Protein 7TWA (pdb70)

Solvent-accessible surface area: 39741 Å² total

GO terms:
  GO:0062146 4-chloro-allylglycine synthase activity (F, IDA)
  GO:0062142 L-beta-ethynylserine biosynthetic process (P, IMP)
  GO:0062143 L-propargylglycine biosynthetic process (P, IMP)

Nearest PDB structures (foldseek):
  7twa-assembly2_B  TM=1.005E+00  e=1.055E-28  Streptantibioticus cattleyicolor
  7twa-assembly1_D  TM=9.984E-01  e=2.438E-27  Streptantibioticus cattleyicolor
  7twa-assembly2_C-2  TM=9.945E-01  e=2.229E-27  Streptantibioticus cattleyicolor
  7twa-assembly1_A  TM=9.893E-01  e=2.197E-26  Streptantibioticus cattleyicolor
  8va9-assembly1_A  TM=8.265E-01  e=5.035E-06  Chlamydia trachomatis

Foldseek 3Di:
DLVVLVVDPVLVVVLVVLVCLCPQCLNVPPLLLCLLQDAADLQLVLQLLLLVLLLPPPLLVLLCLVPQDPPVNVVVNCVVSCQQVVDPPGLNVLSQVLCVVSPHHPVNSVVDDHDPLSVCLNVVLSCQNNPAHPLLNLLLVSSVVSVQSLVSVLSSVVNNPDDCVSSVSSPPHVVSSSVNSVQCDDVVSVVSSVNSNVSNSVSSSVSVVVSCVVSDD/DLVVLLVDVVLVVVLVVLVVLCPQCLLVPPLLLCLLQDAADLVLVQLLLLLVLLLPPPLLVLLCLCPQDPPVNVVVSVVVSCLQVVDPPGLNVLSQVLCVVSPHHPVNSVPDDHDPLSVCLNVVLSCQNNPAHPLLVLLLVSSVVSLLSLVSVLSSCVNNPDDCVSSVSSVRVVCCVSSSVNRVQCDDPVSVVSSNNNNVVNSVSSSVSVVVSSVVSD/DLVVLLPDVVLVVVLVVLVCLCPQCLLVPPLLLCLLQDAADLVLVLQLVLLVLLLPPPLLVLLCLCPQDPPVNVVVNCVVSCQQVVDPPGLNVLSQVLCVVSPHHPVNSVVDDHDPLSNCLNVVLSCQNNPDHPLLVLLLVSSVVSLLSLVSVLSSVVNNPDDCVSSVSSDCPSPSCSVNRVQCDDPVSVVSSVNNNVSNSVSSSVSVVVSSVVSD/DLVVLVVDVVLVVVLVVLVCLCPDCLLVPPLLLCLLQDAADLVLVLQLLLLVLLLPPPLLVLLCLVPQDPPVNVVQNVVVSCQQVVDPPGLNNLSQVLCVVSPHHPVNSVPDDHDVLSVCLNVVLSCQNNPAHPLLNLLLVSSVVSLLSLVSVLSSVVNNPDDCVSSVSSVDQPVPSSSRCRVQCDDPVSVVSSVNNNVSNSVSSSVSVVVSCVVSDD

Sequence (869 aa):
RRRIAVADPEIKEYLDGLARIASHRGVEHPFLNAYRTTALDPEQERHLFSECYYFFRYLPFYITGAVKTRDEILREIILNVADEVGSDPTHSTLFADFLARIGIDKEHLDGYQPLEVTRQLNDGIRHLYTETSINKALGALYADETSSIVSKINDGLRNQGYDDDLRHFWQLHNSVFNAIAPYVGSKAARAEFEEGVFEFLGLVERYWDGVRELVGIRRRIAVADPEIKEYLDGLARIASHRGVEHPFLNAYRTTALDPEQERHLFSECYYFFRYLPFYITGAVKTRDEILREIILNVADEVGSDPTHSTLFADFLARIGIDKEHLDGYQPLEVTRQLNDGIRHLYTETSINKALGALYADETSSIVSKINDGLRNQGYDDDLRHFWQLGHSNSVFNAIAPYVGSKAARAEFEEGVFEFLGLVERYWDGVRELVGRRRIAVADPEIKEYLDGLARIASHRGVEHPFLNAYRTTALDPEQERHLFSECYYFFRYLPFYITGAVKTRDEILREIILNVADEVGSDPTHSTLFADFLARIGIDKEHLDGYQPLEVTRQLNDGIRHLYTETSINKALGALYADETSSIVSKINDGLRNQGYDDDLRHFWQHSNSVFNAIAPYVGSKAARAEFEEGVFEFLGLVERYWDGVRELVGRRRIAVADPEIKEYLDGLARIASHRGVEHPFLNAYRTTALDPEQERRHLFSECYYFFRYLPFYITGAVKTRDEILREIILNVADEVGSDPTHSTLFADFLARIGIDKEHLDGYQPLEVTRQLNDGIRHLYTETSINKALGALYADETSSIVSKINDGLRNQGYDDDLRHFWQLHSNSVFNAIAPYVGSKAARAEFEEGVFEFLGLVERYWDGVRELVGI

InterPro domains:
  IPR016084 Haem oxygenase-like, multi-helical [G3DSA:1.20.910.10] (36-253)
  IPR016084 Haem oxygenase-like, multi-helical [SSF48613] (39-248)
  IPR039068 Pyrroloquinoline-quinone synthase-like [PTHR40279] (35-250)
  IPR053702 4-chloro-allylglycine synthase [NF042919] (1-256)

Organism: Streptantibioticus cattleyicolor (strain ATCC 35852 / DSM 46488 / JCM 4925 / NBRC 14057 / NRRL 8057) (NCBI:txid1003195)

CATH classification: 1.20.910.10

Radius of gyration: 35.79 Å; Cα contacts (8 Å, |Δi|>4): 1114; chains: 4; bounding box: 86×67×108 Å

B-factor: mean 20.29, std 5.29, range [8.25, 68.1]

Structure (mmCIF, N/CA/C/O backbone):
data_7TWA
#
_entry.id   7TWA
#
_cell.length_a   60.917
_cell.length_b   68.977
_cell.length_c   126.748
_cell.angle_alpha   90.000
_cell.angle_beta   89.990
_cell.angle_gamma   90.000
#
_symmetry.space_group_name_H-M   'P 1 21 1'
#
loop_
_entity.id
_entity.type
_entity.pdbx_description
1 polymer '4-chloro-allylglycine synthase'
2 non-polymer GLYCEROL
3 non-polymer 'ACETATE ION'
4 non-polymer 'SODIUM ION'
5 non-polymer 'MAGNESIUM ION'
6 non-polymer 1,3-BUTANEDIOL
7 water water
#
loop_
_atom_site.group_PDB
_atom_site.id
_atom_site.type_symbol
_atom_site.label_atom_id
_atom_site.label_alt_id
_atom_site.label_comp_id
_atom_site.label_asym_id
_atom_site.label_entity_id
_atom_site.label_seq_id
_atom_site.pdbx_PDB_ins_code
_atom_site.Cartn_x
_atom_site.Cartn_y
_atom_site.Cartn_z
_atom_site.occupancy
_atom_site.B_iso_or_equiv
_atom_site.auth_seq_id
_atom_site.auth_comp_id
_atom_site.auth_asym_id
_atom_site.auth_atom_id
_atom_site.pdbx_PDB_model_num
ATOM 1 N N . ARG A 1 26 ? -46.152 -9.495 -4.469 1.00 23.26 26 ARG A N 1
ATOM 2 C CA . ARG A 1 26 ? -46.219 -10.046 -3.122 1.00 29.72 26 ARG A CA 1
ATOM 3 C C . ARG A 1 26 ? -45.675 -9.059 -2.097 1.00 30.27 26 ARG A C 1
ATOM 4 O O . ARG A 1 26 ? -46.166 -8.987 -0.978 1.00 31.70 26 ARG A O 1
ATOM 12 N N . ARG A 1 27 ? -44.634 -8.320 -2.481 1.00 27.93 27 ARG A N 1
ATOM 13 C CA . ARG A 1 27 ? -44.024 -7.375 -1.554 1.00 25.23 27 ARG A CA 1
ATOM 14 C C . ARG A 1 27 ? -44.968 -6.224 -1.215 1.00 28.87 27 ARG A C 1
ATOM 15 O O . ARG A 1 27 ? -44.976 -5.746 -0.077 1.00 28.89 27 ARG A O 1
ATOM 23 N N . ARG A 1 28 ? -45.810 -5.782 -2.155 1.00 30.48 28 ARG A N 1
ATOM 24 C CA . ARG A 1 28 ? -46.682 -4.673 -1.786 1.00 28.97 28 ARG A CA 1
ATOM 25 C C . ARG A 1 28 ? -47.836 -5.135 -0.912 1.00 26.92 28 ARG A C 1
ATOM 26 O O . ARG A 1 28 ? -48.308 -4.349 -0.077 1.00 30.03 28 ARG A O 1
ATOM 34 N N . ILE A 1 29 ? -48.220 -6.413 -0.994 1.00 28.78 29 ILE A N 1
ATOM 35 C CA . ILE A 1 29 ? -49.247 -6.923 -0.098 1.00 30.94 29 ILE A CA 1
ATOM 36 C C . ILE A 1 29 ? -48.687 -7.039 1.312 1.00 31.41 29 ILE A C 1
ATOM 37 O O . ILE A 1 29 ? -49.357 -6.687 2.289 1.00 30.38 29 ILE A O 1
ATOM 42 N N . ALA A 1 30 ? -47.446 -7.515 1.437 1.00 31.98 30 ALA A N 1
ATOM 43 C CA . ALA A 1 30 ? -46.836 -7.672 2.752 1.00 26.88 30 ALA A CA 1
ATOM 44 C C . ALA A 1 30 ? -46.599 -6.322 3.407 1.00 24.72 30 ALA A C 1
ATOM 45 O O . ALA A 1 30 ? -46.913 -6.133 4.584 1.00 32.18 30 ALA A O 1
ATOM 47 N N . VAL A 1 31 ? -46.049 -5.364 2.656 1.00 23.87 31 VAL A N 1
ATOM 48 C CA . VAL A 1 31 ? -45.785 -4.051 3.222 1.00 24.72 31 VAL A CA 1
ATOM 49 C C . VAL A 1 31 ? -47.089 -3.320 3.521 1.00 29.45 31 VAL A C 1
ATOM 50 O O . VAL A 1 31 ? -47.109 -2.402 4.348 1.00 33.57 31 VAL A O 1
ATOM 54 N N . ALA A 1 32 ? -48.198 -3.742 2.915 1.00 30.09 32 ALA A N 1
ATOM 55 C CA . ALA A 1 32 ? -49.498 -3.159 3.215 1.00 31.63 32 ALA A CA 1
ATOM 56 C C . ALA A 1 32 ? -50.222 -3.891 4.336 1.00 27.11 32 ALA A C 1
ATOM 57 O O . ALA A 1 32 ? -51.222 -3.380 4.848 1.00 28.10 32 ALA A O 1
ATOM 59 N N . ASP A 1 33 ? -49.732 -5.060 4.729 1.00 29.00 33 ASP A N 1
ATOM 60 C CA . ASP A 1 33 ? -50.317 -5.877 5.782 1.00 23.60 33 ASP A CA 1
ATOM 61 C C . ASP A 1 33 ? -49.923 -5.286 7.132 1.00 28.53 33 ASP A C 1
ATOM 62 O O . ASP A 1 33 ? -48.737 -5.278 7.486 1.00 26.63 33 ASP A O 1
ATOM 67 N N . PRO A 1 34 ? -50.887 -4.774 7.904 1.00 25.82 34 PRO A N 1
ATOM 68 C CA . PRO A 1 34 ? -50.550 -4.165 9.202 1.00 23.10 34 PRO A CA 1
ATOM 69 C C . PRO A 1 34 ? -49.937 -5.128 10.201 1.00 23.90 34 PRO A C 1
ATOM 70 O O . PRO A 1 34 ? -49.148 -4.700 11.052 1.00 27.84 34 PRO A O 1
ATOM 74 N N . GLU A 1 35 ? -50.285 -6.414 10.135 1.00 22.29 35 GLU A N 1
ATOM 75 C CA . GLU A 1 35 ? -49.732 -7.381 11.077 1.00 25.06 35 GLU A CA 1
ATOM 76 C C . GLU A 1 35 ? -48.239 -7.591 10.862 1.00 26.45 35 GLU A C 1
ATOM 77 O O . GLU A 1 35 ? -47.497 -7.777 11.833 1.00 27.31 35 GLU A O 1
ATOM 83 N N . ILE A 1 36 ? -47.773 -7.526 9.611 1.00 22.62 36 ILE A N 1
ATOM 84 C CA . ILE A 1 36 ? -46.359 -7.768 9.336 1.00 23.98 36 ILE A CA 1
ATOM 85 C C . ILE A 1 36 ? -45.493 -6.709 10.004 1.00 20.64 36 ILE A C 1
ATOM 86 O O . ILE A 1 36 ? -44.439 -7.020 10.573 1.00 23.40 36 ILE A O 1
ATOM 91 N N . LYS A 1 37 ? -45.929 -5.450 9.969 1.00 22.03 37 LYS A N 1
ATOM 92 C CA . LYS A 1 37 ? -45.213 -4.405 10.690 1.00 22.21 37 LYS A CA 1
ATOM 93 C C . LYS A 1 37 ? -45.168 -4.698 12.184 1.00 25.91 37 LYS A C 1
ATOM 94 O O . LYS A 1 37 ? -44.121 -4.547 12.823 1.00 26.08 37 LYS A O 1
ATOM 100 N N . GLU A 1 38 ? -46.291 -5.133 12.757 1.00 25.52 38 GLU A N 1
ATOM 101 C CA . GLU A 1 38 ? -46.319 -5.441 14.182 1.00 24.24 38 GLU A CA 1
ATOM 102 C C . GLU A 1 38 ? -45.447 -6.646 14.508 1.00 22.89 38 GLU A C 1
ATOM 103 O O . GLU A 1 38 ? -44.769 -6.667 15.541 1.00 24.73 38 GLU A O 1
ATOM 109 N N . TYR A 1 39 ? -45.454 -7.657 13.641 1.00 22.13 39 TYR A N 1
ATOM 110 C CA . TYR A 1 39 ? -44.651 -8.850 13.885 1.00 22.42 39 TYR A CA 1
ATOM 111 C C . TYR A 1 39 ? -43.164 -8.523 13.886 1.00 23.18 39 TYR A C 1
ATOM 112 O O . TYR A 1 39 ? -42.430 -8.921 14.797 1.00 22.24 39 TYR A O 1
ATOM 121 N N . LEU A 1 40 ? -42.696 -7.815 12.857 1.00 24.61 40 LEU A N 1
ATOM 122 C CA . LEU A 1 40 ? -41.271 -7.516 12.762 1.00 21.72 40 LEU A CA 1
ATOM 123 C C . LEU A 1 40 ? -40.834 -6.537 13.841 1.00 22.14 40 LEU A C 1
ATOM 124 O O . LEU A 1 40 ? -39.684 -6.585 14.288 1.00 23.48 40 LEU A O 1
ATOM 129 N N . ASP A 1 41 ? -41.727 -5.643 14.267 1.00 25.42 41 ASP A N 1
ATOM 130 C CA . ASP A 1 41 ? -41.409 -4.778 15.396 1.00 21.76 41 ASP A CA 1
ATOM 131 C C . ASP A 1 41 ? -41.330 -5.581 16.685 1.00 22.03 41 ASP A C 1
ATOM 132 O O . ASP A 1 41 ? -40.483 -5.309 17.543 1.00 25.50 41 ASP A O 1
ATOM 137 N N . GLY A 1 42 ? -42.191 -6.588 16.828 1.00 21.72 42 GLY A N 1
ATOM 138 C CA . GLY A 1 42 ? -42.096 -7.465 17.980 1.00 21.11 42 GLY A CA 1
ATOM 139 C C . GLY A 1 42 ? -40.813 -8.267 17.998 1.00 22.75 42 GLY A C 1
ATOM 140 O O . GLY A 1 42 ? -40.285 -8.577 19.068 1.00 21.57 42 GLY A O 1
ATOM 154 N N . LEU A 1 44 ? -37.941 -7.192 16.736 1.00 15.79 44 LEU A N 1
ATOM 155 C CA . LEU A 1 44 ? -36.913 -6.232 17.124 1.00 16.62 44 LEU A CA 1
ATOM 156 C C . LEU A 1 44 ? -36.728 -6.215 18.634 1.00 19.68 44 LEU A C 1
ATOM 157 O O . LEU A 1 44 ? -35.599 -6.238 19.136 1.00 17.43 44 LEU A O 1
ATOM 162 N N . ALA A 1 45 ? -37.838 -6.173 19.374 1.00 19.78 45 ALA A N 1
ATOM 163 C CA . ALA A 1 45 ? -37.767 -6.165 20.830 1.00 17.98 45 ALA A CA 1
ATOM 164 C C . ALA A 1 45 ? -37.272 -7.499 21.371 1.00 16.66 45 ALA A C 1
ATOM 165 O O . ALA A 1 45 ? -36.478 -7.533 22.316 1.00 17.86 45 ALA A O 1
ATOM 167 N N . ARG A 1 46 ? -37.730 -8.609 20.786 1.00 17.34 46 ARG A N 1
ATOM 168 C CA . ARG A 1 46 ? -37.264 -9.920 21.221 1.00 15.71 46 ARG A CA 1
ATOM 169 C C . ARG A 1 46 ? -35.773 -10.091 20.974 1.00 17.18 46 ARG A C 1
ATOM 170 O O . ARG A 1 46 ? -35.095 -10.785 21.739 1.00 18.77 46 ARG A O 1
ATOM 178 N N . ILE A 1 47 ? -35.250 -9.485 19.906 1.00 17.58 47 ILE A N 1
ATOM 179 C CA . ILE A 1 47 ? -33.822 -9.584 19.622 1.00 16.19 47 ILE A CA 1
ATOM 180 C C . ILE A 1 47 ? -33.019 -8.770 20.628 1.00 11.66 47 ILE A C 1
ATOM 181 O O . ILE A 1 47 ? -32.082 -9.278 21.252 1.00 17.61 47 ILE A O 1
ATOM 186 N N . ALA A 1 48 ? -33.381 -7.500 20.807 1.00 12.42 48 ALA A N 1
ATOM 187 C CA . ALA A 1 48 ? -32.624 -6.629 21.698 1.00 14.57 48 ALA A CA 1
ATOM 188 C C . ALA A 1 48 ? -32.670 -7.114 23.141 1.00 16.92 48 ALA A C 1
ATOM 189 O O . ALA A 1 48 ? -31.723 -6.888 23.902 1.00 17.20 48 ALA A O 1
ATOM 191 N N . SER A 1 49 ? -33.752 -7.783 23.534 1.00 18.60 49 SER A N 1
ATOM 192 C CA . SER A 1 49 ? -33.892 -8.284 24.892 1.00 16.15 49 SER A CA 1
ATOM 193 C C . SER A 1 49 ? -33.330 -9.687 25.063 1.00 15.54 49 SER A C 1
ATOM 194 O O . SER A 1 49 ? -33.295 -10.190 26.191 1.00 19.12 49 SER A O 1
ATOM 197 N N . HIS A 1 50 ? -32.893 -10.324 23.979 1.00 14.17 50 HIS A N 1
ATOM 198 C CA . HIS A 1 50 ? -32.283 -11.641 24.071 1.00 13.73 50 HIS A CA 1
ATOM 199 C C . HIS A 1 50 ? -30.991 -11.559 24.876 1.00 11.22 50 HIS A C 1
ATOM 200 O O . HIS A 1 50 ? -30.262 -10.568 24.807 1.00 14.61 50 HIS A O 1
ATOM 207 N N . ARG A 1 51 ? -30.717 -12.613 25.649 1.00 16.15 51 ARG A N 1
ATOM 208 C CA . ARG A 1 51 ? -29.535 -12.624 26.508 1.00 14.38 51 ARG A CA 1
ATOM 209 C C . ARG A 1 51 ? -28.245 -12.585 25.697 1.00 16.72 51 ARG A C 1
ATOM 210 O O . ARG A 1 51 ? -27.207 -12.143 26.202 1.00 16.40 51 ARG A O 1
ATOM 218 N N . GLY A 1 52 ? -28.279 -13.051 24.448 1.00 17.65 52 GLY A N 1
ATOM 219 C CA . GLY A 1 52 ? -27.119 -12.914 23.587 1.00 13.64 52 GLY A CA 1
ATOM 220 C C . GLY A 1 52 ? -26.792 -11.482 23.229 1.00 12.65 52 GLY A C 1
ATOM 221 O O . GLY A 1 52 ? -25.642 -11.188 22.890 1.00 15.85 52 GLY A O 1
ATOM 222 N N . VAL A 1 53 ? -27.775 -10.588 23.291 1.00 12.48 53 VAL A N 1
ATOM 223 C CA . VAL A 1 53 ? -27.573 -9.173 23.005 1.00 13.90 53 VAL A CA 1
ATOM 224 C C . VAL A 1 53 ? -27.424 -8.415 24.316 1.00 14.66 53 VAL A C 1
ATOM 225 O O . VAL A 1 53 ? -26.426 -7.724 24.542 1.00 15.19 53 VAL A O 1
ATOM 229 N N . GLU A 1 54 ? -28.424 -8.533 25.187 1.00 16.95 54 GLU A N 1
ATOM 230 C CA . GLU A 1 54 ? -28.357 -7.944 26.523 1.00 16.54 54 GLU A CA 1
ATOM 231 C C . GLU A 1 54 ? -27.653 -8.926 27.460 1.00 16.99 54 GLU A C 1
ATOM 232 O O . GLU A 1 54 ? -28.244 -9.523 28.360 1.00 17.75 54 GLU A O 1
ATOM 238 N N . HIS A 1 55 ? -26.348 -9.094 27.216 1.00 16.37 55 HIS A N 1
ATOM 239 C CA . HIS A 1 55 ? -25.543 -10.081 27.931 1.00 16.85 55 HIS A CA 1
ATOM 240 C C . HIS A 1 55 ? -24.897 -9.474 29.174 1.00 13.67 55 HIS A C 1
ATOM 241 O O . HIS A 1 55 ? -24.385 -8.354 29.122 1.00 14.56 55 HIS A O 1
ATOM 248 N N . PRO A 1 56 ? -24.912 -10.231 30.275 1.00 16.87 56 PRO A N 1
ATOM 249 C CA . PRO A 1 56 ? -24.285 -9.753 31.519 1.00 16.41 56 PRO A CA 1
ATOM 250 C C . PRO A 1 56 ? -22.832 -9.347 31.367 1.00 15.95 56 PRO A C 1
ATOM 251 O O . PRO A 1 56 ? -22.417 -8.341 31.956 1.00 16.82 56 PRO A O 1
ATOM 255 N N . PHE A 1 57 ? -22.035 -10.118 30.620 1.00 17.32 57 PHE A N 1
ATOM 256 C CA . PHE A 1 57 ? -20.624 -9.777 30.460 1.00 15.41 57 PHE A CA 1
ATOM 257 C C . PHE A 1 57 ? -20.450 -8.432 29.766 1.00 15.45 57 PHE A C 1
ATOM 258 O O . PHE A 1 57 ? -19.615 -7.618 30.176 1.00 15.34 57 PHE A O 1
ATOM 266 N N . LEU A 1 58 ? -21.219 -8.187 28.702 1.00 16.25 58 LEU A N 1
ATOM 267 C CA . LEU A 1 58 ? -21.116 -6.915 27.997 1.00 13.77 58 LEU A CA 1
ATOM 268 C C . LEU A 1 58 ? -21.527 -5.758 28.892 1.00 13.40 58 LEU A C 1
ATOM 269 O O . LEU A 1 58 ? -20.888 -4.702 28.885 1.00 14.71 58 LEU A O 1
ATOM 274 N N . ASN A 1 59 ? -22.600 -5.933 29.663 1.00 14.99 59 ASN A N 1
ATOM 275 C CA . ASN A 1 59 ? -23.011 -4.886 30.589 1.00 16.08 59 ASN A CA 1
ATOM 276 C C . ASN A 1 59 ? -22.008 -4.726 31.724 1.00 12.82 59 ASN A C 1
ATOM 277 O O . ASN A 1 59 ? -21.799 -3.609 32.211 1.00 16.43 59 ASN A O 1
ATOM 282 N N . ALA A 1 60 ? -21.368 -5.819 32.144 1.00 16.39 60 ALA A N 1
ATOM 283 C CA . ALA A 1 60 ? -20.304 -5.708 33.134 1.00 14.64 60 ALA A CA 1
ATOM 284 C C . ALA A 1 60 ? -19.122 -4.935 32.570 1.00 16.91 60 ALA A C 1
ATOM 285 O O . ALA A 1 60 ? -18.567 -4.060 33.242 1.00 17.69 60 ALA A O 1
ATOM 287 N N . TYR A 1 61 ? -18.742 -5.230 31.325 1.00 17.87 61 TYR A N 1
ATOM 288 C CA . TYR A 1 61 ? -17.608 -4.558 30.703 1.00 13.51 61 TYR A CA 1
ATOM 289 C C . TYR A 1 61 ? -17.835 -3.057 30.576 1.00 12.70 61 TYR A C 1
ATOM 290 O O . TYR A 1 61 ? -16.875 -2.282 30.617 1.00 15.37 61 TYR A O 1
ATOM 299 N N . ARG A 1 62 ? -19.093 -2.625 30.444 1.00 16.99 62 ARG A N 1
ATOM 300 C CA . ARG A 1 62 ? -19.386 -1.201 30.313 1.00 15.41 62 ARG A CA 1
ATOM 301 C C . ARG A 1 62 ? -18.911 -0.394 31.512 1.00 17.21 62 ARG A C 1
ATOM 302 O O . ARG A 1 62 ? -18.636 0.802 31.371 1.00 17.47 62 ARG A O 1
ATOM 310 N N . THR A 1 63 ? -18.785 -1.024 32.678 1.00 19.08 63 THR A N 1
ATOM 311 C CA . THR A 1 63 ? -18.397 -0.330 33.895 1.00 21.41 63 THR A CA 1
ATOM 312 C C . THR A 1 63 ? -17.178 -0.936 34.576 1.00 19.37 63 THR A C 1
ATOM 313 O O . THR A 1 63 ? -16.767 -0.438 35.629 1.00 23.91 63 THR A O 1
ATOM 317 N N . THR A 1 64 ? -16.579 -1.977 34.003 1.00 17.50 64 THR A N 1
ATOM 318 C CA . THR A 1 64 ? -15.454 -2.691 34.600 1.00 16.62 64 THR A CA 1
ATOM 319 C C . THR A 1 64 ? -14.272 -2.649 33.641 1.00 19.11 64 THR A C 1
ATOM 320 O O . THR A 1 64 ? -14.325 -3.253 32.566 1.00 22.34 64 THR A O 1
ATOM 324 N N . ALA A 1 65 ? -13.212 -1.939 34.022 1.00 18.51 65 ALA A N 1
ATOM 325 C CA . ALA A 1 65 ? -11.996 -1.935 33.222 1.00 17.43 65 ALA A CA 1
ATOM 326 C C . ALA A 1 65 ? -11.308 -3.298 33.291 1.00 16.25 65 ALA A C 1
ATOM 327 O O . ALA A 1 65 ? -11.502 -4.079 34.226 1.00 18.43 65 ALA A O 1
ATOM 329 N N . LEU A 1 66 ? -10.500 -3.587 32.276 1.00 15.15 66 LEU A N 1
ATOM 330 C CA . LEU A 1 66 ? -9.817 -4.867 32.178 1.00 16.70 66 LEU A CA 1
ATOM 331 C C . LEU A 1 66 ? -8.309 -4.673 32.258 1.00 15.80 66 LEU A C 1
ATOM 332 O O . LEU A 1 66 ? -7.776 -3.641 31.838 1.00 19.03 66 LEU A O 1
ATOM 337 N N . ASP A 1 67 ? -7.622 -5.695 32.758 1.00 16.82 67 ASP A N 1
ATOM 338 C CA . ASP A 1 67 ? -6.169 -5.693 32.751 1.00 16.61 67 ASP A CA 1
ATOM 339 C C . ASP A 1 67 ? -5.703 -6.126 31.368 1.00 16.99 67 ASP A C 1
ATOM 340 O O . ASP A 1 67 ? -6.508 -6.592 30.560 1.00 16.12 67 ASP A O 1
ATOM 345 N N . PRO A 1 68 ? -4.415 -5.941 31.049 1.00 20.11 68 PRO A N 1
ATOM 346 C CA . PRO A 1 68 ? -3.942 -6.258 29.687 1.00 19.53 68 PRO A CA 1
ATOM 347 C C . PRO A 1 68 ? -4.302 -7.650 29.187 1.00 17.32 68 PRO A C 1
ATOM 348 O O . PRO A 1 68 ? -4.679 -7.793 28.019 1.00 16.66 68 PRO A O 1
ATOM 352 N N . GLU A 1 69 ? -4.181 -8.681 30.026 1.00 17.57 69 GLU A N 1
ATOM 353 C CA . GLU A 1 69 ? -4.486 -10.036 29.574 1.00 19.02 69 GLU A CA 1
ATOM 354 C C . GLU A 1 69 ? -5.980 -10.224 29.361 1.00 17.38 69 GLU A C 1
ATOM 355 O O . GLU A 1 69 ? -6.396 -10.934 28.439 1.00 17.71 69 GLU A O 1
ATOM 361 N N . GLN A 1 70 ? -6.802 -9.615 30.214 1.00 19.51 70 GLN A N 1
ATOM 362 C CA . GLN A 1 70 ? -8.247 -9.676 30.025 1.00 17.36 70 GLN A CA 1
ATOM 363 C C . GLN A 1 70 ? -8.660 -8.992 28.728 1.00 16.13 70 GLN A C 1
ATOM 364 O O . GLN A 1 70 ? -9.469 -9.525 27.960 1.00 16.22 70 GLN A O 1
ATOM 370 N N . GLU A 1 71 ? -8.107 -7.804 28.469 1.00 17.57 71 GLU A N 1
ATOM 371 C CA . GLU A 1 71 ? -8.440 -7.064 27.258 1.00 16.63 71 GLU A CA 1
ATOM 372 C C . GLU A 1 71 ? -7.929 -7.771 26.010 1.00 20.19 71 GLU A C 1
ATOM 373 O O . GLU A 1 71 ? -8.621 -7.819 24.987 1.00 16.49 71 GLU A O 1
ATOM 379 N N . ARG A 1 72 ? -6.713 -8.314 26.071 1.00 19.25 72 ARG A N 1
ATOM 380 C CA . ARG A 1 72 ? -6.179 -9.044 24.929 1.00 16.20 72 ARG A CA 1
ATOM 381 C C . ARG A 1 72 ? -7.060 -10.233 24.583 1.00 18.24 72 ARG A C 1
ATOM 382 O O . ARG A 1 72 ? -7.317 -10.501 23.406 1.00 20.41 72 ARG A O 1
ATOM 390 N N . HIS A 1 73 ? -7.549 -10.947 25.596 1.00 17.26 73 HIS A N 1
ATOM 391 C CA . HIS A 1 73 ? -8.400 -12.103 25.342 1.00 17.89 73 HIS A CA 1
ATOM 392 C C . HIS A 1 73 ? -9.743 -11.688 24.750 1.00 15.59 73 HIS A C 1
ATOM 393 O O . HIS A 1 73 ? -10.246 -12.344 23.833 1.00 15.33 73 HIS A O 1
ATOM 400 N N . LEU A 1 74 ? -10.344 -10.614 25.267 1.00 15.62 74 LEU A N 1
ATOM 401 C CA . LEU A 1 74 ? -11.662 -10.200 24.793 1.00 15.18 74 LEU A CA 1
ATOM 402 C C . LEU A 1 74 ? -11.640 -9.883 23.303 1.00 15.91 74 LEU A C 1
ATOM 403 O O . LEU A 1 74 ? -12.477 -10.376 22.537 1.00 17.39 74 LEU A O 1
ATOM 408 N N . PHE A 1 75 ? -10.690 -9.057 22.875 1.00 15.96 75 PHE A N 1
ATOM 409 C CA . PHE A 1 75 ? -10.676 -8.575 21.503 1.00 15.95 75 PHE A CA 1
ATOM 410 C C . PHE A 1 75 ? -9.983 -9.524 20.537 1.00 16.18 75 PHE A C 1
ATOM 411 O O . PHE A 1 75 ? -10.178 -9.397 19.324 1.00 17.32 75 PHE A O 1
ATOM 419 N N . SER A 1 76 ? -9.190 -10.470 21.039 1.00 16.90 76 SER A N 1
ATOM 420 C CA . SER A 1 76 ? -8.705 -11.543 20.182 1.00 16.18 76 SER A CA 1
ATOM 421 C C . SER A 1 76 ? -9.829 -12.503 19.817 1.00 16.61 76 SER A C 1
ATOM 422 O O . SER A 1 76 ? -9.889 -12.997 18.686 1.00 17.46 76 SER A O 1
ATOM 425 N N . GLU A 1 77 ? -10.719 -12.793 20.766 1.00 16.08 77 GLU A N 1
ATOM 426 C CA . GLU A 1 77 ? -11.895 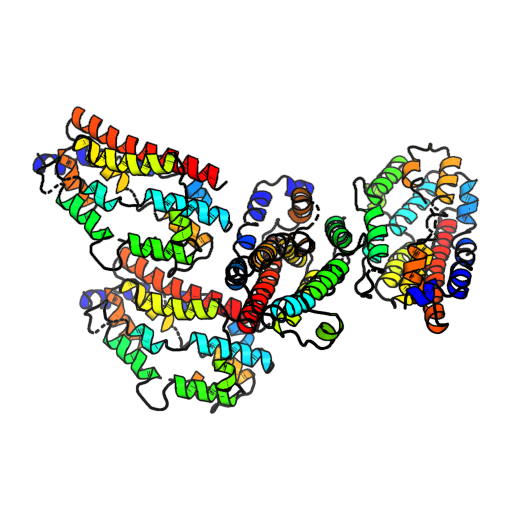-13.586 20.436 1.00 14.31 77 GLU A CA 1
ATOM 427 C C . GLU A 1 77 ? -12.810 -12.825 19.485 1.00 15.35 77 GLU A C 1
ATOM 428 O O . GLU A 1 77 ? -13.418 -13.423 18.590 1.00 18.54 77 GLU A O 1
ATOM 434 N N . CYS A 1 78 ? -12.928 -11.507 19.669 1.00 13.83 78 CYS A N 1
ATOM 435 C CA . CYS A 1 78 ? -13.721 -10.698 18.750 1.00 14.56 78 CYS A CA 1
ATOM 436 C C . CYS A 1 78 ? -13.147 -10.741 17.342 1.00 17.74 78 CYS A C 1
ATOM 437 O O . CYS A 1 78 ? -13.896 -10.768 16.358 1.00 17.31 78 CYS A O 1
ATOM 440 N N . TYR A 1 79 ? -11.817 -10.744 17.226 1.00 15.75 79 TYR A N 1
ATOM 441 C CA . TYR A 1 79 ? -11.185 -10.813 15.914 1.00 17.11 79 TYR A CA 1
ATOM 442 C C . TYR A 1 79 ? -11.579 -12.094 15.189 1.00 16.93 79 TYR A C 1
ATOM 443 O O . TYR A 1 79 ? -11.960 -12.064 14.015 1.00 19.20 79 TYR A O 1
ATOM 452 N N . TYR A 1 80 ? -11.502 -13.234 15.877 1.00 12.82 80 TYR A N 1
ATOM 453 C CA . TYR A 1 80 ? -11.897 -14.482 15.241 1.00 16.71 80 TYR A CA 1
ATOM 454 C C . TYR A 1 80 ? -13.406 -14.587 15.094 1.00 17.15 80 TYR A C 1
ATOM 455 O O . TYR A 1 80 ? -13.887 -15.361 14.260 1.00 18.32 80 TYR A O 1
ATOM 464 N N . PHE A 1 81 ? -14.159 -13.827 15.886 1.00 14.53 81 PHE A N 1
ATOM 465 C CA . PHE A 1 81 ? -15.588 -13.689 15.644 1.00 17.09 81 PHE A CA 1
ATOM 466 C C . PHE A 1 81 ? -15.837 -12.940 14.338 1.00 13.87 81 PHE A C 1
ATOM 467 O O . PHE A 1 81 ? -16.582 -13.414 13.475 1.00 16.93 81 PHE A O 1
ATOM 475 N N . PHE A 1 82 ? -15.184 -11.795 14.157 1.00 15.16 82 PHE A N 1
ATOM 476 C CA . PHE A 1 82 ? -15.495 -10.910 13.040 1.00 15.64 82 PHE A CA 1
ATOM 477 C C . PHE A 1 82 ? -14.922 -11.379 11.708 1.00 19.49 82 PHE A C 1
ATOM 478 O O . PHE A 1 82 ? -15.384 -10.913 10.661 1.00 20.04 82 PHE A O 1
ATOM 486 N N . ARG A 1 83 ? -13.931 -12.268 11.721 1.00 16.79 83 ARG A N 1
ATOM 487 C CA . ARG A 1 83 ? -13.147 -12.539 10.521 1.00 17.58 83 ARG A CA 1
ATOM 488 C C . ARG A 1 83 ? -13.981 -13.174 9.411 1.00 13.94 83 ARG A C 1
ATOM 489 O O . ARG A 1 83 ? -14.637 -14.199 9.615 1.00 16.63 83 ARG A O 1
ATOM 497 N N . TYR A 1 84 ? -13.930 -12.557 8.227 1.00 18.14 84 TYR A N 1
ATOM 498 C CA . TYR A 1 84 ? -14.499 -13.040 6.969 1.00 15.42 84 TYR A CA 1
ATOM 499 C C . TYR A 1 84 ? -16.018 -13.039 6.949 1.00 17.42 84 TYR A C 1
ATOM 500 O O . TYR A 1 84 ? -16.616 -13.685 6.082 1.00 18.88 84 TYR A O 1
ATOM 509 N N . LEU A 1 85 ? -16.663 -12.350 7.884 1.00 18.71 85 LEU A N 1
ATOM 510 C CA . LEU A 1 85 ? -18.118 -12.259 7.843 1.00 16.26 85 LEU A CA 1
ATOM 511 C C . LEU A 1 85 ? -18.644 -11.589 6.576 1.00 15.35 85 LEU A C 1
ATOM 512 O O . LEU A 1 85 ? -19.676 -12.051 6.061 1.00 18.21 85 LEU A O 1
ATOM 517 N N . PRO A 1 86 ? -18.026 -10.529 6.032 1.00 18.09 86 PRO A N 1
ATOM 518 C CA . PRO A 1 86 ? -18.531 -9.973 4.764 1.00 17.04 86 PRO A CA 1
ATOM 519 C C . PRO A 1 86 ? -18.607 -10.987 3.638 1.00 15.65 86 PRO A C 1
ATOM 520 O O . PRO A 1 86 ? -19.484 -10.874 2.772 1.00 17.77 86 PRO A O 1
ATOM 524 N N . PHE A 1 87 ? -17.704 -11.965 3.606 1.00 15.70 87 PHE A N 1
ATOM 525 C CA . PHE A 1 87 ? -17.762 -12.969 2.552 1.00 16.08 87 PHE A CA 1
ATOM 526 C C . PHE A 1 87 ? -18.909 -13.939 2.775 1.00 17.53 87 PHE A C 1
ATOM 527 O O . PHE A 1 87 ? -19.448 -14.489 1.810 1.00 18.43 87 PHE A O 1
ATOM 535 N N . TYR A 1 88 ? -19.302 -14.154 4.034 1.00 17.06 88 TYR A N 1
ATOM 536 C CA . TYR A 1 88 ? -20.337 -15.141 4.322 1.00 15.61 88 TYR A CA 1
ATOM 537 C C . TYR A 1 88 ? -21.709 -14.662 3.869 1.00 14.78 88 TYR A C 1
ATOM 538 O O . TYR A 1 88 ? -22.489 -15.439 3.310 1.00 17.68 88 TYR A O 1
ATOM 547 N N . ILE A 1 89 ? -22.030 -13.391 4.110 1.00 15.79 89 ILE A N 1
ATOM 548 C CA . ILE A 1 89 ? -23.368 -12.928 3.774 1.00 17.17 89 ILE A CA 1
ATOM 549 C C . ILE A 1 89 ? -23.545 -12.874 2.263 1.00 17.84 89 ILE A C 1
ATOM 550 O O . ILE A 1 89 ? -24.658 -13.052 1.756 1.00 19.31 89 ILE A O 1
ATOM 555 N N . THR A 1 90 ? -22.457 -12.675 1.517 1.00 17.60 90 THR A N 1
ATOM 556 C CA . THR A 1 90 ? -22.569 -12.659 0.064 1.00 18.07 90 THR A CA 1
ATOM 557 C C . THR A 1 90 ? -22.972 -14.023 -0.478 1.00 16.59 90 THR A C 1
ATOM 558 O O . THR A 1 90 ? -23.571 -14.109 -1.554 1.00 19.06 90 THR A O 1
ATOM 562 N N . GLY A 1 91 ? -22.674 -15.095 0.253 1.00 17.47 91 GLY A N 1
ATOM 563 C CA . GLY A 1 91 ? -23.116 -16.418 -0.142 1.00 18.84 91 GLY A CA 1
ATOM 564 C C . GLY A 1 91 ? -24.607 -16.642 -0.045 1.00 16.30 91 GLY A C 1
ATOM 565 O O . GLY A 1 91 ? -25.085 -17.734 -0.364 1.00 22.37 91 GLY A O 1
ATOM 574 N N . ALA A 1 93 ? -26.736 -14.730 -1.715 1.00 22.54 93 ALA A N 1
ATOM 575 C CA . ALA A 1 93 ? -27.331 -14.208 -2.943 1.00 19.23 93 ALA A CA 1
ATOM 576 C C . ALA A 1 93 ? -27.686 -15.309 -3.934 1.00 19.66 93 ALA A C 1
ATOM 577 O O . ALA A 1 93 ? -28.610 -15.138 -4.736 1.00 24.69 93 ALA A O 1
ATOM 579 N N . VAL A 1 94 ? -26.979 -16.440 -3.901 1.00 21.19 94 VAL A N 1
ATOM 580 C CA . VAL A 1 94 ? -27.308 -17.524 -4.817 1.00 22.19 94 VAL A CA 1
ATOM 581 C C . VAL A 1 94 ? -28.617 -18.202 -4.442 1.00 23.21 94 VAL A C 1
ATOM 582 O O . VAL A 1 94 ? -29.185 -18.933 -5.260 1.00 25.11 94 VAL A O 1
ATOM 586 N N . LYS A 1 95 ? -29.121 -17.977 -3.230 1.00 24.00 95 LYS A N 1
ATOM 587 C CA . LYS A 1 95 ? -30.323 -18.646 -2.752 1.00 20.92 95 LYS A CA 1
ATOM 588 C C . LYS A 1 95 ? -31.597 -17.883 -3.081 1.00 20.37 95 LYS A C 1
ATOM 589 O O . LYS A 1 95 ? -32.685 -18.329 -2.702 1.00 27.40 95 LYS A O 1
ATOM 595 N N . THR A 1 96 ? -31.494 -16.757 -3.777 1.00 20.58 96 THR A N 1
ATOM 596 C CA . THR A 1 96 ? -32.647 -15.921 -4.069 1.00 21.99 96 THR A CA 1
ATOM 597 C C . THR A 1 96 ? -32.489 -15.309 -5.451 1.00 19.14 96 THR A C 1
ATOM 598 O O . THR A 1 96 ? -31.384 -15.218 -5.991 1.00 17.73 96 THR A O 1
ATOM 602 N N . ARG A 1 97 ? -33.620 -14.902 -6.026 1.00 18.06 97 ARG A N 1
ATOM 603 C CA . ARG A 1 97 ? -33.636 -14.084 -7.232 1.00 17.94 97 ARG A CA 1
ATOM 604 C C . ARG A 1 97 ? -34.334 -12.756 -6.982 1.00 18.68 97 ARG A C 1
ATOM 605 O O . ARG A 1 97 ? -34.754 -12.085 -7.929 1.00 18.48 97 ARG A O 1
ATOM 613 N N . ASP A 1 98 ? -34.453 -12.368 -5.716 1.00 16.69 98 ASP A N 1
ATOM 614 C CA . ASP A 1 98 ? -35.106 -11.132 -5.311 1.00 15.94 98 ASP A CA 1
ATOM 615 C C . ASP A 1 98 ? -34.060 -10.027 -5.239 1.00 15.76 98 ASP A C 1
ATOM 616 O O . ASP A 1 98 ? -33.103 -10.124 -4.465 1.00 16.64 98 ASP A O 1
ATOM 621 N N . GLU A 1 99 ? -34.239 -8.980 -6.042 1.00 14.10 99 GLU A N 1
ATOM 622 C CA . GLU A 1 99 ? -33.243 -7.917 -6.092 1.00 15.67 99 GLU A CA 1
ATOM 623 C C . GLU A 1 99 ? -33.228 -7.061 -4.831 1.00 16.31 99 GLU A C 1
ATOM 624 O O . GLU A 1 99 ? -32.212 -6.420 -4.545 1.00 16.01 99 GLU A O 1
ATOM 638 N N . ILE A 1 101 ? -33.492 -8.357 -1.783 1.00 14.94 101 ILE A N 1
ATOM 639 C CA . ILE A 1 101 ? -32.599 -9.109 -0.912 1.00 15.09 101 ILE A CA 1
ATOM 640 C C . ILE A 1 101 ? -31.152 -8.906 -1.342 1.00 19.10 101 ILE A C 1
ATOM 641 O O . ILE A 1 101 ? -30.275 -8.623 -0.518 1.00 16.92 101 ILE A O 1
ATOM 646 N N . LEU A 1 102 ? -30.888 -9.026 -2.645 1.00 17.54 102 LEU A N 1
ATOM 647 C CA . LEU A 1 102 ? -29.542 -8.795 -3.156 1.00 14.60 102 LEU A CA 1
ATOM 648 C C . LEU A 1 102 ? -29.060 -7.392 -2.819 1.00 14.05 102 LEU A C 1
ATOM 649 O O . LEU A 1 102 ? -27.887 -7.195 -2.485 1.00 18.33 102 LEU A O 1
ATOM 654 N N . ARG A 1 103 ? -29.950 -6.404 -2.896 1.00 14.87 103 ARG A N 1
ATOM 655 C CA . ARG A 1 103 ? -29.565 -5.044 -2.540 1.00 15.48 103 ARG A CA 1
ATOM 656 C C . ARG A 1 103 ? -29.163 -4.951 -1.073 1.00 17.34 103 ARG A C 1
ATOM 657 O O . ARG A 1 103 ? -28.177 -4.286 -0.733 1.00 18.33 103 ARG A O 1
ATOM 665 N N . GLU A 1 104 ? -29.918 -5.607 -0.188 1.00 20.38 104 GLU A N 1
ATOM 666 C CA . GLU A 1 104 ? -29.585 -5.580 1.233 1.00 20.33 104 GLU A CA 1
ATOM 667 C C . GLU A 1 104 ? -28.239 -6.240 1.498 1.00 17.90 104 GLU A C 1
ATOM 668 O O . GLU A 1 104 ? -27.431 -5.726 2.279 1.00 17.90 104 GLU A O 1
ATOM 674 N N . ILE A 1 105 ? -27.984 -7.384 0.856 1.00 17.70 105 ILE A N 1
ATOM 675 C CA . ILE A 1 105 ? -26.695 -8.054 1.003 1.00 18.19 105 ILE A CA 1
ATOM 676 C C . ILE A 1 105 ? -25.572 -7.145 0.527 1.00 18.65 105 ILE A C 1
ATOM 677 O O . ILE A 1 105 ? -24.588 -6.915 1.238 1.00 18.17 105 ILE A O 1
ATOM 682 N N . ILE A 1 106 ? -25.709 -6.610 -0.685 1.00 18.33 106 ILE A N 1
ATOM 683 C CA . ILE A 1 106 ? -24.653 -5.786 -1.264 1.00 20.68 106 ILE A CA 1
ATOM 684 C C . ILE A 1 106 ? -24.431 -4.535 -0.426 1.00 19.09 106 ILE A C 1
ATOM 685 O O . ILE A 1 106 ? -23.290 -4.120 -0.194 1.00 22.32 106 ILE A O 1
ATOM 690 N N . LEU A 1 107 ? -25.517 -3.924 0.053 1.00 19.59 107 LEU A N 1
ATOM 691 C CA . LEU A 1 107 ? -25.393 -2.714 0.857 1.00 19.29 107 LEU A CA 1
ATOM 692 C C . LEU A 1 107 ? -24.598 -2.975 2.128 1.00 18.91 107 LEU A C 1
ATOM 693 O O . LEU A 1 107 ? -23.773 -2.148 2.534 1.00 21.74 107 LEU A O 1
ATOM 698 N N . ASN A 1 108 ? -24.830 -4.121 2.766 1.00 21.04 108 ASN A N 1
ATOM 699 C CA . ASN A 1 108 ? -24.094 -4.452 3.981 1.00 18.53 108 ASN A CA 1
ATOM 700 C C . ASN A 1 108 ? -22.617 -4.685 3.686 1.00 20.14 108 ASN A C 1
ATOM 701 O O . ASN A 1 108 ? -21.749 -4.178 4.405 1.00 21.59 108 ASN A O 1
ATOM 706 N N . VAL A 1 109 ? -22.311 -5.431 2.622 1.00 18.82 109 VAL A N 1
ATOM 707 C CA . VAL A 1 109 ? -20.917 -5.728 2.310 1.00 18.98 109 VAL A CA 1
ATOM 708 C C . VAL A 1 109 ? -20.203 -4.478 1.823 1.00 18.27 109 VAL A C 1
ATOM 709 O O . VAL A 1 109 ? -19.026 -4.260 2.133 1.00 22.74 109 VAL A O 1
ATOM 713 N N . ALA A 1 110 ? -20.896 -3.640 1.050 1.00 18.58 110 ALA A N 1
ATOM 714 C CA . ALA A 1 110 ? -20.282 -2.415 0.554 1.00 17.31 110 ALA A CA 1
ATOM 715 C C . ALA A 1 110 ? -19.879 -1.495 1.694 1.00 20.69 110 ALA A C 1
ATOM 716 O O . ALA A 1 110 ? -18.902 -0.750 1.575 1.00 24.52 110 ALA A O 1
ATOM 718 N N . ASP A 1 111 ? -20.617 -1.527 2.803 1.00 23.24 111 ASP A N 1
ATOM 719 C CA . ASP A 1 111 ? -20.224 -0.738 3.963 1.00 22.81 111 ASP A CA 1
ATOM 720 C C . ASP A 1 111 ? -18.906 -1.223 4.549 1.00 19.12 111 ASP A C 1
ATOM 721 O O . ASP A 1 111 ? -18.111 -0.412 5.036 1.00 25.36 111 ASP A O 1
ATOM 726 N N . GLU A 1 112 ? -18.640 -2.524 4.480 1.00 18.98 112 GLU A N 1
ATOM 727 C CA . GLU A 1 112 ? -17.462 -3.083 5.127 1.00 20.07 112 GLU A CA 1
ATOM 728 C C . GLU A 1 112 ? -16.210 -2.989 4.269 1.00 21.49 112 GLU A C 1
ATOM 729 O O . GLU A 1 112 ? -15.133 -2.680 4.784 1.00 21.68 112 GLU A O 1
ATOM 735 N N . VAL A 1 113 ? -16.320 -3.239 2.957 1.00 21.25 113 VAL A N 1
ATOM 736 C CA . VAL A 1 113 ? -15.163 -3.304 2.084 1.00 19.19 113 VAL A CA 1
ATOM 737 C C . VAL A 1 113 ? -15.256 -2.360 0.893 1.00 19.48 113 VAL A C 1
ATOM 738 O O . VAL A 1 113 ? -14.328 -2.304 0.090 1.00 22.71 113 VAL A O 1
ATOM 742 N N . GLY A 1 114 ? -16.347 -1.603 0.763 1.00 20.61 114 GLY A N 1
ATOM 743 C CA . GLY A 1 114 ? -16.535 -0.793 -0.428 1.00 19.81 114 GLY A CA 1
ATOM 744 C C . GLY A 1 114 ? -15.495 0.294 -0.598 1.00 23.49 114 GLY A C 1
ATOM 745 O O . GLY A 1 114 ? -15.130 0.637 -1.725 1.00 28.04 114 GLY A O 1
ATOM 746 N N . SER A 1 115 ? -15.006 0.851 0.502 1.00 20.74 115 SER A N 1
ATOM 747 C CA . SER A 1 115 ? -14.064 1.954 0.450 1.00 22.42 115 SER A CA 1
ATOM 748 C C . SER A 1 115 ? -12.862 1.646 1.332 1.00 22.38 115 SER A C 1
ATOM 749 O O . SER A 1 115 ? -12.830 0.650 2.058 1.00 23.13 115 SER A O 1
ATOM 752 N N . ASP A 1 116 ? -11.852 2.504 1.238 1.00 24.74 116 ASP A N 1
ATOM 753 C CA . ASP A 1 116 ? -10.657 2.381 2.051 1.00 21.92 116 ASP A CA 1
ATOM 754 C C . ASP A 1 116 ? -10.614 3.496 3.087 1.00 24.44 116 ASP A C 1
ATOM 755 O O . ASP A 1 116 ? -10.862 4.658 2.749 1.00 24.73 116 ASP A O 1
ATOM 760 N N . PRO A 1 117 ? -10.284 3.185 4.351 1.00 25.26 117 PRO A N 1
ATOM 761 C CA . PRO A 1 117 ? -9.963 1.847 4.858 1.00 24.16 117 PRO A CA 1
ATOM 762 C C . PRO A 1 117 ? -11.180 0.947 5.045 1.00 22.27 117 PRO A C 1
ATOM 763 O O . PRO A 1 117 ? -12.249 1.424 5.421 1.00 25.38 117 PRO A O 1
ATOM 767 N N . THR A 1 118 ? -11.003 -0.348 4.799 1.00 23.87 118 THR A N 1
ATOM 768 C CA . THR A 1 118 ? -12.065 -1.303 5.057 1.00 20.73 118 THR A CA 1
ATOM 769 C C . THR A 1 118 ? -12.280 -1.449 6.562 1.00 21.34 118 THR A C 1
ATOM 770 O O . THR A 1 118 ? -11.469 -1.007 7.382 1.00 21.22 118 THR A O 1
ATOM 774 N N . HIS A 1 119 ? -13.410 -2.059 6.923 1.00 20.05 119 HIS A N 1
ATOM 775 C CA . HIS A 1 119 ? -13.725 -2.247 8.336 1.00 20.60 119 HIS A CA 1
ATOM 776 C C . HIS A 1 119 ? -12.687 -3.122 9.024 1.00 19.81 119 HIS A C 1
ATOM 777 O O . HIS A 1 119 ? -12.253 -2.820 10.141 1.00 18.08 119 HIS A O 1
ATOM 784 N N . SER A 1 120 ? -12.273 -4.207 8.370 1.00 18.14 120 SER A N 1
ATOM 785 C CA . SER A 1 120 ? -11.256 -5.075 8.951 1.00 19.26 120 SER A CA 1
ATOM 786 C C . SER A 1 120 ? -9.926 -4.351 9.112 1.00 17.91 120 SER A C 1
ATOM 787 O O . SER A 1 120 ? -9.192 -4.606 10.072 1.00 18.41 120 SER A O 1
ATOM 790 N N . THR A 1 121 ? -9.614 -3.427 8.204 1.00 19.02 121 THR A N 1
ATOM 791 C CA . THR A 1 121 ? -8.390 -2.647 8.338 1.00 19.78 121 THR A CA 1
ATOM 792 C C . THR A 1 121 ? -8.480 -1.697 9.524 1.00 19.96 121 THR A C 1
ATOM 793 O O . THR A 1 121 ? -7.509 -1.536 10.273 1.00 21.77 121 THR A O 1
ATOM 797 N N . LEU A 1 122 ? -9.641 -1.069 9.717 1.00 17.96 122 LEU A N 1
ATOM 798 C CA . LEU A 1 122 ? -9.842 -0.234 10.895 1.00 18.44 122 LEU A CA 1
ATOM 799 C C . LEU A 1 122 ? -9.805 -1.068 12.166 1.00 17.25 122 LEU A C 1
ATOM 800 O O . LEU A 1 122 ? -9.299 -0.615 13.198 1.00 20.30 122 LEU A O 1
ATOM 805 N N . PHE A 1 123 ? -10.340 -2.287 12.111 1.00 16.89 123 PHE A N 1
ATOM 806 C CA . PHE A 1 123 ? -10.330 -3.155 13.282 1.00 19.07 123 PHE A CA 1
ATOM 807 C C . PHE A 1 123 ? -8.916 -3.611 13.620 1.00 18.72 123 PHE A C 1
ATOM 808 O O . PHE A 1 123 ? -8.510 -3.574 14.786 1.00 19.22 123 PHE A O 1
ATOM 816 N N . ALA A 1 124 ? -8.146 -4.030 12.614 1.00 19.64 124 ALA A N 1
ATOM 817 C CA . ALA A 1 124 ? -6.771 -4.447 12.867 1.00 20.29 124 ALA A CA 1
ATOM 818 C C . ALA A 1 124 ? -5.933 -3.303 13.417 1.00 18.18 124 ALA A C 1
ATOM 819 O O . ALA A 1 124 ? -5.017 -3.529 14.215 1.00 22.60 124 ALA A O 1
ATOM 821 N N . ASP A 1 125 ? -6.242 -2.071 13.018 1.00 18.34 125 ASP A N 1
ATOM 822 C CA . ASP A 1 125 ? -5.535 -0.922 13.564 1.00 18.03 125 ASP A CA 1
ATOM 823 C C . ASP A 1 125 ? -5.906 -0.689 15.022 1.00 19.21 125 ASP A C 1
ATOM 824 O O . ASP A 1 125 ? -5.036 -0.400 15.850 1.00 20.51 125 ASP A O 1
ATOM 829 N N . PHE A 1 126 ? -7.193 -0.815 15.356 1.00 18.23 126 PHE A N 1
ATOM 830 C CA . PHE A 1 126 ? -7.609 -0.703 16.749 1.00 18.72 126 PHE A CA 1
ATOM 831 C C . PHE A 1 126 ? -6.924 -1.753 17.611 1.00 18.37 126 PHE A C 1
ATOM 832 O O . PHE A 1 126 ? -6.462 -1.452 18.717 1.00 19.50 126 PHE A O 1
ATOM 840 N N . LEU A 1 127 ? -6.870 -2.996 17.130 1.00 15.28 127 LEU A N 1
ATOM 841 C CA . LEU A 1 127 ? -6.227 -4.056 17.894 1.00 16.13 127 LEU A CA 1
ATOM 842 C C . LEU A 1 127 ? -4.769 -3.725 18.167 1.00 20.01 127 LEU A C 1
ATOM 843 O O . LEU A 1 127 ? -4.288 -3.892 19.292 1.00 18.43 127 LEU A O 1
ATOM 848 N N . ALA A 1 128 ? -4.053 -3.242 17.149 1.00 22.08 128 ALA A N 1
ATOM 849 C CA . ALA A 1 128 ? -2.652 -2.883 17.336 1.00 20.58 128 ALA A CA 1
ATOM 850 C C . ALA A 1 128 ? -2.519 -1.736 18.323 1.00 17.80 128 ALA A C 1
ATOM 851 O O . ALA A 1 128 ? -1.583 -1.702 19.130 1.00 20.82 128 ALA A O 1
ATOM 853 N N . ARG A 1 129 ? -3.466 -0.802 18.293 1.00 18.47 129 ARG A N 1
ATOM 854 C CA . ARG A 1 129 ? -3.418 0.355 19.171 1.00 20.39 129 ARG A CA 1
ATOM 855 C C . ARG A 1 129 ? -3.745 0.013 20.618 1.00 18.86 129 ARG A C 1
ATOM 856 O O . ARG A 1 129 ? -3.549 0.863 21.492 1.00 23.84 129 ARG A O 1
ATOM 864 N N . ILE A 1 130 ? -4.253 -1.183 20.890 1.00 18.38 130 ILE A N 1
ATOM 865 C CA . ILE A 1 130 ? -4.429 -1.648 22.255 1.00 17.05 130 ILE A CA 1
ATOM 866 C C . ILE A 1 130 ? -3.484 -2.810 22.565 1.00 17.13 130 ILE A C 1
ATOM 867 O O . ILE A 1 130 ? -3.737 -3.592 23.471 1.00 19.59 130 ILE A O 1
ATOM 872 N N . GLY A 1 131 ? -2.391 -2.926 21.815 1.00 21.34 131 GLY A N 1
ATOM 873 C CA . GLY A 1 131 ? -1.353 -3.895 22.105 1.00 19.52 131 GLY A CA 1
ATOM 874 C C . GLY A 1 131 ? -1.551 -5.284 21.546 1.00 17.70 131 GLY A C 1
ATOM 875 O O . GLY A 1 131 ? -0.954 -6.232 22.067 1.00 22.51 131 GLY A O 1
ATOM 876 N N . ILE A 1 132 ? -2.359 -5.445 20.504 1.00 20.92 132 ILE A N 1
ATOM 877 C CA . ILE A 1 132 ? -2.611 -6.744 19.888 1.00 22.05 132 ILE A CA 1
ATOM 878 C C . ILE A 1 132 ? -2.226 -6.639 18.417 1.00 24.21 132 ILE A C 1
ATOM 879 O O . ILE A 1 132 ? -2.998 -6.122 17.601 1.00 22.23 132 ILE A O 1
ATOM 884 N N . ASP A 1 133 ? -1.044 -7.132 18.062 1.00 27.86 133 ASP A N 1
ATOM 885 C CA . ASP A 1 133 ? -0.572 -7.006 16.692 1.00 27.39 133 ASP A CA 1
ATOM 886 C C . ASP A 1 133 ? -0.917 -8.255 15.882 1.00 26.45 133 ASP A C 1
ATOM 887 O O . ASP A 1 133 ? -1.347 -9.279 16.417 1.00 27.35 133 ASP A O 1
ATOM 892 N N . LYS A 1 134 ? -0.716 -8.154 14.564 1.00 27.10 134 LYS A N 1
ATOM 893 C CA . LYS A 1 134 ? -1.003 -9.276 13.675 1.00 27.55 134 LYS A CA 1
ATOM 894 C C . LYS A 1 134 ? -0.167 -10.480 14.055 1.00 25.28 134 LYS A C 1
ATOM 895 O O . LYS A 1 134 ? -0.601 -11.628 13.913 1.00 28.03 134 LYS A O 1
ATOM 901 N N . GLU A 1 135 ? 1.054 -10.226 14.515 1.00 30.50 135 GLU A N 1
ATOM 902 C CA . GLU A 1 135 ? 1.979 -11.290 14.863 1.00 29.65 135 GLU A CA 1
ATOM 903 C C . GLU A 1 135 ? 1.412 -12.168 15.976 1.00 24.97 135 GLU A C 1
ATOM 904 O O . GLU A 1 135 ? 1.469 -13.400 15.896 1.00 25.38 135 GLU A O 1
ATOM 910 N N . HIS A 1 136 ? 0.825 -11.549 17.005 1.00 28.05 136 HIS A N 1
ATOM 911 C CA . HIS A 1 136 ? 0.200 -12.305 18.089 1.00 25.65 136 HIS A CA 1
ATOM 912 C C . HIS A 1 136 ? -1.107 -12.953 17.643 1.00 24.84 136 HIS A C 1
ATOM 913 O O . HIS A 1 136 ? -1.430 -14.069 18.067 1.00 23.31 136 HIS A O 1
ATOM 920 N N . LEU A 1 137 ? -1.880 -12.258 16.804 1.00 25.97 137 LEU A N 1
ATOM 921 C CA . LEU A 1 137 ? -3.172 -12.779 16.364 1.00 24.94 137 LEU A CA 1
ATOM 922 C C . LEU A 1 137 ? -3.016 -14.063 15.558 1.00 25.69 137 LEU A C 1
ATOM 923 O O . LEU A 1 137 ? -3.826 -14.988 15.693 1.00 27.76 137 LEU A O 1
ATOM 928 N N . ASP A 1 138 ? -1.985 -14.137 14.712 1.00 24.98 138 ASP A N 1
ATOM 929 C CA . ASP A 1 138 ? -1.784 -15.326 13.887 1.00 26.42 138 ASP A CA 1
ATOM 930 C C . ASP A 1 138 ? -1.560 -16.568 14.741 1.00 26.41 138 ASP A C 1
ATOM 931 O O . ASP A 1 138 ? -2.001 -17.665 14.381 1.00 29.45 138 ASP A O 1
ATOM 936 N N . GLY A 1 139 ? -0.884 -16.418 15.876 1.00 25.82 139 GLY A N 1
ATOM 937 C CA . GLY A 1 139 ? -0.649 -17.533 16.766 1.00 27.20 139 GLY A CA 1
ATOM 938 C C . GLY A 1 139 ? -1.715 -17.757 17.811 1.00 22.50 139 GLY A C 1
ATOM 939 O O . GLY A 1 139 ? -1.577 -18.652 18.649 1.00 23.48 139 GLY A O 1
ATOM 940 N N . TYR A 1 140 ? -2.781 -16.966 17.787 1.00 22.92 140 TYR A N 1
ATOM 941 C CA . TYR A 1 140 ? -3.843 -17.082 18.772 1.00 20.63 140 TYR A CA 1
ATOM 942 C C . TYR A 1 140 ? -4.841 -18.164 18.374 1.00 23.38 140 TYR A C 1
ATOM 943 O O . TYR A 1 140 ? -5.296 -18.211 17.227 1.00 26.15 140 TYR A O 1
ATOM 952 N N . GLN A 1 141 ? -5.171 -19.041 19.324 1.00 23.25 141 GLN A N 1
ATOM 953 C CA . GLN A 1 141 ? -6.177 -20.075 19.131 1.00 21.64 141 GLN A CA 1
ATOM 954 C C . GLN A 1 141 ? -7.465 -19.659 19.831 1.00 25.34 141 GLN A C 1
ATOM 955 O O . GLN A 1 141 ? -7.543 -19.725 21.067 1.00 24.09 141 GLN A O 1
ATOM 961 N N . PRO A 1 142 ? -8.493 -19.229 19.104 1.00 23.82 142 PRO A N 1
ATOM 962 C CA . PRO A 1 142 ? -9.729 -18.775 19.750 1.00 21.63 142 PRO A CA 1
ATOM 963 C C . PRO A 1 142 ? -10.488 -19.926 20.395 1.00 18.53 142 PRO A C 1
ATOM 964 O O . PRO A 1 142 ? -10.231 -21.106 20.149 1.00 20.55 142 PRO A O 1
ATOM 968 N N . LEU A 1 143 ? -11.451 -19.553 21.237 1.00 20.56 143 LEU A N 1
ATOM 969 C CA . LEU A 1 143 ? -12.310 -20.527 21.891 1.00 18.10 143 LEU A CA 1
ATOM 970 C C . LEU A 1 143 ? -13.116 -21.310 20.863 1.00 18.75 143 LEU A C 1
ATOM 971 O O . LEU A 1 143 ? -13.356 -20.855 19.744 1.00 20.82 143 LEU A O 1
ATOM 976 N N . GLU A 1 144 ? -13.535 -22.512 21.259 1.00 17.74 144 GLU A N 1
ATOM 977 C CA . GLU A 1 144 ? -14.369 -23.314 20.374 1.00 18.09 144 GLU A CA 1
ATOM 978 C C . GLU A 1 144 ? -15.723 -22.660 20.128 1.00 18.17 144 GLU A C 1
ATOM 979 O O . GLU A 1 144 ? -16.267 -22.771 19.026 1.00 21.70 144 GLU A O 1
ATOM 985 N N . VAL A 1 145 ? -16.279 -21.962 21.122 1.00 18.48 145 VAL A N 1
ATOM 986 C CA . VAL A 1 145 ? -17.540 -21.266 20.881 1.00 18.78 145 VAL A CA 1
ATOM 987 C C . VAL A 1 145 ? -17.337 -20.127 19.892 1.00 17.24 145 VAL A C 1
ATOM 988 O O . VAL A 1 145 ? -18.274 -19.733 19.186 1.00 16.05 145 VAL A O 1
ATOM 992 N N . THR A 1 146 ? -16.119 -19.584 19.821 1.00 17.11 146 THR A N 1
ATOM 993 C CA . THR A 1 146 ? -15.820 -18.550 18.836 1.00 18.00 146 THR A CA 1
ATOM 994 C C . THR A 1 146 ? -15.735 -19.135 17.432 1.00 17.50 146 THR A C 1
ATOM 995 O O . THR A 1 146 ? -16.238 -18.536 16.475 1.00 19.30 146 THR A O 1
ATOM 999 N N . ARG A 1 147 ? -15.096 -20.297 17.284 1.00 16.87 147 ARG A N 1
ATOM 1000 C CA . ARG A 1 147 ? -15.096 -20.964 15.987 1.00 16.60 147 ARG A CA 1
ATOM 1001 C C . ARG A 1 147 ? -16.509 -21.347 15.575 1.00 20.49 147 ARG A C 1
ATOM 1002 O O . ARG A 1 147 ? -16.894 -21.179 14.412 1.00 21.28 147 ARG A O 1
ATOM 1010 N N . GLN A 1 148 ? -17.304 -21.848 16.523 1.00 18.96 148 GLN A N 1
ATOM 1011 C CA . GLN A 1 148 ? -18.673 -22.240 16.215 1.00 18.22 148 GLN A CA 1
ATOM 1012 C C . GLN A 1 148 ? -19.536 -21.045 15.843 1.00 17.22 148 GLN A C 1
ATOM 1013 O O . GLN A 1 148 ? -20.408 -21.161 14.975 1.00 17.52 148 GLN A O 1
ATOM 1019 N N . LEU A 1 149 ? -19.295 -19.889 16.459 1.00 17.08 149 LEU A N 1
ATOM 1020 C CA . LEU A 1 149 ? -20.056 -18.697 16.105 1.00 15.92 149 LEU A CA 1
ATOM 1021 C C . LEU A 1 149 ? -19.730 -18.245 14.688 1.00 16.23 149 LEU A C 1
ATOM 1022 O O . LEU A 1 149 ? -20.634 -17.995 13.883 1.00 16.97 149 LEU A O 1
ATOM 1027 N N . ASN A 1 150 ? -18.440 -18.157 14.359 1.00 14.85 150 ASN A N 1
ATOM 1028 C CA . ASN A 1 150 ? -18.040 -17.711 13.031 1.00 15.67 150 ASN A CA 1
ATOM 1029 C C . ASN A 1 150 ? -18.510 -18.685 11.957 1.00 15.00 150 ASN A C 1
ATOM 1030 O O . ASN A 1 150 ? -19.116 -18.280 10.958 1.00 17.69 150 ASN A O 1
ATOM 1035 N N . ASP A 1 151 ? -18.249 -19.979 12.152 1.00 17.04 151 ASP A N 1
ATOM 1036 C CA . ASP A 1 151 ? -18.722 -20.973 11.193 1.00 18.24 151 ASP A CA 1
ATOM 1037 C C . ASP A 1 151 ? -20.240 -21.062 11.172 1.00 18.88 151 ASP A C 1
ATOM 1038 O O . ASP A 1 151 ? -20.827 -21.323 10.116 1.00 16.20 151 ASP A O 1
ATOM 1043 N N . GLY A 1 152 ? -20.885 -20.870 12.324 1.00 16.74 152 GLY A N 1
ATOM 1044 C CA . GLY A 1 152 ? -22.335 -20.936 12.368 1.00 16.09 152 GLY A CA 1
ATOM 1045 C C . GLY A 1 152 ? -22.988 -19.831 11.563 1.00 14.69 152 GLY A C 1
ATOM 1046 O O . GLY A 1 152 ? -24.022 -20.046 10.925 1.00 15.45 152 GLY A O 1
ATOM 1047 N N . ILE A 1 153 ? -22.402 -18.634 11.588 1.00 14.86 153 ILE A N 1
ATOM 1048 C CA . ILE A 1 153 ? -22.923 -17.534 10.783 1.00 16.93 153 ILE A CA 1
ATOM 1049 C C . ILE A 1 153 ? -22.768 -17.842 9.300 1.00 18.11 153 ILE A C 1
ATOM 1050 O O . ILE A 1 153 ? -23.678 -17.590 8.501 1.00 18.33 153 ILE A O 1
ATOM 1055 N N . ARG A 1 154 ? -21.619 -18.396 8.909 1.00 16.77 154 ARG A N 1
ATOM 1056 C CA . ARG A 1 154 ? -21.420 -18.780 7.516 1.00 16.64 154 ARG A CA 1
ATOM 1057 C C . ARG A 1 154 ? -22.442 -19.822 7.088 1.00 16.00 154 ARG A C 1
ATOM 1058 O O . ARG A 1 154 ? -23.007 -19.739 5.992 1.00 17.35 154 ARG A O 1
ATOM 1066 N N . HIS A 1 155 ? -22.700 -20.806 7.946 1.00 15.22 155 HIS A N 1
ATOM 1067 C CA . HIS A 1 155 ? -23.707 -21.813 7.640 1.00 16.46 155 HIS A CA 1
ATOM 1068 C C . HIS A 1 155 ? -25.094 -21.194 7.513 1.00 17.25 155 HIS A C 1
ATOM 1069 O O . HIS A 1 155 ? -25.860 -21.552 6.612 1.00 17.71 155 HIS A O 1
ATOM 1076 N N . LEU A 1 156 ? -25.437 -20.264 8.409 1.00 17.45 156 LEU A N 1
ATOM 1077 C CA . LEU A 1 156 ? -26.777 -19.682 8.408 1.00 16.79 156 LEU A CA 1
ATOM 1078 C C . LEU A 1 156 ? -27.039 -18.838 7.169 1.00 17.17 156 LEU A C 1
ATOM 1079 O O . LEU A 1 156 ? -28.181 -18.771 6.701 1.00 18.86 156 LEU A O 1
ATOM 1084 N N . TYR A 1 157 ? -26.018 -18.173 6.638 1.00 17.92 157 TYR A N 1
ATOM 1085 C CA . TYR A 1 157 ? -26.203 -17.313 5.479 1.00 17.95 157 TYR A CA 1
ATOM 1086 C C . TYR A 1 157 ? -26.112 -18.056 4.158 1.00 18.66 157 TYR A C 1
ATOM 1087 O O . TYR A 1 157 ? -26.692 -17.601 3.167 1.00 23.85 157 TYR A O 1
ATOM 1096 N N . THR A 1 158 ? -25.417 -19.189 4.114 1.00 18.46 158 THR A N 1
ATOM 1097 C CA . THR A 1 158 ? -25.126 -19.847 2.853 1.00 19.47 158 THR A CA 1
ATOM 1098 C C . THR A 1 158 ? -25.721 -21.237 2.713 1.00 22.85 158 THR A C 1
ATOM 1099 O O . THR A 1 158 ? -25.780 -21.745 1.590 1.00 26.96 158 THR A O 1
ATOM 1103 N N . GLU A 1 159 ? -26.174 -21.864 3.801 1.00 21.30 159 GLU A N 1
ATOM 1104 C CA . GLU A 1 159 ? -26.611 -23.253 3.739 1.00 20.47 159 GLU A CA 1
ATOM 1105 C C . GLU A 1 159 ? -28.004 -23.454 4.326 1.00 19.88 159 GLU A C 1
ATOM 1106 O O . GLU A 1 159 ? -28.374 -24.585 4.652 1.00 23.27 159 GLU A O 1
ATOM 1112 N N . THR A 1 160 ? -28.789 -22.390 4.452 1.00 20.20 160 THR A N 1
ATOM 1113 C CA . THR A 1 160 ? -30.136 -22.481 4.993 1.00 20.95 160 THR A CA 1
ATOM 1114 C C . THR A 1 160 ? -31.119 -21.882 3.998 1.00 21.20 160 THR A C 1
ATOM 1115 O O . THR A 1 160 ? -30.733 -21.246 3.015 1.00 23.37 160 THR A O 1
ATOM 1119 N N . SER A 1 161 ? -32.404 -22.103 4.259 1.00 21.26 161 SER A N 1
ATOM 1120 C CA . SER A 1 161 ? -33.443 -21.517 3.430 1.00 18.78 161 SER A CA 1
ATOM 1121 C C . SER A 1 161 ? -33.374 -19.994 3.487 1.00 20.19 161 SER A C 1
ATOM 1122 O O . SER A 1 161 ? -32.904 -19.401 4.460 1.00 20.75 161 SER A O 1
ATOM 1125 N N . ILE A 1 162 ? -33.892 -19.358 2.434 1.00 17.48 162 ILE A N 1
ATOM 1126 C CA . ILE A 1 162 ? -33.813 -17.905 2.327 1.00 16.11 162 ILE A CA 1
ATOM 1127 C C . ILE A 1 162 ? -34.567 -17.234 3.469 1.00 17.27 162 ILE A C 1
ATOM 1128 O O . ILE A 1 162 ? -34.166 -16.165 3.944 1.00 15.31 162 ILE A O 1
ATOM 1133 N N . ASN A 1 163 ? -35.663 -17.842 3.929 1.00 19.67 163 ASN A N 1
ATOM 1134 C CA . ASN A 1 163 ? -36.395 -17.286 5.062 1.00 19.59 163 ASN A CA 1
ATOM 1135 C C . ASN A 1 163 ? -35.592 -17.412 6.350 1.00 15.61 163 ASN A C 1
ATOM 1136 O O . ASN A 1 163 ? -35.559 -16.481 7.161 1.00 17.39 163 ASN A O 1
ATOM 1141 N N . LYS A 1 164 ? -34.940 -18.557 6.549 1.00 15.52 164 LYS A N 1
ATOM 1142 C CA . LYS A 1 164 ? -34.112 -18.754 7.732 1.00 16.39 164 LYS A CA 1
ATOM 1143 C C . LYS A 1 164 ? -32.897 -17.837 7.712 1.00 19.35 164 LYS A C 1
ATOM 1144 O O . LYS A 1 164 ? -32.580 -17.186 8.715 1.00 16.65 164 LYS A O 1
ATOM 1150 N N . ALA A 1 165 ? -32.209 -17.761 6.570 1.00 17.50 165 ALA A N 1
ATOM 1151 C CA . ALA A 1 165 ? -31.057 -16.876 6.464 1.00 13.56 165 ALA A CA 1
ATOM 1152 C C . ALA A 1 165 ? -31.455 -15.427 6.679 1.00 13.04 165 ALA A C 1
ATOM 1153 O O . ALA A 1 165 ? -30.672 -14.644 7.225 1.00 14.04 165 ALA A O 1
ATOM 1155 N N . LEU A 1 166 ? -32.665 -15.052 6.258 1.00 12.53 166 LEU A N 1
ATOM 1156 C CA . LEU A 1 166 ? -33.135 -13.693 6.491 1.00 13.94 166 LEU A CA 1
ATOM 1157 C C . LEU A 1 166 ? -33.382 -13.442 7.970 1.00 11.67 166 LEU A C 1
ATOM 1158 O O . LEU A 1 166 ? -33.207 -12.314 8.442 1.00 12.52 166 LEU A O 1
ATOM 1163 N N . GLY A 1 167 ? -33.782 -14.476 8.710 1.00 14.27 167 GLY A N 1
ATOM 1164 C CA . GLY A 1 167 ? -33.908 -14.329 10.149 1.00 15.58 167 GLY A CA 1
ATOM 1165 C C . GLY A 1 167 ? -32.572 -14.042 10.800 1.00 12.75 167 GLY A C 1
ATOM 1166 O O . GLY A 1 167 ? -32.449 -13.137 11.628 1.00 13.44 167 GLY A O 1
ATOM 1167 N N . ALA A 1 168 ? -31.547 -14.803 10.418 1.00 15.14 168 ALA A N 1
ATOM 1168 C CA . ALA A 1 168 ? -30.199 -14.525 10.898 1.00 15.73 168 ALA A CA 1
ATOM 1169 C C . ALA A 1 168 ? -29.752 -13.126 10.494 1.00 13.46 168 ALA A C 1
ATOM 1170 O O . ALA A 1 168 ? -29.147 -12.406 11.294 1.00 14.42 168 ALA A O 1
ATOM 1172 N N . LEU A 1 169 ? -30.061 -12.716 9.261 1.00 13.35 169 LEU A N 1
ATOM 1173 C CA . LEU A 1 169 ? -29.683 -11.381 8.806 1.00 14.67 169 LEU A CA 1
ATOM 1174 C C . LEU A 1 169 ? -30.391 -10.299 9.608 1.00 14.42 169 LEU A C 1
ATOM 1175 O O . LEU A 1 169 ? -29.799 -9.262 9.925 1.00 15.47 169 LEU A O 1
ATOM 1180 N N . TYR A 1 170 ? -31.665 -10.514 9.930 1.00 13.50 170 TYR A N 1
ATOM 1181 C CA . TYR A 1 170 ? -32.396 -9.556 10.747 1.00 13.84 170 TYR A CA 1
ATOM 1182 C C . TYR A 1 170 ? -31.810 -9.469 12.150 1.00 13.55 170 TYR A C 1
ATOM 1183 O O . TYR A 1 170 ? -31.663 -8.374 12.700 1.00 15.03 170 TYR A O 1
ATOM 1192 N N . ALA A 1 171 ? -31.447 -10.613 12.728 1.00 14.29 171 ALA A N 1
ATOM 1193 C CA . ALA A 1 171 ? -30.841 -10.622 14.054 1.00 14.25 171 ALA A CA 1
ATOM 1194 C C . ALA A 1 171 ? -29.484 -9.932 14.044 1.00 15.85 171 ALA A C 1
ATOM 1195 O O . ALA A 1 171 ? -29.186 -9.114 14.921 1.00 16.17 171 ALA A O 1
ATOM 1197 N N . ASP A 1 172 ? -28.651 -10.247 13.049 1.00 18.00 172 ASP A N 1
ATOM 1198 C CA . ASP A 1 172 ? -27.334 -9.627 12.942 1.00 14.31 172 ASP A CA 1
ATOM 1199 C C . ASP A 1 172 ? -27.448 -8.115 12.811 1.00 15.92 172 ASP A C 1
ATOM 1200 O O . ASP A 1 172 ? -26.752 -7.364 13.503 1.00 16.69 172 ASP A O 1
ATOM 1205 N N . GLU A 1 173 ? -28.330 -7.651 11.924 1.00 15.36 173 GLU A N 1
ATOM 1206 C CA . GLU A 1 173 ? -28.443 -6.220 11.669 1.00 16.64 173 GLU A CA 1
ATOM 1207 C C . GLU A 1 173 ? -28.971 -5.483 12.889 1.00 16.78 173 GLU A C 1
ATOM 1208 O O . GLU A 1 173 ? -28.524 -4.371 13.190 1.00 20.15 173 GLU A O 1
ATOM 1214 N N . THR A 1 174 ? -29.922 -6.085 13.601 1.00 16.42 174 THR A N 1
ATOM 1215 C CA . THR A 1 174 ? -30.498 -5.434 14.772 1.00 18.70 174 THR A CA 1
ATOM 1216 C C . THR A 1 174 ? -29.524 -5.430 15.946 1.00 17.74 174 THR A C 1
ATOM 1217 O O . THR A 1 174 ? -29.403 -4.426 16.659 1.00 19.09 174 THR A O 1
ATOM 1229 N N . SER A 1 176 ? -26.014 -5.930 16.034 1.00 19.23 176 SER A N 1
ATOM 1230 C CA . SER A 1 176 ? -24.674 -5.374 15.852 1.00 18.85 176 SER A CA 1
ATOM 1231 C C . SER A 1 176 ? -24.562 -3.958 16.402 1.00 18.51 176 SER A C 1
ATOM 1232 O O . SER A 1 176 ? -23.584 -3.619 17.077 1.00 21.04 176 SER A O 1
ATOM 1235 N N . SER A 1 177 ? -25.551 -3.112 16.113 1.00 15.56 177 SER A N 1
ATOM 1236 C CA . SER A 1 177 ? -25.495 -1.731 16.581 1.00 18.41 177 SER A CA 1
ATOM 1237 C C . SER A 1 177 ? -25.523 -1.658 18.103 1.00 18.30 177 SER A C 1
ATOM 1238 O O . SER A 1 177 ? -24.856 -0.807 18.702 1.00 18.50 177 SER A O 1
ATOM 1241 N N . ILE A 1 178 ? -26.293 -2.538 18.745 1.00 19.35 178 ILE A N 1
ATOM 1242 C CA . ILE A 1 178 ? -26.363 -2.548 20.204 1.00 16.82 178 ILE A CA 1
ATOM 1243 C C . ILE A 1 178 ? -25.037 -3.012 20.788 1.00 16.41 178 ILE A C 1
ATOM 1244 O O . ILE A 1 178 ? -24.482 -2.385 21.696 1.00 17.74 178 ILE A O 1
ATOM 1257 N N . VAL A 1 180 ? -21.883 -3.148 19.488 1.00 15.80 180 VAL A N 1
ATOM 1258 C CA . VAL A 1 180 ? -20.736 -2.258 19.356 1.00 15.26 180 VAL A CA 1
ATOM 1259 C C . VAL A 1 180 ? -20.889 -1.051 20.269 1.00 16.11 180 VAL A C 1
ATOM 1260 O O . VAL A 1 180 ? -19.892 -0.497 20.744 1.00 16.16 180 VAL A O 1
ATOM 1264 N N . SER A 1 181 ? -22.124 -0.626 20.540 1.00 15.60 181 SER A N 1
ATOM 1265 C CA . SER A 1 181 ? -22.323 0.476 21.472 1.00 17.27 181 SER A CA 1
ATOM 1266 C C . SER A 1 181 ? -21.904 0.081 22.881 1.00 14.24 181 SER A C 1
ATOM 1267 O O . SER A 1 181 ? -21.319 0.890 23.608 1.00 16.38 181 SER A O 1
ATOM 1270 N N . LYS A 1 182 ? -22.191 -1.160 23.282 1.00 14.54 182 LYS A N 1
ATOM 1271 C CA . LYS A 1 182 ? -21.782 -1.622 24.604 1.00 14.24 182 LYS A CA 1
ATOM 1272 C C . LYS A 1 182 ? -20.267 -1.739 24.697 1.00 16.26 182 LYS A C 1
ATOM 1273 O O . LYS A 1 182 ? -19.666 -1.332 25.698 1.00 13.75 182 LYS A O 1
ATOM 1279 N N . ILE A 1 183 ? -19.634 -2.285 23.657 1.00 14.55 183 ILE A N 1
ATOM 1280 C CA . ILE A 1 183 ? -18.178 -2.380 23.633 1.00 12.76 183 ILE A CA 1
ATOM 1281 C C . ILE A 1 183 ? -17.560 -0.992 23.600 1.00 11.46 183 ILE A C 1
ATOM 1282 O O . ILE A 1 183 ? -16.556 -0.727 24.271 1.00 15.65 183 ILE A O 1
ATOM 1287 N N . ASN A 1 184 ? -18.160 -0.077 22.837 1.00 12.21 184 ASN A N 1
ATOM 1288 C CA . ASN A 1 184 ? -17.704 1.308 22.839 1.00 14.07 184 ASN A CA 1
ATOM 1289 C C . ASN A 1 184 ? -17.782 1.911 24.238 1.00 14.57 184 ASN A C 1
ATOM 1290 O O . ASN A 1 184 ? -16.884 2.651 24.654 1.00 15.09 184 ASN A O 1
ATOM 1295 N N . ASP A 1 185 ? -18.853 1.605 24.976 1.00 17.09 185 ASP A N 1
ATOM 1296 C CA . ASP A 1 185 ? -18.989 2.084 26.349 1.00 17.52 185 ASP A CA 1
ATOM 1297 C C . ASP A 1 185 ? -17.869 1.551 27.232 1.00 14.91 185 ASP A C 1
ATOM 1298 O O . ASP A 1 185 ? -17.276 2.295 28.020 1.00 17.45 185 ASP A O 1
ATOM 1303 N N . GLY A 1 186 ? -17.583 0.252 27.129 1.00 15.51 186 GLY A N 1
ATOM 1304 C CA . GLY A 1 186 ? -16.531 -0.329 27.945 1.00 16.91 186 GLY A CA 1
ATOM 1305 C C . GLY A 1 186 ? -15.164 0.242 27.627 1.00 18.39 186 GLY A C 1
ATOM 1306 O O . GLY A 1 186 ? -14.366 0.509 28.527 1.00 18.13 186 GLY A O 1
ATOM 1307 N N . LEU A 1 187 ? -14.874 0.439 26.340 1.00 16.14 187 LEU A N 1
ATOM 1308 C CA . LEU A 1 187 ? -13.596 1.027 25.961 1.00 16.11 187 LEU A CA 1
ATOM 1309 C C . LEU A 1 187 ? -13.496 2.471 26.434 1.00 16.10 187 LEU A C 1
ATOM 1310 O O . LEU A 1 187 ? -12.417 2.930 26.821 1.00 17.27 187 LEU A O 1
ATOM 1315 N N . ARG A 1 188 ? -14.610 3.202 26.420 1.00 13.76 188 ARG A N 1
ATOM 1316 C CA . ARG A 1 188 ? -14.594 4.554 26.963 1.00 15.66 188 ARG A CA 1
ATOM 1317 C C . ARG A 1 188 ? -14.372 4.530 28.470 1.00 15.21 188 ARG A C 1
ATOM 1318 O O . ARG A 1 188 ? -13.666 5.386 29.013 1.00 17.26 188 ARG A O 1
ATOM 1326 N N . ASN A 1 189 ? -14.968 3.554 29.158 1.00 19.16 189 ASN A N 1
ATOM 1327 C CA . ASN A 1 189 ? -14.753 3.409 30.595 1.00 17.80 189 ASN A CA 1
ATOM 1328 C C . ASN A 1 189 ? -13.306 3.045 30.902 1.00 18.91 189 ASN A C 1
ATOM 1329 O O . ASN A 1 189 ? -12.743 3.503 31.903 1.00 21.11 189 ASN A O 1
ATOM 1334 N N . GLN A 1 190 ? -12.687 2.231 30.047 1.00 15.57 190 GLN A N 1
ATOM 1335 C CA . GLN A 1 190 ? -11.280 1.896 30.229 1.00 15.91 190 GLN A CA 1
ATOM 1336 C C . GLN A 1 190 ? -10.398 3.130 30.117 1.00 16.10 190 GLN A C 1
ATOM 1337 O O . GLN A 1 190 ? -9.304 3.167 30.690 1.00 20.29 190 GLN A O 1
ATOM 1343 N N . GLY A 1 191 ? -10.849 4.142 29.385 1.00 15.75 191 GLY A N 1
ATOM 1344 C CA . GLY A 1 191 ? -10.142 5.402 29.304 1.00 17.40 191 GLY A CA 1
ATOM 1345 C C . GLY A 1 191 ? -9.696 5.780 27.907 1.00 15.45 191 GLY A C 1
ATOM 1346 O O . GLY A 1 191 ? -9.016 6.792 27.727 1.00 18.65 191 GLY A O 1
ATOM 1347 N N . TYR A 1 192 ? -10.081 4.991 26.909 1.00 17.83 192 TYR A N 1
ATOM 1348 C CA . TYR A 1 192 ? -9.682 5.267 25.536 1.00 18.79 192 TYR A CA 1
ATOM 1349 C C . TYR A 1 192 ? -10.506 6.413 24.961 1.00 17.20 192 TYR A C 1
ATOM 1350 O O . TYR A 1 192 ? -11.684 6.581 25.283 1.00 19.70 192 TYR A O 1
ATOM 1359 N N . ASP A 1 193 ? -9.874 7.213 24.110 1.00 18.20 193 ASP A N 1
ATOM 1360 C CA . ASP A 1 193 ? -10.553 8.369 23.548 1.00 19.40 193 ASP A CA 1
ATOM 1361 C C . ASP A 1 193 ? -11.322 7.982 22.288 1.00 22.29 193 ASP A C 1
ATOM 1362 O O . ASP A 1 193 ? -11.244 6.854 21.797 1.00 20.43 193 ASP A O 1
ATOM 1367 N N . ASP A 1 194 ? -12.071 8.954 21.761 1.00 25.05 194 ASP A N 1
ATOM 1368 C CA . ASP A 1 194 ? -12.954 8.684 20.631 1.00 25.87 194 ASP A CA 1
ATOM 1369 C C . ASP A 1 194 ? -12.172 8.303 19.382 1.00 25.27 194 ASP A C 1
ATOM 1370 O O . ASP A 1 194 ? -12.651 7.498 18.575 1.00 23.88 194 ASP A O 1
ATOM 1375 N N . ASP A 1 195 ? -10.979 8.876 19.202 1.00 28.46 195 ASP A N 1
ATOM 1376 C CA . ASP A 1 195 ? -10.151 8.535 18.050 1.00 22.67 195 ASP A CA 1
ATOM 1377 C C . ASP A 1 195 ? -9.791 7.055 18.054 1.00 22.97 195 ASP A C 1
ATOM 1378 O O . ASP A 1 195 ? -9.928 6.369 17.036 1.00 23.64 195 ASP A O 1
ATOM 1383 N N . LEU A 1 196 ? -9.324 6.544 19.194 1.00 21.72 196 LEU A N 1
ATOM 1384 C CA . LEU A 1 196 ? -8.986 5.128 19.277 1.00 21.33 196 LEU A CA 1
ATOM 1385 C C . LEU A 1 196 ? -10.220 4.249 19.125 1.00 17.45 196 LEU A C 1
ATOM 1386 O O . LEU A 1 196 ? -10.140 3.164 18.538 1.00 18.14 196 LEU A O 1
ATOM 1391 N N . ARG A 1 197 ? -11.362 4.703 19.630 1.00 20.81 197 ARG A N 1
ATOM 1392 C CA . ARG A 1 197 ? -12.609 3.954 19.579 1.00 20.54 197 ARG A CA 1
ATOM 1393 C C . ARG A 1 197 ? -13.364 4.148 18.269 1.00 20.99 197 ARG A C 1
ATOM 1394 O O . ARG A 1 197 ? -14.519 3.717 18.171 1.00 20.01 197 ARG A O 1
ATOM 1402 N N . HIS A 1 198 ? -12.724 4.759 17.268 1.00 23.39 198 HIS A N 1
ATOM 1403 C CA . HIS A 1 198 ? -13.406 5.129 16.031 1.00 21.16 198 HIS A CA 1
ATOM 1404 C C . HIS A 1 198 ? -14.105 3.941 15.386 1.00 18.51 198 HIS A C 1
ATOM 1405 O O . HIS A 1 198 ? -15.222 4.076 14.875 1.00 21.13 198 HIS A O 1
ATOM 1412 N N . PHE A 1 199 ? -13.459 2.772 15.384 1.00 20.36 199 PHE A N 1
ATOM 1413 C CA . PHE A 1 199 ? -14.069 1.598 14.769 1.00 17.38 199 PHE A CA 1
ATOM 1414 C C . PHE A 1 199 ? -15.405 1.265 15.421 1.00 21.12 199 PHE A C 1
ATOM 1415 O O . PHE A 1 199 ? -16.348 0.845 14.742 1.00 23.32 199 PHE A O 1
ATOM 1423 N N . TRP A 1 200 ? -15.506 1.440 16.735 1.00 20.50 200 TRP A N 1
ATOM 1424 C CA . TRP A 1 200 ? -16.729 1.119 17.456 1.00 19.72 200 TRP A CA 1
ATOM 1425 C C . TRP A 1 200 ? -17.723 2.269 17.473 1.00 22.06 200 TRP A C 1
ATOM 1426 O O . TRP A 1 200 ? -18.783 2.146 18.094 1.00 24.09 200 TRP A O 1
ATOM 1437 N N . GLN A 1 201 ? -17.419 3.367 16.791 1.00 24.92 201 GLN A N 1
ATOM 1438 C CA . GLN A 1 201 ? -18.310 4.513 16.685 1.00 25.31 201 GLN A CA 1
ATOM 1439 C C . GLN A 1 201 ? -18.655 4.780 15.227 1.00 27.30 201 GLN A C 1
ATOM 1440 O O . GLN A 1 201 ? -18.739 5.926 14.783 1.00 33.75 201 GLN A O 1
ATOM 1446 N N . LEU A 1 202 ? -18.836 3.706 14.463 1.00 28.30 202 LEU A N 1
ATOM 1447 C CA . LEU A 1 202 ? -19.353 3.780 13.105 1.00 32.67 202 LEU A CA 1
ATOM 1448 C C . LEU A 1 202 ? -20.790 3.283 13.023 1.00 37.93 202 LEU A C 1
ATOM 1449 O O . LEU A 1 202 ? -21.296 3.049 11.919 1.00 41.85 202 LEU A O 1
ATOM 1454 N N . HIS A 1 203 ? -21.456 3.119 14.162 1.00 40.07 203 HIS A N 1
ATOM 1455 C CA . HIS A 1 203 ? -22.818 2.602 14.190 1.00 37.76 203 HIS A CA 1
ATOM 1456 C C . HIS A 1 203 ? -23.695 3.412 15.142 1.00 30.61 203 HIS A C 1
ATOM 1457 O O . HIS A 1 203 ? -23.812 4.630 15.011 1.00 30.96 203 HIS A O 1
ATOM 1464 N N . ASN A 1 212 ? -36.361 1.129 7.036 1.00 37.71 212 ASN A N 1
ATOM 1465 C CA . ASN A 1 212 ? -37.435 0.922 6.071 1.00 38.86 212 ASN A CA 1
ATOM 1466 C C . ASN A 1 212 ? -36.991 -0.017 4.959 1.00 29.88 212 ASN A C 1
ATOM 1467 O O . ASN A 1 212 ? -37.786 -0.792 4.430 1.00 32.05 212 ASN A O 1
ATOM 1472 N N . SER A 1 213 ? -35.708 0.061 4.607 1.00 29.22 213 SER A N 1
ATOM 1473 C CA . SER A 1 213 ? -35.181 -0.808 3.562 1.00 27.08 213 SER A CA 1
ATOM 1474 C C . SER A 1 213 ? -35.167 -2.265 4.004 1.00 23.22 213 SER A C 1
ATOM 1475 O O . SER A 1 213 ? -35.495 -3.159 3.216 1.00 25.93 213 SER A O 1
ATOM 1478 N N . VAL A 1 214 ? -34.796 -2.529 5.256 1.00 23.11 214 VAL A N 1
ATOM 1479 C CA . VAL A 1 214 ? -34.777 -3.907 5.734 1.00 21.63 214 VAL A CA 1
ATOM 1480 C C . VAL A 1 214 ? -36.199 -4.436 5.885 1.00 21.19 214 VAL A C 1
ATOM 1481 O O . VAL A 1 214 ? -36.476 -5.609 5.605 1.00 20.16 214 VAL A O 1
ATOM 1485 N N . PHE A 1 215 ? -37.126 -3.578 6.308 1.00 22.32 215 PHE A N 1
ATOM 1486 C CA . PHE A 1 215 ? -38.516 -4.000 6.432 1.00 22.88 215 PHE A CA 1
ATOM 1487 C C . PHE A 1 215 ? -39.111 -4.333 5.068 1.00 20.62 215 PHE A C 1
ATOM 1488 O O . PHE A 1 215 ? -39.769 -5.366 4.904 1.00 21.11 215 PHE A O 1
ATOM 1496 N N . ASN A 1 216 ? -38.875 -3.471 4.074 1.00 22.80 216 ASN A N 1
ATOM 1497 C CA . ASN A 1 216 ? -39.385 -3.721 2.729 1.00 22.68 216 ASN A CA 1
ATOM 1498 C C . ASN A 1 216 ? -38.873 -5.040 2.166 1.00 20.59 216 ASN A C 1
ATOM 1499 O O . ASN A 1 216 ? -39.636 -5.801 1.560 1.00 20.94 216 ASN A O 1
ATOM 1504 N N . ALA A 1 217 ? -37.589 -5.340 2.373 1.00 17.62 217 ALA A N 1
ATOM 1505 C CA . ALA A 1 217 ? -37.014 -6.555 1.806 1.00 16.29 217 ALA A CA 1
ATOM 1506 C C . ALA A 1 217 ? -37.553 -7.805 2.489 1.00 17.53 217 ALA A C 1
ATOM 1507 O O . ALA A 1 217 ? -37.849 -8.803 1.821 1.00 16.29 217 ALA A O 1
ATOM 1509 N N . ILE A 1 218 ? -37.679 -7.779 3.815 1.00 17.95 218 ILE A N 1
ATOM 1510 C CA . ILE A 1 218 ? -38.001 -8.988 4.566 1.00 17.51 218 ILE A CA 1
ATOM 1511 C C . ILE A 1 218 ? -39.508 -9.257 4.636 1.00 14.61 218 ILE A C 1
ATOM 1512 O O . ILE A 1 218 ? -39.921 -10.417 4.737 1.00 16.43 218 ILE A O 1
ATOM 1517 N N . ALA A 1 219 ? -40.336 -8.214 4.557 1.00 17.17 219 ALA A N 1
ATOM 1518 C CA . ALA A 1 219 ? -41.783 -8.345 4.743 1.00 17.09 219 ALA A CA 1
ATOM 1519 C C . ALA A 1 219 ? -42.417 -9.510 3.987 1.00 22.33 219 ALA A C 1
ATOM 1520 O O . ALA A 1 219 ? -43.183 -10.265 4.606 1.00 21.32 219 ALA A O 1
ATOM 1522 N N . PRO A 1 220 ? -42.166 -9.719 2.686 1.00 20.66 220 PRO A N 1
ATOM 1523 C CA . PRO A 1 220 ? -42.793 -10.862 1.997 1.00 18.54 220 PRO A CA 1
ATOM 1524 C C . PRO A 1 220 ? -42.381 -12.218 2.539 1.00 16.51 220 PRO A C 1
ATOM 1525 O O . PRO A 1 220 ? -43.016 -13.220 2.190 1.00 17.29 220 PRO A O 1
ATOM 1529 N N . TYR A 1 221 ? -41.338 -12.293 3.358 1.00 18.96 221 TYR A N 1
ATOM 1530 C CA . TYR A 1 221 ? -40.822 -13.564 3.841 1.00 18.25 221 TYR A CA 1
ATOM 1531 C C . TYR A 1 221 ? -41.304 -13.911 5.244 1.00 18.29 221 TYR A C 1
ATOM 1532 O O . TYR A 1 221 ? -40.888 -14.936 5.789 1.00 18.71 221 TYR A O 1
ATOM 1541 N N . VAL A 1 222 ? -42.173 -13.090 5.836 1.00 19.23 222 VAL A N 1
ATOM 1542 C CA . VAL A 1 222 ? -42.706 -13.357 7.167 1.00 20.85 222 VAL A CA 1
ATOM 1543 C C . VAL A 1 222 ? -44.225 -13.255 7.140 1.00 24.90 222 VAL A C 1
ATOM 1544 O O . VAL A 1 222 ? -44.843 -12.758 8.087 1.00 27.50 222 VAL A O 1
ATOM 1548 N N . GLY A 1 223 ? -44.838 -13.745 6.069 1.00 23.39 223 GLY A N 1
ATOM 1549 C CA . GLY A 1 223 ? -46.277 -13.646 5.937 1.00 23.66 223 GLY A CA 1
ATOM 1550 C C . GLY A 1 223 ? -47.014 -14.784 6.608 1.00 24.92 223 GLY A C 1
ATOM 1551 O O . GLY A 1 223 ? -47.881 -14.556 7.455 1.00 30.35 223 GLY A O 1
ATOM 1552 N N . SER A 1 224 ? -46.698 -16.012 6.220 1.00 22.22 224 SER A N 1
ATOM 1553 C CA . SER A 1 224 ? -47.333 -17.183 6.798 1.00 22.76 224 SER A CA 1
ATOM 1554 C C . SER A 1 224 ? -46.616 -17.602 8.076 1.00 26.83 224 SER A C 1
ATOM 1555 O O . SER A 1 224 ? -45.472 -17.219 8.334 1.00 29.27 224 SER A O 1
ATOM 1558 N N . LYS A 1 225 ? -47.310 -18.401 8.886 1.00 27.87 225 LYS A N 1
ATOM 1559 C CA . LYS A 1 225 ? -46.691 -18.897 10.109 1.00 30.52 225 LYS A CA 1
ATOM 1560 C C . LYS A 1 225 ? -45.581 -19.894 9.808 1.00 29.41 225 LYS A C 1
ATOM 1561 O O . LYS A 1 225 ? -44.645 -20.033 10.603 1.00 30.97 225 LYS A O 1
ATOM 1567 N N . ALA A 1 226 ? -45.657 -20.589 8.671 1.00 27.71 226 ALA A N 1
ATOM 1568 C CA . ALA A 1 226 ? -44.568 -21.481 8.292 1.00 25.87 226 ALA A CA 1
ATOM 1569 C C . ALA A 1 226 ? -43.331 -20.690 7.891 1.00 25.20 226 ALA A C 1
ATOM 1570 O O . ALA A 1 226 ? -42.204 -21.086 8.207 1.00 27.21 226 ALA A O 1
ATOM 1572 N N . ALA A 1 227 ? -43.521 -19.569 7.193 1.00 26.13 227 ALA A N 1
ATOM 1573 C CA . ALA A 1 227 ? -42.391 -18.713 6.854 1.00 23.96 227 ALA A CA 1
ATOM 1574 C C . ALA A 1 227 ? -41.817 -18.058 8.101 1.00 25.99 227 ALA A C 1
ATOM 1575 O O . ALA A 1 227 ? -40.598 -17.887 8.217 1.00 24.23 227 ALA A O 1
ATOM 1577 N N . ARG A 1 228 ? -42.686 -17.684 9.044 1.00 22.62 228 ARG A N 1
ATOM 1578 C CA . ARG A 1 228 ? -42.226 -17.101 10.298 1.00 21.14 228 ARG A CA 1
ATOM 1579 C C . ARG A 1 228 ? -41.463 -18.114 11.138 1.00 21.10 228 ARG A C 1
ATOM 1580 O O . ARG A 1 228 ? -40.532 -17.741 11.859 1.00 18.54 228 ARG A O 1
ATOM 1588 N N . ALA A 1 229 ? -41.839 -19.391 11.058 1.00 21.62 229 ALA A N 1
ATOM 1589 C CA . ALA A 1 229 ? -41.124 -20.419 11.805 1.00 20.39 229 ALA A CA 1
ATOM 1590 C C . ALA A 1 229 ? -39.683 -20.546 11.334 1.00 23.50 229 ALA A C 1
ATOM 1591 O O . ALA A 1 229 ? -38.769 -20.703 12.151 1.00 20.64 229 ALA A O 1
ATOM 1593 N N . GLU A 1 230 ? -39.458 -20.494 10.019 1.00 24.73 230 GLU A N 1
ATOM 1594 C CA . GLU A 1 230 ? -38.090 -20.514 9.510 1.00 20.42 230 GLU A CA 1
ATOM 1595 C C . GLU A 1 230 ? -37.368 -19.216 9.840 1.00 16.64 230 GLU A C 1
ATOM 1596 O O . GLU A 1 230 ? -36.188 -19.231 10.206 1.00 19.36 230 GLU A O 1
ATOM 1602 N N . PHE A 1 231 ? -38.067 -18.087 9.715 1.00 17.42 231 PHE A N 1
ATOM 1603 C CA . PHE A 1 231 ? -37.491 -16.791 10.057 1.00 15.97 231 PHE A CA 1
ATOM 1604 C C . PHE A 1 231 ? -37.053 -16.757 11.515 1.00 18.33 231 PHE A C 1
ATOM 1605 O O . PHE A 1 231 ? -35.920 -16.374 11.827 1.00 14.85 231 PHE A O 1
ATOM 1613 N N . GLU A 1 232 ? -37.943 -17.166 12.424 1.00 19.40 232 GLU A N 1
ATOM 1614 C CA . GLU A 1 232 ? -37.612 -17.149 13.844 1.00 18.20 232 GLU A CA 1
ATOM 1615 C C . GLU A 1 232 ? -36.550 -18.182 14.179 1.00 16.74 232 GLU A C 1
ATOM 1616 O O . GLU A 1 232 ? -35.722 -17.952 15.067 1.00 20.36 232 GLU A O 1
ATOM 1622 N N . GLU A 1 233 ? -36.555 -19.318 13.480 1.00 16.89 233 GLU A N 1
ATOM 1623 C CA . GLU A 1 233 ? -35.482 -20.289 13.649 1.00 16.91 233 GLU A CA 1
ATOM 1624 C C . GLU A 1 233 ? -34.136 -19.661 13.318 1.00 18.14 233 GLU A C 1
ATOM 1625 O O . GLU A 1 233 ? -33.146 -19.890 14.019 1.00 20.30 233 GLU A O 1
ATOM 1631 N N . GLY A 1 234 ? -34.086 -18.848 12.260 1.00 15.78 234 GLY A N 1
ATOM 1632 C CA . GLY A 1 234 ? -32.847 -18.172 11.918 1.00 14.74 234 GLY A CA 1
ATOM 1633 C C . GLY A 1 234 ? -32.474 -17.099 12.922 1.00 16.32 234 GLY A C 1
ATOM 1634 O O . GLY A 1 234 ? -31.292 -16.886 13.206 1.00 16.85 234 GLY A O 1
ATOM 1635 N N . VAL A 1 235 ? -33.476 -16.392 13.455 1.00 17.56 235 VAL A N 1
ATOM 1636 C CA . VAL A 1 235 ? -33.220 -15.344 14.439 1.00 16.71 235 VAL A CA 1
ATOM 1637 C C . VAL A 1 235 ? -32.605 -15.941 15.698 1.00 14.26 235 VAL A C 1
ATO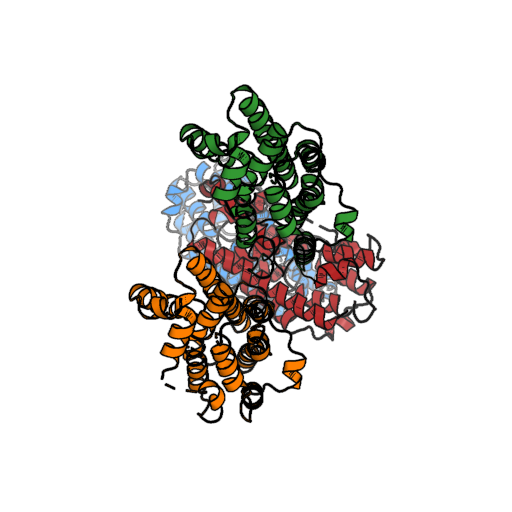M 1638 O O . VAL A 1 235 ? -31.575 -15.470 16.193 1.00 15.86 235 VAL A O 1
ATOM 1642 N N . PHE A 1 236 ? -33.209 -17.011 16.214 1.00 15.00 236 PHE A N 1
ATOM 1643 C CA . PHE A 1 236 ? -32.808 -17.548 17.507 1.00 17.87 236 PHE A CA 1
ATOM 1644 C C . PHE A 1 236 ? -31.626 -18.504 17.428 1.00 17.57 236 PHE A C 1
ATOM 1645 O O . PHE A 1 236 ? -30.920 -18.670 18.427 1.00 16.91 236 PHE A O 1
ATOM 1653 N N . GLU A 1 237 ? -31.391 -19.135 16.277 1.00 16.99 237 GLU A N 1
ATOM 1654 C CA . GLU A 1 237 ? -30.163 -19.904 16.113 1.00 17.38 237 GLU A CA 1
ATOM 1655 C C . GLU A 1 237 ? -28.948 -18.987 16.066 1.00 15.63 237 GLU A C 1
ATOM 1656 O O . GLU A 1 237 ? -27.903 -19.298 16.649 1.00 18.16 237 GLU A O 1
ATOM 1662 N N . PHE A 1 238 ? -29.080 -17.841 15.398 1.00 15.36 238 PHE A N 1
ATOM 1663 C CA . PHE A 1 238 ? -28.007 -16.854 15.376 1.00 13.63 238 PHE A CA 1
ATOM 1664 C C . PHE A 1 238 ? -27.715 -16.341 16.777 1.00 13.42 238 PHE A C 1
ATOM 1665 O O . PHE A 1 238 ? -26.568 -16.370 17.235 1.00 14.11 238 PHE A O 1
ATOM 1673 N N . LEU A 1 239 ? -28.754 -15.888 17.481 1.00 14.82 239 LEU A N 1
ATOM 1674 C CA . LEU A 1 239 ? -28.566 -15.310 18.807 1.00 14.82 239 LEU A CA 1
ATOM 1675 C C . LEU A 1 239 ? -28.087 -16.345 19.812 1.00 14.40 239 LEU A C 1
ATOM 1676 O O . LEU A 1 239 ? -27.356 -16.003 20.748 1.00 17.26 239 LEU A O 1
ATOM 1681 N N . GLY A 1 240 ? -28.482 -17.606 19.642 1.00 13.96 240 GLY A N 1
ATOM 1682 C CA . GLY A 1 240 ? -27.965 -18.648 20.511 1.00 15.79 240 GLY A CA 1
ATOM 1683 C C . GLY A 1 240 ? -26.469 -18.829 20.352 1.00 17.38 240 GLY A C 1
ATOM 1684 O O . GLY A 1 240 ? -25.753 -19.059 21.329 1.00 16.61 240 GLY A O 1
ATOM 1685 N N . LEU A 1 241 ? -25.975 -18.724 19.116 1.00 16.11 241 LEU A N 1
ATOM 1686 C CA . LEU A 1 241 ? -24.536 -18.793 18.897 1.00 15.22 241 LEU A CA 1
ATOM 1687 C C . LEU A 1 241 ? -23.830 -17.626 19.572 1.00 12.79 241 LEU A C 1
ATOM 1688 O O . LEU A 1 241 ? -22.788 -17.809 20.211 1.00 15.80 241 LEU A O 1
ATOM 1693 N N . VAL A 1 242 ? -24.399 -16.425 19.463 1.00 12.16 242 VAL A N 1
ATOM 1694 C CA . VAL A 1 242 ? -23.778 -15.247 20.057 1.00 13.90 242 VAL A CA 1
ATOM 1695 C C . VAL A 1 242 ? -23.777 -15.346 21.576 1.00 13.47 242 VAL A C 1
ATOM 1696 O O . VAL A 1 242 ? -22.786 -15.005 22.232 1.00 14.31 242 VAL A O 1
ATOM 1700 N N . GLU A 1 243 ? -24.872 -15.837 22.157 1.00 16.00 243 GLU A N 1
ATOM 1701 C CA . GLU A 1 243 ? -24.955 -15.938 23.611 1.00 16.09 243 GLU A CA 1
ATOM 1702 C C . GLU A 1 243 ? -23.903 -16.895 24.156 1.00 14.85 243 GLU A C 1
ATOM 1703 O O . GLU A 1 243 ? -23.186 -16.569 25.107 1.00 16.17 243 GLU A O 1
ATOM 1709 N N . ARG A 1 244 ? -23.786 -18.080 23.552 1.00 14.78 244 ARG A N 1
ATOM 1710 C CA . ARG A 1 244 ? -22.782 -19.043 23.990 1.00 14.38 244 ARG A CA 1
ATOM 1711 C C . ARG A 1 244 ? -21.371 -18.526 23.767 1.00 16.88 244 ARG A C 1
ATOM 1712 O O . ARG A 1 244 ? -20.443 -18.929 24.477 1.00 18.07 244 ARG A O 1
ATOM 1720 N N . TYR A 1 245 ? -21.183 -17.656 22.775 1.00 14.88 245 TYR A N 1
ATOM 1721 C CA . TYR A 1 245 ? -19.880 -17.037 22.566 1.00 14.23 245 TYR A CA 1
ATOM 1722 C C . TYR A 1 245 ? -19.527 -16.118 23.725 1.00 14.43 245 TYR A C 1
ATOM 1723 O O . TYR A 1 245 ? -18.446 -16.228 24.313 1.00 16.07 245 TYR A O 1
ATOM 1732 N N . TRP A 1 246 ? -20.437 -15.209 24.071 1.00 16.71 246 TRP A N 1
ATOM 1733 C CA . TRP A 1 246 ? -20.190 -14.301 25.182 1.00 15.45 246 TRP A CA 1
ATOM 1734 C C . TRP A 1 246 ? -20.100 -15.051 26.504 1.00 15.00 246 TRP A C 1
ATOM 1735 O O . TRP A 1 246 ? -19.419 -14.591 27.426 1.00 18.87 246 TRP A O 1
ATOM 1746 N N . ASP A 1 247 ? -20.773 -16.199 26.616 1.00 17.20 247 ASP A N 1
ATOM 1747 C CA . ASP A 1 247 ? -20.628 -17.032 27.806 1.00 17.74 247 ASP A CA 1
ATOM 1748 C C . ASP A 1 247 ? -19.192 -17.520 27.954 1.00 20.65 247 ASP A C 1
ATOM 1749 O O . ASP A 1 247 ? -18.612 -17.461 29.044 1.00 18.22 247 ASP A O 1
ATOM 1754 N N . GLY A 1 248 ? -18.605 -18.008 26.859 1.00 17.20 248 GLY A N 1
ATOM 1755 C CA . GLY A 1 248 ? -17.224 -18.462 26.904 1.00 17.49 248 GLY A CA 1
ATOM 1756 C C . GLY A 1 248 ? -16.234 -17.330 27.102 1.00 15.73 248 GLY A C 1
ATOM 1757 O O . GLY A 1 248 ? -15.222 -17.494 27.786 1.00 18.17 248 GLY A O 1
ATOM 1758 N N . VAL A 1 249 ? -16.494 -16.178 26.482 1.00 15.61 249 VAL A N 1
ATOM 1759 C CA . VAL A 1 249 ? -15.623 -15.021 26.664 1.00 17.61 249 VAL A CA 1
ATOM 1760 C C . VAL A 1 249 ? -15.673 -14.543 28.108 1.00 17.75 249 VAL A C 1
ATOM 1761 O O . VAL A 1 249 ? -14.653 -14.144 28.679 1.00 18.57 249 VAL A O 1
ATOM 1765 N N . ARG A 1 250 ? -16.861 -14.567 28.717 1.00 18.22 250 ARG A N 1
ATOM 1766 C CA . ARG A 1 250 ? -16.986 -14.142 30.108 1.00 18.44 250 ARG A CA 1
ATOM 1767 C C . ARG A 1 250 ? -16.157 -15.022 31.033 1.00 17.62 250 ARG A C 1
ATOM 1768 O O . ARG A 1 250 ? -15.499 -14.523 31.953 1.00 19.39 250 ARG A O 1
ATOM 1776 N N . GLU A 1 251 ? -16.182 -16.337 30.808 1.00 17.02 251 GLU A N 1
ATOM 1777 C CA . GLU A 1 251 ? -15.369 -17.244 31.610 1.00 21.28 251 GLU A CA 1
ATOM 1778 C C . GLU A 1 251 ? -13.885 -17.058 31.327 1.00 22.95 251 GLU A C 1
ATOM 1779 O O . GLU A 1 251 ? -13.056 -17.201 32.232 1.00 23.11 251 GLU A O 1
ATOM 1785 N N . LEU A 1 252 ? -13.533 -16.750 30.081 1.00 19.17 252 LEU A N 1
ATOM 1786 C CA . LEU A 1 252 ? -12.134 -16.547 29.729 1.00 18.40 252 LEU A CA 1
ATOM 1787 C C . LEU A 1 252 ? -11.595 -15.252 30.324 1.00 18.75 252 LEU A C 1
ATOM 1788 O O . LEU A 1 252 ? -10.441 -15.200 30.764 1.00 20.98 252 LEU A O 1
ATOM 1793 N N . VAL A 1 253 ? -12.410 -14.195 30.344 1.00 17.30 253 VAL A N 1
ATOM 1794 C CA . VAL A 1 253 ? -11.941 -12.906 30.843 1.00 17.88 253 VAL A CA 1
ATOM 1795 C C . VAL A 1 253 ? -11.926 -12.881 32.370 1.00 20.70 253 VAL A C 1
ATOM 1796 O O . VAL A 1 253 ? -10.993 -12.347 32.980 1.00 20.91 253 VAL A O 1
ATOM 1800 N N . GLY A 1 254 ? -12.940 -13.458 33.012 1.00 21.32 254 GLY A N 1
ATOM 1801 C CA . GLY A 1 254 ? -12.960 -13.577 34.460 1.00 24.32 254 GLY A CA 1
ATOM 1802 C C . GLY A 1 254 ? -13.271 -12.322 35.258 1.00 25.11 254 GLY A C 1
ATOM 1803 O O . GLY A 1 254 ? -14.177 -11.553 34.910 1.00 26.65 254 GLY A O 1
ATOM 1804 N N . ILE A 1 255 ? -12.531 -12.122 36.350 1.00 25.47 255 ILE A N 1
ATOM 1805 C CA . ILE A 1 255 ? -12.783 -11.029 37.289 1.00 27.96 255 ILE A CA 1
ATOM 1806 C C . ILE A 1 255 ? -11.813 -9.880 37.047 1.00 26.25 255 ILE A C 1
ATOM 1807 O O . ILE A 1 255 ? -12.153 -8.707 37.228 1.00 27.35 255 ILE A O 1
ATOM 1812 N N . ARG B 1 26 ? 15.708 -34.395 -61.659 1.00 23.77 26 ARG B N 1
ATOM 1813 C CA . ARG B 1 26 ? 15.753 -33.928 -60.279 1.00 24.46 26 ARG B CA 1
ATOM 1814 C C . ARG B 1 26 ? 15.206 -34.989 -59.337 1.00 26.09 26 ARG B C 1
ATOM 1815 O O . ARG B 1 26 ? 15.706 -35.171 -58.230 1.00 28.67 26 ARG B O 1
ATOM 1823 N N . ARG B 1 27 ? 14.154 -35.677 -59.778 1.00 21.89 27 ARG B N 1
ATOM 1824 C CA . ARG B 1 27 ? 13.586 -36.748 -58.971 1.00 19.15 27 ARG B CA 1
ATOM 1825 C C . ARG B 1 27 ? 14.556 -37.911 -58.818 1.00 21.79 27 ARG B C 1
ATOM 1826 O O . ARG B 1 27 ? 14.542 -38.599 -57.793 1.00 23.52 27 ARG B O 1
ATOM 1834 N N . ARG B 1 28 ? 15.411 -38.144 -59.811 1.00 26.94 28 ARG B N 1
ATOM 1835 C CA . ARG B 1 28 ? 16.294 -39.302 -59.744 1.00 27.69 28 ARG B CA 1
ATOM 1836 C C . ARG B 1 28 ? 17.467 -39.101 -58.795 1.00 24.60 28 ARG B C 1
ATOM 1837 O O . ARG B 1 28 ? 17.987 -40.081 -58.253 1.00 25.19 28 ARG B O 1
ATOM 1845 N N . ILE B 1 29 ? 17.878 -37.859 -58.553 1.00 26.28 29 ILE B N 1
ATOM 1846 C CA . ILE B 1 29 ? 18.892 -37.613 -57.531 1.00 26.83 29 ILE B CA 1
ATOM 1847 C C . ILE B 1 29 ? 18.273 -37.600 -56.136 1.00 30.16 29 ILE B C 1
ATOM 1848 O O . ILE B 1 29 ? 18.857 -38.132 -55.185 1.00 32.62 29 ILE B O 1
ATOM 1853 N N . ALA B 1 30 ? 17.088 -36.999 -55.991 1.00 29.54 30 ALA B N 1
ATOM 1854 C CA . ALA B 1 30 ? 16.479 -36.844 -54.673 1.00 20.93 30 ALA B CA 1
ATOM 1855 C C . ALA B 1 30 ? 16.125 -38.190 -54.056 1.00 23.45 30 ALA B C 1
ATOM 1856 O O . ALA B 1 30 ? 16.379 -38.425 -52.871 1.00 26.82 30 ALA B O 1
ATOM 1858 N N . VAL B 1 31 ? 15.525 -39.088 -54.840 1.00 23.74 31 VAL B N 1
ATOM 1859 C CA . VAL B 1 31 ? 15.136 -40.381 -54.290 1.00 23.69 31 VAL B CA 1
ATOM 1860 C C . VAL B 1 31 ? 16.352 -41.226 -53.937 1.00 26.58 31 VAL B C 1
ATOM 1861 O O . VAL B 1 31 ? 16.223 -42.211 -53.202 1.00 31.02 31 VAL B O 1
ATOM 1865 N N . ALA B 1 32 ? 17.531 -40.877 -54.449 1.00 26.56 32 ALA B N 1
ATOM 1866 C CA . ALA B 1 32 ? 18.761 -41.580 -54.111 1.00 27.75 32 ALA B CA 1
ATOM 1867 C C . ALA B 1 32 ? 19.494 -40.967 -52.924 1.00 29.30 32 ALA B C 1
ATOM 1868 O O . ALA B 1 32 ? 20.418 -41.592 -52.394 1.00 32.09 32 ALA B O 1
ATOM 1870 N N . ASP B 1 33 ? 19.103 -39.772 -52.497 1.00 27.15 33 ASP B N 1
ATOM 1871 C CA . ASP B 1 33 ? 19.738 -39.068 -51.393 1.00 23.96 33 ASP B CA 1
ATOM 1872 C C . ASP B 1 33 ? 19.258 -39.629 -50.060 1.00 29.33 33 ASP B C 1
ATOM 1873 O O . ASP B 1 33 ? 18.074 -39.498 -49.722 1.00 29.74 33 ASP B O 1
ATOM 1878 N N . PRO B 1 34 ? 20.142 -40.261 -49.282 1.00 28.96 34 PRO B N 1
ATOM 1879 C CA . PRO B 1 34 ? 19.727 -40.768 -47.965 1.00 26.51 34 PRO B CA 1
ATOM 1880 C C . PRO B 1 34 ? 19.274 -39.671 -47.021 1.00 26.89 34 PRO B C 1
ATOM 1881 O O . PRO B 1 34 ? 18.454 -39.929 -46.131 1.00 31.19 34 PRO B O 1
ATOM 1885 N N . GLU B 1 35 ? 19.796 -38.452 -47.180 1.00 24.89 35 GLU B N 1
ATOM 1886 C CA . GLU B 1 35 ? 19.405 -37.355 -46.303 1.00 25.42 35 GLU B CA 1
ATOM 1887 C C . GLU B 1 35 ? 17.949 -36.962 -46.511 1.00 26.04 35 GLU B C 1
ATOM 1888 O O . GLU B 1 35 ? 17.272 -36.575 -45.552 1.00 22.21 35 GLU B O 1
ATOM 1894 N N . ILE B 1 36 ? 17.457 -37.037 -47.749 1.00 25.80 36 ILE B N 1
ATOM 1895 C CA . ILE B 1 36 ? 16.063 -36.695 -48.011 1.00 24.66 36 ILE B CA 1
ATOM 1896 C C . ILE B 1 36 ? 15.132 -37.707 -47.357 1.00 23.20 36 ILE B C 1
ATOM 1897 O O . ILE B 1 36 ? 14.097 -37.341 -46.785 1.00 22.89 36 ILE B O 1
ATOM 1902 N N . LYS B 1 37 ? 15.487 -38.993 -47.415 1.00 23.14 37 LYS B N 1
ATOM 1903 C CA . LYS B 1 37 ? 14.708 -39.996 -46.701 1.00 23.65 37 LYS B CA 1
ATOM 1904 C C . LYS B 1 37 ? 14.693 -39.716 -45.207 1.00 22.42 37 LYS B C 1
ATOM 1905 O O . LYS B 1 37 ? 13.649 -39.833 -44.559 1.00 24.75 37 LYS B O 1
ATOM 1911 N N . GLU B 1 38 ? 15.841 -39.335 -44.643 1.00 24.40 38 GLU B N 1
ATOM 1912 C CA . GLU B 1 38 ? 15.887 -39.056 -43.214 1.00 22.27 38 GLU B CA 1
ATOM 1913 C C . GLU B 1 38 ? 15.027 -37.852 -42.866 1.00 22.50 38 GLU B C 1
ATOM 1914 O O . GLU B 1 38 ? 14.326 -37.856 -41.848 1.00 24.58 38 GLU B O 1
ATOM 1920 N N . TYR B 1 39 ? 15.053 -36.819 -43.706 1.00 21.12 39 TYR B N 1
ATOM 1921 C CA . TYR B 1 39 ? 14.236 -35.643 -43.441 1.00 18.33 39 TYR B CA 1
ATOM 1922 C C . TYR B 1 39 ? 12.751 -35.974 -43.514 1.00 22.24 39 TYR B C 1
ATOM 1923 O O . TYR B 1 39 ? 11.989 -35.655 -42.595 1.00 22.50 39 TYR B O 1
ATOM 1932 N N . LEU B 1 40 ? 12.319 -36.612 -44.607 1.00 21.79 40 LEU B N 1
ATOM 1933 C CA . LEU B 1 40 ? 10.894 -36.873 -44.787 1.00 19.92 40 LEU B CA 1
ATOM 1934 C C . LEU B 1 40 ? 10.372 -37.935 -43.830 1.00 21.47 40 LEU B C 1
ATOM 1935 O O . LEU B 1 40 ? 9.214 -37.863 -43.409 1.00 22.47 40 LEU B O 1
ATOM 1940 N N . ASP B 1 41 ? 11.189 -38.928 -43.482 1.00 21.96 41 ASP B N 1
ATOM 1941 C CA . ASP B 1 41 ? 10.764 -39.881 -42.464 1.00 21.35 41 ASP B CA 1
ATOM 1942 C C . ASP B 1 41 ? 10.729 -39.226 -41.091 1.00 21.90 41 ASP B C 1
ATOM 1943 O O . ASP B 1 41 ? 9.882 -39.562 -40.256 1.00 25.88 41 ASP B O 1
ATOM 1948 N N . GLY B 1 42 ? 11.656 -38.304 -40.832 1.00 24.58 42 GLY B N 1
ATOM 1949 C CA . GLY B 1 42 ? 11.600 -37.545 -39.597 1.00 20.32 42 GLY B CA 1
ATOM 1950 C C . GLY B 1 42 ? 10.390 -36.640 -39.519 1.00 20.86 42 GLY B C 1
ATOM 1951 O O . GLY B 1 42 ? 9.856 -36.405 -38.433 1.00 21.25 42 GLY B O 1
ATOM 1960 N N . LEU B 1 44 ? 7.561 -37.378 -40.676 1.00 15.48 44 LEU B N 1
ATOM 1961 C CA . LEU B 1 44 ? 6.463 -38.265 -40.308 1.00 16.95 44 LEU B CA 1
ATOM 1962 C C . LEU B 1 44 ? 6.255 -38.268 -38.800 1.00 18.13 44 LEU B C 1
ATOM 1963 O O . LEU B 1 44 ? 5.123 -38.169 -38.316 1.00 16.76 44 LEU B O 1
ATOM 1968 N N . ALA B 1 45 ? 7.346 -38.377 -38.041 1.00 18.04 45 ALA B N 1
ATOM 1969 C CA . ALA B 1 45 ? 7.242 -38.369 -36.586 1.00 16.59 45 ALA B CA 1
ATOM 1970 C C . ALA B 1 45 ? 6.807 -37.006 -36.070 1.00 15.27 45 ALA B C 1
ATOM 1971 O O . ALA B 1 45 ? 6.015 -36.921 -35.128 1.00 17.39 45 ALA B O 1
ATOM 1973 N N . ARG B 1 46 ? 7.315 -35.926 -36.670 1.00 15.74 46 ARG B N 1
ATOM 1974 C CA . ARG B 1 46 ? 6.901 -34.594 -36.249 1.00 14.48 46 ARG B CA 1
ATOM 1975 C C . ARG B 1 46 ? 5.416 -34.373 -36.488 1.00 15.60 46 ARG B C 1
ATOM 1976 O O . ARG B 1 46 ? 4.762 -33.667 -35.715 1.00 15.57 46 ARG B O 1
ATOM 1984 N N . ILE B 1 47 ? 4.868 -34.959 -37.552 1.00 17.08 47 ILE B N 1
ATOM 1985 C CA . ILE B 1 47 ? 3.436 -34.839 -37.803 1.00 15.20 47 ILE B CA 1
ATOM 1986 C C . ILE B 1 47 ? 2.654 -35.660 -36.787 1.00 11.42 47 ILE B C 1
ATOM 1987 O O . ILE B 1 47 ? 1.707 -35.169 -36.163 1.00 14.53 47 ILE B O 1
ATOM 1992 N N . ALA B 1 48 ? 3.045 -36.922 -36.602 1.00 13.49 48 ALA B N 1
ATOM 1993 C CA . ALA B 1 48 ? 2.322 -37.806 -35.697 1.00 11.57 48 ALA B CA 1
ATOM 1994 C C . ALA B 1 48 ? 2.357 -37.298 -34.263 1.00 16.49 48 ALA B C 1
ATOM 1995 O O . ALA B 1 48 ? 1.428 -37.561 -33.492 1.00 18.29 48 ALA B O 1
ATOM 1997 N N . SER B 1 49 ? 3.408 -36.574 -33.887 1.00 15.13 49 SER B N 1
ATOM 1998 C CA . SER B 1 49 ? 3.542 -36.037 -32.541 1.00 14.42 49 SER B CA 1
ATOM 1999 C C . SER B 1 49 ? 2.916 -34.660 -32.385 1.00 16.29 49 SER B C 1
ATOM 2000 O O . SER B 1 49 ? 2.880 -34.139 -31.265 1.00 19.50 49 SER B O 1
ATOM 2003 N N . HIS B 1 50 ? 2.429 -34.062 -33.469 1.00 14.26 50 HIS B N 1
ATOM 2004 C CA . HIS B 1 50 ? 1.787 -32.760 -33.374 1.00 14.73 50 HIS B CA 1
ATOM 2005 C C . HIS B 1 50 ? 0.521 -32.852 -32.531 1.00 12.17 50 HIS B C 1
ATOM 2006 O O . HIS B 1 50 ? -0.211 -33.841 -32.589 1.00 14.52 50 HIS B O 1
ATOM 2013 N N . ARG B 1 51 ? 0.262 -31.797 -31.754 1.00 15.55 51 ARG B N 1
ATOM 2014 C CA . ARG B 1 51 ? -0.893 -31.790 -30.860 1.00 15.90 51 ARG B CA 1
ATOM 2015 C C . ARG B 1 51 ? -2.205 -31.835 -31.632 1.00 17.35 51 ARG B C 1
ATOM 2016 O O . ARG B 1 51 ? -3.226 -32.276 -31.094 1.00 15.03 51 ARG B O 1
ATOM 2024 N N . GLY B 1 52 ? -2.208 -31.366 -32.881 1.00 16.54 52 GLY B N 1
ATOM 2025 C CA . GLY B 1 52 ? -3.382 -31.509 -33.722 1.00 12.70 52 GLY B CA 1
ATOM 2026 C C . GLY B 1 52 ? -3.696 -32.940 -34.095 1.00 12.19 52 GLY B C 1
ATOM 2027 O O . GLY B 1 52 ? -4.853 -33.250 -34.395 1.00 16.81 52 GLY B O 1
ATOM 2028 N N . VAL B 1 53 ? -2.697 -33.822 -34.068 1.00 11.99 53 VAL B N 1
ATOM 2029 C CA . VAL B 1 53 ? -2.883 -35.230 -34.390 1.00 12.36 53 VAL B CA 1
ATOM 2030 C C . VAL B 1 53 ? -3.046 -36.017 -33.097 1.00 14.88 53 VAL B C 1
ATOM 2031 O O . VAL B 1 53 ? -4.063 -36.683 -32.882 1.00 15.78 53 VAL B O 1
ATOM 2035 N N . GLU B 1 54 ? -2.048 -35.936 -32.223 1.00 16.01 54 GLU B N 1
ATOM 2036 C CA . GLU B 1 54 ? -2.141 -36.546 -30.898 1.00 15.28 54 GLU B CA 1
ATOM 2037 C C . GLU B 1 54 ? -2.827 -35.554 -29.957 1.00 16.94 54 GLU B C 1
ATOM 2038 O O . GLU B 1 54 ? -2.224 -34.962 -29.060 1.00 18.45 54 GLU B O 1
ATOM 2044 N N . HIS B 1 55 ? -4.129 -35.367 -30.197 1.00 17.28 55 HIS B N 1
ATOM 2045 C CA . HIS B 1 55 ? -4.908 -34.367 -29.474 1.00 16.77 55 HIS B CA 1
ATOM 2046 C C . HIS B 1 55 ? -5.523 -34.969 -28.214 1.00 15.29 55 HIS B C 1
ATOM 2047 O O . HIS B 1 55 ? -6.041 -36.087 -28.251 1.00 16.13 55 HIS B O 1
ATOM 2054 N N . PRO B 1 56 ? -5.465 -34.223 -27.104 1.00 19.85 56 PRO B N 1
ATOM 2055 C CA . PRO B 1 56 ? -6.056 -34.724 -25.850 1.00 17.81 56 PRO B CA 1
ATOM 2056 C C . PRO B 1 56 ? -7.521 -35.097 -25.966 1.00 15.47 56 PRO B C 1
ATOM 2057 O O . PRO B 1 56 ? -7.939 -36.119 -25.409 1.00 16.51 56 PRO B O 1
ATOM 2061 N N . PHE B 1 57 ? -8.323 -34.276 -26.650 1.00 17.35 57 PHE B N 1
ATOM 2062 C CA . PHE B 1 57 ? -9.743 -34.581 -26.793 1.00 15.55 57 PHE B CA 1
ATOM 2063 C C . PHE B 1 57 ? -9.954 -35.880 -27.563 1.00 17.22 57 PHE B C 1
ATOM 2064 O O . PHE B 1 57 ? -10.817 -36.691 -27.204 1.00 14.29 57 PHE B O 1
ATOM 2072 N N . LEU B 1 58 ? -9.188 -36.085 -28.640 1.00 16.80 58 LEU B N 1
ATOM 2073 C CA . LEU B 1 58 ? -9.306 -37.319 -29.410 1.00 13.85 58 LEU B CA 1
ATOM 2074 C C . LEU B 1 58 ? -8.914 -38.525 -28.574 1.00 12.24 58 LEU B C 1
ATOM 2075 O O . LEU B 1 58 ? -9.560 -39.575 -28.641 1.00 12.75 58 LEU B O 1
ATOM 2080 N N . ASN B 1 59 ? -7.844 -38.399 -27.791 1.00 16.02 59 ASN B N 1
ATOM 2081 C CA . ASN B 1 59 ? -7.448 -39.497 -26.919 1.00 16.58 59 ASN B CA 1
ATOM 2082 C C . ASN B 1 59 ? -8.456 -39.710 -25.793 1.00 15.04 59 ASN B C 1
ATOM 2083 O O . ASN B 1 59 ? -8.665 -40.849 -25.361 1.00 17.89 59 ASN B O 1
ATOM 2088 N N . ALA B 1 60 ? -9.098 -38.638 -25.321 1.00 16.95 60 ALA B N 1
ATOM 2089 C CA . ALA B 1 60 ? -10.143 -38.783 -24.313 1.00 14.46 60 ALA B CA 1
ATOM 2090 C C . ALA B 1 60 ? -11.344 -39.538 -24.863 1.00 16.02 60 ALA B C 1
ATOM 2091 O O . ALA B 1 60 ? -11.864 -40.447 -24.207 1.00 14.41 60 ALA B O 1
ATOM 2093 N N . TYR B 1 61 ? -11.775 -39.198 -26.080 1.00 16.34 61 TYR B N 1
ATOM 2094 C CA . TYR B 1 61 ? -12.942 -39.842 -26.673 1.00 13.96 61 TYR B CA 1
ATOM 2095 C C . TYR B 1 61 ? -12.737 -41.340 -26.841 1.00 13.51 61 TYR B C 1
ATOM 2096 O O . TYR B 1 61 ? -13.698 -42.108 -26.762 1.00 17.34 61 TYR B O 1
ATOM 2105 N N . ARG B 1 62 ? -11.491 -41.780 -27.034 1.00 15.75 62 ARG B N 1
ATOM 2106 C CA . ARG B 1 62 ? -11.218 -43.202 -27.192 1.00 14.20 62 ARG B CA 1
ATOM 2107 C C . ARG B 1 62 ? -11.653 -44.017 -25.981 1.00 16.53 62 ARG B C 1
ATOM 2108 O O . ARG B 1 62 ? -11.909 -45.217 -26.117 1.00 16.43 62 ARG B O 1
ATOM 2116 N N . THR B 1 63 ? -11.747 -43.397 -24.802 1.00 17.73 63 THR B N 1
ATOM 2117 C CA . THR B 1 63 ? -12.136 -44.107 -23.594 1.00 20.43 63 THR B CA 1
ATOM 2118 C C . THR B 1 63 ? -13.331 -43.491 -22.874 1.00 20.71 63 THR B C 1
ATOM 2119 O O . THR B 1 63 ? -13.729 -44.009 -21.826 1.00 22.85 63 THR B O 1
ATOM 2123 N N . THR B 1 64 ? -13.914 -42.417 -23.398 1.00 18.55 64 THR B N 1
ATOM 2124 C CA . THR B 1 64 ? -15.014 -41.713 -22.743 1.00 17.57 64 THR B CA 1
ATOM 2125 C C . THR B 1 64 ? -16.207 -41.667 -23.690 1.00 18.83 64 THR B C 1
ATOM 2126 O O . THR B 1 64 ? -16.161 -40.977 -24.713 1.00 20.41 64 THR B O 1
ATOM 2130 N N . ALA B 1 65 ? -17.277 -42.379 -23.340 1.00 17.94 65 ALA B N 1
ATOM 2131 C CA . ALA B 1 65 ? -18.495 -42.349 -24.136 1.00 17.00 65 ALA B CA 1
ATOM 2132 C C . ALA B 1 65 ? -19.173 -40.983 -24.047 1.00 16.76 65 ALA B C 1
ATOM 2133 O O . ALA B 1 65 ? -18.974 -40.216 -23.102 1.00 18.23 65 ALA B O 1
ATOM 2135 N N . LEU B 1 66 ? -19.973 -40.676 -25.065 1.00 18.29 66 LEU B N 1
ATOM 2136 C CA . LEU B 1 66 ? -20.666 -39.401 -25.169 1.00 17.70 66 LEU B CA 1
ATOM 2137 C C . LEU B 1 66 ? -22.173 -39.614 -25.142 1.00 16.01 66 LEU B C 1
ATOM 2138 O O . LEU B 1 66 ? -22.677 -40.668 -25.543 1.00 17.47 66 LEU B O 1
ATOM 2143 N N . ASP B 1 67 ? -22.893 -38.601 -24.679 1.00 17.04 67 ASP B N 1
ATOM 2144 C CA . ASP B 1 67 ? -24.344 -38.631 -24.741 1.00 18.00 67 ASP B CA 1
ATOM 2145 C C . ASP B 1 67 ? -24.779 -38.201 -26.136 1.00 16.57 67 ASP B C 1
ATOM 2146 O O . ASP B 1 67 ? -23.961 -37.723 -26.923 1.00 15.94 67 ASP B O 1
ATOM 2151 N N . PRO B 1 68 ? -26.054 -38.412 -26.492 1.00 17.67 68 PRO B N 1
ATOM 2152 C CA . PRO B 1 68 ? -26.500 -38.083 -27.860 1.00 16.33 68 PRO B CA 1
ATOM 2153 C C . PRO B 1 68 ? -26.165 -36.674 -28.324 1.00 15.77 68 PRO B C 1
ATOM 2154 O O . PRO B 1 68 ? -25.752 -36.499 -29.475 1.00 18.24 68 PRO B O 1
ATOM 2158 N N . GLU B 1 69 ? -26.339 -35.661 -27.474 1.00 18.83 69 GLU B N 1
ATOM 2159 C CA . GLU B 1 69 ? -26.065 -34.294 -27.907 1.00 18.49 69 GLU B CA 1
ATOM 2160 C C . GLU B 1 69 ? -24.573 -34.067 -28.102 1.00 17.85 69 GLU B C 1
ATOM 2161 O O . GLU B 1 69 ? -24.163 -33.356 -29.025 1.00 17.00 69 GLU B O 1
ATOM 2167 N N . GLN B 1 70 ? -23.748 -34.656 -27.237 1.00 15.32 70 GLN B N 1
ATOM 2168 C CA . GLN B 1 70 ? -22.305 -34.582 -27.432 1.00 16.09 70 GLN B CA 1
ATOM 2169 C C . GLN B 1 70 ? -21.901 -35.276 -28.725 1.00 14.87 70 GLN B C 1
ATOM 2170 O O . GLN B 1 70 ? -21.081 -34.757 -29.491 1.00 16.93 70 GLN B O 1
ATOM 2176 N N . GLU B 1 71 ? -22.470 -36.455 -28.977 1.00 16.59 71 GLU B N 1
ATOM 2177 C CA . GLU B 1 71 ? -22.163 -37.206 -30.187 1.00 15.22 71 GLU B CA 1
ATOM 2178 C C . GLU B 1 71 ? -22.663 -36.487 -31.431 1.00 17.13 71 GLU B C 1
ATOM 2179 O O . GLU B 1 71 ? -22.006 -36.514 -32.477 1.00 17.56 71 GLU B O 1
ATOM 2185 N N . ARG B 1 72 ? -23.828 -35.848 -31.343 1.00 18.32 72 ARG B N 1
ATOM 2186 C CA . ARG B 1 72 ? -24.327 -35.075 -32.473 1.00 17.91 72 ARG B CA 1
ATOM 2187 C C . ARG B 1 72 ? -23.408 -33.903 -32.782 1.00 17.91 72 ARG B C 1
ATOM 2188 O O . ARG B 1 72 ? -23.115 -33.625 -33.949 1.00 18.62 72 ARG B O 1
ATOM 2196 N N . HIS B 1 73 ? -22.935 -33.208 -31.745 1.00 15.11 73 HIS B N 1
ATOM 2197 C CA . HIS B 1 73 ? -22.054 -32.067 -31.959 1.00 18.18 73 HIS B CA 1
ATOM 2198 C C . HIS B 1 73 ? -20.732 -32.492 -32.584 1.00 15.27 73 HIS B C 1
ATOM 2199 O O . HIS B 1 73 ? -20.224 -31.819 -33.487 1.00 14.58 73 HIS B O 1
ATOM 2206 N N . LEU B 1 74 ? -20.150 -33.592 -32.101 1.00 14.10 74 LEU B N 1
ATOM 2207 C CA . LEU B 1 74 ? -18.847 -34.026 -32.595 1.00 14.81 74 LEU B CA 1
ATOM 2208 C C . LEU B 1 74 ? -18.895 -34.323 -34.087 1.00 14.73 74 LEU B C 1
ATOM 2209 O O . LEU B 1 74 ? -18.071 -33.821 -34.861 1.00 13.45 74 LEU B O 1
ATOM 2214 N N . PHE B 1 75 ? -19.861 -35.131 -34.509 1.00 14.43 75 PHE B N 1
ATOM 2215 C CA . PHE B 1 75 ? -19.886 -35.608 -35.879 1.00 13.11 75 PHE B CA 1
ATOM 2216 C C . PHE B 1 75 ? -20.564 -34.642 -36.838 1.00 13.44 75 PHE B C 1
ATOM 2217 O O . PHE B 1 75 ? -20.364 -34.755 -38.052 1.00 15.86 75 PHE B O 1
ATOM 2225 N N . SER B 1 76 ? -21.337 -33.684 -36.328 1.00 15.40 76 SER B N 1
ATOM 2226 C CA . SER B 1 76 ? -21.792 -32.591 -37.178 1.00 14.79 76 SER B CA 1
ATOM 2227 C C . SER B 1 76 ? -20.640 -31.657 -37.530 1.00 14.24 76 SER B C 1
ATOM 2228 O O . SER B 1 76 ? -20.540 -31.184 -38.667 1.00 15.04 76 SER B O 1
ATOM 2231 N N . GLU B 1 77 ? -19.754 -31.385 -36.572 1.00 15.46 77 GLU B N 1
ATOM 2232 C CA . GLU B 1 77 ? -18.567 -30.599 -36.885 1.00 14.14 77 GLU B CA 1
ATOM 2233 C C . GLU B 1 77 ? -17.655 -31.350 -37.844 1.00 12.67 77 GLU B C 1
ATOM 2234 O O . GLU B 1 77 ? -17.073 -30.748 -38.752 1.00 15.02 77 GLU B O 1
ATOM 2240 N N . CYS B 1 78 ? -17.538 -32.669 -37.673 1.00 12.56 78 CYS B N 1
ATOM 2241 C CA . CYS B 1 78 ? -16.731 -33.468 -38.590 1.00 12.36 78 CYS B CA 1
ATOM 2242 C C . CYS B 1 78 ? -17.272 -33.393 -40.010 1.00 15.40 78 CYS B C 1
ATOM 2243 O O . CYS B 1 78 ? -16.501 -33.384 -40.977 1.00 14.28 78 CYS B O 1
ATOM 2246 N N . TYR B 1 79 ? -18.598 -33.343 -40.153 1.00 14.25 79 TYR B N 1
ATOM 2247 C CA . TYR B 1 79 ? -19.202 -33.266 -41.477 1.00 15.53 79 TYR B CA 1
ATOM 2248 C C . TYR B 1 79 ? -18.739 -32.018 -42.216 1.00 15.79 79 TYR B C 1
ATOM 2249 O O . TYR B 1 79 ? -18.340 -32.086 -43.383 1.00 17.41 79 TYR B O 1
ATOM 2258 N N . TYR B 1 80 ? -18.776 -30.864 -41.550 1.00 13.69 80 TYR B N 1
ATOM 2259 C CA . TYR B 1 80 ? -18.333 -29.639 -42.200 1.00 13.61 80 TYR B CA 1
ATOM 2260 C C . TYR B 1 80 ? -16.818 -29.566 -42.323 1.00 13.77 80 TYR B C 1
ATOM 2261 O O . TYR B 1 80 ? -16.310 -28.836 -43.178 1.00 14.13 80 TYR B O 1
ATOM 2270 N N . PHE B 1 81 ? -16.090 -30.314 -41.500 1.00 12.89 81 PHE B N 1
ATOM 2271 C CA . PHE B 1 81 ? -14.662 -30.481 -41.732 1.00 13.98 81 PHE B CA 1
ATOM 2272 C C . PHE B 1 81 ? -14.432 -31.252 -43.028 1.00 13.31 81 PHE B C 1
ATOM 2273 O O . PHE B 1 81 ? -13.678 -30.809 -43.901 1.00 15.41 81 PHE B O 1
ATOM 2281 N N . PHE B 1 82 ? -15.122 -32.378 -43.192 1.00 13.32 82 PHE B N 1
ATOM 2282 C CA . PHE B 1 82 ? -14.852 -33.287 -44.299 1.00 14.98 82 PHE B CA 1
ATOM 2283 C C . PHE B 1 82 ? -15.435 -32.822 -45.630 1.00 15.77 82 PHE B C 1
ATOM 2284 O O . PHE B 1 82 ? -14.996 -33.307 -46.677 1.00 16.89 82 PHE B O 1
ATOM 2292 N N . ARG B 1 83 ? -16.408 -31.913 -45.613 1.00 16.36 83 ARG B N 1
ATOM 2293 C CA . ARG B 1 83 ? -17.202 -31.618 -46.802 1.00 15.53 83 ARG B CA 1
ATOM 2294 C C . ARG B 1 83 ? -16.366 -30.985 -47.913 1.00 15.14 83 ARG B C 1
ATOM 2295 O O . ARG B 1 83 ? -15.708 -29.961 -47.707 1.00 16.76 83 ARG B O 1
ATOM 2303 N N . TYR B 1 84 ? -16.428 -31.592 -49.102 1.00 19.37 84 TYR B N 1
ATOM 2304 C CA . TYR B 1 84 ? -15.848 -31.109 -50.355 1.00 15.52 84 TYR B CA 1
ATOM 2305 C C . TYR B 1 84 ? -14.329 -31.138 -50.373 1.00 17.16 84 TYR B C 1
ATOM 2306 O O . TYR B 1 84 ? -13.723 -30.528 -51.259 1.00 17.69 84 TYR B O 1
ATOM 2315 N N . LEU B 1 85 ? -13.694 -31.832 -49.432 1.00 14.15 85 LEU B N 1
ATOM 2316 C CA . LEU B 1 85 ? -12.237 -31.921 -49.455 1.00 16.47 85 LEU B CA 1
ATOM 2317 C C . LEU B 1 85 ? -11.686 -32.575 -50.722 1.00 16.49 85 LEU B C 1
ATOM 2318 O O . LEU B 1 85 ? -10.661 -32.087 -51.228 1.00 16.19 85 LEU B O 1
ATOM 2323 N N . PRO B 1 86 ? -12.284 -33.637 -51.282 1.00 15.71 86 PRO B N 1
ATOM 2324 C CA . PRO B 1 86 ? -11.755 -34.174 -52.550 1.00 16.98 86 PRO B CA 1
ATOM 2325 C C . PRO B 1 86 ? -11.682 -33.151 -53.671 1.00 15.61 86 PRO B C 1
ATOM 2326 O O . PRO B 1 86 ? -10.784 -33.239 -54.517 1.00 16.96 86 PRO B O 1
ATOM 2330 N N . PHE B 1 87 ? -12.601 -32.185 -53.708 1.00 14.23 87 PHE B N 1
ATOM 2331 C CA . PHE B 1 87 ? -12.575 -31.186 -54.771 1.00 16.43 87 PHE B CA 1
ATOM 2332 C C . PHE B 1 87 ? -11.433 -30.196 -54.589 1.00 17.77 87 PHE B C 1
ATOM 2333 O O . PHE B 1 87 ? -10.949 -29.626 -55.572 1.00 21.25 87 PHE B O 1
ATOM 2341 N N . TYR B 1 88 ? -11.001 -29.969 -53.347 1.00 15.58 88 TYR B N 1
ATOM 2342 C CA . TYR B 1 88 ? -9.972 -28.967 -53.079 1.00 15.76 88 TYR B CA 1
ATOM 2343 C C . TYR B 1 88 ? -8.600 -29.417 -53.570 1.00 12.41 88 TYR B C 1
ATOM 2344 O O . TYR B 1 88 ? -7.817 -28.603 -54.071 1.00 14.35 88 TYR B O 1
ATOM 2353 N N . ILE B 1 89 ? -8.282 -30.702 -53.407 1.00 14.22 89 ILE B N 1
ATOM 2354 C CA . ILE B 1 89 ? -6.938 -31.179 -53.712 1.00 16.51 89 ILE B CA 1
ATOM 2355 C C . ILE B 1 89 ? -6.654 -31.115 -55.210 1.00 18.35 89 ILE B C 1
ATOM 2356 O O . ILE B 1 89 ? -5.495 -30.989 -55.621 1.00 18.34 89 ILE B O 1
ATOM 2361 N N . THR B 1 90 ? -7.691 -31.177 -56.050 1.00 20.01 90 THR B N 1
ATOM 2362 C CA . THR B 1 90 ? -7.479 -31.094 -57.493 1.00 17.61 90 THR B CA 1
ATOM 2363 C C . THR B 1 90 ? -6.938 -29.738 -57.930 1.00 19.05 90 THR B C 1
ATOM 2364 O O . THR B 1 90 ? -6.316 -29.650 -58.992 1.00 20.81 90 THR B O 1
ATOM 2368 N N . GLY B 1 91 ? -7.163 -28.684 -57.150 1.00 19.80 91 GLY B N 1
ATOM 2369 C CA . GLY B 1 91 ? -6.624 -27.377 -57.473 1.00 17.60 91 GLY B CA 1
ATOM 2370 C C . GLY B 1 91 ? -5.121 -27.259 -57.376 1.00 16.73 91 GLY B C 1
ATOM 2371 O O . GLY B 1 91 ? -4.573 -26.202 -57.699 1.00 20.47 91 GLY B O 1
ATOM 2380 N N . ALA B 1 93 ? -3.161 -29.143 -59.128 1.00 22.45 93 ALA B N 1
ATOM 2381 C CA . ALA B 1 93 ? -2.651 -29.526 -60.440 1.00 20.11 93 ALA B CA 1
ATOM 2382 C C . ALA B 1 93 ? -2.289 -28.315 -61.293 1.00 21.96 93 ALA B C 1
ATOM 2383 O O . ALA B 1 93 ? -1.431 -28.419 -62.177 1.00 23.84 93 ALA B O 1
ATOM 2385 N N . VAL B 1 94 ? -2.924 -27.165 -61.055 1.00 21.33 94 VAL B N 1
ATOM 2386 C CA . VAL B 1 94 ? -2.590 -25.977 -61.828 1.00 18.81 94 VAL B CA 1
ATOM 2387 C C . VAL B 1 94 ? -1.213 -25.448 -61.459 1.00 22.56 94 VAL B C 1
ATOM 2388 O O . VAL B 1 94 ? -0.621 -24.680 -62.225 1.00 24.51 94 VAL B O 1
ATOM 2392 N N . LYS B 1 95 ? -0.678 -25.854 -60.312 1.00 21.23 95 LYS B N 1
ATOM 2393 C CA . LYS B 1 95 ? 0.609 -25.370 -59.841 1.00 22.11 95 LYS B CA 1
ATOM 2394 C C . LYS B 1 95 ? 1.763 -26.254 -60.281 1.00 21.57 95 LYS B C 1
ATOM 2395 O O . LYS B 1 95 ? 2.914 -25.958 -59.946 1.00 24.82 95 LYS B O 1
ATOM 2401 N N . THR B 1 96 ? 1.489 -27.328 -61.015 1.00 19.67 96 THR B N 1
ATOM 2402 C CA . THR B 1 96 ? 2.541 -28.259 -61.379 1.00 20.44 96 THR B CA 1
ATOM 2403 C C . THR B 1 96 ? 2.262 -28.838 -62.755 1.00 18.18 96 THR B C 1
ATOM 2404 O O . THR B 1 96 ? 1.122 -28.870 -63.225 1.00 16.92 96 THR B O 1
ATOM 2408 N N . ARG B 1 97 ? 3.334 -29.303 -63.389 1.00 17.73 97 ARG B N 1
ATOM 2409 C CA . ARG B 1 97 ? 3.260 -30.118 -64.594 1.00 19.25 97 ARG B CA 1
ATOM 2410 C C . ARG B 1 97 ? 3.912 -31.470 -64.355 1.00 18.81 97 ARG B C 1
ATOM 2411 O O . ARG B 1 97 ? 4.305 -32.154 -65.304 1.00 19.63 97 ARG B O 1
ATOM 2419 N N . ASP B 1 98 ? 4.027 -31.854 -63.086 1.00 18.60 98 ASP B N 1
ATOM 2420 C CA . ASP B 1 98 ? 4.654 -33.097 -62.666 1.00 17.21 98 ASP B CA 1
ATOM 2421 C C . ASP B 1 98 ? 3.598 -34.191 -62.605 1.00 15.64 98 ASP B C 1
ATOM 2422 O O . ASP B 1 98 ? 2.635 -34.087 -61.839 1.00 17.54 98 ASP B O 1
ATOM 2427 N N . GLU B 1 99 ? 3.784 -35.240 -63.407 1.00 16.13 99 GLU B N 1
ATOM 2428 C CA . GLU B 1 99 ? 2.799 -36.311 -63.479 1.00 16.77 99 GLU B CA 1
ATOM 2429 C C . GLU B 1 99 ? 2.768 -37.159 -62.216 1.00 15.54 99 GLU B C 1
ATOM 2430 O O . GLU B 1 99 ? 1.748 -37.799 -61.942 1.00 15.51 99 GLU B O 1
ATOM 2444 N N . ILE B 1 101 ? 3.192 -35.890 -59.132 1.00 13.99 101 ILE B N 1
ATOM 2445 C CA . ILE B 1 101 ? 2.338 -35.081 -58.268 1.00 15.19 101 ILE B CA 1
ATOM 2446 C C . ILE B 1 101 ? 0.883 -35.225 -58.690 1.00 16.64 101 ILE B C 1
ATOM 2447 O O . ILE B 1 101 ? -0.005 -35.443 -57.859 1.00 17.68 101 ILE B O 1
ATOM 2452 N N . LEU B 1 102 ? 0.621 -35.115 -59.995 1.00 16.12 102 LEU B N 1
ATOM 2453 C CA . LEU B 1 102 ? -0.733 -35.307 -60.503 1.00 16.70 102 LEU B CA 1
ATOM 2454 C C . LEU B 1 102 ? -1.257 -36.696 -60.166 1.00 14.46 102 LEU B C 1
ATOM 2455 O O . LEU B 1 102 ? -2.435 -36.856 -59.826 1.00 16.84 102 LEU B O 1
ATOM 2460 N N . ARG B 1 103 ? -0.397 -37.713 -60.247 1.00 14.51 103 ARG B N 1
ATOM 2461 C CA . ARG B 1 103 ? -0.825 -39.067 -59.912 1.00 15.18 103 ARG B CA 1
ATOM 2462 C C . ARG B 1 103 ? -1.259 -39.171 -58.454 1.00 17.77 103 ARG B C 1
ATOM 2463 O O . ARG B 1 103 ? -2.254 -39.835 -58.143 1.00 17.58 103 ARG B O 1
ATOM 2471 N N . GLU B 1 104 ? -0.525 -38.529 -57.543 1.00 19.44 104 GLU B N 1
ATOM 2472 C CA . GLU B 1 104 ? -0.902 -38.577 -56.133 1.00 18.32 104 GLU B CA 1
ATOM 2473 C C . GLU B 1 104 ? -2.272 -37.953 -55.911 1.00 16.68 104 GLU B C 1
ATOM 2474 O O . GLU B 1 104 ? -3.073 -38.466 -55.122 1.00 18.81 104 GLU B O 1
ATOM 2480 N N . ILE B 1 105 ? -2.552 -36.837 -56.589 1.00 19.16 105 ILE B N 1
ATOM 2481 C CA . ILE B 1 105 ? -3.867 -36.207 -56.489 1.00 17.67 105 ILE B CA 1
ATOM 2482 C C . ILE B 1 105 ? -4.955 -37.168 -56.951 1.00 18.69 105 ILE B C 1
ATOM 2483 O O . ILE B 1 105 ? -5.945 -37.398 -56.248 1.00 19.77 105 ILE B O 1
ATOM 2488 N N . ILE B 1 106 ? -4.782 -37.752 -58.138 1.00 19.05 106 ILE B N 1
ATOM 2489 C CA . ILE B 1 106 ? -5.814 -38.620 -58.700 1.00 18.68 106 ILE B CA 1
ATOM 2490 C C . ILE B 1 106 ? -6.056 -39.816 -57.793 1.00 17.53 106 ILE B C 1
ATOM 2491 O O . ILE B 1 106 ? -7.202 -40.218 -57.563 1.00 20.97 106 ILE B O 1
ATOM 2496 N N . LEU B 1 107 ? -4.982 -40.400 -57.261 1.00 19.79 107 LEU B N 1
ATOM 2497 C CA . LEU B 1 107 ? -5.125 -41.539 -56.362 1.00 19.64 107 LEU B CA 1
ATOM 2498 C C . LEU B 1 107 ? -5.900 -41.151 -55.112 1.00 20.22 107 LEU B C 1
ATOM 2499 O O . LEU B 1 107 ? -6.729 -41.924 -54.620 1.00 25.02 107 LEU B O 1
ATOM 2504 N N . ASN B 1 108 ? -5.653 -39.948 -54.596 1.00 19.96 108 ASN B N 1
ATOM 2505 C CA . ASN B 1 108 ? -6.341 -39.495 -53.395 1.00 18.77 108 ASN B CA 1
ATOM 2506 C C . ASN B 1 108 ? -7.835 -39.338 -53.645 1.00 21.25 108 ASN B C 1
ATOM 2507 O O . ASN B 1 108 ? -8.659 -39.800 -52.848 1.00 23.66 108 ASN B O 1
ATOM 2512 N N . VAL B 1 109 ? -8.204 -38.706 -54.760 1.00 20.62 109 VAL B N 1
ATOM 2513 C CA . VAL B 1 109 ? -9.617 -38.488 -55.056 1.00 18.07 109 VAL B CA 1
ATOM 2514 C C . VAL B 1 109 ? -10.294 -39.793 -55.444 1.00 18.28 109 VAL B C 1
ATOM 2515 O O . VAL B 1 109 ? -11.457 -40.030 -55.100 1.00 21.07 109 VAL B O 1
ATOM 2519 N N . ALA B 1 110 ? -9.585 -40.657 -56.172 1.00 18.04 110 ALA B N 1
ATOM 2520 C CA . ALA B 1 110 ? -10.173 -41.926 -56.581 1.00 18.32 110 ALA B CA 1
ATOM 2521 C C . ALA B 1 110 ? -10.562 -42.775 -55.380 1.00 24.14 110 ALA B C 1
ATOM 2522 O O . ALA B 1 110 ? -11.529 -43.538 -55.449 1.00 24.40 110 ALA B O 1
ATOM 2524 N N . ASP B 1 111 ? -9.831 -42.654 -54.271 1.00 24.92 111 ASP B N 1
ATOM 2525 C CA . ASP B 1 111 ? -10.220 -43.378 -53.067 1.00 26.48 111 ASP B CA 1
ATOM 2526 C C . ASP B 1 111 ? -11.559 -42.890 -52.533 1.00 26.72 111 ASP B C 1
ATOM 2527 O O . ASP B 1 111 ? -12.342 -43.684 -52.001 1.00 31.54 111 ASP B O 1
ATOM 2532 N N . GLU B 1 112 ? -11.847 -41.600 -52.680 1.00 25.53 112 GLU B N 1
ATOM 2533 C CA . GLU B 1 112 ? -13.053 -41.017 -52.110 1.00 21.81 112 GLU B CA 1
ATOM 2534 C C . GLU B 1 112 ? -14.261 -41.151 -53.030 1.00 24.26 112 GLU B C 1
ATOM 2535 O O . GLU B 1 112 ? -15.370 -41.405 -52.551 1.00 24.56 112 GLU B O 1
ATOM 2541 N N . VAL B 1 113 ? -14.074 -40.989 -54.342 1.00 24.09 113 VAL B N 1
ATOM 2542 C CA . VAL B 1 113 ? -15.178 -40.959 -55.295 1.00 20.63 113 VAL B CA 1
ATOM 2543 C C . VAL B 1 113 ? -15.043 -42.002 -56.392 1.00 21.49 113 VAL B C 1
ATOM 2544 O O . VAL B 1 113 ? -15.920 -42.084 -57.257 1.00 22.10 113 VAL B O 1
ATOM 2548 N N . GLY B 1 114 ? -13.979 -42.804 -56.384 1.00 22.43 114 GLY B N 1
ATOM 2549 C CA . GLY B 1 114 ? -13.752 -43.732 -57.479 1.00 22.12 114 GLY B CA 1
ATOM 2550 C C . GLY B 1 114 ? -14.818 -44.799 -57.613 1.00 25.11 114 GLY B C 1
ATOM 2551 O O . GLY B 1 114 ? -15.119 -45.242 -58.724 1.00 29.03 114 GLY B O 1
ATOM 2552 N N . SER B 1 115 ? -15.397 -45.236 -56.499 1.00 23.93 115 SER B N 1
ATOM 2553 C CA . SER B 1 115 ? -16.378 -46.309 -56.520 1.00 26.27 115 SER B CA 1
ATOM 2554 C C . SER B 1 115 ? -17.625 -45.894 -55.753 1.00 22.33 115 SER B C 1
ATOM 2555 O O . SER B 1 115 ? -17.667 -44.854 -55.093 1.00 21.77 115 SER B O 1
ATOM 2558 N N . ASP B 1 116 ? -18.646 -46.726 -55.854 1.00 23.90 116 ASP B N 1
ATOM 2559 C CA . ASP B 1 116 ? -19.899 -46.529 -55.155 1.00 23.85 116 ASP B CA 1
ATOM 2560 C C . ASP B 1 116 ? -20.051 -47.565 -54.050 1.00 27.47 116 ASP B C 1
ATOM 2561 O O . ASP B 1 116 ? -19.744 -48.743 -54.264 1.00 29.93 116 ASP B O 1
ATOM 2566 N N . PRO B 1 117 ? -20.498 -47.161 -52.850 1.00 25.17 117 PRO B N 1
ATOM 2567 C CA . PRO B 1 117 ? -20.806 -45.775 -52.491 1.00 21.46 117 PRO B CA 1
ATOM 2568 C C . PRO B 1 117 ? -19.540 -44.966 -52.253 1.00 20.41 117 PRO B C 1
ATOM 2569 O O . PRO B 1 117 ? -18.548 -45.519 -51.782 1.00 23.80 117 PRO B O 1
ATOM 2573 N N . THR B 1 118 ? -19.576 -43.681 -52.586 1.00 20.41 118 THR B N 1
ATOM 2574 C CA . THR B 1 118 ? -18.447 -42.814 -52.308 1.00 19.73 118 THR B CA 1
ATOM 2575 C C . THR B 1 118 ? -18.306 -42.607 -50.801 1.00 21.27 118 THR B C 1
ATOM 2576 O O . THR B 1 118 ? -19.202 -42.927 -50.015 1.00 20.83 118 THR B O 1
ATOM 2580 N N . HIS B 1 119 ? -17.152 -42.069 -50.400 1.00 21.81 119 HIS B N 1
ATOM 2581 C CA . HIS B 1 119 ? -16.894 -41.857 -48.978 1.00 22.70 119 HIS B CA 1
ATOM 2582 C C . HIS B 1 119 ? -17.926 -40.925 -48.359 1.00 20.99 119 HIS B C 1
ATOM 2583 O O . HIS B 1 119 ? -18.417 -41.183 -47.254 1.00 21.46 119 HIS B O 1
ATOM 2590 N N . SER B 1 120 ? -18.271 -39.840 -49.054 1.00 18.54 120 SER B N 1
ATOM 2591 C CA . SER B 1 120 ? -19.276 -38.923 -48.528 1.00 19.59 120 SER B CA 1
ATOM 2592 C C . SER B 1 120 ? -20.635 -39.596 -48.403 1.00 19.67 120 SER B C 1
ATOM 2593 O O . SER B 1 120 ? -21.411 -39.260 -47.501 1.00 20.95 120 SER B O 1
ATOM 2596 N N . THR B 1 121 ? -20.952 -40.525 -49.306 1.00 20.34 121 THR B N 1
ATOM 2597 C CA . THR B 1 121 ? -22.200 -41.270 -49.184 1.00 18.95 121 THR B CA 1
ATOM 2598 C C . THR B 1 121 ? -22.135 -42.261 -48.027 1.00 20.20 121 THR B C 1
ATOM 2599 O O . THR B 1 121 ? -23.102 -42.406 -47.271 1.00 21.12 121 THR B O 1
ATOM 2603 N N . LEU B 1 122 ? -20.998 -42.942 -47.866 1.00 20.10 122 LEU B N 1
ATOM 2604 C CA . LEU B 1 122 ? -20.829 -43.826 -46.718 1.00 18.04 122 LEU B CA 1
ATOM 2605 C C . LEU B 1 122 ? -20.827 -43.037 -45.416 1.00 17.45 122 LEU B C 1
ATOM 2606 O O . LEU B 1 122 ? -21.351 -43.503 -44.400 1.00 21.75 122 LEU B O 1
ATOM 2611 N N . PHE B 1 123 ? -20.246 -41.836 -45.430 1.00 16.91 123 PHE B N 1
ATOM 2612 C CA . PHE B 1 123 ? -20.214 -41.018 -44.224 1.00 16.20 123 PHE B CA 1
ATOM 2613 C C . PHE B 1 123 ? -21.613 -40.555 -43.841 1.00 18.96 123 PHE B C 1
ATOM 2614 O O . PHE B 1 123 ? -21.995 -40.629 -42.669 1.00 19.91 123 PHE B O 1
ATOM 2622 N N . ALA B 1 124 ? -22.397 -40.090 -44.815 1.00 16.98 124 ALA B N 1
ATOM 2623 C CA . ALA B 1 124 ? -23.763 -39.673 -44.522 1.00 17.64 124 ALA B CA 1
ATOM 2624 C C . ALA B 1 124 ? -24.596 -40.832 -43.999 1.00 15.93 124 ALA B C 1
ATOM 2625 O O . ALA B 1 124 ? -25.507 -40.627 -43.189 1.00 22.26 124 ALA B O 1
ATOM 2627 N N . ASP B 1 125 ? -24.294 -42.052 -44.440 1.00 15.33 125 ASP B N 1
ATOM 2628 C CA . ASP B 1 125 ? -24.989 -43.224 -43.925 1.00 18.45 125 ASP B CA 1
ATOM 2629 C C . ASP B 1 125 ? -24.599 -43.499 -42.479 1.00 19.69 125 ASP B C 1
ATOM 2630 O O . ASP B 1 125 ? -25.452 -43.846 -41.655 1.00 19.35 125 ASP B O 1
ATOM 2635 N N . PHE B 1 126 ? -23.312 -43.367 -42.158 1.00 18.14 126 PHE B N 1
ATOM 2636 C CA . PHE B 1 126 ? -22.886 -43.488 -40.768 1.00 19.59 126 PHE B CA 1
ATOM 2637 C C . PHE B 1 126 ? -23.571 -42.437 -39.906 1.00 17.25 126 PHE B C 1
ATOM 2638 O O . PHE B 1 126 ? -24.068 -42.736 -38.815 1.00 20.01 126 PHE B O 1
ATOM 2646 N N . LEU B 1 127 ? -23.608 -41.196 -40.385 1.00 14.84 127 LEU B N 1
ATOM 2647 C CA . LEU B 1 127 ? -24.253 -40.129 -39.633 1.00 16.90 127 LEU B CA 1
ATOM 2648 C C . LEU B 1 127 ? -25.724 -40.434 -39.387 1.00 20.50 127 LEU B C 1
ATOM 2649 O O . LEU B 1 127 ? -26.228 -40.238 -38.277 1.00 23.41 127 LEU B O 1
ATOM 2654 N N . ALA B 1 128 ? -26.428 -40.925 -40.409 1.00 21.68 128 ALA B N 1
ATOM 2655 C CA . ALA B 1 128 ? -27.849 -41.219 -40.253 1.00 21.10 128 ALA B CA 1
ATOM 2656 C C . ALA B 1 128 ? -28.081 -42.319 -39.229 1.00 20.76 128 ALA B C 1
ATOM 2657 O O . ALA B 1 128 ? -29.049 -42.268 -38.462 1.00 23.20 128 ALA B O 1
ATOM 2659 N N . ARG B 1 129 ? -27.197 -43.313 -39.189 1.00 19.04 129 ARG B N 1
ATOM 2660 C CA . ARG B 1 129 ? -27.368 -44.431 -38.274 1.00 18.06 129 ARG B CA 1
ATOM 2661 C C . ARG B 1 129 ? -27.055 -44.077 -36.826 1.00 19.45 129 ARG B C 1
ATOM 2662 O O . ARG B 1 129 ? -27.380 -44.868 -35.936 1.00 20.55 129 ARG B O 1
ATOM 2670 N N . ILE B 1 130 ? -26.453 -42.923 -36.563 1.00 20.26 130 ILE B N 1
ATOM 2671 C CA . ILE B 1 130 ? -26.235 -42.464 -35.200 1.00 18.39 130 ILE B CA 1
ATOM 2672 C C . ILE B 1 130 ? -27.113 -41.257 -34.875 1.00 18.05 130 ILE B C 1
ATOM 2673 O O . ILE B 1 130 ? -26.785 -40.470 -33.991 1.00 17.85 130 ILE B O 1
ATOM 2678 N N . GLY B 1 131 ? -28.222 -41.095 -35.590 1.00 19.31 131 GLY B N 1
ATOM 2679 C CA . GLY B 1 131 ? -29.193 -40.070 -35.269 1.00 19.64 131 GLY B CA 1
ATOM 2680 C C . GLY B 1 131 ? -28.916 -38.705 -35.849 1.00 19.52 131 GLY 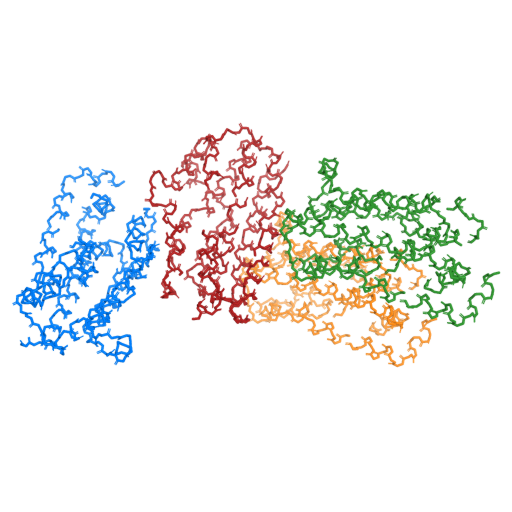B C 1
ATOM 2681 O O . GLY B 1 131 ? -29.431 -37.710 -35.327 1.00 22.05 131 GLY B O 1
ATOM 2682 N N . ILE B 1 132 ? -28.141 -38.621 -36.924 1.00 20.66 132 ILE B N 1
ATOM 2683 C CA . ILE B 1 132 ? -27.794 -37.352 -37.551 1.00 21.48 132 ILE B CA 1
ATOM 2684 C C . ILE B 1 132 ? -28.305 -37.412 -38.985 1.00 23.57 132 ILE B C 1
ATOM 2685 O O . ILE B 1 132 ? -27.657 -37.993 -39.863 1.00 24.93 132 ILE B O 1
ATOM 2690 N N . ASP B 1 133 ? -29.463 -36.805 -39.231 1.00 28.19 133 ASP B N 1
ATOM 2691 C CA . ASP B 1 133 ? -30.116 -36.869 -40.530 1.00 28.97 133 ASP B CA 1
ATOM 2692 C C . ASP B 1 133 ? -29.764 -35.657 -41.391 1.00 24.81 133 ASP B C 1
ATOM 2693 O O . ASP B 1 133 ? -29.136 -34.696 -40.942 1.00 24.02 133 ASP B O 1
ATOM 2698 N N . LYS B 1 134 ? -30.187 -35.721 -42.656 1.00 26.03 134 LYS B N 1
ATOM 2699 C CA . LYS B 1 134 ? -29.893 -34.647 -43.599 1.00 24.88 134 LYS B CA 1
ATOM 2700 C C . LYS B 1 134 ? -30.477 -33.319 -43.137 1.00 22.97 134 LYS B C 1
ATOM 2701 O O . LYS B 1 134 ? -29.843 -32.269 -43.290 1.00 27.45 134 LYS B O 1
ATOM 2707 N N . GLU B 1 135 ? -31.679 -33.345 -42.558 1.00 26.92 135 GLU B N 1
ATOM 2708 C CA . GLU B 1 135 ? -32.333 -32.104 -42.149 1.00 26.40 135 GLU B CA 1
ATOM 2709 C C . GLU B 1 135 ? -31.540 -31.378 -41.069 1.00 23.48 135 GLU B C 1
ATOM 2710 O O . GLU B 1 135 ? -31.388 -30.152 -41.122 1.00 23.30 135 GLU B O 1
ATOM 2716 N N . HIS B 1 136 ? -31.012 -32.118 -40.090 1.00 26.57 136 HIS B N 1
ATOM 2717 C CA . HIS B 1 136 ? -30.247 -31.485 -39.019 1.00 25.83 136 HIS B CA 1
ATOM 2718 C C . HIS B 1 136 ? -28.930 -30.923 -39.535 1.00 24.55 136 HIS B C 1
ATOM 2719 O O . HIS B 1 136 ? -28.508 -29.839 -39.118 1.00 26.47 136 HIS B O 1
ATOM 2726 N N . LEU B 1 137 ? -28.266 -31.643 -40.440 1.00 23.00 137 LEU B N 1
ATOM 2727 C CA . LEU B 1 137 ? -27.000 -31.155 -40.975 1.00 21.36 137 LEU B CA 1
ATOM 2728 C C . LEU B 1 137 ? -27.200 -29.885 -41.790 1.00 25.33 137 LEU B C 1
ATOM 2729 O O . LEU B 1 137 ? -26.395 -28.951 -41.699 1.00 26.75 137 LEU B O 1
ATOM 2734 N N . ASP B 1 138 ? -28.278 -29.824 -42.579 1.00 28.19 138 ASP B N 1
ATOM 2735 C CA . ASP B 1 138 ? -28.527 -28.650 -43.411 1.00 25.81 138 ASP B CA 1
ATOM 2736 C C . ASP B 1 138 ? -28.711 -27.401 -42.564 1.00 27.26 138 ASP B C 1
ATOM 2737 O O . ASP B 1 138 ? -28.243 -26.317 -42.929 1.00 29.93 138 ASP B O 1
ATOM 2742 N N . GLY B 1 139 ? -29.370 -27.534 -41.422 1.00 27.32 139 GLY B N 1
ATOM 2743 C CA . GLY B 1 139 ? -29.552 -26.402 -40.546 1.00 27.85 139 GLY B CA 1
ATOM 2744 C C . GLY B 1 139 ? -28.465 -26.225 -39.522 1.00 25.21 139 GLY B C 1
ATOM 2745 O O . GLY B 1 139 ? -28.533 -25.298 -38.711 1.00 30.55 139 GLY B O 1
ATOM 2746 N N . TYR B 1 140 ? -27.444 -27.074 -39.541 1.00 24.10 140 TYR B N 1
ATOM 2747 C CA . TYR B 1 140 ? -26.380 -26.986 -38.556 1.00 22.88 140 TYR B CA 1
ATOM 2748 C C . TYR B 1 140 ? -25.363 -25.932 -38.974 1.00 22.65 140 TYR B C 1
ATOM 2749 O O . TYR B 1 140 ? -24.871 -25.943 -40.107 1.00 26.08 140 TYR B O 1
ATOM 2758 N N . GLN B 1 141 ? -25.044 -25.028 -38.049 1.00 21.45 141 GLN B N 1
ATOM 2759 C CA . GLN B 1 141 ? -24.035 -24.006 -38.272 1.00 20.83 141 GLN B CA 1
ATOM 2760 C C . GLN B 1 141 ? -22.757 -24.417 -37.558 1.00 23.73 141 GLN B C 1
ATOM 2761 O O . GLN B 1 141 ? -22.698 -24.333 -36.320 1.00 22.63 141 GLN B O 1
ATOM 2767 N N . PRO B 1 142 ? -21.728 -24.865 -38.271 1.00 22.57 142 PRO B N 1
ATOM 2768 C CA . PRO B 1 142 ? -20.512 -25.341 -37.606 1.00 20.13 142 PRO B CA 1
ATOM 2769 C C . PRO B 1 142 ? -19.750 -24.204 -36.945 1.00 17.53 142 PRO B C 1
ATOM 2770 O O . PRO B 1 142 ? -19.974 -23.022 -37.205 1.00 18.20 142 PRO B O 1
ATOM 2774 N N . LEU B 1 143 ? -18.822 -24.594 -36.076 1.00 19.31 143 LEU B N 1
ATOM 2775 C CA . LEU B 1 143 ? -17.959 -23.628 -35.418 1.00 17.06 143 LEU B CA 1
ATOM 2776 C C . LEU B 1 143 ? -17.114 -22.886 -36.445 1.00 17.18 143 LEU B C 1
ATOM 2777 O O . LEU B 1 143 ? -16.828 -23.385 -37.535 1.00 17.25 143 LEU B O 1
ATOM 2782 N N . GLU B 1 144 ? -16.687 -21.682 -36.068 1.00 18.74 144 GLU B N 1
ATOM 2783 C CA . GLU B 1 144 ? -15.826 -20.907 -36.952 1.00 19.06 144 GLU B CA 1
ATOM 2784 C C . GLU B 1 144 ? -14.506 -21.621 -37.205 1.00 16.78 144 GLU B C 1
ATOM 2785 O O . GLU B 1 144 ? -13.950 -21.522 -38.303 1.00 18.13 144 GLU B O 1
ATOM 2791 N N . VAL B 1 145 ? -14.001 -22.366 -36.219 1.00 16.70 145 VAL B N 1
ATOM 2792 C CA . VAL B 1 145 ? -12.766 -23.112 -36.431 1.00 15.90 145 VAL B CA 1
ATOM 2793 C C . VAL B 1 145 ? -12.971 -24.228 -37.444 1.00 14.92 145 VAL B C 1
ATOM 2794 O O . VAL B 1 145 ? -12.023 -24.632 -38.126 1.00 15.82 145 VAL B O 1
ATOM 2798 N N . THR B 1 146 ? -14.197 -24.743 -37.568 1.00 14.60 146 THR B N 1
ATOM 2799 C CA . THR B 1 146 ? -14.471 -25.758 -38.582 1.00 14.84 146 THR B CA 1
ATOM 2800 C C . THR B 1 146 ? -14.498 -25.148 -39.978 1.00 14.11 146 THR B C 1
ATOM 2801 O O . THR B 1 146 ? -13.946 -25.725 -40.922 1.00 14.91 146 THR B O 1
ATOM 2805 N N . ARG B 1 147 ? -15.136 -23.984 -40.129 1.00 17.03 147 ARG B N 1
ATOM 2806 C CA . ARG B 1 147 ? -15.105 -23.292 -41.413 1.00 14.75 147 ARG B CA 1
ATOM 2807 C C . ARG B 1 147 ? -13.684 -22.894 -41.781 1.00 16.38 147 ARG B C 1
ATOM 2808 O O . ARG B 1 147 ? -13.276 -23.026 -42.939 1.00 19.13 147 ARG B O 1
ATOM 2816 N N . GLN B 1 148 ? -12.912 -22.414 -40.803 1.00 16.03 148 GLN B N 1
ATOM 2817 C CA . GLN B 1 148 ? -11.532 -22.025 -41.070 1.00 15.22 148 GLN B CA 1
ATOM 2818 C C . GLN B 1 148 ? -10.671 -23.222 -41.440 1.00 14.60 148 GLN B C 1
ATOM 2819 O O . GLN B 1 148 ? -9.738 -23.087 -42.239 1.00 15.82 148 GLN B O 1
ATOM 2825 N N . LEU B 1 149 ? -10.953 -24.390 -40.866 1.00 14.34 149 LEU B N 1
ATOM 2826 C CA . LEU B 1 149 ? -10.215 -25.588 -41.243 1.00 13.78 149 LEU B CA 1
ATOM 2827 C C . LEU B 1 149 ? -10.547 -25.997 -42.673 1.00 12.92 149 LEU B C 1
ATOM 2828 O O . LEU B 1 149 ? -9.649 -26.257 -43.480 1.00 14.43 149 LEU B O 1
ATOM 2833 N N . ASN B 1 150 ? -11.836 -26.050 -43.008 1.00 13.38 150 ASN B N 1
ATOM 2834 C CA . ASN B 1 150 ? -12.233 -26.439 -44.356 1.00 14.66 150 ASN B CA 1
ATOM 2835 C C . ASN B 1 150 ? -11.752 -25.421 -45.386 1.00 13.67 150 ASN B C 1
ATOM 2836 O O . ASN B 1 150 ? -11.166 -25.787 -46.411 1.00 15.07 150 ASN B O 1
ATOM 2841 N N . ASP B 1 151 ? -11.989 -24.134 -45.126 1.00 14.17 151 ASP B N 1
ATOM 2842 C CA . ASP B 1 151 ? -11.505 -23.094 -46.026 1.00 15.90 151 ASP B CA 1
ATOM 2843 C C . ASP B 1 151 ? -9.985 -23.039 -46.057 1.00 17.77 151 ASP B C 1
ATOM 2844 O O . ASP B 1 151 ? -9.396 -22.736 -47.102 1.00 17.08 151 ASP B O 1
ATOM 2849 N N . GLY B 1 152 ? -9.337 -23.304 -44.923 1.00 14.84 152 GLY B N 1
ATOM 2850 C CA . GLY B 1 152 ? -7.886 -23.281 -44.890 1.00 14.10 152 GLY B CA 1
ATOM 2851 C C . GLY B 1 152 ? -7.269 -24.379 -45.729 1.00 13.34 152 GLY B C 1
ATOM 2852 O O . GLY B 1 152 ? -6.236 -24.174 -46.369 1.00 16.15 152 GLY B O 1
ATOM 2853 N N . ILE B 1 153 ? -7.885 -25.561 -45.729 1.00 14.37 153 ILE B N 1
ATOM 2854 C CA . ILE B 1 153 ? -7.391 -26.655 -46.556 1.00 15.10 153 ILE B CA 1
ATOM 2855 C C . ILE B 1 153 ? -7.526 -26.307 -48.031 1.00 15.76 153 ILE B C 1
ATOM 2856 O O . ILE B 1 153 ? -6.616 -26.562 -48.828 1.00 15.43 153 ILE B O 1
ATOM 2861 N N . ARG B 1 154 ? -8.657 -25.711 -48.415 1.00 16.40 154 ARG B N 1
ATOM 2862 C CA . ARG B 1 154 ? -8.828 -25.280 -49.796 1.00 15.96 154 ARG B CA 1
ATOM 2863 C C . ARG B 1 154 ? -7.781 -24.243 -50.182 1.00 17.28 154 ARG B C 1
ATOM 2864 O O . ARG B 1 154 ? -7.196 -24.314 -51.269 1.00 17.91 154 ARG B O 1
ATOM 2872 N N . HIS B 1 155 ? -7.518 -23.279 -49.296 1.00 15.91 155 HIS B N 1
ATOM 2873 C CA . HIS B 1 155 ? -6.487 -22.285 -49.572 1.00 16.07 155 HIS B CA 1
ATOM 2874 C C . HIS B 1 155 ? -5.116 -22.935 -49.702 1.00 17.63 155 HIS B C 1
ATOM 2875 O O . HIS B 1 155 ? -4.333 -22.578 -50.590 1.00 16.24 155 HIS B O 1
ATOM 2882 N N . LEU B 1 156 ? -4.803 -23.888 -48.822 1.00 15.00 156 LEU B N 1
ATOM 2883 C CA . LEU B 1 156 ? -3.489 -24.518 -48.864 1.00 16.93 156 LEU B CA 1
ATOM 2884 C C . LEU B 1 156 ? -3.308 -25.344 -50.127 1.00 15.49 156 LEU B C 1
ATOM 2885 O O . LEU B 1 156 ? -2.196 -25.429 -50.658 1.00 21.03 156 LEU B O 1
ATOM 2890 N N . TYR B 1 157 ? -4.382 -25.941 -50.626 1.00 15.34 157 TYR B N 1
ATOM 2891 C CA . TYR B 1 157 ? -4.307 -26.797 -51.797 1.00 17.20 157 TYR B CA 1
ATOM 2892 C C . TYR B 1 157 ? -4.387 -26.026 -53.104 1.00 17.67 157 TYR B C 1
ATOM 2893 O O . TYR B 1 157 ? -3.911 -26.527 -54.127 1.00 21.40 157 TYR B O 1
ATOM 2902 N N . THR B 1 158 ? -4.974 -24.830 -53.099 1.00 17.58 158 THR B N 1
ATOM 2903 C CA . THR B 1 158 ? -5.249 -24.103 -54.326 1.00 19.55 158 THR B CA 1
ATOM 2904 C C . THR B 1 158 ? -4.558 -22.751 -54.439 1.00 22.34 158 THR B C 1
ATOM 2905 O O . THR B 1 158 ? -4.518 -22.199 -55.543 1.00 25.98 158 THR B O 1
ATOM 2909 N N . GLU B 1 159 ? -4.014 -22.193 -53.351 1.00 19.71 159 GLU B N 1
ATOM 2910 C CA . GLU B 1 159 ? -3.483 -20.834 -53.399 1.00 17.72 159 GLU B CA 1
ATOM 2911 C C . GLU B 1 159 ? -2.048 -20.737 -52.896 1.00 18.90 159 GLU B C 1
ATOM 2912 O O . GLU B 1 159 ? -1.587 -19.635 -52.586 1.00 22.02 159 GLU B O 1
ATOM 2918 N N . THR B 1 160 ? -1.322 -21.847 -52.821 1.00 20.04 160 THR B N 1
ATOM 2919 C CA . THR B 1 160 ? 0.051 -21.817 -52.337 1.00 19.94 160 THR B CA 1
ATOM 2920 C C . THR B 1 160 ? 0.978 -22.455 -53.361 1.00 17.85 160 THR B C 1
ATOM 2921 O O . THR B 1 160 ? 0.541 -23.098 -54.317 1.00 21.98 160 THR B O 1
ATOM 2925 N N . SER B 1 161 ? 2.277 -22.266 -53.139 1.00 18.27 161 SER B N 1
ATOM 2926 C CA . SER B 1 161 ? 3.296 -22.879 -53.976 1.00 18.41 161 SER B CA 1
ATOM 2927 C C . SER B 1 161 ? 3.199 -24.399 -53.901 1.00 18.75 161 SER B C 1
ATOM 2928 O O . SER B 1 161 ? 2.650 -24.968 -52.956 1.00 18.07 161 SER B O 1
ATOM 2931 N N . ILE B 1 162 ? 3.736 -25.061 -54.928 1.00 16.36 162 ILE B N 1
ATOM 2932 C CA . ILE B 1 162 ? 3.627 -26.514 -54.992 1.00 15.69 162 ILE B CA 1
ATOM 2933 C C . ILE B 1 162 ? 4.342 -27.169 -53.818 1.00 15.58 162 ILE B C 1
ATOM 2934 O O . ILE B 1 162 ? 3.898 -28.205 -53.313 1.00 15.66 162 ILE B O 1
ATOM 2939 N N . ASN B 1 163 ? 5.442 -26.575 -53.347 1.00 19.38 163 ASN B N 1
ATOM 2940 C CA . ASN B 1 163 ? 6.128 -27.138 -52.188 1.00 16.87 163 ASN B CA 1
ATOM 2941 C C . ASN B 1 163 ? 5.278 -27.004 -50.934 1.00 14.39 163 ASN B C 1
ATOM 2942 O O . ASN B 1 163 ? 5.163 -27.953 -50.151 1.00 14.80 163 ASN B O 1
ATOM 2947 N N . LYS B 1 164 ? 4.651 -25.844 -50.748 1.00 14.19 164 LYS B N 1
ATOM 2948 C CA . LYS B 1 164 ? 3.789 -25.638 -49.591 1.00 15.11 164 LYS B CA 1
ATOM 2949 C C . LYS B 1 164 ? 2.559 -26.532 -49.660 1.00 18.24 164 LYS B C 1
ATOM 2950 O O . LYS B 1 164 ? 2.197 -27.182 -48.672 1.00 16.24 164 LYS B O 1
ATOM 2956 N N . ALA B 1 165 ? 1.915 -26.596 -50.830 1.00 15.24 165 ALA B N 1
ATOM 2957 C CA . ALA B 1 165 ? 0.744 -27.451 -50.981 1.00 14.13 165 ALA B CA 1
ATOM 2958 C C . ALA B 1 165 ? 1.090 -28.910 -50.741 1.00 13.59 165 ALA B C 1
ATOM 2959 O O . ALA B 1 165 ? 0.270 -29.662 -50.203 1.00 15.72 165 ALA B O 1
ATOM 2961 N N . LEU B 1 166 ? 2.302 -29.325 -51.118 1.00 14.28 166 LEU B N 1
ATOM 2962 C CA . LEU B 1 166 ? 2.736 -30.690 -50.856 1.00 14.04 166 LEU B CA 1
ATOM 2963 C C . LEU B 1 166 ? 2.941 -30.929 -49.370 1.00 11.14 166 LEU B C 1
ATOM 2964 O O . LEU B 1 166 ? 2.759 -32.055 -48.894 1.00 11.88 166 LEU B O 1
ATOM 2969 N N . GLY B 1 167 ? 3.338 -29.890 -48.636 1.00 15.00 167 GLY B N 1
ATOM 2970 C CA . GLY B 1 167 ? 3.446 -30.011 -47.192 1.00 14.21 167 GLY B CA 1
ATOM 2971 C C . GLY B 1 167 ? 2.102 -30.257 -46.540 1.00 11.24 167 GLY B C 1
ATOM 2972 O O . GLY B 1 167 ? 1.961 -31.138 -45.691 1.00 13.36 167 GLY B O 1
ATOM 2973 N N . ALA B 1 168 ? 1.094 -29.481 -46.935 1.00 13.06 168 ALA B N 1
ATOM 2974 C CA . ALA B 1 168 ? -0.253 -29.727 -46.438 1.00 14.51 168 ALA B CA 1
ATOM 2975 C C . ALA B 1 168 ? -0.718 -31.131 -46.799 1.00 14.28 168 ALA B C 1
ATOM 2976 O O . ALA B 1 168 ? -1.300 -31.835 -45.965 1.00 14.01 168 ALA B O 1
ATOM 2978 N N . LEU B 1 169 ? -0.443 -31.568 -48.030 1.00 13.50 169 LEU B N 1
ATOM 2979 C CA . LEU B 1 169 ? -0.827 -32.914 -48.437 1.00 15.30 169 LEU B CA 1
ATOM 2980 C C . LEU B 1 169 ? -0.071 -33.970 -47.644 1.00 13.55 169 LEU B C 1
ATOM 2981 O O . LEU B 1 169 ? -0.639 -35.005 -47.280 1.00 14.27 169 LEU B O 1
ATOM 2986 N N . TYR B 1 170 ? 1.212 -33.727 -47.373 1.00 15.76 170 TYR B N 1
ATOM 2987 C CA . TYR B 1 170 ? 1.999 -34.665 -46.581 1.00 15.40 170 TYR B CA 1
ATOM 2988 C C . TYR B 1 170 ? 1.449 -34.779 -45.166 1.00 12.20 170 TYR B C 1
ATOM 2989 O O . TYR B 1 170 ? 1.362 -35.879 -44.611 1.00 13.50 170 TYR B O 1
ATOM 2998 N N . ALA B 1 171 ? 1.066 -33.650 -44.574 1.00 13.85 171 ALA B N 1
ATOM 2999 C CA . ALA B 1 171 ? 0.440 -33.680 -43.259 1.00 14.13 171 ALA B CA 1
ATOM 3000 C C . ALA B 1 171 ? -0.919 -34.360 -43.320 1.00 13.61 171 ALA B C 1
ATOM 3001 O O . ALA B 1 171 ? -1.232 -35.211 -42.481 1.00 13.89 171 ALA B O 1
ATOM 3003 N N . ASP B 1 172 ? -1.723 -34.015 -44.327 1.00 15.47 172 ASP B N 1
ATOM 3004 C CA . ASP B 1 172 ? -3.053 -34.599 -44.472 1.00 15.55 172 ASP B CA 1
ATOM 3005 C C . ASP B 1 172 ? -2.988 -36.115 -44.597 1.00 15.24 172 ASP B C 1
ATOM 3006 O O . ASP B 1 172 ? -3.723 -36.838 -43.917 1.00 18.18 172 ASP B O 1
ATOM 3011 N N . GLU B 1 173 ? -2.117 -36.614 -45.469 1.00 16.53 173 GLU B N 1
ATOM 3012 C CA . GLU B 1 173 ? -2.060 -38.052 -45.705 1.00 17.87 173 GLU B CA 1
ATOM 3013 C C . GLU B 1 173 ? -1.552 -38.799 -44.479 1.00 16.36 173 GLU B C 1
ATOM 3014 O O . GLU B 1 173 ? -2.027 -39.898 -44.177 1.00 19.48 173 GLU B O 1
ATOM 3020 N N . THR B 1 174 ? -0.589 -38.222 -43.761 1.00 16.65 174 THR B N 1
ATOM 3021 C CA . THR B 1 174 ? -0.036 -38.909 -42.599 1.00 17.70 174 THR B CA 1
ATOM 3022 C C . THR B 1 174 ? -1.039 -38.948 -41.452 1.00 15.26 174 THR B C 1
ATOM 3023 O O . THR B 1 174 ? -1.206 -39.983 -40.797 1.00 18.13 174 THR B O 1
ATOM 3035 N N . SER B 1 176 ? -4.303 -38.734 -41.606 1.00 18.78 176 SER B N 1
ATOM 3036 C CA . SER B 1 176 ? -5.615 -39.281 -41.946 1.00 20.34 176 SER B CA 1
ATOM 3037 C C . SER B 1 176 ? -5.849 -40.641 -41.297 1.00 17.03 176 SER B C 1
ATOM 3038 O O . SER B 1 176 ? -6.894 -40.874 -40.683 1.00 17.69 176 SER B O 1
ATOM 3041 N N . SER B 1 177 ? -4.890 -41.556 -41.433 1.00 15.36 177 SER B N 1
ATOM 3042 C CA . SER B 1 177 ? -5.058 -42.890 -40.865 1.00 16.61 177 SER B CA 1
ATOM 3043 C C . SER B 1 177 ? -5.071 -42.855 -39.341 1.00 16.42 177 SER B C 1
ATOM 3044 O O . SER B 1 177 ? -5.823 -43.600 -38.705 1.00 18.28 177 SER B O 1
ATOM 3047 N N . ILE B 1 178 ? -4.251 -41.992 -38.742 1.00 18.12 178 ILE B N 1
ATOM 3048 C CA . ILE B 1 178 ? -4.175 -41.920 -37.286 1.00 17.09 178 ILE B CA 1
ATOM 3049 C C . ILE B 1 178 ? -5.476 -41.384 -36.714 1.00 16.08 178 ILE B C 1
ATOM 3050 O O . ILE B 1 178 ? -6.076 -41.985 -35.818 1.00 15.86 178 ILE B O 1
ATOM 3063 N N . VAL B 1 180 ? -8.461 -41.104 -37.999 1.00 14.86 180 VAL B N 1
ATOM 3064 C CA . VAL B 1 180 ? -9.618 -41.956 -38.214 1.00 14.97 180 VAL B CA 1
ATOM 3065 C C . VAL B 1 180 ? -9.555 -43.171 -37.301 1.00 14.79 180 VAL B C 1
ATOM 3066 O O . VAL B 1 180 ? -10.590 -43.661 -36.834 1.00 15.96 180 VAL B O 1
ATOM 3070 N N . SER B 1 181 ? -8.349 -43.650 -36.989 1.00 16.22 181 SER B N 1
ATOM 3071 C CA . SER B 1 181 ? -8.219 -44.758 -36.049 1.00 15.75 181 SER B CA 1
ATOM 3072 C C . SER B 1 181 ? -8.640 -44.343 -34.644 1.00 14.55 181 SER B C 1
ATOM 3073 O O . SER B 1 181 ? -9.274 -45.123 -33.925 1.00 14.12 181 SER B O 1
ATOM 3076 N N . LYS B 1 182 ? -8.305 -43.114 -34.241 1.00 15.68 182 LYS B N 1
ATOM 3077 C CA . LYS B 1 182 ? -8.688 -42.633 -32.917 1.00 14.80 182 LYS B CA 1
ATOM 3078 C C . LYS B 1 182 ? -10.198 -42.480 -32.807 1.00 16.18 182 LYS B C 1
ATOM 3079 O O . LYS B 1 182 ? -10.792 -42.834 -31.782 1.00 16.27 182 LYS B O 1
ATOM 3085 N N . ILE B 1 183 ? -10.833 -41.943 -33.849 1.00 16.39 183 ILE B N 1
ATOM 3086 C CA . ILE B 1 183 ? -12.287 -41.828 -33.858 1.00 14.70 183 ILE B CA 1
ATOM 3087 C C . ILE B 1 183 ? -12.930 -43.209 -33.876 1.00 12.89 183 ILE B C 1
ATOM 3088 O O . ILE B 1 183 ? -13.936 -43.446 -33.198 1.00 16.04 183 ILE B O 1
ATOM 3093 N N . ASN B 1 184 ? -12.354 -44.145 -34.633 1.00 12.08 184 ASN B N 1
ATOM 3094 C CA . ASN B 1 184 ? -12.843 -45.519 -34.616 1.00 12.63 184 ASN B CA 1
ATOM 3095 C C . ASN B 1 184 ? -12.771 -46.121 -33.216 1.00 17.46 184 ASN B C 1
ATOM 3096 O O . ASN B 1 184 ? -13.679 -46.851 -32.800 1.00 17.01 184 ASN B O 1
ATOM 3101 N N . ASP B 1 185 ? -11.695 -45.829 -32.476 1.00 17.63 185 ASP B N 1
ATOM 3102 C CA . ASP B 1 185 ? -11.570 -46.316 -31.103 1.00 18.05 185 ASP B CA 1
ATOM 3103 C C . ASP B 1 185 ? -12.715 -45.808 -30.237 1.00 15.18 185 ASP B C 1
ATOM 3104 O O . ASP B 1 185 ? -13.314 -46.569 -29.470 1.00 18.96 185 ASP B O 1
ATOM 3109 N N . GLY B 1 186 ? -13.019 -44.515 -30.334 1.00 14.58 186 GLY B N 1
ATOM 3110 C CA . GLY B 1 186 ? -14.094 -43.956 -29.533 1.00 16.16 186 GLY B CA 1
ATOM 3111 C C . GLY B 1 186 ? -15.448 -44.536 -29.886 1.00 16.83 186 GLY B C 1
ATOM 3112 O O . GLY B 1 186 ? -16.273 -44.796 -29.007 1.00 16.52 186 GLY B O 1
ATOM 3113 N N . LEU B 1 187 ? -15.705 -44.732 -31.179 1.00 14.64 187 LEU B N 1
ATOM 3114 C CA . LEU B 1 187 ? -16.978 -45.311 -31.588 1.00 15.72 187 LEU B CA 1
ATOM 3115 C C . LEU B 1 187 ? -17.101 -46.754 -31.123 1.00 16.12 187 LEU B C 1
ATOM 3116 O O . LEU B 1 187 ? -18.190 -47.199 -30.747 1.00 15.37 187 LEU B O 1
ATOM 3121 N N . ARG B 1 188 ? -15.998 -47.502 -31.128 1.00 15.88 188 ARG B N 1
ATOM 3122 C CA . ARG B 1 188 ? -16.057 -48.853 -30.586 1.00 15.68 188 ARG B CA 1
ATOM 3123 C C . ARG B 1 188 ? -16.273 -48.826 -29.078 1.00 15.74 188 ARG B C 1
ATOM 3124 O O . ARG B 1 188 ? -16.999 -49.666 -28.535 1.00 18.82 188 ARG B O 1
ATOM 3132 N N . ASN B 1 189 ? -15.650 -47.870 -28.388 1.00 15.94 189 ASN B N 1
ATOM 3133 C CA . ASN B 1 189 ? -15.856 -47.736 -26.949 1.00 18.08 189 ASN B CA 1
ATOM 3134 C C . ASN B 1 189 ? -17.296 -47.350 -26.638 1.00 17.44 189 ASN B C 1
ATOM 3135 O O . ASN B 1 189 ? -17.870 -47.808 -25.644 1.00 20.14 189 ASN B O 1
ATOM 3140 N N . GLN B 1 190 ? -17.905 -46.524 -27.490 1.00 17.10 190 GLN B N 1
ATOM 3141 C CA . GLN B 1 190 ? -19.308 -46.179 -27.302 1.00 16.64 190 GLN B CA 1
ATOM 3142 C C . GLN B 1 190 ? -20.198 -47.408 -27.409 1.00 17.60 190 GLN B C 1
ATOM 3143 O O . GLN B 1 190 ? -21.283 -47.442 -26.818 1.00 24.25 190 GLN B O 1
ATOM 3149 N N . GLY B 1 191 ? -19.761 -48.422 -28.149 1.00 15.49 191 GLY B N 1
ATOM 3150 C CA . GLY B 1 191 ? -20.486 -49.672 -28.220 1.00 17.29 191 GLY B CA 1
ATOM 3151 C C . GLY B 1 191 ? -20.959 -50.042 -29.610 1.00 21.89 191 GLY B C 1
ATOM 3152 O O . GLY B 1 191 ? -21.694 -51.020 -29.773 1.00 23.07 191 GLY B O 1
ATOM 3153 N N . TYR B 1 192 ? -20.552 -49.274 -30.617 1.00 16.15 192 TYR B N 1
ATOM 3154 C CA . TYR B 1 192 ? -21.005 -49.510 -31.980 1.00 18.01 192 TYR B CA 1
ATOM 3155 C C . TYR B 1 192 ? -20.284 -50.698 -32.606 1.00 16.62 192 TYR B C 1
ATOM 3156 O O . TYR B 1 192 ? -19.100 -50.939 -32.355 1.00 21.02 192 TYR B O 1
ATOM 3165 N N . ASP B 1 193 ? -21.011 -51.439 -33.438 1.00 19.73 193 ASP B N 1
ATOM 3166 C CA . ASP B 1 193 ? -20.463 -52.636 -34.054 1.00 20.66 193 ASP B CA 1
ATOM 3167 C C . ASP B 1 193 ? -19.717 -52.278 -35.337 1.00 20.22 193 ASP B C 1
ATOM 3168 O O . ASP B 1 193 ? -19.702 -51.129 -35.784 1.00 19.03 193 ASP B O 1
ATOM 3173 N N . ASP B 1 194 ? -19.090 -53.292 -35.937 1.00 22.95 194 ASP B N 1
ATOM 3174 C CA . ASP B 1 194 ? -18.204 -53.061 -37.072 1.00 24.25 194 ASP B CA 1
ATOM 3175 C C . ASP B 1 194 ? -18.942 -52.523 -38.289 1.00 27.36 194 ASP B C 1
ATOM 3176 O O . ASP B 1 194 ? -18.376 -51.729 -39.050 1.00 28.40 194 ASP B O 1
ATOM 3181 N N . ASP B 1 195 ? -20.189 -52.946 -38.503 1.00 26.95 195 ASP B N 1
ATOM 3182 C CA . ASP B 1 195 ? -20.943 -52.457 -39.653 1.00 26.83 195 ASP B CA 1
ATOM 3183 C C . ASP B 1 195 ? -21.125 -50.946 -39.588 1.00 28.13 195 ASP B C 1
ATOM 3184 O O . ASP B 1 195 ? -20.876 -50.237 -40.570 1.00 28.91 195 ASP B O 1
ATOM 3189 N N . LEU B 1 196 ? -21.558 -50.431 -38.435 1.00 23.41 196 LEU B N 1
ATOM 3190 C CA . LEU B 1 196 ? -21.751 -48.991 -38.316 1.00 23.90 196 LEU B CA 1
ATOM 3191 C C . LEU B 1 196 ? -20.436 -48.234 -38.426 1.00 19.88 196 LEU B C 1
ATOM 3192 O O . LEU B 1 196 ? -20.403 -47.132 -38.983 1.00 24.78 196 LEU B O 1
ATOM 3197 N N . ARG B 1 197 ? -19.350 -48.802 -37.914 1.00 22.22 197 ARG B N 1
ATOM 3198 C CA . ARG B 1 197 ? -18.052 -48.145 -37.928 1.00 22.47 197 ARG B CA 1
ATOM 3199 C C . ARG B 1 197 ? -17.282 -48.372 -39.222 1.00 21.97 197 ARG B C 1
ATOM 3200 O O . ARG B 1 197 ? -16.100 -48.020 -39.290 1.00 23.35 197 ARG B O 1
ATOM 3208 N N . HIS B 1 198 ? -17.927 -48.940 -40.245 1.00 25.39 198 HIS B N 1
ATOM 3209 C CA . HIS B 1 198 ? -17.224 -49.320 -41.470 1.00 24.54 198 HIS B CA 1
ATOM 3210 C C . HIS B 1 198 ? -16.495 -48.140 -42.102 1.00 21.49 198 HIS B C 1
ATOM 3211 O O . HIS B 1 198 ? -15.354 -48.279 -42.554 1.00 21.67 198 HIS B O 1
ATOM 3218 N N . PHE B 1 199 ? -17.138 -46.969 -42.136 1.00 23.82 199 PHE B N 1
ATOM 3219 C CA . PHE B 1 199 ? -16.536 -45.797 -42.764 1.00 19.32 199 PHE B CA 1
ATOM 3220 C C . PHE B 1 199 ? -15.194 -45.450 -42.138 1.00 21.58 199 PHE B C 1
ATOM 3221 O O . PHE B 1 199 ? -14.283 -44.989 -42.835 1.00 21.80 199 PHE B O 1
ATOM 3229 N N . TRP B 1 200 ? -15.050 -45.668 -40.837 1.00 18.79 200 TRP B N 1
ATOM 3230 C CA . TRP B 1 200 ? -13.843 -45.312 -40.106 1.00 19.49 200 TRP B CA 1
ATOM 3231 C C . TRP B 1 200 ? -12.757 -46.373 -40.198 1.00 22.89 200 TRP B C 1
ATOM 3232 O O . TRP B 1 200 ? -11.751 -46.280 -39.489 1.00 27.29 200 TRP B O 1
ATOM 3243 N N . GLN B 1 201 ? -12.940 -47.382 -41.041 1.00 25.22 201 GLN B N 1
ATOM 3244 C CA . GLN B 1 201 ? -11.923 -48.395 -41.262 1.00 26.30 201 GLN B CA 1
ATOM 3245 C C . GLN B 1 201 ? -11.449 -48.423 -42.705 1.00 28.25 201 GLN B C 1
ATOM 3246 O O . GLN B 1 201 ? -10.581 -49.234 -43.045 1.00 31.03 201 GLN B O 1
ATOM 3252 N N . LEU B 1 202 ? -11.988 -47.552 -43.551 1.00 30.13 202 LEU B N 1
ATOM 3253 C CA . LEU B 1 202 ? -11.594 -47.440 -44.947 1.00 27.75 202 LEU B CA 1
ATOM 3254 C C . LEU B 1 202 ? -10.129 -47.033 -45.079 1.00 35.95 202 LEU B C 1
ATOM 3255 O O . LEU B 1 202 ? -9.752 -45.915 -44.726 1.00 38.01 202 LEU B O 1
ATOM 3260 N N . GLY B 1 209 ? 2.668 -50.312 -51.473 1.00 23.20 209 GLY B N 1
ATOM 3261 C CA . GLY B 1 209 ? 3.813 -49.418 -51.444 1.00 22.83 209 GLY B CA 1
ATOM 3262 C C . GLY B 1 209 ? 3.422 -47.958 -51.554 1.00 22.09 209 GLY B C 1
ATOM 3263 O O . GLY B 1 209 ? 4.073 -47.181 -52.254 1.00 23.09 209 GLY B O 1
ATOM 3264 N N . HIS B 1 210 ? 2.355 -47.585 -50.845 1.00 22.59 210 HIS B N 1
ATOM 3265 C CA . HIS B 1 210 ? 1.829 -46.229 -50.952 1.00 22.12 210 HIS B CA 1
ATOM 3266 C C . HIS B 1 210 ? 2.813 -45.205 -50.402 1.00 26.16 210 HIS B C 1
ATOM 3267 O O . HIS B 1 210 ? 3.044 -44.161 -51.021 1.00 25.75 210 HIS B O 1
ATOM 3274 N N . SER B 1 211 ? 3.396 -45.481 -49.231 1.00 26.97 211 SER B N 1
ATOM 3275 C CA . SER B 1 211 ? 4.321 -44.529 -48.623 1.00 26.50 211 SER B CA 1
ATOM 3276 C C . SER B 1 211 ? 5.558 -44.317 -49.487 1.00 21.31 211 SER B C 1
ATOM 3277 O O . SER B 1 211 ? 6.135 -43.224 -49.489 1.00 22.19 211 SER B O 1
ATOM 3280 N N . ASN B 1 212 ? 5.983 -45.348 -50.219 1.00 24.79 212 ASN B N 1
ATOM 3281 C CA . ASN B 1 212 ? 7.076 -45.176 -51.168 1.00 27.09 212 ASN B CA 1
ATOM 3282 C C . ASN B 1 212 ? 6.662 -44.290 -52.335 1.00 20.32 212 ASN B C 1
ATOM 3283 O O . ASN B 1 212 ? 7.484 -43.532 -52.862 1.00 20.27 212 ASN B O 1
ATOM 3288 N N . SER B 1 213 ? 5.399 -44.371 -52.750 1.00 22.30 213 SER B N 1
ATOM 3289 C CA . SER B 1 213 ? 4.937 -43.518 -53.836 1.00 21.91 213 SER B CA 1
ATOM 3290 C C . SER B 1 213 ? 4.911 -42.057 -53.411 1.00 20.25 213 SER B C 1
ATOM 3291 O O . SER B 1 213 ? 5.321 -41.176 -54.174 1.00 20.21 213 SER B O 1
ATOM 3294 N N . VAL B 1 214 ? 4.468 -41.782 -52.184 1.00 18.78 214 VAL B N 1
ATOM 3295 C CA . VAL B 1 214 ? 4.412 -40.402 -51.719 1.00 16.35 214 VAL B CA 1
ATOM 3296 C C . VAL B 1 214 ? 5.816 -39.850 -51.525 1.00 14.31 214 VAL B C 1
ATOM 3297 O O . VAL B 1 214 ? 6.080 -38.675 -51.802 1.00 15.44 214 VAL B O 1
ATOM 3301 N N . PHE B 1 215 ? 6.739 -40.687 -51.050 1.00 17.47 215 PHE B N 1
ATOM 3302 C CA . PHE B 1 215 ? 8.121 -40.250 -50.912 1.00 15.25 215 PHE B CA 1
ATOM 3303 C C . PHE B 1 215 ? 8.734 -39.971 -52.273 1.00 16.07 215 PHE B C 1
ATOM 3304 O O . PHE B 1 215 ? 9.407 -38.952 -52.465 1.00 16.01 215 PHE B O 1
ATOM 3312 N N . ASN B 1 216 ? 8.498 -40.869 -53.231 1.00 19.51 216 ASN B N 1
ATOM 3313 C CA . ASN B 1 216 ? 9.000 -40.668 -54.584 1.00 20.43 216 ASN B CA 1
ATOM 3314 C C . ASN B 1 216 ? 8.512 -39.345 -55.156 1.00 17.48 216 ASN B C 1
ATOM 3315 O O . ASN B 1 216 ? 9.276 -38.618 -55.798 1.00 18.69 216 ASN B O 1
ATOM 3320 N N . ALA B 1 217 ? 7.245 -39.008 -54.911 1.00 17.73 217 ALA B N 1
ATOM 3321 C CA . ALA B 1 217 ? 6.685 -37.779 -55.457 1.00 15.71 217 ALA B CA 1
ATOM 3322 C C . ALA B 1 217 ? 7.272 -36.547 -54.785 1.00 16.02 217 ALA B C 1
ATOM 3323 O O . ALA B 1 217 ? 7.614 -35.569 -55.461 1.00 16.60 217 ALA B O 1
ATOM 3325 N N . ILE B 1 218 ? 7.412 -36.576 -53.462 1.00 15.05 218 ILE B N 1
ATOM 3326 C CA . ILE B 1 218 ? 7.754 -35.369 -52.718 1.00 15.37 218 ILE B CA 1
ATOM 3327 C C . ILE B 1 218 ? 9.262 -35.115 -52.660 1.00 11.47 218 ILE B C 1
ATOM 3328 O O . ILE B 1 218 ? 9.685 -33.959 -52.561 1.00 14.59 218 ILE B O 1
ATOM 3333 N N . ALA B 1 219 ? 10.078 -36.168 -52.739 1.00 16.08 219 ALA B N 1
ATOM 3334 C CA . ALA B 1 219 ? 11.524 -36.045 -52.552 1.00 15.31 219 ALA B CA 1
ATOM 3335 C C . ALA B 1 219 ? 12.158 -34.884 -53.316 1.00 18.23 219 ALA B C 1
ATOM 3336 O O . ALA B 1 219 ? 12.896 -34.106 -52.696 1.00 17.48 219 ALA B O 1
ATOM 3338 N N . PRO B 1 220 ? 11.914 -34.692 -54.622 1.00 19.81 220 PRO B N 1
ATOM 3339 C CA . PRO B 1 220 ? 12.535 -33.547 -55.313 1.00 16.63 220 PRO B CA 1
ATOM 3340 C C . PRO B 1 220 ? 12.097 -32.190 -54.788 1.00 16.30 220 PRO B C 1
ATOM 3341 O O . PRO B 1 220 ? 12.725 -31.184 -55.139 1.00 19.47 220 PRO B O 1
ATOM 3345 N N . TYR B 1 221 ? 11.044 -32.118 -53.980 1.00 16.70 221 TYR B N 1
ATOM 3346 C CA . TYR B 1 221 ? 10.509 -30.843 -53.532 1.00 15.28 221 TYR B CA 1
ATOM 3347 C C . TYR B 1 221 ? 10.977 -30.447 -52.138 1.00 17.70 221 TYR B C 1
ATOM 3348 O O . TYR B 1 221 ? 10.578 -29.388 -51.647 1.00 20.70 221 TYR B O 1
ATOM 3357 N N . VAL B 1 222 ? 11.835 -31.247 -51.504 1.00 15.81 222 VAL B N 1
ATOM 3358 C CA . VAL B 1 222 ? 12.344 -30.928 -50.173 1.00 19.13 222 VAL B CA 1
ATOM 3359 C C . VAL B 1 222 ? 13.863 -31.017 -50.179 1.00 20.76 222 VAL B C 1
ATOM 3360 O O . VAL B 1 222 ? 14.475 -31.494 -49.218 1.00 21.83 222 VAL B O 1
ATOM 3364 N N . GLY B 1 223 ? 14.480 -30.551 -51.257 1.00 20.78 223 GLY B N 1
ATOM 3365 C CA . GLY B 1 223 ? 15.919 -30.631 -51.379 1.00 17.49 223 GLY B CA 1
ATOM 3366 C C . GLY B 1 223 ? 16.632 -29.462 -50.739 1.00 18.31 223 GLY B C 1
ATOM 3367 O O . GLY B 1 223 ? 17.490 -29.648 -49.873 1.00 26.51 223 GLY B O 1
ATOM 3368 N N . SER B 1 224 ? 16.287 -28.251 -51.155 1.00 19.12 224 SER B N 1
ATOM 3369 C CA . SER B 1 224 ? 16.941 -27.067 -50.633 1.00 20.61 224 SER B CA 1
ATOM 3370 C C . SER B 1 224 ? 16.310 -26.630 -49.318 1.00 23.92 224 SER B C 1
ATOM 3371 O O . SER B 1 224 ? 15.194 -27.022 -48.969 1.00 22.95 224 SER B O 1
ATOM 3374 N N . LYS B 1 225 ? 17.052 -25.801 -48.582 1.00 25.50 225 LYS B N 1
ATOM 3375 C CA . LYS B 1 225 ? 16.531 -25.273 -47.328 1.00 27.00 225 LYS B CA 1
ATOM 3376 C C . LYS B 1 225 ? 15.390 -24.293 -47.566 1.00 27.43 225 LYS B C 1
ATOM 3377 O O . LYS B 1 225 ? 14.514 -24.145 -46.707 1.00 27.45 225 LYS B O 1
ATOM 3383 N N . ALA B 1 226 ? 15.382 -23.615 -48.714 1.00 23.54 226 ALA B N 1
ATOM 3384 C CA . ALA B 1 226 ? 14.256 -22.744 -49.033 1.00 22.63 226 ALA B CA 1
ATOM 3385 C C . ALA B 1 226 ? 13.018 -23.557 -49.382 1.00 22.25 226 ALA B C 1
ATOM 3386 O O . ALA B 1 226 ? 11.902 -23.201 -48.988 1.00 22.24 226 ALA B O 1
ATOM 3388 N N . ALA B 1 227 ? 13.196 -24.660 -50.112 1.00 23.05 227 ALA B N 1
ATOM 3389 C CA . ALA B 1 227 ? 12.061 -25.515 -50.439 1.00 21.91 227 ALA B CA 1
ATOM 3390 C C . ALA B 1 227 ? 11.524 -26.212 -49.198 1.00 20.81 227 ALA B C 1
ATOM 3391 O O . ALA B 1 227 ? 10.306 -26.355 -49.039 1.00 20.50 227 ALA B O 1
ATOM 3393 N N . ARG B 1 228 ? 12.416 -26.638 -48.302 1.00 20.41 228 ARG B N 1
ATOM 3394 C CA . ARG B 1 228 ? 11.978 -27.281 -47.070 1.00 19.74 228 ARG B CA 1
ATOM 3395 C C . ARG B 1 228 ? 11.247 -26.306 -46.164 1.00 18.55 228 ARG B C 1
ATOM 3396 O O . ARG B 1 228 ? 10.326 -26.704 -45.443 1.00 19.50 228 ARG B O 1
ATOM 3404 N N . ALA B 1 229 ? 11.647 -25.035 -46.177 1.00 17.27 229 ALA B N 1
ATOM 3405 C CA . ALA B 1 229 ? 10.939 -24.033 -45.393 1.00 18.10 229 ALA B CA 1
ATOM 3406 C C . ALA B 1 229 ? 9.517 -23.845 -45.902 1.00 18.88 229 ALA B C 1
ATOM 3407 O O . ALA B 1 229 ? 8.575 -23.742 -45.110 1.00 20.33 229 ALA B O 1
ATOM 3409 N N . GLU B 1 230 ? 9.342 -23.817 -47.224 1.00 19.67 230 GLU B N 1
ATOM 3410 C CA . GLU B 1 230 ? 8.004 -23.703 -47.791 1.00 18.81 230 GLU B CA 1
ATOM 3411 C C . GLU B 1 230 ? 7.196 -24.967 -47.540 1.00 16.13 230 GLU B C 1
ATOM 3412 O O . GLU B 1 230 ? 6.004 -24.897 -47.221 1.00 18.66 230 GLU B O 1
ATOM 3418 N N . PHE B 1 231 ? 7.835 -26.129 -47.677 1.00 16.80 231 PHE B N 1
ATOM 3419 C CA . PHE B 1 231 ? 7.174 -27.397 -47.391 1.00 15.86 231 PHE B CA 1
ATOM 3420 C C . PHE B 1 231 ? 6.684 -27.437 -45.952 1.00 17.49 231 PHE B C 1
ATOM 3421 O O . PHE B 1 231 ? 5.515 -27.738 -45.691 1.00 14.82 231 PHE B O 1
ATOM 3429 N N . GLU B 1 232 ? 7.561 -27.083 -45.007 1.00 19.93 232 GLU B N 1
ATOM 3430 C CA . GLU B 1 232 ? 7.219 -27.158 -43.592 1.00 17.24 232 GLU B CA 1
ATOM 3431 C C . GLU B 1 232 ? 6.129 -26.165 -43.218 1.00 16.23 232 GLU B C 1
ATOM 3432 O O . GLU B 1 232 ? 5.345 -26.429 -42.301 1.00 19.19 232 GLU B O 1
ATOM 3438 N N . GLU B 1 233 ? 6.066 -25.022 -43.901 1.00 17.12 233 GLU B N 1
ATOM 3439 C CA . GLU B 1 233 ? 4.955 -24.104 -43.682 1.00 17.26 233 GLU B CA 1
ATOM 3440 C C . GLU B 1 233 ? 3.620 -24.781 -43.965 1.00 17.84 233 GLU B C 1
ATOM 3441 O O . GLU B 1 233 ? 2.652 -24.593 -43.219 1.00 15.85 233 GLU B O 1
ATOM 3447 N N . GLY B 1 234 ? 3.553 -25.588 -45.028 1.00 15.19 234 GLY B N 1
ATOM 3448 C CA . GLY B 1 234 ? 2.298 -26.239 -45.367 1.00 14.80 234 GLY B CA 1
ATOM 3449 C C . GLY B 1 234 ? 1.885 -27.335 -44.401 1.00 12.87 234 GLY B C 1
ATOM 3450 O O . GLY B 1 234 ? 0.705 -27.452 -44.062 1.00 15.43 234 GLY B O 1
ATOM 3451 N N . VAL B 1 235 ? 2.838 -28.158 -43.951 1.00 13.19 235 VAL B N 1
ATOM 3452 C CA . VAL B 1 235 ? 2.484 -29.219 -43.009 1.00 14.70 235 VAL B CA 1
ATOM 3453 C C . VAL B 1 235 ? 2.018 -28.615 -41.692 1.00 14.57 235 VAL B C 1
ATOM 3454 O O . VAL B 1 235 ? 1.020 -29.057 -41.113 1.00 15.52 235 VAL B O 1
ATOM 3458 N N . PHE B 1 236 ? 2.726 -27.601 -41.195 1.00 13.55 236 PHE B N 1
ATOM 3459 C CA . PHE B 1 236 ? 2.419 -27.084 -39.871 1.00 16.03 236 PHE B CA 1
ATOM 3460 C C . PHE B 1 236 ? 1.273 -26.080 -39.878 1.00 14.86 236 PHE B C 1
ATOM 3461 O O . PHE B 1 236 ? 0.613 -25.914 -38.847 1.00 16.64 236 PHE B O 1
ATOM 3469 N N . GLU B 1 237 ? 1.006 -25.409 -41.002 1.00 16.25 237 GLU B N 1
ATOM 3470 C CA . GLU B 1 237 ? -0.228 -24.634 -41.088 1.00 16.03 237 GLU B CA 1
ATOM 3471 C C . GLU B 1 237 ? -1.437 -25.556 -41.145 1.00 15.14 237 GLU B C 1
ATOM 3472 O O . GLU B 1 237 ? -2.475 -25.269 -40.539 1.00 15.06 237 GLU B O 1
ATOM 3478 N N . PHE B 1 238 ? -1.313 -26.676 -41.857 1.00 13.91 238 PHE B N 1
ATOM 3479 C CA . PHE B 1 238 ? -2.389 -27.659 -41.885 1.00 13.20 238 PHE B CA 1
ATOM 3480 C C . PHE B 1 238 ? -2.657 -28.198 -40.488 1.00 15.47 238 PHE B C 1
ATOM 3481 O O . PHE B 1 238 ? -3.799 -28.196 -40.018 1.00 14.47 238 PHE B O 1
ATOM 3489 N N . LEU B 1 239 ? -1.608 -28.652 -39.803 1.00 15.10 239 LEU B N 1
ATOM 3490 C CA . LEU B 1 239 ? -1.796 -29.222 -38.475 1.00 14.77 239 LEU B CA 1
ATOM 3491 C C . LEU B 1 239 ? -2.264 -28.171 -37.479 1.00 12.24 239 LEU B C 1
ATOM 3492 O O . LEU B 1 239 ? -3.018 -28.493 -36.554 1.00 14.99 239 LEU B O 1
ATOM 3497 N N . GLY B 1 240 ? -1.851 -26.916 -37.659 1.00 13.00 240 GLY B N 1
ATOM 3498 C CA . GLY B 1 240 ? -2.334 -25.856 -36.788 1.00 15.50 240 GLY B CA 1
ATOM 3499 C C . GLY B 1 240 ? -3.826 -25.617 -36.920 1.00 16.88 240 GLY B C 1
ATOM 3500 O O . GLY B 1 240 ? -4.513 -25.360 -35.929 1.00 17.11 240 GLY B O 1
ATOM 3501 N N . LEU B 1 241 ? -4.346 -25.683 -38.148 1.00 15.56 241 LEU B N 1
ATOM 3502 C CA . LEU B 1 241 ? -5.786 -25.555 -38.342 1.00 14.94 241 LEU B CA 1
ATOM 3503 C C . LEU B 1 241 ? -6.527 -26.716 -37.695 1.00 10.74 241 LEU B C 1
ATOM 3504 O O . LEU B 1 241 ? -7.581 -26.524 -37.081 1.00 11.73 241 LEU B O 1
ATOM 3509 N N . VAL B 1 242 ? -5.991 -27.929 -37.830 1.00 10.80 242 VAL B N 1
ATOM 3510 C CA . VAL B 1 242 ? -6.628 -29.104 -37.249 1.00 11.74 242 VAL B CA 1
ATOM 3511 C C . VAL B 1 242 ? -6.605 -29.024 -35.729 1.00 14.55 242 VAL B C 1
ATOM 3512 O O . VAL B 1 242 ? -7.573 -29.403 -35.059 1.00 14.86 242 VAL B O 1
ATOM 3516 N N . GLU B 1 243 ? -5.501 -28.535 -35.163 1.00 13.46 243 GLU B N 1
ATOM 3517 C CA . GLU B 1 243 ? -5.377 -28.432 -33.712 1.00 14.18 243 GLU B CA 1
ATOM 3518 C C . GLU B 1 243 ? -6.402 -27.463 -33.134 1.00 12.79 243 GLU B C 1
ATOM 3519 O O . GLU B 1 243 ? -7.095 -27.782 -32.163 1.00 15.27 243 GLU B O 1
ATOM 3525 N N . ARG B 1 244 ? -6.512 -26.271 -33.720 1.00 12.10 244 ARG B N 1
ATOM 3526 C CA . ARG B 1 244 ? -7.501 -25.305 -33.255 1.00 13.34 244 ARG B CA 1
ATOM 3527 C C . ARG B 1 244 ? -8.921 -25.798 -33.493 1.00 14.60 244 ARG B C 1
ATOM 3528 O O . ARG B 1 244 ? -9.844 -25.398 -32.776 1.00 15.38 244 ARG B O 1
ATOM 3536 N N . TYR B 1 245 ? -9.118 -26.641 -34.504 1.00 13.90 245 TYR B N 1
ATOM 3537 C CA . TYR B 1 245 ? -10.429 -27.235 -34.728 1.00 13.47 245 TYR B CA 1
ATOM 3538 C C . TYR B 1 245 ? -10.800 -28.180 -33.594 1.00 12.07 245 TYR B C 1
ATOM 3539 O O . TYR B 1 245 ? -11.885 -28.073 -33.014 1.00 13.60 245 TYR B O 1
ATOM 3548 N N . TRP B 1 246 ? -9.906 -29.110 -33.260 1.00 11.54 246 TRP B N 1
ATOM 3549 C CA . TRP B 1 246 ? -10.198 -30.044 -32.182 1.00 14.19 246 TRP B CA 1
ATOM 3550 C C . TRP B 1 246 ? -10.310 -29.333 -30.836 1.00 13.98 246 TRP B C 1
ATOM 3551 O O . TRP B 1 246 ? -11.054 -29.787 -29.962 1.00 14.78 246 TRP B O 1
ATOM 3562 N N . ASP B 1 247 ? -9.603 -28.218 -30.658 1.00 15.30 247 ASP B N 1
ATOM 3563 C CA . ASP B 1 247 ? -9.781 -27.417 -29.451 1.00 16.31 247 ASP B CA 1
ATOM 3564 C C . ASP B 1 247 ? -11.201 -26.868 -29.372 1.00 16.88 247 ASP B C 1
ATOM 3565 O O . ASP B 1 247 ? -11.843 -26.922 -28.317 1.00 19.04 247 ASP B O 1
ATOM 3570 N N . GLY B 1 248 ? -11.708 -26.338 -30.488 1.00 14.89 248 GLY B N 1
ATOM 3571 C CA . GLY B 1 248 ? -13.065 -25.815 -30.505 1.00 14.43 248 GLY B CA 1
ATOM 3572 C C . GLY B 1 248 ? -14.121 -26.894 -30.342 1.00 15.01 248 GLY B C 1
ATOM 3573 O O . GLY B 1 248 ? -15.145 -26.676 -29.692 1.00 18.09 248 GLY B O 1
ATOM 3574 N N . VAL B 1 249 ? -13.900 -28.060 -30.948 1.00 14.15 249 VAL B N 1
ATOM 3575 C CA . VAL B 1 249 ? -14.821 -29.178 -30.765 1.00 13.78 249 VAL B CA 1
ATOM 3576 C C . VAL B 1 249 ? -14.806 -29.634 -29.313 1.00 15.28 249 VAL B C 1
ATOM 3577 O O . VAL B 1 249 ? -15.847 -29.973 -28.738 1.00 14.14 249 VAL B O 1
ATOM 3581 N N . ARG B 1 250 ? -13.622 -29.646 -28.698 1.00 15.26 250 ARG B N 1
ATOM 3582 C CA . ARG B 1 250 ? -13.499 -30.062 -27.306 1.00 16.70 250 ARG B CA 1
ATOM 3583 C C . ARG B 1 250 ? -14.313 -29.163 -26.387 1.00 14.88 250 ARG B C 1
ATOM 3584 O O . ARG B 1 250 ? -14.987 -29.645 -25.470 1.00 19.41 250 ARG B O 1
ATOM 3592 N N . GLU B 1 251 ? -14.271 -27.853 -26.626 1.00 15.29 251 GLU B N 1
ATOM 3593 C CA . GLU B 1 251 ? -15.051 -26.926 -25.817 1.00 19.18 251 GLU B CA 1
ATOM 3594 C C . GLU B 1 251 ? -16.541 -27.099 -26.069 1.00 19.87 251 GLU B C 1
ATOM 3595 O O . GLU B 1 251 ? -17.352 -26.998 -25.142 1.00 21.80 251 GLU B O 1
ATOM 3601 N N . LEU B 1 252 ? -16.916 -27.379 -27.314 1.00 19.91 252 LEU B N 1
ATOM 3602 C CA . LEU B 1 252 ? -18.324 -27.547 -27.644 1.00 15.61 252 LEU B CA 1
ATOM 3603 C C . LEU B 1 252 ? -18.879 -28.843 -27.071 1.00 14.51 252 LEU B C 1
ATOM 3604 O O . LEU B 1 252 ? -20.020 -28.876 -26.599 1.00 19.19 252 LEU B O 1
ATOM 3609 N N . VAL B 1 253 ? -18.092 -29.917 -27.094 1.00 12.61 253 VAL B N 1
ATOM 3610 C CA . VAL B 1 253 ? -18.608 -31.206 -26.648 1.00 13.41 253 VAL B CA 1
ATOM 3611 C C . VAL B 1 253 ? -18.648 -31.285 -25.127 1.00 17.67 253 VAL B C 1
ATOM 3612 O O . VAL B 1 253 ? -19.620 -31.783 -24.550 1.00 18.02 253 VAL B O 1
ATOM 3616 N N . GLY B 1 254 ? -17.620 -30.788 -24.452 1.00 18.60 254 GLY B N 1
ATOM 3617 C CA . GLY B 1 254 ? -17.632 -30.756 -23.002 1.00 20.38 254 GLY B CA 1
ATOM 3618 C C . GLY B 1 254 ? -17.447 -32.108 -22.335 1.00 17.68 254 GLY B C 1
ATOM 3619 O O . GLY B 1 254 ? -16.657 -32.946 -22.771 1.00 21.32 254 GLY B O 1
ATOM 3620 N N . ARG C 1 26 ? 31.770 0.384 -67.552 1.00 32.11 26 ARG C N 1
ATOM 3621 C CA . ARG C 1 26 ? 31.729 0.776 -66.150 1.00 27.04 26 ARG C CA 1
ATOM 3622 C C . ARG C 1 26 ? 31.180 -0.346 -65.278 1.00 28.14 26 ARG C C 1
ATOM 3623 O O . ARG C 1 26 ? 31.682 -0.589 -64.183 1.00 28.99 26 ARG C O 1
ATOM 3631 N N . ARG C 1 27 ? 30.144 -1.030 -65.769 1.00 26.08 27 ARG C N 1
ATOM 3632 C CA . ARG C 1 27 ? 29.590 -2.155 -65.023 1.00 23.67 27 ARG C CA 1
ATOM 3633 C C . ARG C 1 27 ? 30.576 -3.312 -64.948 1.00 30.53 27 ARG C C 1
ATOM 3634 O O . ARG C 1 27 ? 30.604 -4.045 -63.953 1.00 28.56 27 ARG C O 1
ATOM 3642 N N . ARG C 1 28 ? 31.410 -3.476 -65.969 1.00 30.30 28 ARG C N 1
ATOM 3643 C CA . ARG C 1 28 ? 32.295 -4.630 -66.006 1.00 30.08 28 ARG C CA 1
ATOM 3644 C C . ARG C 1 28 ? 33.480 -4.498 -65.062 1.00 27.07 28 ARG C C 1
ATOM 3645 O O . ARG C 1 28 ? 33.984 -5.515 -64.575 1.00 30.85 28 ARG C O 1
ATOM 3653 N N . ILE C 1 29 ? 33.906 -3.276 -64.747 1.00 28.98 29 ILE C N 1
ATOM 3654 C CA . ILE C 1 29 ? 34.952 -3.107 -63.743 1.00 31.70 29 ILE C CA 1
ATOM 3655 C C . ILE C 1 29 ? 34.385 -3.171 -62.326 1.00 29.33 29 ILE C C 1
ATOM 3656 O O . ILE C 1 29 ? 34.981 -3.791 -61.439 1.00 28.52 29 ILE C O 1
ATOM 3661 N N . ALA C 1 30 ? 33.227 -2.544 -62.095 1.00 29.26 30 ALA C N 1
ATOM 3662 C CA . ALA C 1 30 ? 32.693 -2.421 -60.740 1.00 24.21 30 ALA C CA 1
ATOM 3663 C C . ALA C 1 30 ? 32.328 -3.770 -60.133 1.00 21.89 30 ALA C C 1
ATOM 3664 O O . ALA C 1 30 ? 32.607 -4.021 -58.956 1.00 25.91 30 ALA C O 1
ATOM 3666 N N . VAL C 1 31 ? 31.682 -4.646 -60.907 1.00 26.43 31 VAL C N 1
ATOM 3667 C CA . VAL C 1 31 ? 31.251 -5.925 -60.354 1.00 24.91 31 VAL C CA 1
ATOM 3668 C C . VAL C 1 31 ? 32.430 -6.817 -59.998 1.00 27.07 31 VAL C C 1
ATOM 3669 O O . VAL C 1 31 ? 32.266 -7.774 -59.232 1.00 30.70 31 VAL C O 1
ATOM 3673 N N . ALA C 1 32 ? 33.618 -6.531 -60.526 1.00 29.29 32 ALA C N 1
ATOM 3674 C CA . ALA C 1 32 ? 34.812 -7.292 -60.187 1.00 27.83 32 ALA C CA 1
ATOM 3675 C C . ALA C 1 32 ? 35.586 -6.700 -59.017 1.00 24.00 32 ALA C C 1
ATOM 3676 O O . ALA C 1 32 ? 36.467 -7.374 -58.476 1.00 29.28 32 ALA C O 1
ATOM 3678 N N . ASP C 1 33 ? 35.269 -5.477 -58.607 1.00 25.85 33 ASP C N 1
ATOM 3679 C CA . ASP C 1 33 ? 35.962 -4.806 -57.516 1.00 24.73 33 ASP C CA 1
ATOM 3680 C C . ASP C 1 33 ? 35.472 -5.324 -56.170 1.00 29.48 33 ASP C C 1
ATOM 3681 O O . ASP C 1 33 ? 34.299 -5.136 -55.820 1.00 26.98 33 ASP C O 1
ATOM 3686 N N . PRO C 1 34 ? 36.337 -5.986 -55.396 1.00 25.77 34 PRO C N 1
ATOM 3687 C CA . PRO C 1 34 ? 35.914 -6.466 -54.070 1.00 25.96 34 PRO C CA 1
ATOM 3688 C C . PRO C 1 34 ? 35.516 -5.356 -53.114 1.00 24.42 34 PRO C C 1
ATOM 3689 O O . PRO C 1 34 ? 34.667 -5.584 -52.245 1.00 28.78 34 PRO C O 1
ATOM 3693 N N . GLU C 1 35 ? 36.102 -4.162 -53.239 1.00 24.63 35 GLU C N 1
ATOM 3694 C CA . GLU C 1 35 ? 35.752 -3.080 -52.325 1.00 22.53 35 GLU C CA 1
ATOM 3695 C C . GLU C 1 35 ? 34.318 -2.616 -52.546 1.00 26.66 35 GLU C C 1
ATOM 3696 O O . GLU C 1 35 ? 33.611 -2.290 -51.585 1.00 24.86 35 GLU C O 1
ATOM 3702 N N . ILE C 1 36 ? 33.867 -2.588 -53.803 1.00 22.23 36 ILE C N 1
ATOM 3703 C CA . ILE C 1 36 ? 32.492 -2.188 -54.080 1.00 23.74 36 ILE C CA 1
ATOM 3704 C C . ILE C 1 36 ? 31.529 -3.217 -53.506 1.00 22.89 36 ILE C C 1
ATOM 3705 O O . ILE C 1 36 ? 30.474 -2.869 -52.963 1.00 22.94 36 ILE C O 1
ATOM 3710 N N . LYS C 1 37 ? 31.882 -4.499 -53.609 1.00 22.44 37 LYS C N 1
ATOM 3711 C CA . LYS C 1 37 ? 31.102 -5.536 -52.947 1.00 23.85 37 LYS C CA 1
ATOM 3712 C C . LYS C 1 37 ? 31.069 -5.317 -51.438 1.00 25.39 37 LYS C C 1
ATOM 3713 O O . LYS C 1 37 ? 30.031 -5.516 -50.797 1.00 27.00 37 LYS C O 1
ATOM 3719 N N . GLU C 1 38 ? 32.201 -4.926 -50.849 1.00 26.40 38 GLU C N 1
ATOM 3720 C CA . GLU C 1 38 ? 32.238 -4.680 -49.411 1.00 23.55 38 GLU C CA 1
ATOM 3721 C C . GLU C 1 38 ? 31.367 -3.489 -49.032 1.00 22.35 38 GLU C C 1
ATOM 3722 O O . GLU C 1 38 ? 30.692 -3.512 -47.997 1.00 21.72 38 GLU C O 1
ATOM 3728 N N . TYR C 1 39 ? 31.370 -2.441 -49.858 1.00 20.02 39 TYR C N 1
ATOM 3729 C CA . TYR C 1 39 ? 30.570 -1.254 -49.569 1.00 19.92 39 TYR C CA 1
ATOM 3730 C C . TYR C 1 39 ? 29.079 -1.566 -49.589 1.00 21.74 39 TYR C C 1
ATOM 3731 O O . TYR C 1 39 ? 28.345 -1.208 -48.661 1.00 21.10 39 TYR C O 1
ATOM 3740 N N . LEU C 1 40 ? 28.607 -2.215 -50.655 1.00 22.58 40 LEU C N 1
ATOM 3741 C CA . LEU C 1 40 ? 27.179 -2.494 -50.773 1.00 20.73 40 LEU C CA 1
ATOM 3742 C C . LEU C 1 40 ? 26.724 -3.537 -49.762 1.00 22.50 40 LEU C C 1
ATOM 3743 O O . LEU C 1 40 ? 25.563 -3.520 -49.340 1.00 21.04 40 LEU C O 1
ATOM 3748 N N . ASP C 1 41 ? 27.605 -4.464 -49.384 1.00 21.60 41 ASP C N 1
ATOM 3749 C CA . ASP C 1 41 ? 27.273 -5.382 -48.303 1.00 22.35 41 ASP C CA 1
ATOM 3750 C C . ASP C 1 41 ? 27.206 -4.644 -46.973 1.00 21.98 41 ASP C C 1
ATOM 3751 O O . ASP C 1 41 ? 26.379 -4.970 -46.114 1.00 22.10 41 ASP C O 1
ATOM 3756 N N . GLY C 1 42 ? 28.071 -3.646 -46.789 1.00 22.91 42 GLY C N 1
ATOM 3757 C CA . GLY C 1 42 ? 27.992 -2.822 -45.595 1.00 21.03 42 GLY C CA 1
ATOM 3758 C C . GLY C 1 42 ? 26.721 -2.000 -45.533 1.00 20.66 42 GLY C C 1
ATOM 3759 O O . GLY C 1 42 ? 26.122 -1.848 -44.466 1.00 19.84 42 GLY C O 1
ATOM 3768 N N . LEU C 1 44 ? 23.972 -2.839 -46.820 1.00 14.80 44 LEU C N 1
ATOM 3769 C CA . LEU C 1 44 ? 22.929 -3.798 -46.474 1.00 16.22 44 LEU C CA 1
ATOM 3770 C C . LEU C 1 44 ? 22.738 -3.861 -44.964 1.00 19.84 44 LEU C C 1
ATOM 3771 O O . LEU C 1 44 ? 21.607 -3.826 -44.466 1.00 16.01 44 LEU C O 1
ATOM 3776 N N . ALA C 1 45 ? 23.844 -3.940 -44.219 1.00 19.96 45 ALA C N 1
ATOM 3777 C CA . ALA C 1 45 ? 23.762 -3.983 -42.762 1.00 18.89 45 ALA C CA 1
ATOM 3778 C C . ALA C 1 45 ? 23.276 -2.656 -42.194 1.00 14.77 45 ALA C C 1
ATOM 3779 O O . ALA C 1 45 ? 22.482 -2.636 -41.249 1.00 17.08 45 ALA C O 1
ATOM 3781 N N . ARG C 1 46 ? 23.741 -1.537 -42.757 1.00 16.28 46 ARG C N 1
ATOM 3782 C CA . ARG C 1 46 ? 23.291 -0.226 -42.303 1.00 15.05 46 ARG C CA 1
ATOM 3783 C C . ARG C 1 46 ? 21.801 -0.027 -42.541 1.00 16.66 46 ARG C C 1
ATOM 3784 O O . ARG C 1 46 ? 21.137 0.659 -41.759 1.00 15.93 46 ARG C O 1
ATOM 3792 N N . ILE C 1 47 ? 21.258 -0.605 -43.613 1.00 16.54 47 ILE C N 1
ATOM 3793 C CA . ILE C 1 47 ? 19.829 -0.475 -43.876 1.00 17.63 47 ILE C CA 1
ATOM 3794 C C . ILE C 1 47 ? 19.031 -1.278 -42.858 1.00 13.57 47 ILE C C 1
ATOM 3795 O O . ILE C 1 47 ? 18.081 -0.771 -42.250 1.00 17.14 47 ILE C O 1
ATOM 3800 N N . ALA C 1 48 ? 19.407 -2.543 -42.658 1.00 13.39 48 ALA C N 1
ATOM 3801 C CA . ALA C 1 48 ? 18.685 -3.397 -41.724 1.00 14.21 48 ALA C CA 1
ATOM 3802 C C . ALA C 1 48 ? 18.763 -2.860 -40.301 1.00 15.71 48 ALA C C 1
ATOM 3803 O O . ALA C 1 48 ? 17.839 -3.071 -39.507 1.00 18.48 48 ALA C O 1
ATOM 3805 N N . SER C 1 49 ? 19.838 -2.146 -39.969 1.00 17.75 49 SER C N 1
ATOM 3806 C CA . SER C 1 49 ? 20.033 -1.598 -38.635 1.00 15.89 49 SER C CA 1
ATOM 3807 C C . SER C 1 49 ? 19.411 -0.225 -38.460 1.00 16.40 49 SER C C 1
ATOM 3808 O O . SER C 1 49 ? 19.400 0.291 -37.338 1.00 19.88 49 SER C O 1
ATOM 3811 N N . HIS C 1 50 ? 18.891 0.374 -39.528 1.00 14.77 50 HIS C N 1
ATOM 3812 C CA . HIS C 1 50 ? 18.251 1.675 -39.411 1.00 14.15 50 HIS C CA 1
ATOM 3813 C C . HIS C 1 50 ? 17.005 1.573 -38.544 1.00 10.92 50 HIS C C 1
ATOM 3814 O O . HIS C 1 50 ? 16.281 0.577 -38.585 1.00 14.37 50 HIS C O 1
ATOM 3821 N N . ARG C 1 51 ? 16.758 2.620 -37.753 1.00 15.78 51 ARG C N 1
ATOM 3822 C CA . ARG C 1 51 ? 15.617 2.602 -36.844 1.00 15.24 51 ARG C CA 1
ATOM 3823 C C . ARG C 1 51 ? 14.297 2.560 -37.601 1.00 16.24 51 ARG C C 1
ATOM 3824 O O . ARG C 1 51 ? 13.298 2.061 -37.076 1.00 14.47 51 ARG C O 1
ATOM 3832 N N . GLY C 1 52 ? 14.271 3.066 -38.836 1.00 16.98 52 GLY C N 1
ATOM 3833 C CA . GLY C 1 52 ? 13.079 2.941 -39.653 1.00 13.12 52 GLY C CA 1
ATOM 3834 C C . GLY C 1 52 ? 12.756 1.518 -40.049 1.00 11.54 52 GLY C C 1
ATOM 3835 O O . GLY C 1 52 ? 11.591 1.211 -40.322 1.00 16.39 52 GLY C O 1
ATOM 3836 N N . VAL C 1 53 ? 13.754 0.638 -40.065 1.00 13.01 53 VAL C N 1
ATOM 3837 C CA . VAL C 1 53 ? 13.552 -0.760 -40.420 1.00 13.90 53 VAL C CA 1
ATOM 3838 C C . VAL C 1 53 ? 13.414 -1.567 -39.137 1.00 14.82 53 VAL C C 1
ATOM 3839 O O . VAL C 1 53 ? 12.410 -2.255 -38.928 1.00 17.44 53 VAL C O 1
ATOM 3843 N N . GLU C 1 54 ? 14.423 -1.489 -38.273 1.00 17.55 54 GLU C N 1
ATOM 3844 C CA . GLU C 1 54 ? 14.351 -2.106 -36.949 1.00 16.20 54 GLU C CA 1
ATOM 3845 C C . GLU C 1 54 ? 13.685 -1.122 -35.985 1.00 16.54 54 GLU C C 1
ATOM 3846 O O . GLU C 1 54 ? 14.312 -0.528 -35.107 1.00 17.46 54 GLU C O 1
ATOM 3852 N N . HIS C 1 55 ? 12.376 -0.935 -36.190 1.00 12.77 55 HIS C N 1
ATOM 3853 C CA . HIS C 1 55 ? 11.591 0.047 -35.450 1.00 13.39 55 HIS C CA 1
ATOM 3854 C C . HIS C 1 55 ? 10.977 -0.576 -34.197 1.00 14.41 55 HIS C C 1
ATOM 3855 O O . HIS C 1 55 ? 10.468 -1.697 -34.249 1.00 17.51 55 HIS C O 1
ATOM 3862 N N . PRO C 1 56 ? 11.027 0.152 -33.074 1.00 17.73 56 PRO C N 1
ATOM 3863 C CA . PRO C 1 56 ? 10.421 -0.366 -31.832 1.00 15.65 56 PRO C CA 1
ATOM 3864 C C . PRO C 1 56 ? 8.951 -0.725 -31.960 1.00 15.36 56 PRO C C 1
ATOM 3865 O O . PRO C 1 56 ? 8.521 -1.746 -31.410 1.00 17.36 56 PRO C O 1
ATOM 3869 N N . PHE C 1 57 ? 8.156 0.101 -32.645 1.00 15.66 57 PHE C N 1
ATOM 3870 C CA . PHE C 1 57 ? 6.735 -0.204 -32.786 1.00 16.83 57 PHE C CA 1
ATOM 3871 C C . PHE C 1 57 ? 6.527 -1.515 -33.534 1.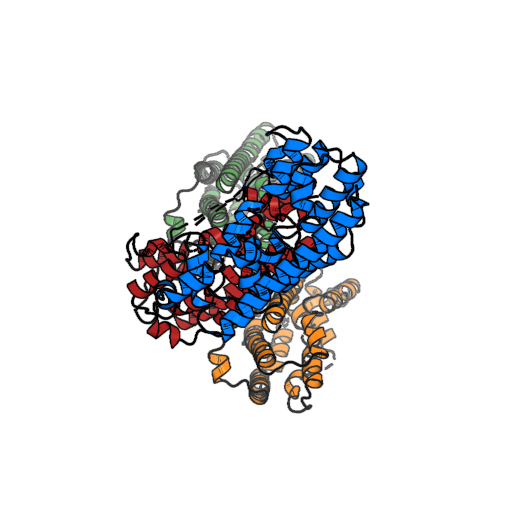00 17.31 57 PHE C C 1
ATOM 3872 O O . PHE C 1 57 ? 5.693 -2.338 -33.139 1.00 14.57 57 PHE C O 1
ATOM 3880 N N . LEU C 1 58 ? 7.276 -1.728 -34.618 1.00 16.28 58 LEU C N 1
ATOM 3881 C CA . LEU C 1 58 ? 7.144 -2.968 -35.373 1.00 13.24 58 LEU C CA 1
ATOM 3882 C C . LEU C 1 58 ? 7.561 -4.170 -34.538 1.00 13.40 58 LEU C C 1
ATOM 3883 O O . LEU C 1 58 ? 6.908 -5.218 -34.575 1.00 14.29 58 LEU C O 1
ATOM 3888 N N . ASN C 1 59 ? 8.652 -4.041 -33.781 1.00 15.09 59 ASN C N 1
ATOM 3889 C CA . ASN C 1 59 ? 9.070 -5.137 -32.914 1.00 16.54 59 ASN C CA 1
ATOM 3890 C C . ASN C 1 59 ? 8.092 -5.347 -31.763 1.00 14.70 59 ASN C C 1
ATOM 3891 O O . ASN C 1 59 ? 7.914 -6.480 -31.303 1.00 17.12 59 ASN C O 1
ATOM 3896 N N . ALA C 1 60 ? 7.459 -4.274 -31.282 1.00 17.01 60 ALA C N 1
ATOM 3897 C CA . ALA C 1 60 ? 6.417 -4.431 -30.275 1.00 13.27 60 ALA C CA 1
ATOM 3898 C C . ALA C 1 60 ? 5.218 -5.174 -30.841 1.00 16.18 60 ALA C C 1
ATOM 3899 O O . ALA C 1 60 ? 4.711 -6.112 -30.217 1.00 17.06 60 ALA C O 1
ATOM 3901 N N . TYR C 1 61 ? 4.785 -4.800 -32.048 1.00 16.12 61 TYR C N 1
ATOM 3902 C CA . TYR C 1 61 ? 3.616 -5.425 -32.659 1.00 14.14 61 TYR C CA 1
ATOM 3903 C C . TYR C 1 61 ? 3.820 -6.919 -32.863 1.00 13.08 61 TYR C C 1
ATOM 3904 O O . TYR C 1 61 ? 2.853 -7.685 -32.843 1.00 14.46 61 TYR C O 1
ATOM 3913 N N . ARG C 1 62 ? 5.066 -7.358 -33.037 1.00 13.67 62 ARG C N 1
ATOM 3914 C CA . ARG C 1 62 ? 5.330 -8.778 -33.227 1.00 14.53 62 ARG C CA 1
ATOM 3915 C C . ARG C 1 62 ? 4.866 -9.626 -32.048 1.00 15.15 62 ARG C C 1
ATOM 3916 O O . ARG C 1 62 ? 4.617 -10.822 -32.224 1.00 15.85 62 ARG C O 1
ATOM 3924 N N . THR C 1 63 ? 4.752 -9.045 -30.850 1.00 18.25 63 THR C N 1
ATOM 3925 C CA . THR C 1 63 ? 4.339 -9.799 -29.675 1.00 18.48 63 THR C CA 1
ATOM 3926 C C . THR C 1 63 ? 3.143 -9.203 -28.942 1.00 18.81 63 THR C C 1
ATOM 3927 O O . THR C 1 63 ? 2.709 -9.779 -27.940 1.00 21.84 63 THR C O 1
ATOM 3931 N N . THR C 1 64 ? 2.577 -8.100 -29.425 1.00 18.93 64 THR C N 1
ATOM 3932 C CA . THR C 1 64 ? 1.492 -7.394 -28.750 1.00 17.65 64 THR C CA 1
ATOM 3933 C C . THR C 1 64 ? 0.289 -7.327 -29.685 1.00 19.48 64 THR C C 1
ATOM 3934 O O . THR C 1 64 ? 0.337 -6.640 -30.710 1.00 18.37 64 THR C O 1
ATOM 3938 N N . ALA C 1 65 ? -0.788 -8.029 -29.328 1.00 21.10 65 ALA C N 1
ATOM 3939 C CA . ALA C 1 65 ? -2.021 -7.983 -30.104 1.00 17.20 65 ALA C CA 1
ATOM 3940 C C . ALA C 1 65 ? -2.688 -6.613 -29.989 1.00 17.37 65 ALA C C 1
ATOM 3941 O O . ALA C 1 65 ? -2.460 -5.854 -29.041 1.00 21.11 65 ALA C O 1
ATOM 3943 N N . LEU C 1 66 ? -3.511 -6.291 -30.986 1.00 16.21 66 LEU C N 1
ATOM 3944 C CA . LEU C 1 66 ? -4.187 -5.005 -31.068 1.00 15.12 66 LEU C CA 1
ATOM 3945 C C . LEU C 1 66 ? -5.697 -5.190 -30.998 1.00 14.92 66 LEU C C 1
ATOM 3946 O O . LEU C 1 66 ? -6.228 -6.241 -31.369 1.00 16.26 66 LEU C O 1
ATOM 3951 N N . ASP C 1 67 ? -6.386 -4.157 -30.522 1.00 16.09 67 ASP C N 1
ATOM 3952 C CA . ASP C 1 67 ? -7.842 -4.149 -30.555 1.00 17.20 67 ASP C CA 1
ATOM 3953 C C . ASP C 1 67 ? -8.306 -3.698 -31.935 1.00 18.08 67 ASP C C 1
ATOM 3954 O O . ASP C 1 67 ? -7.506 -3.213 -32.739 1.00 17.51 67 ASP C O 1
ATOM 3959 N N . PRO C 1 68 ? -9.594 -3.886 -32.254 1.00 19.39 68 PRO C N 1
ATOM 3960 C CA . PRO C 1 68 ? -10.081 -3.538 -33.603 1.00 17.93 68 PRO C CA 1
ATOM 3961 C C . PRO C 1 68 ? -9.755 -2.128 -34.068 1.00 16.25 68 PRO C C 1
ATOM 3962 O O . PRO C 1 68 ? -9.396 -1.949 -35.235 1.00 17.31 68 PRO C O 1
ATOM 3966 N N . GLU C 1 69 ? -9.895 -1.115 -33.210 1.00 15.63 69 GLU C N 1
ATOM 3967 C CA . GLU C 1 69 ? -9.616 0.247 -33.651 1.00 16.59 69 GLU C CA 1
ATOM 3968 C C . GLU C 1 69 ? -8.125 0.463 -33.868 1.00 17.79 69 GLU C C 1
ATOM 3969 O O . GLU C 1 69 ? -7.726 1.174 -34.796 1.00 18.49 69 GLU C O 1
ATOM 3975 N N . GLN C 1 70 ? -7.290 -0.139 -33.019 1.00 15.41 70 GLN C N 1
ATOM 3976 C CA . GLN C 1 70 ? -5.848 -0.065 -33.224 1.00 15.55 70 GLN C CA 1
ATOM 3977 C C . GLN C 1 70 ? -5.451 -0.719 -34.539 1.00 14.81 70 GLN C C 1
ATOM 3978 O O . GLN C 1 70 ? -4.652 -0.166 -35.303 1.00 17.57 70 GLN C O 1
ATOM 3984 N N . GLU C 1 71 ? -6.008 -1.896 -34.816 1.00 15.31 71 GLU C N 1
ATOM 3985 C CA . GLU C 1 71 ? -5.695 -2.613 -36.045 1.00 16.79 71 GLU C CA 1
ATOM 3986 C C . GLU C 1 71 ? -6.204 -1.868 -37.270 1.00 16.87 71 GLU C C 1
ATOM 3987 O O . GLU C 1 71 ? -5.538 -1.845 -38.312 1.00 16.64 71 GLU C O 1
ATOM 3993 N N . ARG C 1 72 ? -7.387 -1.261 -37.167 1.00 14.80 72 ARG C N 1
ATOM 3994 C CA . ARG C 1 72 ? -7.902 -0.464 -38.272 1.00 17.09 72 ARG C CA 1
ATOM 3995 C C . ARG C 1 72 ? -6.993 0.723 -38.553 1.00 18.01 72 ARG C C 1
ATOM 3996 O O . ARG C 1 72 ? -6.772 1.084 -39.713 1.00 16.17 72 ARG C O 1
ATOM 4004 N N . HIS C 1 73 ? -6.446 1.335 -37.502 1.00 15.99 73 HIS C N 1
ATOM 4005 C CA . HIS C 1 73 ? -5.572 2.483 -37.698 1.00 15.91 73 HIS C CA 1
ATOM 4006 C C . HIS C 1 73 ? -4.260 2.074 -38.352 1.00 15.09 73 HIS C C 1
ATOM 4007 O O . HIS C 1 73 ? -3.790 2.745 -39.277 1.00 16.84 73 HIS C O 1
ATOM 4014 N N . LEU C 1 74 ? -3.665 0.970 -37.896 1.00 14.08 74 LEU C N 1
ATOM 4015 C CA . LEU C 1 74 ? -2.366 0.548 -38.411 1.00 14.09 74 LEU C CA 1
ATOM 4016 C C . LEU C 1 74 ? -2.424 0.285 -39.911 1.00 14.01 74 LEU C C 1
ATOM 4017 O O . LEU C 1 74 ? -1.602 0.802 -40.677 1.00 17.23 74 LEU C O 1
ATOM 4022 N N . PHE C 1 75 ? -3.392 -0.512 -40.349 1.00 14.58 75 PHE C N 1
ATOM 4023 C CA . PHE C 1 75 ? -3.424 -0.952 -41.735 1.00 14.17 75 PHE C CA 1
ATOM 4024 C C . PHE C 1 75 ? -4.117 0.029 -42.673 1.00 14.14 75 PHE C C 1
ATOM 4025 O O . PHE C 1 75 ? -3.953 -0.085 -43.893 1.00 15.70 75 PHE C O 1
ATOM 4033 N N . SER C 1 76 ? -4.882 0.986 -42.147 1.00 13.91 76 SER C N 1
ATOM 4034 C CA . SER C 1 76 ? -5.344 2.086 -42.987 1.00 14.75 76 SER C CA 1
ATOM 4035 C C . SER C 1 76 ? -4.194 3.017 -43.346 1.00 15.34 76 SER C C 1
ATOM 4036 O O . SER C 1 76 ? -4.125 3.527 -44.470 1.00 14.85 76 SER C O 1
ATOM 4039 N N . GLU C 1 77 ? -3.287 3.261 -42.398 1.00 16.78 77 GLU C N 1
ATOM 4040 C CA . GLU C 1 77 ? -2.090 4.026 -42.717 1.00 15.25 77 GLU C CA 1
ATOM 4041 C C . GLU C 1 77 ? -1.215 3.271 -43.706 1.00 13.31 77 GLU C C 1
ATOM 4042 O O . GLU C 1 77 ? -0.626 3.875 -44.608 1.00 16.87 77 GLU C O 1
ATOM 4048 N N . CYS C 1 78 ? -1.124 1.948 -43.553 1.00 12.42 78 CYS C N 1
ATOM 4049 C CA . CYS C 1 78 ? -0.357 1.139 -44.493 1.00 12.27 78 CYS C CA 1
ATOM 4050 C C . CYS C 1 78 ? -0.939 1.222 -45.896 1.00 17.08 78 CYS C C 1
ATOM 4051 O O . CYS C 1 78 ? -0.196 1.242 -46.885 1.00 14.23 78 CYS C O 1
ATOM 4054 N N . TYR C 1 79 ? -2.269 1.276 -46.000 1.00 15.53 79 TYR C N 1
ATOM 4055 C CA . TYR C 1 79 ? -2.909 1.351 -47.307 1.00 15.62 79 TYR C CA 1
ATOM 4056 C C . TYR C 1 79 ? -2.461 2.592 -48.065 1.00 16.36 79 TYR C C 1
ATOM 4057 O O . TYR C 1 79 ? -2.127 2.520 -49.253 1.00 17.44 79 TYR C O 1
ATOM 4066 N N . TYR C 1 80 ? -2.460 3.745 -47.398 1.00 13.55 80 TYR C N 1
ATOM 4067 C CA . TYR C 1 80 ? -2.020 4.968 -48.050 1.00 13.22 80 TYR C CA 1
ATOM 4068 C C . TYR C 1 80 ? -0.509 5.021 -48.212 1.00 14.40 80 TYR C C 1
ATOM 4069 O O . TYR C 1 80 ? -0.014 5.744 -49.081 1.00 16.90 80 TYR C O 1
ATOM 4078 N N . PHE C 1 81 ? 0.231 4.261 -47.408 1.00 13.63 81 PHE C N 1
ATOM 4079 C CA . PHE C 1 81 ? 1.658 4.088 -47.653 1.00 14.49 81 PHE C CA 1
ATOM 4080 C C . PHE C 1 81 ? 1.881 3.330 -48.958 1.00 14.38 81 PHE C C 1
ATOM 4081 O O . PHE C 1 81 ? 2.627 3.785 -49.833 1.00 15.35 81 PHE C O 1
ATOM 4089 N N . PHE C 1 82 ? 1.196 2.200 -49.129 1.00 13.78 82 PHE C N 1
ATOM 4090 C CA . PHE C 1 82 ? 1.448 1.299 -50.249 1.00 17.72 82 PHE C CA 1
ATOM 4091 C C . PHE C 1 82 ? 0.840 1.771 -51.565 1.00 17.59 82 PHE C C 1
ATOM 4092 O O . PHE C 1 82 ? 1.240 1.271 -52.623 1.00 19.58 82 PHE C O 1
ATOM 4100 N N . ARG C 1 83 ? -0.127 2.686 -51.525 1.00 17.73 83 ARG C N 1
ATOM 4101 C CA . ARG C 1 83 ? -0.938 2.984 -52.703 1.00 16.29 83 ARG C CA 1
ATOM 4102 C C . ARG C 1 83 ? -0.103 3.595 -53.822 1.00 14.70 83 ARG C C 1
ATOM 4103 O O . ARG C 1 83 ? 0.582 4.601 -53.622 1.00 17.42 83 ARG C O 1
ATOM 4111 N N . TYR C 1 84 ? -0.181 2.980 -55.006 1.00 19.41 84 TYR C N 1
ATOM 4112 C CA . TYR C 1 84 ? 0.398 3.452 -56.265 1.00 14.23 84 TYR C CA 1
ATOM 4113 C C . TYR C 1 84 ? 1.918 3.414 -56.284 1.00 18.53 84 TYR C C 1
ATOM 4114 O O . TYR C 1 84 ? 2.529 4.029 -57.164 1.00 17.33 84 TYR C O 1
ATOM 4123 N N . LEU C 1 85 ? 2.550 2.714 -55.344 1.00 17.85 85 LEU C N 1
ATOM 4124 C CA . LEU C 1 85 ? 4.006 2.613 -55.366 1.00 16.53 85 LEU C CA 1
ATOM 4125 C C . LEU C 1 85 ? 4.550 1.963 -56.637 1.00 15.81 85 LEU C C 1
ATOM 4126 O O . LEU C 1 85 ? 5.599 2.422 -57.120 1.00 16.62 85 LEU C O 1
ATOM 4131 N N . PRO C 1 86 ? 3.934 0.920 -57.213 1.00 16.48 86 PRO C N 1
ATOM 4132 C CA . PRO C 1 86 ? 4.448 0.395 -58.491 1.00 18.91 86 PRO C CA 1
ATOM 4133 C C . PRO C 1 86 ? 4.523 1.430 -59.602 1.00 15.78 86 PRO C C 1
ATOM 4134 O O . PRO C 1 86 ? 5.406 1.336 -60.462 1.00 18.51 86 PRO C O 1
ATOM 4138 N N . PHE C 1 87 ? 3.614 2.405 -59.625 1.00 15.96 87 PHE C N 1
ATOM 4139 C CA . PHE C 1 87 ? 3.651 3.417 -60.675 1.00 16.18 87 PHE C CA 1
ATOM 4140 C C . PHE C 1 87 ? 4.795 4.396 -60.473 1.00 17.60 87 PHE C C 1
ATOM 4141 O O . PHE C 1 87 ? 5.299 4.962 -61.447 1.00 19.11 87 PHE C O 1
ATOM 4149 N N . TYR C 1 88 ? 5.215 4.610 -59.224 1.00 15.48 88 TYR C N 1
ATOM 4150 C CA . TYR C 1 88 ? 6.251 5.600 -58.955 1.00 14.59 88 TYR C CA 1
ATOM 4151 C C . TYR C 1 88 ? 7.609 5.129 -59.451 1.00 13.60 88 TYR C C 1
ATOM 4152 O O . TYR C 1 88 ? 8.379 5.918 -60.008 1.00 16.34 88 TYR C O 1
ATOM 4161 N N . ILE C 1 89 ? 7.924 3.849 -59.252 1.00 16.56 89 ILE C N 1
ATOM 4162 C CA . ILE C 1 89 ? 9.252 3.360 -59.601 1.00 17.91 89 ILE C CA 1
ATOM 4163 C C . ILE C 1 89 ? 9.451 3.351 -61.111 1.00 16.65 89 ILE C C 1
ATOM 4164 O O . ILE C 1 89 ? 10.584 3.456 -61.592 1.00 18.00 89 ILE C O 1
ATOM 4169 N N . THR C 1 90 ? 8.368 3.237 -61.885 1.00 19.26 90 THR C N 1
ATOM 4170 C CA . THR C 1 90 ? 8.513 3.259 -63.338 1.00 19.64 90 THR C CA 1
ATOM 4171 C C . THR C 1 90 ? 9.007 4.610 -63.835 1.00 18.24 90 THR C C 1
ATOM 4172 O O . THR C 1 90 ? 9.642 4.682 -64.891 1.00 22.86 90 THR C O 1
ATOM 4176 N N . GLY C 1 91 ? 8.751 5.680 -63.088 1.00 19.77 91 GLY C N 1
ATOM 4177 C CA . GLY C 1 91 ? 9.256 6.986 -63.464 1.00 20.01 91 GLY C CA 1
ATOM 4178 C C . GLY C 1 91 ? 10.756 7.134 -63.377 1.00 16.45 91 GLY C C 1
ATOM 4179 O O . GLY C 1 91 ? 11.288 8.186 -63.740 1.00 20.91 91 GLY C O 1
ATOM 4188 N N . ALA C 1 93 ? 12.813 5.195 -65.029 1.00 24.75 93 ALA C N 1
ATOM 4189 C CA . ALA C 1 93 ? 13.369 4.797 -66.320 1.00 20.54 93 ALA C CA 1
ATOM 4190 C C . ALA C 1 93 ? 13.744 5.997 -67.180 1.00 21.86 93 ALA C C 1
ATOM 4191 O O . ALA C 1 93 ? 14.636 5.894 -68.029 1.00 26.09 93 ALA C O 1
ATOM 4193 N N . VAL C 1 94 ? 13.090 7.143 -66.975 1.00 23.00 94 VAL C N 1
ATOM 4194 C CA . VAL C 1 94 ? 13.420 8.324 -67.761 1.00 20.72 94 VAL C CA 1
ATOM 4195 C C . VAL C 1 94 ? 14.791 8.871 -67.397 1.00 25.42 94 VAL C C 1
ATOM 4196 O O . VAL C 1 94 ? 15.367 9.651 -68.163 1.00 26.49 94 VAL C O 1
ATOM 4200 N N . LYS C 1 95 ? 15.335 8.474 -66.251 1.00 24.64 95 LYS C N 1
ATOM 4201 C CA . LYS C 1 95 ? 16.602 8.997 -65.771 1.00 22.00 95 LYS C CA 1
ATOM 4202 C C . LYS C 1 95 ? 17.791 8.169 -66.218 1.00 24.37 95 LYS C C 1
ATOM 4203 O O . LYS C 1 95 ? 18.928 8.518 -65.884 1.00 26.88 95 LYS C O 1
ATOM 4209 N N . THR C 1 96 ? 17.565 7.091 -66.962 1.00 21.98 96 THR C N 1
ATOM 4210 C CA . THR C 1 96 ? 18.657 6.209 -67.330 1.00 20.20 96 THR C CA 1
ATOM 4211 C C . THR C 1 96 ? 18.409 5.612 -68.705 1.00 19.54 96 THR C C 1
ATOM 4212 O O . THR C 1 96 ? 17.277 5.553 -69.192 1.00 17.24 96 THR C O 1
ATOM 4216 N N . ARG C 1 97 ? 19.502 5.168 -69.321 1.00 20.05 97 ARG C N 1
ATOM 4217 C CA . ARG C 1 97 ? 19.466 4.339 -70.518 1.00 20.79 97 ARG C CA 1
ATOM 4218 C C . ARG C 1 97 ? 20.146 3.002 -70.262 1.00 18.34 97 ARG C C 1
ATOM 4219 O O . ARG C 1 97 ? 20.574 2.329 -71.203 1.00 18.40 97 ARG C O 1
ATOM 4227 N N . ASP C 1 98 ? 20.254 2.618 -68.991 1.00 18.52 98 ASP C N 1
ATOM 4228 C CA . ASP C 1 98 ? 20.902 1.381 -68.572 1.00 18.22 98 ASP C CA 1
ATOM 4229 C C . ASP C 1 98 ? 19.862 0.270 -68.528 1.00 17.17 98 ASP C C 1
ATOM 4230 O O . ASP C 1 98 ? 18.897 0.349 -67.762 1.00 19.15 98 ASP C O 1
ATOM 4235 N N . GLU C 1 99 ? 20.065 -0.768 -69.341 1.00 16.03 99 GLU C N 1
ATOM 4236 C CA . GLU C 1 99 ? 19.083 -1.840 -69.435 1.00 15.64 99 GLU C CA 1
ATOM 4237 C C . GLU C 1 99 ? 19.046 -2.709 -68.186 1.00 16.11 99 GLU C C 1
ATOM 4238 O O . GLU C 1 99 ? 18.051 -3.406 -67.965 1.00 15.03 99 GLU C O 1
ATOM 4252 N N . ILE C 1 101 ? 19.364 -1.423 -65.052 1.00 14.73 101 ILE C N 1
ATOM 4253 C CA . ILE C 1 101 ? 18.502 -0.632 -64.177 1.00 15.30 101 ILE C CA 1
ATOM 4254 C C . ILE C 1 101 ? 17.048 -0.780 -64.604 1.00 18.49 101 ILE C C 1
ATOM 4255 O O . ILE C 1 101 ? 16.155 -0.985 -63.775 1.00 17.10 101 ILE C O 1
ATOM 4260 N N . LEU C 1 102 ? 16.790 -0.672 -65.910 1.00 15.86 102 LEU C N 1
ATOM 4261 C CA . LEU C 1 102 ? 15.441 -0.892 -66.417 1.00 16.05 102 LEU C CA 1
ATOM 4262 C C . LEU C 1 102 ? 14.953 -2.288 -66.062 1.00 14.45 102 LEU C C 1
ATOM 4263 O O . LEU C 1 102 ? 13.782 -2.477 -65.716 1.00 17.12 102 LEU C O 1
ATOM 4268 N N . ARG C 1 103 ? 15.848 -3.277 -66.125 1.00 14.19 103 ARG C N 1
ATOM 4269 C CA . ARG C 1 103 ? 15.480 -4.642 -65.770 1.00 14.95 103 ARG C CA 1
ATOM 4270 C C . ARG C 1 103 ? 15.038 -4.733 -64.316 1.00 16.16 103 ARG C C 1
ATOM 4271 O O . ARG C 1 103 ? 14.071 -5.431 -63.995 1.00 16.89 103 ARG C O 1
ATOM 4279 N N . GLU C 1 104 ? 15.748 -4.047 -63.417 1.00 19.04 104 GLU C N 1
ATOM 4280 C CA . GLU C 1 104 ? 15.361 -4.051 -62.010 1.00 17.80 104 GLU C CA 1
ATOM 4281 C C . GLU C 1 104 ? 13.998 -3.402 -61.814 1.00 17.41 104 GLU C C 1
ATOM 4282 O O . GLU C 1 104 ? 13.164 -3.911 -61.056 1.00 20.72 104 GLU C O 1
ATOM 4288 N N . ILE C 1 105 ? 13.749 -2.284 -62.502 1.00 18.50 105 ILE C N 1
ATOM 4289 C CA . ILE C 1 105 ? 12.444 -1.632 -62.434 1.00 17.19 105 ILE C CA 1
ATOM 4290 C C . ILE C 1 105 ? 11.354 -2.586 -62.902 1.00 18.08 105 ILE C C 1
ATOM 4291 O O . ILE C 1 105 ? 10.354 -2.805 -62.210 1.00 19.50 105 ILE C O 1
ATOM 4296 N N . ILE C 1 106 ? 11.541 -3.177 -64.083 1.00 18.53 106 ILE C N 1
ATOM 4297 C CA . ILE C 1 106 ? 10.526 -4.057 -64.657 1.00 17.83 106 ILE C CA 1
ATOM 4298 C C . ILE C 1 106 ? 10.296 -5.260 -63.755 1.00 18.51 106 ILE C C 1
ATOM 4299 O O . ILE C 1 106 ? 9.155 -5.687 -63.540 1.00 23.64 106 ILE C O 1
ATOM 4304 N N . LEU C 1 107 ? 11.378 -5.820 -63.209 1.00 19.50 107 LEU C N 1
ATOM 4305 C CA . LEU C 1 107 ? 11.258 -6.975 -62.327 1.00 19.81 107 LEU C CA 1
ATOM 4306 C C . LEU C 1 107 ? 10.446 -6.636 -61.089 1.00 20.16 107 LEU C C 1
ATOM 4307 O O . LEU C 1 107 ? 9.619 -7.437 -60.638 1.00 22.38 107 LEU C O 1
ATOM 4312 N N . ASN C 1 108 ? 10.661 -5.443 -60.540 1.00 21.66 108 ASN C N 1
ATOM 4313 C CA . ASN C 1 108 ? 9.957 -5.026 -59.335 1.00 20.26 108 ASN C CA 1
ATOM 4314 C C . ASN C 1 108 ? 8.463 -4.866 -59.590 1.00 22.38 108 ASN C C 1
ATOM 4315 O O . ASN C 1 108 ? 7.633 -5.339 -58.807 1.00 20.84 108 ASN C O 1
ATOM 4320 N N . VAL C 1 109 ? 8.101 -4.206 -60.690 1.00 20.38 109 VAL C N 1
ATOM 4321 C CA . VAL C 1 109 ? 6.690 -3.976 -60.975 1.00 18.97 109 VAL C CA 1
ATOM 4322 C C . VAL C 1 109 ? 6.006 -5.272 -61.380 1.00 17.50 109 VAL C C 1
ATOM 4323 O O . VAL C 1 109 ? 4.840 -5.503 -61.042 1.00 20.22 109 VAL C O 1
ATOM 4327 N N . ALA C 1 110 ? 6.715 -6.138 -62.106 1.00 19.32 110 ALA C N 1
ATOM 4328 C CA . ALA C 1 110 ? 6.119 -7.397 -62.537 1.00 20.02 110 ALA C CA 1
ATOM 4329 C C . ALA C 1 110 ? 5.685 -8.242 -61.350 1.00 23.10 110 ALA C C 1
ATOM 4330 O O . ALA C 1 110 ? 4.704 -8.986 -61.445 1.00 22.80 110 ALA C O 1
ATOM 4332 N N . ASP C 1 111 ? 6.390 -8.136 -60.224 1.00 24.79 111 ASP C N 1
ATOM 4333 C CA . ASP C 1 111 ? 5.959 -8.843 -59.025 1.00 23.15 111 ASP C CA 1
ATOM 4334 C C . ASP C 1 111 ? 4.620 -8.324 -58.525 1.00 23.72 111 ASP C C 1
ATOM 4335 O O . ASP C 1 111 ? 3.820 -9.091 -57.979 1.00 27.81 111 ASP C O 1
ATOM 4340 N N . GLU C 1 112 ? 4.354 -7.035 -58.712 1.00 22.68 112 GLU C N 1
ATOM 4341 C CA . GLU C 1 112 ? 3.160 -6.412 -58.161 1.00 20.34 112 GLU C CA 1
ATOM 4342 C C . GLU C 1 112 ? 1.938 -6.566 -59.061 1.00 24.72 112 GLU C C 1
ATOM 4343 O O . GLU C 1 112 ? 0.834 -6.791 -58.554 1.00 22.93 112 GLU C O 1
ATOM 4349 N N . VAL C 1 113 ? 2.105 -6.454 -60.376 1.00 21.08 113 VAL C N 1
ATOM 4350 C CA . VAL C 1 113 ? 0.981 -6.440 -61.309 1.00 20.84 113 VAL C CA 1
ATOM 4351 C C . VAL C 1 113 ? 1.093 -7.504 -62.391 1.00 20.68 113 VAL C C 1
ATOM 4352 O O . VAL C 1 113 ? 0.200 -7.593 -63.240 1.00 22.27 113 VAL C O 1
ATOM 4356 N N . GLY C 1 114 ? 2.146 -8.317 -62.386 1.00 21.15 114 GLY C N 1
ATOM 4357 C CA . GLY C 1 114 ? 2.357 -9.248 -63.481 1.00 21.56 114 GLY C CA 1
ATOM 4358 C C . GLY C 1 114 ? 1.268 -10.293 -63.625 1.00 26.17 114 GLY C C 1
ATOM 4359 O O . GLY C 1 114 ? 0.957 -10.715 -64.740 1.00 31.54 114 GLY C O 1
ATOM 4360 N N . SER C 1 115 ? 0.672 -10.721 -62.518 1.00 25.83 115 SER C N 1
ATOM 4361 C CA . SER C 1 115 ? -0.330 -11.776 -62.546 1.00 26.87 115 SER C CA 1
ATOM 4362 C C . SER C 1 115 ? -1.570 -11.335 -61.780 1.00 24.01 115 SER C C 1
ATOM 4363 O O . SER C 1 115 ? -1.592 -10.285 -61.135 1.00 24.66 115 SER C O 1
ATOM 4366 N N . ASP C 1 116 ? -2.621 -12.146 -61.880 1.00 25.15 116 ASP C N 1
ATOM 4367 C CA . ASP C 1 116 ? -3.857 -11.885 -61.163 1.00 26.51 116 ASP C CA 1
ATOM 4368 C C . ASP C 1 116 ? -4.057 -12.908 -60.050 1.00 27.52 116 ASP C C 1
ATOM 4369 O O . ASP C 1 116 ? -3.846 -14.106 -60.269 1.00 30.78 116 ASP C O 1
ATOM 4374 N N . PRO C 1 117 ? -4.460 -12.475 -58.845 1.00 26.85 117 PRO C N 1
ATOM 4375 C CA . PRO C 1 117 ? -4.679 -11.076 -58.460 1.00 23.22 117 PRO C CA 1
ATOM 4376 C C . PRO C 1 117 ? -3.376 -10.317 -58.205 1.00 21.93 117 PRO C C 1
ATOM 4377 O O . PRO C 1 117 ? -2.395 -10.899 -57.742 1.00 23.05 117 PRO C O 1
ATOM 4381 N N . THR C 1 118 ? -3.376 -9.025 -58.520 1.00 22.42 118 THR C N 1
ATOM 4382 C CA . THR C 1 118 ? -2.234 -8.171 -58.244 1.00 21.28 118 THR C CA 1
ATOM 4383 C C . THR C 1 118 ? -2.078 -7.953 -56.736 1.00 21.89 118 THR C C 1
ATOM 4384 O O . THR C 1 118 ? -2.963 -8.270 -55.937 1.00 20.70 118 THR C O 1
ATOM 4388 N N . HIS C 1 119 ? -0.918 -7.413 -56.351 1.00 20.54 119 HIS C N 1
ATOM 4389 C CA . HIS C 1 119 ? -0.641 -7.178 -54.936 1.00 21.18 119 HIS C CA 1
ATOM 4390 C C . HIS C 1 119 ? -1.657 -6.230 -54.316 1.00 20.66 119 HIS C C 1
ATOM 4391 O O . HIS C 1 119 ? -2.127 -6.459 -53.196 1.00 19.91 119 HIS C O 1
ATOM 4398 N N . SER C 1 120 ? -2.006 -5.155 -55.024 1.00 19.85 120 SER C N 1
ATOM 4399 C CA . SER C 1 120 ? -2.996 -4.220 -54.501 1.00 18.72 120 SER C CA 1
ATOM 4400 C C . SER C 1 120 ? -4.359 -4.880 -54.344 1.00 19.13 120 SER C C 1
ATOM 4401 O O . SER C 1 120 ? -5.124 -4.522 -53.440 1.00 19.46 120 SER C O 1
ATOM 4404 N N . THR C 1 121 ? -4.686 -5.832 -55.218 1.00 18.20 121 THR C N 1
ATOM 4405 C CA . THR C 1 121 ? -5.934 -6.571 -55.075 1.00 18.32 121 THR C CA 1
ATOM 4406 C C . THR C 1 121 ? -5.875 -7.531 -53.893 1.00 16.65 121 THR C C 1
ATOM 4407 O O . THR C 1 121 ? -6.853 -7.668 -53.150 1.00 19.03 121 THR C O 1
ATOM 4411 N N . LEU C 1 122 ? -4.739 -8.207 -53.704 1.00 17.16 122 LEU C N 1
ATOM 4412 C CA . LEU C 1 122 ? -4.579 -9.077 -52.543 1.00 19.89 122 LEU C CA 1
ATOM 4413 C C . LEU C 1 122 ? -4.601 -8.275 -51.250 1.00 17.69 122 LEU C C 1
ATOM 4414 O O . LEU C 1 122 ? -5.159 -8.719 -50.241 1.00 17.84 122 LEU C O 1
ATOM 4419 N N . PHE C 1 123 ? -4.006 -7.085 -51.270 1.00 16.72 123 PHE C N 1
ATOM 4420 C CA . PHE C 1 123 ? -3.978 -6.247 -50.080 1.00 16.95 123 PHE C CA 1
ATOM 4421 C C . PHE C 1 123 ? -5.372 -5.750 -49.728 1.00 16.82 123 PHE C C 1
ATOM 4422 O O . PHE C 1 123 ? -5.773 -5.788 -48.560 1.00 18.18 123 PHE C O 1
ATOM 4430 N N . ALA C 1 124 ? -6.129 -5.289 -50.725 1.00 17.64 124 ALA C N 1
ATOM 4431 C CA . ALA C 1 124 ? -7.490 -4.844 -50.461 1.00 16.78 124 ALA C CA 1
ATOM 4432 C C . ALA C 1 124 ? -8.343 -5.984 -49.933 1.00 15.13 124 ALA C C 1
ATOM 4433 O O . ALA C 1 124 ? -9.258 -5.758 -49.133 1.00 18.74 124 ALA C O 1
ATOM 4435 N N . ASP C 1 125 ? -8.049 -7.214 -50.353 1.00 14.37 125 ASP C N 1
ATOM 4436 C CA . ASP C 1 125 ? -8.768 -8.364 -49.826 1.00 16.60 125 ASP C CA 1
ATOM 4437 C C . ASP C 1 125 ? -8.391 -8.625 -48.374 1.00 20.13 125 ASP C C 1
ATOM 4438 O O . ASP C 1 125 ? -9.258 -8.920 -47.544 1.00 17.66 125 ASP C O 1
ATOM 4443 N N . PHE C 1 126 ? -7.101 -8.526 -48.051 1.00 19.07 126 PHE C N 1
ATOM 4444 C CA . PHE C 1 126 ? -6.687 -8.642 -46.659 1.00 17.73 126 PHE C CA 1
ATOM 4445 C C . PHE C 1 126 ? -7.347 -7.565 -45.813 1.00 14.89 126 PHE C C 1
ATOM 4446 O O . PHE C 1 126 ? -7.851 -7.845 -44.721 1.00 17.12 126 PHE C O 1
ATOM 4454 N N . LEU C 1 127 ? -7.358 -6.328 -46.309 1.00 13.34 127 LEU C N 1
ATOM 4455 C CA . LEU C 1 127 ? -7.974 -5.236 -45.568 1.00 15.93 127 LEU C CA 1
ATOM 4456 C C . LEU C 1 127 ? -9.445 -5.512 -45.297 1.00 18.79 127 LEU C C 1
ATOM 4457 O O . LEU C 1 127 ? -9.931 -5.280 -44.186 1.00 20.97 127 LEU C O 1
ATOM 4462 N N . ALA C 1 128 ? -10.172 -5.999 -46.303 1.00 17.60 128 ALA C N 1
ATOM 4463 C CA . ALA C 1 128 ? -11.588 -6.294 -46.115 1.00 17.92 128 ALA C CA 1
ATOM 4464 C C . ALA C 1 128 ? -11.795 -7.420 -45.113 1.00 16.39 128 ALA C C 1
ATOM 4465 O O . ALA C 1 128 ? -12.741 -7.384 -44.319 1.00 18.34 128 ALA C O 1
ATOM 4467 N N . ARG C 1 129 ? -10.913 -8.418 -45.127 1.00 17.00 129 ARG C N 1
ATOM 4468 C CA . ARG C 1 129 ? -11.044 -9.572 -44.250 1.00 18.65 129 ARG C CA 1
ATOM 4469 C C . ARG C 1 129 ? -10.689 -9.273 -42.799 1.00 19.26 129 ARG C C 1
ATOM 4470 O O . ARG C 1 129 ? -10.958 -10.114 -41.937 1.00 22.61 129 ARG C O 1
ATOM 4478 N N . ILE C 1 130 ? -10.092 -8.122 -42.505 1.00 17.02 130 ILE C N 1
ATOM 4479 C CA . ILE C 1 130 ? -9.876 -7.701 -41.128 1.00 18.06 130 ILE C CA 1
ATOM 4480 C C . ILE C 1 130 ? -10.758 -6.503 -40.776 1.00 17.30 130 ILE C C 1
ATOM 4481 O O . ILE C 1 130 ? -10.452 -5.754 -39.855 1.00 20.45 130 ILE C O 1
ATOM 4486 N N . GLY C 1 131 ? -11.856 -6.317 -41.504 1.00 20.34 131 GLY C N 1
ATOM 4487 C CA . GLY C 1 131 ? -12.839 -5.307 -41.169 1.00 19.69 131 GLY C CA 1
ATOM 4488 C C . GLY C 1 131 ? -12.574 -3.917 -41.697 1.00 21.06 131 GLY C C 1
ATOM 4489 O O . GLY C 1 131 ? -13.121 -2.952 -41.151 1.00 23.51 131 GLY C O 1
ATOM 4490 N N . ILE C 1 132 ? -11.781 -3.778 -42.754 1.00 19.61 132 ILE C N 1
ATOM 4491 C CA . ILE C 1 132 ? -11.451 -2.481 -43.333 1.00 20.81 132 ILE C CA 1
ATOM 4492 C C . ILE C 1 132 ? -11.941 -2.504 -44.775 1.00 19.94 132 ILE C C 1
ATOM 4493 O O . ILE C 1 132 ? -11.285 -3.072 -45.656 1.00 22.00 132 ILE C O 1
ATOM 4498 N N . ASP C 1 133 ? -13.098 -1.894 -45.018 1.00 21.54 133 ASP C N 1
ATOM 4499 C CA . ASP C 1 133 ? -13.734 -1.920 -46.326 1.00 22.80 133 ASP C CA 1
ATOM 4500 C C . ASP C 1 133 ? -13.370 -0.685 -47.147 1.00 20.58 133 ASP C C 1
ATOM 4501 O O . ASP C 1 133 ? -12.740 0.260 -46.665 1.00 20.43 133 ASP C O 1
ATOM 4506 N N . LYS C 1 134 ? -13.780 -0.713 -48.418 1.00 23.14 134 LYS C N 1
ATOM 4507 C CA . LYS C 1 134 ? -13.468 0.382 -49.330 1.00 21.90 134 LYS C CA 1
ATOM 4508 C C . LYS C 1 134 ? -14.060 1.701 -48.849 1.00 21.77 134 LYS C C 1
ATOM 4509 O O . LYS C 1 134 ? -13.416 2.751 -48.954 1.00 24.34 134 LYS C O 1
ATOM 4515 N N . GLU C 1 135 ? -15.278 1.668 -48.304 1.00 24.73 135 GLU C N 1
ATOM 4516 C CA . GLU C 1 135 ? -15.927 2.902 -47.871 1.00 22.78 135 GLU C CA 1
ATOM 4517 C C . GLU C 1 135 ? -15.142 3.581 -46.756 1.00 23.80 135 GLU C C 1
ATOM 4518 O O . GLU C 1 135 ? -14.997 4.810 -46.748 1.00 24.27 135 GLU C O 1
ATOM 4524 N N . HIS C 1 136 ? -14.629 2.799 -45.804 1.00 23.65 136 HIS C N 1
ATOM 4525 C CA . HIS C 1 136 ? -13.848 3.384 -44.720 1.00 21.98 136 HIS C CA 1
ATOM 4526 C C . HIS C 1 136 ? -12.518 3.919 -45.231 1.00 20.90 136 HIS C C 1
ATOM 4527 O O . HIS C 1 136 ? -12.073 4.991 -44.806 1.00 21.77 136 HIS C O 1
ATOM 4534 N N . LEU C 1 137 ? -11.877 3.196 -46.153 1.00 21.62 137 LEU C N 1
ATOM 4535 C CA . LEU C 1 137 ? -10.595 3.652 -46.679 1.00 20.40 137 LEU C CA 1
ATOM 4536 C C . LEU C 1 137 ? -10.753 4.952 -47.450 1.00 22.18 137 LEU C C 1
ATOM 4537 O O . LEU C 1 137 ? -9.916 5.854 -47.335 1.00 23.07 137 LEU C O 1
ATOM 4542 N N . ASP C 1 138 ? -11.822 5.067 -48.242 1.00 27.05 138 ASP C N 1
ATOM 4543 C CA . ASP C 1 138 ? -12.053 6.289 -49.006 1.00 24.04 138 ASP C CA 1
ATOM 4544 C C . ASP C 1 138 ? -12.265 7.479 -48.083 1.00 23.03 138 ASP C C 1
ATOM 4545 O O . ASP C 1 138 ? -11.828 8.596 -48.382 1.00 24.33 138 ASP C O 1
ATOM 4550 N N . GLY C 1 139 ? -12.931 7.260 -46.955 1.00 25.28 139 GLY C N 1
ATOM 4551 C CA . GLY C 1 139 ? -13.159 8.314 -45.997 1.00 26.02 139 GLY C CA 1
ATOM 4552 C C . GLY C 1 139 ? -12.086 8.452 -44.951 1.00 20.45 139 GLY C C 1
ATOM 4553 O O . GLY C 1 139 ? -12.196 9.304 -44.064 1.00 25.24 139 GLY C O 1
ATOM 4554 N N . TYR C 1 140 ? -11.037 7.644 -45.034 1.00 23.42 140 TYR C N 1
ATOM 4555 C CA . TYR C 1 140 ? -9.967 7.683 -44.050 1.00 21.23 140 TYR C CA 1
ATOM 4556 C C . TYR C 1 140 ? -8.971 8.785 -44.393 1.00 22.17 140 TYR C C 1
ATOM 4557 O O . TYR C 1 140 ? -8.524 8.896 -45.538 1.00 25.60 140 TYR C O 1
ATOM 4566 N N . GLN C 1 141 ? -8.628 9.604 -43.396 1.00 20.73 141 GLN C N 1
ATOM 4567 C CA . GLN C 1 141 ? -7.626 10.646 -43.563 1.00 22.26 141 GLN C CA 1
ATOM 4568 C C . GLN C 1 141 ? -6.316 10.173 -42.945 1.00 22.33 141 GLN C C 1
ATOM 4569 O O . GLN C 1 141 ? -6.177 10.188 -41.712 1.00 21.17 141 GLN C O 1
ATOM 4575 N N . PRO C 1 142 ? -5.332 9.760 -43.740 1.00 22.70 142 PRO C N 1
ATOM 4576 C CA . PRO C 1 142 ? -4.083 9.247 -43.170 1.00 19.28 142 PRO C CA 1
ATOM 4577 C C . PRO C 1 142 ? -3.279 10.355 -42.510 1.00 18.19 142 PRO C C 1
ATOM 4578 O O . PRO C 1 142 ? -3.514 11.549 -42.701 1.00 20.63 142 PRO C O 1
ATOM 4582 N N . LEU C 1 143 ? -2.302 9.930 -41.719 1.00 16.16 143 LEU C N 1
ATOM 4583 C CA . LEU C 1 143 ? -1.409 10.869 -41.068 1.00 17.60 143 LEU C CA 1
ATOM 4584 C C . LEU C 1 143 ? -0.627 11.668 -42.101 1.00 18.11 143 LEU C C 1
ATOM 4585 O O . LEU C 1 143 ? -0.439 11.246 -43.245 1.00 19.76 143 LEU C O 1
ATOM 4590 N N . GLU C 1 144 ? -0.173 12.848 -41.682 1.00 19.37 144 GLU C N 1
ATOM 4591 C CA . GLU C 1 144 ? 0.666 13.653 -42.558 1.00 20.01 144 GLU C CA 1
ATOM 4592 C C . GLU C 1 144 ? 1.977 12.942 -42.864 1.00 18.56 144 GLU C C 1
ATOM 4593 O O . GLU C 1 144 ? 2.503 13.065 -43.974 1.00 20.21 144 GLU C O 1
ATOM 4599 N N . VAL C 1 145 ? 2.505 12.176 -41.906 1.00 17.55 145 VAL C N 1
ATOM 4600 C CA . VAL C 1 145 ? 3.725 11.421 -42.170 1.00 17.65 145 VAL C CA 1
ATOM 4601 C C . VAL C 1 145 ? 3.470 10.317 -43.188 1.00 15.71 145 VAL C C 1
ATOM 4602 O O . VAL C 1 145 ? 4.388 9.906 -43.905 1.00 18.85 145 VAL C O 1
ATOM 4606 N N . THR C 1 146 ? 2.234 9.821 -43.275 1.00 15.42 146 THR C N 1
ATOM 4607 C CA . THR C 1 146 ? 1.916 8.809 -44.280 1.00 16.33 146 THR C CA 1
ATOM 4608 C C . THR C 1 146 ? 1.857 9.412 -45.678 1.00 18.44 146 THR C C 1
ATOM 4609 O O . THR C 1 146 ? 2.360 8.817 -46.638 1.00 16.19 146 THR C O 1
ATOM 4613 N N . ARG C 1 147 ? 1.237 10.585 -45.816 1.00 19.08 147 ARG C N 1
ATOM 4614 C CA . ARG C 1 147 ? 1.236 11.271 -47.104 1.00 16.03 147 ARG C CA 1
ATOM 4615 C C . ARG C 1 147 ? 2.649 11.658 -47.523 1.00 19.03 147 ARG C C 1
ATOM 4616 O O . ARG C 1 147 ? 3.013 11.528 -48.697 1.00 19.04 147 ARG C O 1
ATOM 4624 N N . GLN C 1 148 ? 3.460 12.131 -46.572 1.00 18.64 148 GLN C N 1
ATOM 4625 C CA . GLN C 1 148 ? 4.833 12.517 -46.881 1.00 18.06 148 GLN C CA 1
ATOM 4626 C C . GLN C 1 148 ? 5.679 11.324 -47.296 1.00 16.99 148 GLN C C 1
ATOM 4627 O O . GLN C 1 148 ? 6.592 11.471 -48.114 1.00 18.32 148 GLN C O 1
ATOM 4633 N N . LEU C 1 149 ? 5.415 10.148 -46.730 1.00 16.08 149 LEU C N 1
ATOM 4634 C CA . LEU C 1 149 ? 6.147 8.959 -47.142 1.00 15.06 149 LEU C CA 1
ATOM 4635 C C . LEU C 1 149 ? 5.778 8.562 -48.565 1.00 16.23 149 LEU C C 1
ATOM 4636 O O . LEU C 1 149 ? 6.655 8.328 -49.402 1.00 16.46 149 LEU C O 1
ATOM 4641 N N . ASN C 1 150 ? 4.481 8.497 -48.864 1.00 16.48 150 ASN C N 1
ATOM 4642 C CA . ASN C 1 150 ? 4.059 8.110 -50.205 1.00 15.91 150 ASN C CA 1
ATOM 4643 C C . ASN C 1 150 ? 4.526 9.131 -51.233 1.00 14.53 150 ASN C C 1
ATOM 4644 O O . ASN C 1 150 ? 5.127 8.775 -52.253 1.00 14.92 150 ASN C O 1
ATOM 4649 N N . ASP C 1 151 ? 4.287 10.414 -50.962 1.00 15.25 151 ASP C N 1
ATOM 4650 C CA . ASP C 1 151 ? 4.754 11.462 -51.862 1.00 17.59 151 ASP C CA 1
ATOM 4651 C C . ASP C 1 151 ? 6.274 11.505 -51.912 1.00 17.84 151 ASP C C 1
ATOM 4652 O O . ASP C 1 151 ? 6.858 11.783 -52.966 1.00 19.41 151 ASP C O 1
ATOM 4657 N N . GLY C 1 152 ? 6.932 11.228 -50.784 1.00 16.87 152 GLY C N 1
ATOM 4658 C CA . GLY C 1 152 ? 8.384 11.233 -50.766 1.00 15.66 152 GLY C CA 1
ATOM 4659 C C . GLY C 1 152 ? 8.983 10.132 -51.618 1.00 14.48 152 GLY C C 1
ATOM 4660 O O . GLY C 1 152 ? 10.008 10.334 -52.274 1.00 18.12 152 GLY C O 1
ATOM 4661 N N . ILE C 1 153 ? 8.361 8.953 -51.615 1.00 14.57 153 ILE C N 1
ATOM 4662 C CA . ILE C 1 153 ? 8.835 7.863 -52.461 1.00 16.51 153 ILE C CA 1
ATOM 4663 C C . ILE C 1 153 ? 8.671 8.224 -53.931 1.00 17.18 153 ILE C C 1
ATOM 4664 O O . ILE C 1 153 ? 9.554 7.952 -54.752 1.00 15.59 153 ILE C O 1
ATOM 4669 N N . ARG C 1 154 ? 7.539 8.835 -54.286 1.00 17.08 154 ARG C N 1
ATOM 4670 C CA . ARG C 1 154 ? 7.344 9.283 -55.660 1.00 16.44 154 ARG C CA 1
ATOM 4671 C C . ARG C 1 154 ? 8.395 10.312 -56.049 1.00 16.45 154 ARG C C 1
ATOM 4672 O O . ARG C 1 154 ? 8.951 10.256 -57.152 1.00 16.81 154 ARG C O 1
ATOM 4680 N N . HIS C 1 155 ? 8.686 11.256 -55.152 1.00 15.75 155 HIS C N 1
ATOM 4681 C CA . HIS C 1 155 ? 9.734 12.237 -55.416 1.00 17.52 155 HIS C CA 1
ATOM 4682 C C . HIS C 1 155 ? 11.098 11.570 -55.549 1.00 18.12 155 HIS C C 1
ATOM 4683 O O . HIS C 1 155 ? 11.889 11.926 -56.429 1.00 18.98 155 HIS C O 1
ATOM 4690 N N . LEU C 1 156 ? 11.398 10.612 -54.671 1.00 16.50 156 LEU C N 1
ATOM 4691 C CA . LEU C 1 156 ? 12.701 9.958 -54.703 1.00 15.45 156 LEU C CA 1
ATOM 4692 C C . LEU C 1 156 ? 12.878 9.113 -55.954 1.00 15.96 156 LEU C C 1
ATOM 4693 O O . LEU C 1 156 ? 13.997 8.977 -56.454 1.00 20.40 156 LEU C O 1
ATOM 4698 N N . TYR C 1 157 ? 11.805 8.521 -56.461 1.00 16.95 157 TYR C N 1
ATOM 4699 C CA . TYR C 1 157 ? 11.918 7.662 -57.628 1.00 17.16 157 TYR C CA 1
ATOM 4700 C C . TYR C 1 157 ? 11.852 8.423 -58.941 1.00 17.59 157 TYR C C 1
ATOM 4701 O O . TYR C 1 157 ? 12.395 7.946 -59.941 1.00 22.18 157 TYR C O 1
ATOM 4710 N N . THR C 1 158 ? 11.225 9.597 -58.960 1.00 19.81 158 THR C N 1
ATOM 4711 C CA . THR C 1 158 ? 10.924 10.285 -60.203 1.00 21.20 158 THR C CA 1
ATOM 4712 C C . THR C 1 158 ? 11.566 11.655 -60.356 1.00 22.64 158 THR C C 1
ATOM 4713 O O . THR C 1 158 ? 11.542 12.197 -61.466 1.00 27.72 158 THR C O 1
ATOM 4717 N N . GLU C 1 159 ? 12.105 12.255 -59.291 1.00 20.54 159 GLU C N 1
ATOM 4718 C CA . GLU C 1 159 ? 12.586 13.629 -59.387 1.00 20.67 159 GLU C CA 1
ATOM 4719 C C . GLU C 1 159 ? 14.011 13.806 -58.874 1.00 19.66 159 GLU C C 1
ATOM 4720 O O . GLU C 1 159 ? 14.417 14.936 -58.586 1.00 22.15 159 GLU C O 1
ATOM 4726 N N . THR C 1 160 ? 14.786 12.734 -58.757 1.00 18.69 160 THR C N 1
ATOM 4727 C CA . THR C 1 160 ? 16.156 12.845 -58.278 1.00 20.84 160 THR C CA 1
ATOM 4728 C C . THR C 1 160 ? 17.111 12.190 -59.265 1.00 18.72 160 THR C C 1
ATOM 4729 O O . THR C 1 160 ? 16.701 11.481 -60.186 1.00 23.70 160 THR C O 1
ATOM 4733 N N . SER C 1 161 ? 18.403 12.423 -59.049 1.00 18.13 161 SER C N 1
ATOM 4734 C CA . SER C 1 161 ? 19.428 11.820 -59.885 1.00 18.77 161 SER C CA 1
ATOM 4735 C C . SER C 1 161 ? 19.351 10.297 -59.818 1.00 19.95 161 SER C C 1
ATOM 4736 O O . SER C 1 161 ? 18.831 9.710 -58.866 1.00 18.77 161 SER C O 1
ATOM 4739 N N . ILE C 1 162 ? 19.873 9.652 -60.863 1.00 18.80 162 ILE C N 1
ATOM 4740 C CA . ILE C 1 162 ? 19.782 8.200 -60.948 1.00 16.35 162 ILE C CA 1
ATOM 4741 C C . ILE C 1 162 ? 20.542 7.540 -59.805 1.00 15.10 162 ILE C C 1
ATOM 4742 O O . ILE C 1 162 ? 20.129 6.491 -59.301 1.00 15.30 162 ILE C O 1
ATOM 4747 N N . ASN C 1 163 ? 21.645 8.145 -59.362 1.00 18.99 163 ASN C N 1
ATOM 4748 C CA . ASN C 1 163 ? 22.378 7.583 -58.232 1.00 17.85 163 ASN C CA 1
ATOM 4749 C C . ASN C 1 163 ? 21.568 7.690 -56.949 1.00 13.64 163 ASN C 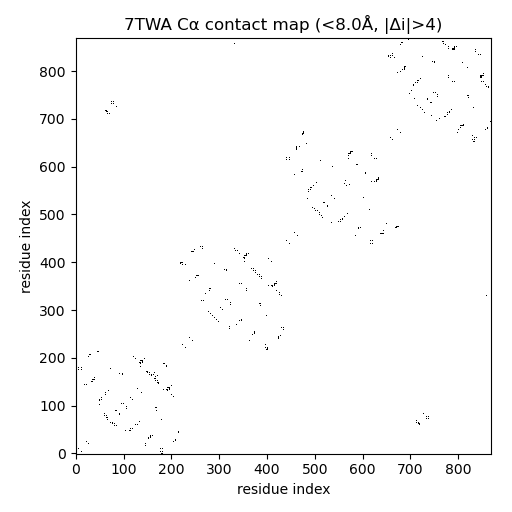C 1
ATOM 4750 O O . ASN C 1 163 ? 21.512 6.741 -56.161 1.00 15.35 163 ASN C O 1
ATOM 4755 N N . LYS C 1 164 ? 20.921 8.833 -56.733 1.00 14.34 164 LYS C N 1
ATOM 4756 C CA . LYS C 1 164 ? 20.074 8.988 -55.560 1.00 16.46 164 LYS C CA 1
ATOM 4757 C C . LYS C 1 164 ? 18.857 8.078 -55.640 1.00 16.59 164 LYS C C 1
ATOM 4758 O O . LYS C 1 164 ? 18.520 7.398 -54.664 1.00 14.55 164 LYS C O 1
ATOM 4764 N N . ALA C 1 165 ? 18.205 8.027 -56.806 1.00 15.67 165 ALA C N 1
ATOM 4765 C CA . ALA C 1 165 ? 17.040 7.165 -56.967 1.00 13.46 165 ALA C CA 1
ATOM 4766 C C . ALA C 1 165 ? 17.393 5.706 -56.745 1.00 14.05 165 ALA C C 1
ATOM 4767 O O . ALA C 1 165 ? 16.578 4.946 -56.213 1.00 15.41 165 ALA C O 1
ATOM 4769 N N . LEU C 1 166 ? 18.603 5.299 -57.133 1.00 14.10 166 LEU C N 1
ATOM 4770 C CA . LEU C 1 166 ? 19.036 3.931 -56.884 1.00 13.52 166 LEU C CA 1
ATOM 4771 C C . LEU C 1 166 ? 19.257 3.677 -55.402 1.00 11.39 166 LEU C C 1
ATOM 4772 O O . LEU C 1 166 ? 19.084 2.548 -54.937 1.00 12.65 166 LEU C O 1
ATOM 4777 N N . GLY C 1 167 ? 19.659 4.706 -54.657 1.00 14.68 167 GLY C N 1
ATOM 4778 C CA . GLY C 1 167 ? 19.790 4.555 -53.218 1.00 15.62 167 GLY C CA 1
ATOM 4779 C C . GLY C 1 167 ? 18.461 4.283 -52.544 1.00 13.30 167 GLY C C 1
ATOM 4780 O O . GLY C 1 167 ? 18.342 3.375 -51.719 1.00 14.70 167 GLY C O 1
ATOM 4781 N N . ALA C 1 168 ? 17.438 5.064 -52.897 1.00 15.74 168 ALA C N 1
ATOM 4782 C CA . ALA C 1 168 ? 16.102 4.815 -52.368 1.00 15.30 168 ALA C CA 1
ATOM 4783 C C . ALA C 1 168 ? 15.617 3.420 -52.738 1.00 15.13 168 ALA C C 1
ATOM 4784 O O . ALA C 1 168 ? 15.044 2.712 -51.902 1.00 15.74 168 ALA C O 1
ATOM 4786 N N . LEU C 1 169 ? 15.859 2.997 -53.982 1.00 14.50 169 LEU C N 1
ATOM 4787 C CA . LEU C 1 169 ? 15.447 1.661 -54.399 1.00 15.62 169 LEU C CA 1
ATOM 4788 C C . LEU C 1 169 ? 16.197 0.587 -53.627 1.00 13.26 169 LEU C C 1
ATOM 4789 O O . LEU C 1 169 ? 15.616 -0.434 -53.244 1.00 14.09 169 LEU C O 1
ATOM 4794 N N . TYR C 1 170 ? 17.489 0.804 -53.384 1.00 14.22 170 TYR C N 1
ATOM 4795 C CA . TYR C 1 170 ? 18.273 -0.150 -52.611 1.00 14.41 170 TYR C CA 1
ATOM 4796 C C . TYR C 1 170 ? 17.739 -0.260 -51.190 1.00 11.22 170 TYR C C 1
ATOM 4797 O O . TYR C 1 170 ? 17.639 -1.361 -50.637 1.00 13.18 170 TYR C O 1
ATOM 4806 N N . ALA C 1 171 ? 17.372 0.873 -50.594 1.00 14.40 171 ALA C N 1
ATOM 4807 C CA . ALA C 1 171 ? 16.757 0.854 -49.272 1.00 14.52 171 ALA C CA 1
ATOM 4808 C C . ALA C 1 171 ? 15.396 0.176 -49.313 1.00 15.39 171 ALA C C 1
ATOM 4809 O O . ALA C 1 171 ? 15.088 -0.665 -48.462 1.00 14.37 171 ALA C O 1
ATOM 4811 N N . ASP C 1 172 ? 14.580 0.515 -50.313 1.00 14.99 172 ASP C N 1
ATOM 4812 C CA . ASP C 1 172 ? 13.252 -0.073 -50.440 1.00 15.40 172 ASP C CA 1
ATOM 4813 C C . ASP C 1 172 ? 13.324 -1.589 -50.564 1.00 15.32 172 ASP C C 1
ATOM 4814 O O . ASP C 1 172 ? 12.624 -2.317 -49.851 1.00 16.83 172 ASP C O 1
ATOM 4819 N N . GLU C 1 173 ? 14.182 -2.085 -51.456 1.00 16.37 173 GLU C N 1
ATOM 4820 C CA . GLU C 1 173 ? 14.239 -3.522 -51.708 1.00 17.61 173 GLU C CA 1
ATOM 4821 C C . GLU C 1 173 ? 14.766 -4.285 -50.503 1.00 15.61 173 GLU C C 1
ATOM 4822 O O . GLU C 1 173 ? 14.268 -5.370 -50.185 1.00 17.51 173 GLU C O 1
ATOM 4828 N N . THR C 1 174 ? 15.763 -3.731 -49.813 1.00 14.76 174 THR C N 1
ATOM 4829 C CA . THR C 1 174 ? 16.352 -4.438 -48.683 1.00 15.99 174 THR C CA 1
ATOM 4830 C C . THR C 1 174 ? 15.389 -4.487 -47.506 1.00 13.96 174 THR C C 1
ATOM 4831 O O . THR C 1 174 ? 15.248 -5.525 -46.851 1.00 18.34 174 THR C O 1
ATOM 4843 N N . SER C 1 176 ? 11.988 -4.103 -47.541 1.00 18.02 176 SER C N 1
ATOM 4844 C CA . SER C 1 176 ? 10.645 -4.616 -47.810 1.00 18.48 176 SER C CA 1
ATOM 4845 C C . SER C 1 176 ? 10.427 -5.999 -47.213 1.00 16.02 176 SER C C 1
ATOM 4846 O O . SER C 1 176 ? 9.401 -6.256 -46.577 1.00 17.89 176 SER C O 1
ATOM 4849 N N . SER C 1 177 ? 11.377 -6.911 -47.423 1.00 13.95 177 SER C N 1
ATOM 4850 C CA . SER C 1 177 ? 11.220 -8.268 -46.910 1.00 16.47 177 SER C CA 1
ATOM 4851 C C . SER C 1 177 ? 11.221 -8.291 -45.387 1.00 15.79 177 SER C C 1
ATOM 4852 O O . SER C 1 177 ? 10.494 -9.080 -44.774 1.00 17.40 177 SER C O 1
ATOM 4855 N N . ILE C 1 178 ? 12.039 -7.442 -44.763 1.00 17.39 178 ILE C N 1
ATOM 4856 C CA . ILE C 1 178 ? 12.108 -7.400 -43.305 1.00 16.73 178 ILE C CA 1
ATOM 4857 C C . ILE C 1 178 ? 10.810 -6.851 -42.732 1.00 14.40 178 ILE C C 1
ATOM 4858 O O . ILE C 1 178 ? 10.186 -7.464 -41.860 1.00 15.22 178 ILE C O 1
ATOM 4871 N N . VAL C 1 180 ? 7.862 -6.538 -44.054 1.00 14.07 180 VAL C N 1
ATOM 4872 C CA . VAL C 1 180 ? 6.733 -7.426 -44.290 1.00 14.76 180 VAL C CA 1
ATOM 4873 C C . VAL C 1 180 ? 6.810 -8.643 -43.378 1.00 13.78 180 VAL C C 1
ATOM 4874 O O . VAL C 1 180 ? 5.780 -9.152 -42.921 1.00 13.65 180 VAL C O 1
ATOM 4878 N N . SER C 1 181 ? 8.021 -9.104 -43.060 1.00 13.55 181 SER C N 1
ATOM 4879 C CA . SER C 1 181 ? 8.161 -10.222 -42.135 1.00 15.07 181 SER C CA 1
ATOM 4880 C C . SER C 1 181 ? 7.720 -9.834 -40.730 1.00 13.25 181 SER C C 1
ATOM 4881 O O . SER C 1 181 ? 7.103 -10.638 -40.023 1.00 15.12 181 SER C O 1
ATOM 4884 N N . LYS C 1 182 ? 8.032 -8.607 -40.309 1.00 13.16 182 LYS C N 1
ATOM 4885 C CA . LYS C 1 182 ? 7.633 -8.155 -38.981 1.00 14.47 182 LYS C CA 1
ATOM 4886 C C . LYS C 1 182 ? 6.121 -7.996 -38.879 1.00 14.96 182 LYS C C 1
ATOM 4887 O O . LYS C 1 182 ? 5.523 -8.356 -37.859 1.00 14.34 182 LYS C O 1
ATOM 4893 N N . ILE C 1 183 ? 5.488 -7.448 -39.919 1.00 13.76 183 ILE C N 1
ATOM 4894 C CA . ILE C 1 183 ? 4.034 -7.322 -39.917 1.00 12.76 183 ILE C CA 1
ATOM 4895 C C . ILE C 1 183 ? 3.384 -8.698 -39.904 1.00 12.73 183 ILE C C 1
ATOM 4896 O O . ILE C 1 183 ? 2.401 -8.930 -39.191 1.00 15.55 183 ILE C O 1
ATOM 4901 N N . ASN C 1 184 ? 3.938 -9.638 -40.674 1.00 11.77 184 ASN C N 1
ATOM 4902 C CA . ASN C 1 184 ? 3.448 -11.012 -40.654 1.00 12.32 184 ASN C CA 1
ATOM 4903 C C . ASN C 1 184 ? 3.561 -11.625 -39.261 1.00 14.66 184 ASN C C 1
ATOM 4904 O O . ASN C 1 184 ? 2.673 -12.371 -38.831 1.00 14.89 184 ASN C O 1
ATOM 4909 N N . ASP C 1 185 ? 4.653 -11.335 -38.548 1.00 15.10 185 ASP C N 1
ATOM 4910 C CA . ASP C 1 185 ? 4.801 -11.822 -37.178 1.00 16.94 185 ASP C CA 1
ATOM 4911 C C . ASP C 1 185 ? 3.673 -11.307 -36.297 1.00 14.01 185 ASP C C 1
ATOM 4912 O O . ASP C 1 185 ? 3.073 -12.064 -35.527 1.00 17.01 185 ASP C O 1
ATOM 4917 N N . GLY C 1 186 ? 3.378 -10.012 -36.394 1.00 13.38 186 GLY C N 1
ATOM 4918 C CA . GLY C 1 186 ? 2.325 -9.443 -35.573 1.00 14.26 186 GLY C CA 1
ATOM 4919 C C . GLY C 1 186 ? 0.964 -10.023 -35.890 1.00 14.04 186 GLY C C 1
ATOM 4920 O O . GLY C 1 186 ? 0.175 -10.306 -34.988 1.00 14.57 186 GLY C O 1
ATOM 4921 N N . LEU C 1 187 ?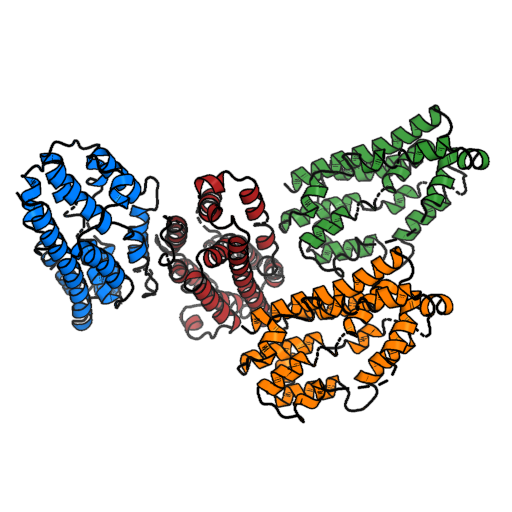 0.668 -10.209 -37.177 1.00 13.04 187 LEU C N 1
ATOM 4922 C CA . LEU C 1 187 ? -0.615 -10.786 -37.557 1.00 11.95 187 LEU C CA 1
ATOM 4923 C C . LEU C 1 187 ? -0.722 -12.240 -37.116 1.00 13.32 187 LEU C C 1
ATOM 4924 O O . LEU C 1 187 ? -1.803 -12.696 -36.729 1.00 14.41 187 LEU C O 1
ATOM 4929 N N . ARG C 1 188 ? 0.380 -12.988 -37.167 1.00 12.48 188 ARG C N 1
ATOM 4930 C CA . ARG C 1 188 ? 0.337 -14.350 -36.650 1.00 13.28 188 ARG C CA 1
ATOM 4931 C C . ARG C 1 188 ? 0.159 -14.350 -35.139 1.00 13.35 188 ARG C C 1
ATOM 4932 O O . ARG C 1 188 ? -0.558 -15.193 -34.590 1.00 15.42 188 ARG C O 1
ATOM 4940 N N . ASN C 1 189 ? 0.800 -13.405 -34.456 1.00 15.36 189 ASN C N 1
ATOM 4941 C CA . ASN C 1 189 ? 0.634 -13.295 -33.013 1.00 17.17 189 ASN C CA 1
ATOM 4942 C C . ASN C 1 189 ? -0.803 -12.940 -32.660 1.00 14.99 189 ASN C C 1
ATOM 4943 O O . ASN C 1 189 ? -1.344 -13.428 -31.663 1.00 19.81 189 ASN C O 1
ATOM 4948 N N . GLN C 1 190 ? -1.445 -12.110 -33.481 1.00 14.89 190 GLN C N 1
ATOM 4949 C CA . GLN C 1 190 ? -2.850 -11.795 -33.258 1.00 14.93 190 GLN C CA 1
ATOM 4950 C C . GLN C 1 190 ? -3.725 -13.031 -33.390 1.00 15.67 190 GLN C C 1
ATOM 4951 O O . GLN C 1 190 ? -4.792 -13.104 -32.773 1.00 20.48 190 GLN C O 1
ATOM 4957 N N . GLY C 1 191 ? -3.295 -14.011 -34.181 1.00 15.31 191 GLY C N 1
ATOM 4958 C CA . GLY C 1 191 ? -4.011 -15.266 -34.286 1.00 16.25 191 GLY C CA 1
ATOM 4959 C C . GLY C 1 191 ? -4.525 -15.590 -35.675 1.00 16.19 191 GLY C C 1
ATOM 4960 O O . GLY C 1 191 ? -5.234 -16.582 -35.855 1.00 17.96 191 GLY C O 1
ATOM 4961 N N . TYR C 1 192 ? -4.172 -14.778 -36.667 1.00 15.93 192 TYR C N 1
ATOM 4962 C CA . TYR C 1 192 ? -4.670 -14.985 -38.021 1.00 15.78 192 TYR C CA 1
ATOM 4963 C C . TYR C 1 192 ? -3.952 -16.140 -38.706 1.00 16.45 192 TYR C C 1
ATOM 4964 O O . TYR C 1 192 ? -2.755 -16.360 -38.501 1.00 18.52 192 TYR C O 1
ATOM 4973 N N . ASP C 1 193 ? -4.692 -16.876 -39.528 1.00 17.62 193 ASP C N 1
ATOM 4974 C CA . ASP C 1 193 ? -4.151 -18.040 -40.212 1.00 18.12 193 ASP C CA 1
ATOM 4975 C C . ASP C 1 193 ? -3.508 -17.646 -41.541 1.00 16.17 193 ASP C C 1
ATOM 4976 O O . ASP C 1 193 ? -3.572 -16.497 -41.982 1.00 16.37 193 ASP C O 1
ATOM 4981 N N . ASP C 1 194 ? -2.889 -18.638 -42.187 1.00 19.82 194 ASP C N 1
ATOM 4982 C CA . ASP C 1 194 ? -2.109 -18.381 -43.393 1.00 19.79 194 ASP C CA 1
ATOM 4983 C C . ASP C 1 194 ? -2.978 -17.857 -44.529 1.00 21.54 194 ASP C C 1
ATOM 4984 O O . ASP C 1 194 ? -2.508 -17.069 -45.357 1.00 20.75 194 ASP C O 1
ATOM 4989 N N . ASP C 1 195 ? -4.236 -18.293 -44.591 1.00 20.83 195 ASP C N 1
ATOM 4990 C CA . ASP C 1 195 ? -5.135 -17.816 -45.634 1.00 21.99 195 ASP C CA 1
ATOM 4991 C C . ASP C 1 195 ? -5.299 -16.304 -45.557 1.00 22.26 195 ASP C C 1
ATOM 4992 O O . ASP C 1 195 ? -5.147 -15.600 -46.562 1.00 22.56 195 ASP C O 1
ATOM 4997 N N . LEU C 1 196 ? -5.603 -15.783 -44.367 1.00 19.94 196 LEU C N 1
ATOM 4998 C CA . LEU C 1 196 ? -5.761 -14.340 -44.225 1.00 19.74 196 LEU C CA 1
ATOM 4999 C C . LEU C 1 196 ? -4.442 -13.600 -44.413 1.00 19.58 196 LEU C C 1
ATOM 5000 O O . LEU C 1 196 ? -4.428 -12.490 -44.957 1.00 19.25 196 LEU C O 1
ATOM 5005 N N . ARG C 1 197 ? -3.334 -14.194 -43.976 1.00 18.61 197 ARG C N 1
ATOM 5006 C CA . ARG C 1 197 ? -2.014 -13.577 -44.039 1.00 19.05 197 ARG C CA 1
ATOM 5007 C C . ARG C 1 197 ? -1.326 -13.776 -45.381 1.00 19.49 197 ARG C C 1
ATOM 5008 O O . ARG C 1 197 ? -0.127 -13.495 -45.491 1.00 20.87 197 ARG C O 1
ATOM 5016 N N . HIS C 1 198 ? -2.058 -14.258 -46.387 1.00 21.55 198 HIS C N 1
ATOM 5017 C CA . HIS C 1 198 ? -1.454 -14.614 -47.667 1.00 22.43 198 HIS C CA 1
ATOM 5018 C C . HIS C 1 198 ? -0.689 -13.449 -48.288 1.00 22.13 198 HIS C C 1
ATOM 5019 O O . HIS C 1 198 ? 0.407 -13.638 -48.827 1.00 23.07 198 HIS C O 1
ATOM 5026 N N . PHE C 1 199 ? -1.252 -12.237 -48.226 1.00 19.40 199 PHE C N 1
ATOM 5027 C CA . PHE C 1 199 ? -0.609 -11.085 -48.853 1.00 17.53 199 PHE C CA 1
ATOM 5028 C C . PHE C 1 199 ? 0.782 -10.826 -48.285 1.00 21.84 199 PHE C C 1
ATOM 5029 O O . PHE C 1 199 ? 1.696 -10.432 -49.019 1.00 21.44 199 PHE C O 1
ATOM 5037 N N . TRP C 1 200 ? 0.968 -11.051 -46.989 1.00 20.12 200 TRP C N 1
ATOM 5038 C CA . TRP C 1 200 ? 2.229 -10.727 -46.336 1.00 18.43 200 TRP C CA 1
ATOM 5039 C C . TRP C 1 200 ? 3.278 -11.816 -46.497 1.00 21.02 200 TRP C C 1
ATOM 5040 O O . TRP C 1 200 ? 4.338 -11.737 -45.871 1.00 26.54 200 TRP C O 1
ATOM 5051 N N . GLN C 1 201 ? 3.014 -12.827 -47.312 1.00 26.18 201 GLN C N 1
ATOM 5052 C CA . GLN C 1 201 ? 4.008 -13.855 -47.579 1.00 24.67 201 GLN C CA 1
ATOM 5053 C C . GLN C 1 201 ? 4.340 -13.905 -49.069 1.00 22.69 201 GLN C C 1
ATOM 5054 O O . GLN C 1 201 ? 4.091 -14.904 -49.738 1.00 22.50 201 GLN C O 1
ATOM 5060 N N . HIS C 1 210 ? 18.518 -13.025 -56.633 1.00 28.47 210 HIS C N 1
ATOM 5061 C CA . HIS C 1 210 ? 18.203 -11.659 -57.028 1.00 27.23 210 HIS C CA 1
ATOM 5062 C C . HIS C 1 210 ? 19.185 -10.667 -56.417 1.00 28.85 210 HIS C C 1
ATOM 5063 O O . HIS C 1 210 ? 19.452 -9.613 -56.992 1.00 28.64 210 HIS C O 1
ATOM 5070 N N . SER C 1 211 ? 19.716 -11.005 -55.239 1.00 31.47 211 SER C N 1
ATOM 5071 C CA . SER C 1 211 ? 20.694 -10.130 -54.599 1.00 29.83 211 SER C CA 1
ATOM 5072 C C . SER C 1 211 ? 21.935 -9.960 -55.464 1.00 25.67 211 SER C C 1
ATOM 5073 O O . SER C 1 211 ? 22.599 -8.920 -55.402 1.00 22.80 211 SER C O 1
ATOM 5076 N N . ASN C 1 212 ? 22.264 -10.968 -56.273 1.00 30.53 212 ASN C N 1
ATOM 5077 C CA . ASN C 1 212 ? 23.310 -10.790 -57.270 1.00 31.28 212 ASN C CA 1
ATOM 5078 C C . ASN C 1 212 ? 22.847 -9.883 -58.399 1.00 24.44 212 ASN C C 1
ATOM 5079 O O . ASN C 1 212 ? 23.646 -9.113 -58.943 1.00 27.75 212 ASN C O 1
ATOM 5084 N N . SER C 1 213 ? 21.564 -9.945 -58.754 1.00 24.55 213 SER C N 1
ATOM 5085 C CA . SER C 1 213 ? 21.065 -9.081 -59.815 1.00 23.55 213 SER C CA 1
ATOM 5086 C C . SER C 1 213 ? 21.089 -7.621 -59.389 1.00 21.57 213 SER C C 1
ATOM 5087 O O . SER C 1 213 ? 21.477 -6.747 -60.172 1.00 23.53 213 SER C O 1
ATOM 5090 N N . VAL C 1 214 ? 20.706 -7.337 -58.145 1.00 21.74 214 VAL C N 1
ATOM 5091 C CA . VAL C 1 214 ? 20.703 -5.955 -57.687 1.00 19.75 214 VAL C CA 1
ATOM 5092 C C . VAL C 1 214 ? 22.129 -5.440 -57.531 1.00 18.00 214 VAL C C 1
ATOM 5093 O O . VAL C 1 214 ? 22.406 -4.267 -57.799 1.00 20.95 214 VAL C O 1
ATOM 5097 N N . PHE C 1 215 ? 23.060 -6.299 -57.105 1.00 20.04 215 PHE C N 1
ATOM 5098 C CA . PHE C 1 215 ? 24.448 -5.859 -57.008 1.00 19.24 215 PHE C CA 1
ATOM 5099 C C . PHE C 1 215 ? 25.022 -5.559 -58.385 1.00 19.44 215 PHE C C 1
ATOM 5100 O O . PHE C 1 215 ? 25.695 -4.540 -58.573 1.00 19.49 215 PHE C O 1
ATOM 5108 N N . ASN C 1 216 ? 24.764 -6.439 -59.356 1.00 21.80 216 ASN C N 1
ATOM 5109 C CA . ASN C 1 216 ? 25.234 -6.213 -60.719 1.00 22.07 216 ASN C CA 1
ATOM 5110 C C . ASN C 1 216 ? 24.736 -4.880 -61.261 1.00 18.77 216 ASN C C 1
ATOM 5111 O O . ASN C 1 216 ? 25.485 -4.148 -61.918 1.00 20.05 216 ASN C O 1
ATOM 5116 N N . ALA C 1 217 ? 23.477 -4.542 -60.984 1.00 19.34 217 ALA C N 1
ATOM 5117 C CA . ALA C 1 217 ? 22.911 -3.302 -61.500 1.00 16.86 217 ALA C CA 1
ATOM 5118 C C . ALA C 1 217 ? 23.502 -2.079 -60.810 1.00 18.10 217 ALA C C 1
ATOM 5119 O O . ALA C 1 217 ? 23.832 -1.088 -61.471 1.00 19.05 217 ALA C O 1
ATOM 5121 N N . ILE C 1 218 ? 23.660 -2.132 -59.485 1.00 18.64 218 ILE C N 1
ATOM 5122 C CA . ILE C 1 218 ? 23.998 -0.932 -58.722 1.00 19.21 218 ILE C CA 1
ATOM 5123 C C . ILE C 1 218 ? 25.503 -0.667 -58.700 1.00 14.16 218 ILE C C 1
ATOM 5124 O O . ILE C 1 218 ? 25.926 0.490 -58.587 1.00 16.26 218 ILE C O 1
ATOM 5129 N N . ALA C 1 219 ? 26.324 -1.714 -58.820 1.00 17.50 219 ALA C N 1
ATOM 5130 C CA . ALA C 1 219 ? 27.772 -1.595 -58.667 1.00 16.07 219 ALA C CA 1
ATOM 5131 C C . ALA C 1 219 ? 28.403 -0.423 -59.423 1.00 19.17 219 ALA C C 1
ATOM 5132 O O . ALA C 1 219 ? 29.154 0.337 -58.807 1.00 19.03 219 ALA C O 1
ATOM 5134 N N . PRO C 1 220 ? 28.134 -0.216 -60.726 1.00 20.68 220 PRO C N 1
ATOM 5135 C CA . PRO C 1 220 ? 28.773 0.920 -61.422 1.00 16.98 220 PRO C CA 1
ATOM 5136 C C . PRO C 1 220 ? 28.389 2.289 -60.891 1.00 15.38 220 PRO C C 1
ATOM 5137 O O . PRO C 1 220 ? 29.053 3.272 -61.240 1.00 19.52 220 PRO C O 1
ATOM 5141 N N . TYR C 1 221 ? 27.350 2.398 -60.073 1.00 15.57 221 TYR C N 1
ATOM 5142 C CA . TYR C 1 221 ? 26.872 3.694 -59.621 1.00 16.86 221 TYR C CA 1
ATOM 5143 C C . TYR C 1 221 ? 27.369 4.060 -58.231 1.00 17.41 221 TYR C C 1
ATOM 5144 O O . TYR C 1 221 ? 26.992 5.113 -57.711 1.00 19.17 221 TYR C O 1
ATOM 5153 N N . VAL C 1 222 ? 28.216 3.229 -57.626 1.00 17.43 222 VAL C N 1
ATOM 5154 C CA . VAL C 1 222 ? 28.764 3.509 -56.305 1.00 20.22 222 VAL C CA 1
ATOM 5155 C C . VAL C 1 222 ? 30.281 3.381 -56.358 1.00 21.69 222 VAL C C 1
ATOM 5156 O O . VAL C 1 222 ? 30.910 2.840 -55.441 1.00 22.57 222 VAL C O 1
ATOM 5160 N N . GLY C 1 223 ? 30.874 3.865 -57.442 1.00 22.64 223 GLY C N 1
ATOM 5161 C CA . GLY C 1 223 ? 32.307 3.789 -57.615 1.00 20.34 223 GLY C CA 1
ATOM 5162 C C . GLY C 1 223 ? 33.021 4.969 -56.996 1.00 20.62 223 GLY C C 1
ATOM 5163 O O . GLY C 1 223 ? 33.903 4.798 -56.151 1.00 31.74 223 GLY C O 1
ATOM 5164 N N . SER C 1 224 ? 32.648 6.174 -57.405 1.00 17.89 224 SER C N 1
ATOM 5165 C CA . SER C 1 224 ? 33.308 7.363 -56.899 1.00 22.28 224 SER C CA 1
ATOM 5166 C C . SER C 1 224 ? 32.710 7.798 -55.568 1.00 25.47 224 SER C C 1
ATOM 5167 O O . SER C 1 224 ? 31.609 7.396 -55.186 1.00 24.11 224 SER C O 1
ATOM 5170 N N . LYS C 1 225 ? 33.467 8.633 -54.856 1.00 28.54 225 LYS C N 1
ATOM 5171 C CA . LYS C 1 225 ? 32.973 9.183 -53.602 1.00 29.80 225 LYS C CA 1
ATOM 5172 C C . LYS C 1 225 ? 31.831 10.160 -53.844 1.00 28.95 225 LYS C C 1
ATOM 5173 O O . LYS C 1 225 ? 30.950 10.308 -52.990 1.00 29.75 225 LYS C O 1
ATOM 5179 N N . ALA C 1 226 ? 31.819 10.820 -55.003 1.00 24.12 226 ALA C N 1
ATOM 5180 C CA . ALA C 1 226 ? 30.707 11.704 -55.327 1.00 23.25 226 ALA C CA 1
ATOM 5181 C C . ALA C 1 226 ? 29.446 10.911 -55.639 1.00 24.24 226 ALA C C 1
ATOM 5182 O O . ALA C 1 226 ? 28.344 11.304 -55.242 1.00 24.80 226 ALA C O 1
ATOM 5184 N N . ALA C 1 227 ? 29.589 9.786 -56.342 1.00 26.23 227 ALA C N 1
ATOM 5185 C CA . ALA C 1 227 ? 28.432 8.945 -56.629 1.00 23.53 227 ALA C CA 1
ATOM 5186 C C . ALA C 1 227 ? 27.900 8.291 -55.363 1.00 21.89 227 ALA C C 1
ATOM 5187 O O . ALA C 1 227 ? 26.683 8.151 -55.194 1.00 20.68 227 ALA C O 1
ATOM 5189 N N . ARG C 1 228 ? 28.799 7.886 -54.463 1.00 23.68 228 ARG C N 1
ATOM 5190 C CA . ARG C 1 228 ? 28.389 7.279 -53.202 1.00 21.48 228 ARG C CA 1
ATOM 5191 C C . ARG C 1 228 ? 27.678 8.277 -52.299 1.00 20.09 228 ARG C C 1
ATOM 5192 O O . ARG C 1 228 ? 26.811 7.887 -51.510 1.00 21.48 228 ARG C O 1
ATOM 5200 N N . ALA C 1 229 ? 28.046 9.555 -52.376 1.00 20.39 229 ALA C N 1
ATOM 5201 C CA . ALA C 1 229 ? 27.343 10.567 -51.599 1.00 20.32 229 ALA C CA 1
ATOM 5202 C C . ALA C 1 229 ? 25.896 10.710 -52.053 1.00 19.58 229 ALA C C 1
ATOM 5203 O O . ALA C 1 229 ? 24.985 10.816 -51.224 1.00 20.10 229 ALA C O 1
ATOM 5205 N N . GLU C 1 230 ? 25.660 10.701 -53.367 1.00 21.07 230 GLU C N 1
ATOM 5206 C CA . GLU C 1 230 ? 24.293 10.781 -53.874 1.00 19.84 230 GLU C CA 1
ATOM 5207 C C . GLU C 1 230 ? 23.517 9.510 -53.567 1.00 15.30 230 GLU C C 1
ATOM 5208 O O . GLU C 1 230 ? 22.329 9.567 -53.228 1.00 16.35 230 GLU C O 1
ATOM 5214 N N . PHE C 1 231 ? 24.172 8.356 -53.693 1.00 16.45 231 PHE C N 1
ATOM 5215 C CA . PHE C 1 231 ? 23.539 7.079 -53.385 1.00 15.50 231 PHE C CA 1
ATOM 5216 C C . PHE C 1 231 ? 23.060 7.040 -51.942 1.00 17.66 231 PHE C C 1
ATOM 5217 O O . PHE C 1 231 ? 21.906 6.696 -51.666 1.00 15.58 231 PHE C O 1
ATOM 5225 N N . GLU C 1 232 ? 23.935 7.411 -51.005 1.00 19.40 232 GLU C N 1
ATOM 5226 C CA . GLU C 1 232 ? 23.577 7.354 -49.594 1.00 17.70 232 GLU C CA 1
ATOM 5227 C C . GLU C 1 232 ? 22.510 8.378 -49.240 1.00 17.68 232 GLU C C 1
ATOM 5228 O O . GLU C 1 232 ? 21.685 8.126 -48.353 1.00 18.05 232 GLU C O 1
ATOM 5234 N N . GLU C 1 233 ? 22.499 9.527 -49.918 1.00 17.59 233 GLU C N 1
ATOM 5235 C CA . GLU C 1 233 ? 21.422 10.483 -49.698 1.00 16.87 233 GLU C CA 1
ATOM 5236 C C . GLU C 1 233 ? 20.072 9.845 -49.985 1.00 19.42 233 GLU C C 1
ATOM 5237 O O . GLU C 1 233 ? 19.120 10.020 -49.218 1.00 19.66 233 GLU C O 1
ATOM 5243 N N . GLY C 1 234 ? 19.985 9.066 -51.064 1.00 14.95 234 GLY C N 1
ATOM 5244 C CA . GLY C 1 234 ? 18.734 8.404 -51.388 1.00 14.65 234 GLY C CA 1
ATOM 5245 C C . GLY C 1 234 ? 18.385 7.302 -50.411 1.00 15.57 234 GLY C C 1
ATOM 5246 O O . GLY C 1 234 ? 17.208 7.078 -50.110 1.00 16.73 234 GLY C O 1
ATOM 5247 N N . VAL C 1 235 ? 19.397 6.579 -49.920 1.00 16.04 235 VAL C N 1
ATOM 5248 C CA . VAL C 1 235 ? 19.154 5.497 -48.973 1.00 15.39 235 VAL C CA 1
ATOM 5249 C C . VAL C 1 235 ? 18.552 6.044 -47.687 1.00 14.37 235 VAL C C 1
ATOM 5250 O O . VAL C 1 235 ? 17.524 5.560 -47.206 1.00 15.26 235 VAL C O 1
ATOM 5254 N N . PHE C 1 236 ? 19.170 7.080 -47.129 1.00 15.76 236 PHE C N 1
ATOM 5255 C CA . PHE C 1 236 ? 18.777 7.566 -45.815 1.00 16.03 236 PHE C CA 1
ATOM 5256 C C . PHE C 1 236 ? 17.619 8.551 -45.861 1.00 15.54 236 PHE C C 1
ATOM 5257 O O . PHE C 1 236 ? 16.902 8.684 -44.864 1.00 16.40 236 PHE C O 1
ATOM 5265 N N . GLU C 1 237 ? 17.400 9.230 -46.989 1.00 16.63 237 GLU C N 1
ATOM 5266 C CA . GLU C 1 237 ? 16.181 10.023 -47.123 1.00 16.01 237 GLU C CA 1
ATOM 5267 C C . GLU C 1 237 ? 14.954 9.125 -47.201 1.00 16.24 237 GLU C C 1
ATOM 5268 O O . GLU C 1 237 ? 13.904 9.444 -46.631 1.00 16.05 237 GLU C O 1
ATOM 5274 N N . PHE C 1 238 ? 15.068 7.993 -47.895 1.00 14.70 238 PHE C N 1
ATOM 5275 C CA . PHE C 1 238 ? 13.982 7.022 -47.906 1.00 13.32 238 PHE C CA 1
ATOM 5276 C C . PHE C 1 238 ? 13.729 6.479 -46.507 1.00 13.86 238 PHE C C 1
ATOM 5277 O O . PHE C 1 238 ? 12.594 6.490 -46.020 1.00 14.39 238 PHE C O 1
ATOM 5285 N N . LEU C 1 239 ? 14.785 6.009 -45.840 1.00 12.88 239 LEU C N 1
ATOM 5286 C CA . LEU C 1 239 ? 14.622 5.409 -44.522 1.00 13.92 239 LEU C CA 1
ATOM 5287 C C . LEU C 1 239 ? 14.169 6.428 -43.488 1.00 13.08 239 LEU C C 1
ATOM 5288 O O . LEU C 1 239 ? 13.445 6.074 -42.552 1.00 16.61 239 LEU C O 1
ATOM 5293 N N . GLY C 1 240 ? 14.571 7.689 -43.641 1.00 13.07 240 GLY C N 1
ATOM 5294 C CA . GLY C 1 240 ? 14.094 8.717 -42.732 1.00 15.80 240 GLY C CA 1
ATOM 5295 C C . GLY C 1 240 ? 12.596 8.927 -42.828 1.00 15.36 240 GLY C C 1
ATOM 5296 O O . GLY C 1 240 ? 11.926 9.162 -41.819 1.00 15.65 240 GLY C O 1
ATOM 5297 N N . LEU C 1 241 ? 12.051 8.858 -44.046 1.00 16.78 241 LEU C N 1
ATOM 5298 C CA . LEU C 1 241 ? 10.606 8.967 -44.224 1.00 16.13 241 LEU C CA 1
ATOM 5299 C C . LEU C 1 241 ? 9.881 7.805 -43.562 1.00 10.82 241 LEU C C 1
ATOM 5300 O O . LEU C 1 241 ? 8.830 7.991 -42.941 1.00 12.53 241 LEU C O 1
ATOM 5305 N N . VAL C 1 242 ? 10.422 6.595 -43.702 1.00 11.72 242 VAL C N 1
ATOM 5306 C CA . VAL C 1 242 ? 9.799 5.415 -43.117 1.00 12.83 242 VAL C CA 1
ATOM 5307 C C . VAL C 1 242 ? 9.847 5.484 -41.596 1.00 15.48 242 VAL C C 1
ATOM 5308 O O . VAL C 1 242 ? 8.880 5.125 -40.913 1.00 14.79 242 VAL C O 1
ATOM 5312 N N . GLU C 1 243 ? 10.967 5.955 -41.042 1.00 13.72 243 GLU C N 1
ATOM 5313 C CA . GLU C 1 243 ? 11.100 6.043 -39.592 1.00 15.00 243 GLU C CA 1
ATOM 5314 C C . GLU C 1 243 ? 10.081 7.013 -39.009 1.00 14.83 243 GLU C C 1
ATOM 5315 O O . GLU C 1 243 ? 9.387 6.692 -38.040 1.00 16.19 243 GLU C O 1
ATOM 5321 N N . ARG C 1 244 ? 9.968 8.204 -39.598 1.00 14.09 244 ARG C N 1
ATOM 5322 C CA . ARG C 1 244 ? 8.979 9.167 -39.131 1.00 14.41 244 ARG C CA 1
ATOM 5323 C C . ARG C 1 244 ? 7.561 8.664 -39.356 1.00 14.87 244 ARG C C 1
ATOM 5324 O O . ARG C 1 244 ? 6.649 9.025 -38.606 1.00 15.92 244 ARG C O 1
ATOM 5332 N N . TYR C 1 245 ? 7.358 7.827 -40.374 1.00 14.12 245 TYR C N 1
ATOM 5333 C CA . TYR C 1 245 ? 6.045 7.231 -40.588 1.00 13.91 245 TYR C CA 1
ATOM 5334 C C . TYR C 1 245 ? 5.686 6.292 -39.447 1.00 12.84 245 TYR C C 1
ATOM 5335 O O . TYR C 1 245 ? 4.617 6.415 -38.839 1.00 14.52 245 TYR C O 1
ATOM 5344 N N . TRP C 1 246 ? 6.580 5.356 -39.128 1.00 12.65 246 TRP C N 1
ATOM 5345 C CA . TRP C 1 246 ? 6.306 4.422 -38.046 1.00 14.11 246 TRP C CA 1
ATOM 5346 C C . TRP C 1 246 ? 6.240 5.126 -36.697 1.00 13.48 246 TRP C C 1
ATOM 5347 O O . TRP C 1 246 ? 5.533 4.662 -35.797 1.00 17.02 246 TRP C O 1
ATOM 5358 N N . ASP C 1 247 ? 6.956 6.239 -36.536 1.00 15.23 247 ASP C N 1
ATOM 5359 C CA . ASP C 1 247 ? 6.808 7.032 -35.320 1.00 16.15 247 ASP C CA 1
ATOM 5360 C C . ASP C 1 247 ? 5.391 7.576 -35.209 1.00 17.05 247 ASP C C 1
ATOM 5361 O O . ASP C 1 247 ? 4.772 7.513 -34.143 1.00 16.76 247 ASP C O 1
ATOM 5366 N N . GLY C 1 248 ? 4.860 8.109 -36.312 1.00 16.12 248 GLY C N 1
ATOM 5367 C CA . GLY C 1 248 ? 3.497 8.616 -36.297 1.00 15.40 248 GLY C CA 1
ATOM 5368 C C . GLY C 1 248 ? 2.463 7.519 -36.127 1.00 13.93 248 GLY C C 1
ATOM 5369 O O . GLY C 1 248 ? 1.463 7.703 -35.429 1.00 16.03 248 GLY C O 1
ATOM 5370 N N . VAL C 1 249 ? 2.687 6.367 -36.762 1.00 13.20 249 VAL C N 1
ATOM 5371 C CA . VAL C 1 249 ? 1.782 5.234 -36.601 1.00 13.90 249 VAL C CA 1
ATOM 5372 C C . VAL C 1 249 ? 1.812 4.735 -35.165 1.00 15.37 249 VAL C C 1
ATOM 5373 O O . VAL C 1 249 ? 0.779 4.361 -34.598 1.00 15.06 249 VAL C O 1
ATOM 5377 N N . ARG C 1 250 ? 3.001 4.710 -34.560 1.00 17.73 250 ARG C N 1
ATOM 5378 C CA . ARG C 1 250 ? 3.128 4.260 -33.179 1.00 16.79 250 ARG C CA 1
ATOM 5379 C C . ARG C 1 250 ? 2.325 5.144 -32.239 1.00 16.49 250 ARG C C 1
ATOM 5380 O O . ARG C 1 250 ? 1.681 4.648 -31.306 1.00 20.69 250 ARG C O 1
ATOM 5388 N N . GLU C 1 251 ? 2.357 6.457 -32.462 1.00 16.33 251 GLU C N 1
ATOM 5389 C CA . GLU C 1 251 ? 1.585 7.364 -31.622 1.00 20.00 251 GLU C CA 1
ATOM 5390 C C . GLU C 1 251 ? 0.088 7.199 -31.854 1.00 19.30 251 GLU C C 1
ATOM 5391 O O . GLU C 1 251 ? -0.704 7.277 -30.909 1.00 24.79 251 GLU C O 1
ATOM 5397 N N . LEU C 1 252 ? -0.317 6.951 -33.099 1.00 16.08 252 LEU C N 1
ATOM 5398 C CA . LEU C 1 252 ? -1.736 6.795 -33.399 1.00 16.14 252 LEU C CA 1
ATOM 5399 C C . LEU C 1 252 ? -2.280 5.488 -32.839 1.00 14.61 252 LEU C C 1
ATOM 5400 O O . LEU C 1 252 ? -3.410 5.443 -32.341 1.00 19.08 252 LEU C O 1
ATOM 5405 N N . VAL C 1 253 ? -1.495 4.415 -32.915 1.00 13.88 253 VAL C N 1
ATOM 5406 C CA . VAL C 1 253 ? -1.963 3.122 -32.434 1.00 13.65 253 VAL C CA 1
ATOM 5407 C C . VAL C 1 253 ? -1.878 3.054 -30.915 1.00 18.32 253 VAL C C 1
ATOM 5408 O O . VAL C 1 253 ? -2.767 2.502 -30.258 1.00 19.47 253 VAL C O 1
ATOM 5412 N N . GLY C 1 254 ? -0.832 3.630 -30.334 1.00 16.81 254 GLY C N 1
ATOM 5413 C CA . GLY C 1 254 ? -0.687 3.681 -28.891 1.00 18.54 254 GLY C CA 1
ATOM 5414 C C . GLY C 1 254 ? -0.267 2.364 -28.267 1.00 17.77 254 GLY C C 1
ATOM 5415 O O . GLY C 1 254 ? -0.982 1.366 -28.345 1.00 21.58 254 GLY C O 1
ATOM 5416 N N . ARG D 1 26 ? 1.457 -10.067 -1.764 1.00 29.04 26 ARG D N 1
ATOM 5417 C CA . ARG D 1 26 ? 1.728 -10.469 -3.138 1.00 27.29 26 ARG D CA 1
ATOM 5418 C C . ARG D 1 26 ? 1.164 -9.461 -4.140 1.00 27.28 26 ARG D C 1
ATOM 5419 O O . ARG D 1 26 ? 1.793 -9.189 -5.165 1.00 28.32 26 ARG D O 1
ATOM 5427 N N . ARG D 1 27 ? -0.013 -8.903 -3.839 1.00 24.83 27 ARG D N 1
ATOM 5428 C CA . ARG D 1 27 ? -0.603 -7.903 -4.726 1.00 24.33 27 ARG D CA 1
ATOM 5429 C C . ARG D 1 27 ? 0.268 -6.660 -4.807 1.00 27.42 27 ARG D C 1
ATOM 5430 O O . ARG D 1 27 ? 0.340 -6.008 -5.856 1.00 25.44 27 ARG D O 1
ATOM 5438 N N . ARG D 1 28 ? 0.971 -6.342 -3.727 1.00 28.55 28 ARG D N 1
ATOM 5439 C CA . ARG D 1 28 ? 1.805 -5.154 -3.703 1.00 27.07 28 ARG D CA 1
ATOM 5440 C C . ARG D 1 28 ? 3.072 -5.356 -4.519 1.00 24.73 28 ARG D C 1
ATOM 5441 O O . ARG D 1 28 ? 3.646 -4.380 -5.010 1.00 29.03 28 ARG D O 1
ATOM 5449 N N . ILE D 1 29 ? 3.492 -6.607 -4.703 1.00 25.88 29 ILE D N 1
ATOM 5450 C CA . ILE D 1 29 ? 4.565 -6.923 -5.639 1.00 26.49 29 ILE D CA 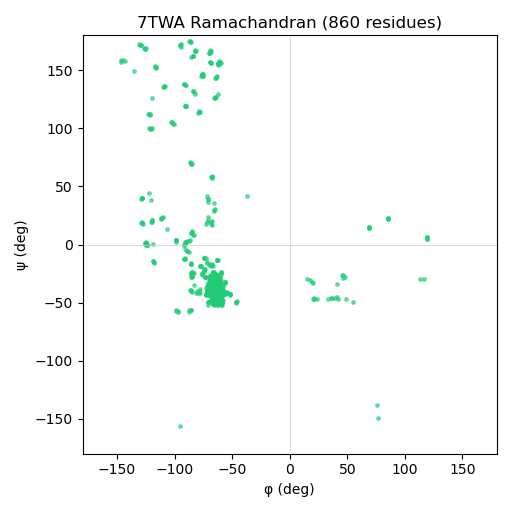1
ATOM 5451 C C . ILE D 1 29 ? 4.039 -6.951 -7.067 1.00 27.78 29 ILE D C 1
ATOM 5452 O O . ILE D 1 29 ? 4.680 -6.431 -7.988 1.00 27.81 29 ILE D O 1
ATOM 5457 N N . ALA D 1 30 ? 2.857 -7.540 -7.266 1.00 28.71 30 ALA D N 1
ATOM 5458 C CA . ALA D 1 30 ? 2.313 -7.703 -8.609 1.00 24.71 30 ALA D CA 1
ATOM 5459 C C . ALA D 1 30 ? 2.031 -6.359 -9.259 1.00 23.26 30 ALA D C 1
ATOM 5460 O O . ALA D 1 30 ? 2.313 -6.163 -10.445 1.00 28.24 30 ALA D O 1
ATOM 5462 N N . VAL D 1 31 ? 1.463 -5.419 -8.500 1.00 23.96 31 VAL D N 1
ATOM 5463 C CA . VAL D 1 31 ? 1.137 -4.117 -9.063 1.00 22.85 31 VAL D CA 1
ATOM 5464 C C . VAL D 1 31 ? 2.402 -3.357 -9.444 1.00 27.51 31 VAL D C 1
ATOM 5465 O O . VAL D 1 31 ? 2.359 -2.471 -10.307 1.00 32.21 31 VAL D O 1
ATOM 5469 N N . ALA D 1 32 ? 3.552 -3.747 -8.896 1.00 32.05 32 ALA D N 1
ATOM 5470 C CA . ALA D 1 32 ? 4.819 -3.115 -9.232 1.00 31.80 32 ALA D CA 1
ATOM 5471 C C . ALA D 1 32 ? 5.535 -3.785 -10.396 1.00 25.54 32 ALA D C 1
ATOM 5472 O O . ALA D 1 32 ? 6.490 -3.209 -10.927 1.00 31.14 32 ALA D O 1
ATOM 5474 N N . ASP D 1 33 ? 5.099 -4.970 -10.808 1.00 26.37 33 ASP D N 1
ATOM 5475 C CA . ASP D 1 33 ? 5.725 -5.698 -11.904 1.00 24.61 33 ASP D CA 1
ATOM 5476 C C . ASP D 1 33 ? 5.272 -5.136 -13.249 1.00 27.05 33 ASP D C 1
ATOM 5477 O O . ASP D 1 33 ? 4.095 -5.260 -13.611 1.00 26.69 33 ASP D O 1
ATOM 5482 N N . PRO D 1 34 ? 6.178 -4.523 -14.019 1.00 26.83 34 PRO D N 1
ATOM 5483 C CA . PRO D 1 34 ? 5.788 -4.002 -15.339 1.00 23.24 34 PRO D CA 1
ATOM 5484 C C . PRO D 1 34 ? 5.308 -5.082 -16.286 1.00 20.17 34 PRO D C 1
ATOM 5485 O O . PRO D 1 34 ? 4.542 -4.789 -17.211 1.00 24.05 34 PRO D O 1
ATOM 5489 N N . GLU D 1 35 ? 5.775 -6.317 -16.110 1.00 19.96 35 GLU D N 1
ATOM 5490 C CA . GLU D 1 35 ? 5.350 -7.398 -16.988 1.00 21.20 35 GLU D CA 1
ATOM 5491 C C . GLU D 1 35 ? 3.878 -7.735 -16.792 1.00 22.17 35 GLU D C 1
ATOM 5492 O O . GLU D 1 35 ? 3.186 -8.066 -17.763 1.00 21.08 35 GLU D O 1
ATOM 5498 N N . ILE D 1 36 ? 3.378 -7.646 -15.559 1.00 23.24 36 ILE D N 1
ATOM 5499 C CA . ILE D 1 36 ? 1.973 -7.953 -15.311 1.00 23.66 36 ILE D CA 1
ATOM 5500 C C . ILE D 1 36 ? 1.076 -6.928 -15.989 1.00 21.18 36 ILE D C 1
ATOM 5501 O O . ILE D 1 36 ? 0.038 -7.276 -16.565 1.00 22.83 36 ILE D O 1
ATOM 5506 N N . LYS D 1 37 ? 1.460 -5.652 -15.937 1.00 20.43 37 LYS D N 1
ATOM 5507 C CA . LYS D 1 37 ? 0.734 -4.638 -16.689 1.00 20.09 37 LYS D CA 1
ATOM 5508 C C . LYS D 1 37 ? 0.765 -4.950 -18.177 1.00 22.87 37 LYS D C 1
ATOM 5509 O O . LYS D 1 37 ? -0.247 -4.813 -18.873 1.00 23.64 37 LYS D O 1
ATOM 5515 N N . GLU D 1 38 ? 1.918 -5.385 -18.679 1.00 23.28 38 GLU D N 1
ATOM 5516 C CA . GLU D 1 38 ? 2.033 -5.713 -20.093 1.00 22.99 38 GLU D CA 1
ATOM 5517 C C . GLU D 1 38 ? 1.172 -6.918 -20.452 1.00 21.04 38 GLU D C 1
ATOM 5518 O O . GLU D 1 38 ? 0.554 -6.949 -21.522 1.00 22.43 38 GLU D O 1
ATOM 5524 N N . TYR D 1 39 ? 1.116 -7.918 -19.572 1.00 20.68 39 TYR D N 1
ATOM 5525 C CA . TYR D 1 39 ? 0.304 -9.100 -19.841 1.00 19.10 39 TYR D CA 1
ATOM 5526 C C . TYR D 1 39 ? -1.177 -8.751 -19.898 1.00 20.98 39 TYR D C 1
ATOM 5527 O O . TYR D 1 39 ? -1.884 -9.143 -20.832 1.00 22.56 39 TYR D O 1
ATOM 5536 N N . LEU D 1 40 ? -1.671 -8.030 -18.889 1.00 20.47 40 LEU D N 1
ATOM 5537 C CA . LEU D 1 40 ? -3.092 -7.712 -18.836 1.00 18.20 40 LEU D CA 1
ATOM 5538 C C . LEU D 1 40 ? -3.492 -6.732 -19.929 1.00 21.34 40 LEU D C 1
ATOM 5539 O O . LEU D 1 40 ? -4.645 -6.747 -20.374 1.00 21.60 40 LEU D O 1
ATOM 5544 N N . ASP D 1 41 ? -2.571 -5.870 -20.366 1.00 23.58 41 ASP D N 1
ATOM 5545 C CA . ASP D 1 41 ? -2.871 -5.002 -21.500 1.00 23.03 41 ASP D CA 1
ATOM 5546 C C . ASP D 1 41 ? -3.019 -5.811 -22.781 1.00 21.69 41 ASP D C 1
ATOM 5547 O O . ASP D 1 41 ? -3.864 -5.498 -23.626 1.00 25.55 41 ASP D O 1
ATOM 5552 N N . GLY D 1 42 ? -2.213 -6.860 -22.937 1.00 23.64 42 GLY D N 1
ATOM 5553 C CA . GLY D 1 42 ? -2.380 -7.746 -24.073 1.00 22.48 42 GLY D CA 1
ATOM 5554 C C . GLY D 1 42 ? -3.683 -8.517 -24.045 1.00 23.29 42 GLY D C 1
ATOM 5555 O O . GLY D 1 42 ? -4.265 -8.795 -25.097 1.00 21.99 42 GLY D O 1
ATOM 5564 N N . LEU D 1 44 ? -6.482 -7.473 -22.672 1.00 15.37 44 LEU D N 1
ATOM 5565 C CA . LEU D 1 44 ? -7.514 -6.512 -23.047 1.00 16.89 44 LEU D CA 1
ATOM 5566 C C . LEU D 1 44 ? -7.695 -6.475 -24.559 1.00 19.34 44 LEU D C 1
ATOM 5567 O O . LEU D 1 44 ? -8.822 -6.520 -25.067 1.00 17.75 44 LEU D O 1
ATOM 5572 N N . ALA D 1 45 ? -6.582 -6.403 -25.296 1.00 18.51 45 ALA D N 1
ATOM 5573 C CA . ALA D 1 45 ? -6.645 -6.364 -26.753 1.00 17.38 45 ALA D CA 1
ATOM 5574 C C . ALA D 1 45 ? -7.128 -7.688 -27.329 1.00 14.72 45 ALA D C 1
ATOM 5575 O O . ALA D 1 45 ? -7.895 -7.703 -28.296 1.00 17.43 45 ALA D O 1
ATOM 5577 N N . ARG D 1 46 ? -6.680 -8.811 -26.761 1.00 15.87 46 ARG D N 1
ATOM 5578 C CA . ARG D 1 46 ? -7.149 -10.109 -27.232 1.00 13.64 46 ARG D CA 1
ATOM 5579 C C . ARG D 1 46 ? -8.642 -10.283 -26.999 1.00 17.21 46 ARG D C 1
ATOM 5580 O O . ARG D 1 46 ? -9.322 -10.929 -27.802 1.00 18.10 46 ARG D O 1
ATOM 5588 N N . ILE D 1 47 ? -9.168 -9.720 -25.910 1.00 17.07 47 ILE D N 1
ATOM 5589 C CA . ILE D 1 47 ? -10.598 -9.818 -25.634 1.00 17.19 47 ILE D CA 1
ATOM 5590 C C . ILE D 1 47 ? -11.390 -8.958 -26.608 1.00 14.15 47 ILE D C 1
ATOM 5591 O O . ILE D 1 47 ? -12.369 -9.416 -27.208 1.00 18.32 47 ILE D O 1
ATOM 5596 N N . ALA D 1 48 ? -10.990 -7.694 -26.765 1.00 14.14 48 ALA D N 1
ATOM 5597 C CA . ALA D 1 48 ? -11.734 -6.776 -27.620 1.00 15.14 48 ALA D CA 1
ATOM 5598 C C . ALA D 1 48 ? -11.741 -7.228 -29.075 1.00 17.41 48 ALA D C 1
ATOM 5599 O O . ALA D 1 48 ? -12.703 -6.962 -29.803 1.00 18.15 48 ALA D O 1
ATOM 5601 N N . SER D 1 49 ? -10.688 -7.908 -29.516 1.00 17.70 49 SER D N 1
ATOM 5602 C CA . SER D 1 49 ? -10.591 -8.391 -30.885 1.00 15.53 49 SER D CA 1
ATOM 5603 C C . SER D 1 49 ? -11.149 -9.798 -31.058 1.00 16.35 49 SER D C 1
ATOM 5604 O O . SER D 1 49 ? -11.184 -10.299 -32.186 1.00 18.99 49 SER D O 1
ATOM 5607 N N . HIS D 1 50 ? -11.575 -10.446 -29.975 1.00 14.05 50 HIS D N 1
ATOM 5608 C CA . HIS D 1 50 ? -12.166 -11.775 -30.061 1.00 14.44 50 HIS D CA 1
ATOM 5609 C C . HIS D 1 50 ? -13.463 -11.738 -30.865 1.00 13.45 50 HIS D C 1
ATOM 5610 O O . HIS D 1 50 ? -14.225 -10.769 -30.816 1.00 15.75 50 HIS D O 1
ATOM 5617 N N . ARG D 1 51 ? -13.710 -12.820 -31.612 1.00 15.26 51 ARG D N 1
ATOM 5618 C CA . ARG D 1 51 ? -14.891 -12.883 -32.470 1.00 17.12 51 ARG D CA 1
ATOM 5619 C C . ARG D 1 51 ? -16.182 -12.849 -31.662 1.00 18.19 51 ARG D C 1
ATOM 5620 O O . ARG D 1 51 ? -17.221 -12.414 -32.171 1.00 17.03 51 ARG D O 1
ATOM 5628 N N . GLY D 1 52 ? -16.143 -13.292 -30.405 1.00 16.90 52 GLY D N 1
ATOM 5629 C CA . GLY D 1 52 ? -17.315 -13.162 -29.560 1.00 15.04 52 GLY D CA 1
ATOM 5630 C C . GLY D 1 52 ? -17.675 -11.729 -29.241 1.00 12.38 52 GLY D C 1
ATOM 5631 O O . GLY D 1 52 ? -18.840 -11.446 -28.951 1.00 16.71 52 GLY D O 1
ATOM 5632 N N . VAL D 1 53 ? -16.706 -10.820 -29.301 1.00 12.80 53 VAL D N 1
ATOM 5633 C CA . VAL D 1 53 ? -16.941 -9.404 -29.052 1.00 14.69 53 VAL D CA 1
ATOM 5634 C C . VAL D 1 53 ? -17.074 -8.682 -30.385 1.00 16.16 53 VAL D C 1
ATOM 5635 O O . VAL D 1 53 ? -18.092 -8.040 -30.662 1.00 15.97 53 VAL D O 1
ATOM 5639 N N . GLU D 1 54 ? -16.049 -8.798 -31.226 1.00 16.67 54 GLU D N 1
ATOM 5640 C CA . GLU D 1 54 ? -16.097 -8.239 -32.576 1.00 15.72 54 GLU D CA 1
ATOM 5641 C C . GLU D 1 54 ? -16.786 -9.246 -33.498 1.00 17.45 54 GLU D C 1
ATOM 5642 O O . GLU D 1 54 ? -16.179 -9.882 -34.360 1.00 18.98 54 GLU D O 1
ATOM 5648 N N . HIS D 1 55 ? -18.094 -9.399 -33.274 1.00 17.60 55 HIS D N 1
ATOM 5649 C CA . HIS D 1 55 ? -18.888 -10.396 -33.984 1.00 17.24 55 HIS D CA 1
ATOM 5650 C C . HIS D 1 55 ? -19.508 -9.805 -35.246 1.00 15.60 55 HIS D C 1
ATOM 5651 O O . HIS D 1 55 ? -19.994 -8.673 -35.226 1.00 15.85 55 HIS D O 1
ATOM 5658 N N . PRO D 1 56 ? -19.491 -10.574 -36.341 1.00 18.86 56 PRO D N 1
ATOM 5659 C CA . PRO D 1 56 ? -20.105 -10.094 -37.592 1.00 19.31 56 PRO D CA 1
ATOM 5660 C C . PRO D 1 56 ? -21.558 -9.680 -37.447 1.00 17.70 56 PRO D C 1
ATOM 5661 O O . PRO D 1 56 ? -21.965 -8.665 -38.024 1.00 17.71 56 PRO D O 1
ATOM 5665 N N . PHE D 1 57 ? -22.361 -10.451 -36.708 1.00 18.27 57 PHE D N 1
ATOM 5666 C CA . PHE D 1 57 ? -23.768 -10.100 -36.550 1.00 17.80 57 PHE D CA 1
ATOM 5667 C C . PHE D 1 57 ? -23.928 -8.758 -35.849 1.00 16.15 57 PHE D C 1
ATOM 5668 O O . PHE D 1 57 ? -24.759 -7.935 -36.250 1.00 15.94 57 PHE D O 1
ATOM 5676 N N . LEU D 1 58 ? -23.155 -8.526 -34.787 1.00 17.65 58 LEU D N 1
ATOM 5677 C CA . LEU D 1 58 ? -23.248 -7.254 -34.080 1.00 14.93 58 LEU D CA 1
ATOM 5678 C C . LEU D 1 58 ? -22.815 -6.101 -34.968 1.00 13.78 58 LEU D C 1
ATOM 5679 O O . LEU D 1 58 ? -23.453 -5.045 -34.978 1.00 15.13 58 LEU D O 1
ATOM 5684 N N . ASN D 1 59 ? -21.739 -6.282 -35.730 1.00 15.88 59 ASN D N 1
ATOM 5685 C CA . ASN D 1 59 ? -21.326 -5.224 -36.641 1.00 16.70 59 ASN D CA 1
ATOM 5686 C C . ASN D 1 59 ? -22.332 -5.048 -37.773 1.00 13.88 59 ASN D C 1
ATOM 5687 O O . ASN D 1 59 ? -22.566 -3.921 -38.222 1.00 16.93 59 ASN D O 1
ATOM 5692 N N . ALA D 1 60 ? -22.968 -6.137 -38.214 1.00 16.99 60 ALA D N 1
ATOM 5693 C CA . ALA D 1 60 ? -24.031 -6.013 -39.204 1.00 15.75 60 ALA D CA 1
ATOM 5694 C C . ALA D 1 60 ? -25.212 -5.247 -38.634 1.00 18.45 60 ALA D C 1
ATOM 5695 O O . ALA D 1 60 ? -25.756 -4.354 -39.292 1.00 18.77 60 ALA D O 1
ATOM 5697 N N . TYR D 1 61 ? -25.598 -5.561 -37.396 1.00 17.54 61 TYR D N 1
ATOM 5698 C CA . TYR D 1 61 ? -26.740 -4.898 -36.780 1.00 16.69 61 TYR D CA 1
ATOM 5699 C C . TYR D 1 61 ? -26.522 -3.397 -36.645 1.00 14.87 61 TYR D C 1
ATOM 5700 O O . TYR D 1 61 ? -27.487 -2.626 -36.698 1.00 15.31 61 TYR D O 1
ATOM 5709 N N . ARG D 1 62 ? -25.268 -2.959 -36.499 1.00 14.72 62 ARG D N 1
ATOM 5710 C CA . ARG D 1 62 ? -24.986 -1.535 -36.359 1.00 15.48 62 ARG D CA 1
ATOM 5711 C C . ARG D 1 62 ? -25.452 -0.730 -37.561 1.00 18.52 62 ARG D C 1
ATOM 5712 O O . ARG D 1 62 ? -25.714 0.469 -37.426 1.00 19.23 62 ARG D O 1
ATOM 5720 N N . THR D 1 63 ? -25.566 -1.361 -38.728 1.00 19.42 63 THR D N 1
ATOM 5721 C CA . THR D 1 63 ? -25.951 -0.666 -39.943 1.00 20.77 63 THR D CA 1
ATOM 5722 C C . THR D 1 63 ? -27.151 -1.283 -40.647 1.00 19.94 63 THR D C 1
ATOM 5723 O O . THR D 1 63 ? -27.558 -0.772 -41.694 1.00 23.87 63 THR D O 1
ATOM 5727 N N . THR D 1 64 ? -27.742 -2.342 -40.102 1.00 18.92 64 THR D N 1
ATOM 5728 C CA . THR D 1 64 ? -28.840 -3.055 -40.747 1.00 17.98 64 THR D CA 1
ATOM 5729 C C . THR D 1 64 ? -30.048 -3.024 -39.823 1.00 19.87 64 THR D C 1
ATOM 5730 O O . THR D 1 64 ? -30.041 -3.666 -38.768 1.00 18.81 64 THR D O 1
ATOM 5734 N N . ALA D 1 65 ? -31.087 -2.294 -40.226 1.00 20.28 65 ALA D N 1
ATOM 5735 C CA . ALA D 1 65 ? -32.324 -2.266 -39.461 1.00 17.81 65 ALA D CA 1
ATOM 5736 C C . ALA D 1 65 ? -33.026 -3.620 -39.535 1.00 16.56 65 ALA D C 1
ATOM 5737 O O . ALA D 1 65 ? -32.839 -4.401 -40.471 1.00 17.28 65 ALA D O 1
ATOM 5739 N N . LEU D 1 66 ? -33.850 -3.892 -38.528 1.00 15.85 66 LEU D N 1
ATOM 5740 C CA . LEU D 1 66 ? -34.551 -5.161 -38.418 1.00 17.18 66 LEU D CA 1
ATOM 5741 C C . LEU D 1 66 ? -36.053 -4.940 -38.515 1.00 13.88 66 LEU D C 1
ATOM 5742 O O . LEU D 1 66 ? -36.563 -3.870 -38.169 1.00 18.68 66 LEU D O 1
ATOM 5747 N N . ASP D 1 67 ? -36.759 -5.962 -38.984 1.00 16.24 67 ASP D N 1
ATOM 5748 C CA . ASP D 1 67 ? -38.213 -5.934 -38.989 1.00 15.87 67 ASP D CA 1
ATOM 5749 C C . ASP D 1 67 ? -38.716 -6.335 -37.607 1.00 19.11 67 ASP D C 1
ATOM 5750 O O . ASP D 1 67 ? -37.938 -6.802 -36.773 1.00 17.19 67 ASP D O 1
ATOM 5755 N N . PRO D 1 68 ? -40.007 -6.122 -37.318 1.00 18.92 68 PRO D N 1
ATOM 5756 C CA . PRO D 1 68 ? -40.513 -6.407 -35.961 1.00 20.05 68 PRO D CA 1
ATOM 5757 C C . PRO D 1 68 ? -40.195 -7.793 -35.420 1.00 17.31 68 PRO D C 1
ATOM 5758 O O . PRO D 1 68 ? -39.818 -7.908 -34.249 1.00 16.12 68 PRO D O 1
ATOM 5762 N N . GLU D 1 69 ? -40.345 -8.848 -36.223 1.00 16.23 69 GLU D N 1
ATOM 5763 C CA . GLU D 1 69 ? -40.084 -10.193 -35.718 1.00 18.12 69 GLU D CA 1
ATOM 5764 C C . GLU D 1 69 ? -38.592 -10.432 -35.506 1.00 18.03 69 GLU D C 1
ATOM 5765 O O . GLU D 1 69 ? -38.199 -11.136 -34.569 1.00 17.82 69 GLU D O 1
ATOM 5771 N N . GLN D 1 70 ? -37.747 -9.876 -36.376 1.00 15.78 70 GLN D N 1
ATOM 5772 C CA . GLN D 1 70 ? -36.306 -9.987 -36.175 1.00 17.57 70 GLN D CA 1
ATOM 5773 C C . GLN D 1 70 ? -35.882 -9.306 -34.881 1.00 15.88 70 GLN D C 1
ATOM 5774 O O . GLN D 1 70 ? -35.086 -9.856 -34.112 1.00 14.72 70 GLN D O 1
ATOM 5780 N N . GLU D 1 71 ? -36.402 -8.103 -34.633 1.00 16.54 71 GLU D N 1
ATOM 5781 C CA . GLU D 1 71 ? -36.064 -7.367 -33.423 1.00 15.47 71 GLU D CA 1
ATOM 5782 C C . GLU D 1 71 ? -36.606 -8.062 -32.184 1.00 16.31 71 GLU D C 1
ATOM 5783 O O . GLU D 1 71 ? -35.971 -8.044 -31.124 1.00 14.60 71 GLU D O 1
ATOM 5789 N N . ARG D 1 72 ? -37.785 -8.669 -32.300 1.00 16.99 72 ARG D N 1
ATOM 5790 C CA A ARG D 1 72 ? -38.356 -9.404 -31.178 0.49 17.13 72 ARG D CA 1
ATOM 5791 C CA B ARG D 1 72 ? -38.352 -9.399 -31.173 0.51 17.16 72 ARG D CA 1
ATOM 5792 C C . ARG D 1 72 ? -37.477 -10.586 -30.793 1.00 16.24 72 ARG D C 1
ATOM 5793 O O . ARG D 1 72 ? -37.306 -10.885 -29.608 1.00 16.71 72 ARG D O 1
ATOM 5808 N N . HIS D 1 73 ? -36.908 -11.268 -31.787 1.00 14.89 73 HIS D N 1
ATOM 5809 C CA . HIS D 1 73 ? -36.053 -12.414 -31.502 1.00 17.03 73 HIS D CA 1
ATOM 5810 C C . HIS D 1 73 ? -34.742 -11.984 -30.861 1.00 15.13 73 HIS D C 1
ATOM 5811 O O . HIS D 1 73 ? -34.289 -12.604 -29.895 1.00 14.26 73 HIS D O 1
ATOM 5818 N N . LEU D 1 74 ? -34.130 -10.917 -31.379 1.00 15.26 74 LEU D N 1
ATOM 5819 C CA . LEU D 1 74 ? -32.824 -10.485 -30.893 1.00 13.91 74 LEU D CA 1
ATOM 5820 C C . LEU D 1 74 ? -32.871 -10.162 -29.405 1.00 14.36 74 LEU D C 1
ATOM 5821 O O . LEU D 1 74 ? -32.047 -10.651 -28.624 1.00 14.58 74 LEU D O 1
ATOM 5826 N N . PHE D 1 75 ? -33.836 -9.349 -28.993 1.00 13.67 75 PHE D N 1
ATOM 5827 C CA . PHE D 1 75 ? -33.874 -8.867 -27.623 1.00 12.97 75 PHE D CA 1
ATOM 5828 C C . PHE D 1 75 ? -34.584 -9.812 -26.662 1.00 14.24 75 PHE D C 1
ATOM 5829 O O . PHE D 1 75 ? -34.397 -9.686 -25.447 1.00 14.54 75 PHE D O 1
ATOM 5837 N N . SER D 1 76 ? -35.371 -10.766 -27.163 1.00 15.44 76 SER D N 1
ATOM 5838 C CA . SER D 1 76 ? -35.846 -11.834 -26.290 1.00 15.17 76 SER D CA 1
ATOM 5839 C C . SER D 1 76 ? -34.708 -12.773 -25.916 1.00 14.20 76 SER D C 1
ATOM 5840 O O . SER D 1 76 ? -34.640 -13.254 -24.780 1.00 15.97 76 SER D O 1
ATOM 5843 N N . GLU D 1 77 ? -33.810 -13.053 -26.858 1.00 14.54 77 GLU D N 1
ATOM 5844 C CA . GLU D 1 77 ? -32.626 -13.829 -26.519 1.00 14.22 77 GLU D CA 1
ATOM 5845 C C . GLU D 1 77 ? -31.734 -13.060 -25.553 1.00 13.23 77 GLU D C 1
ATOM 5846 O O . GLU D 1 77 ? -31.165 -13.647 -24.627 1.00 14.95 77 GLU D O 1
ATOM 5852 N N . CYS D 1 78 ? -31.619 -11.743 -25.744 1.00 13.10 78 CYS D N 1
ATOM 5853 C CA . CYS D 1 78 ? -30.831 -10.924 -24.828 1.00 12.70 78 CYS D CA 1
ATOM 5854 C C . CYS D 1 78 ? -31.403 -10.975 -23.419 1.00 15.34 78 CYS D C 1
ATOM 5855 O O . CYS D 1 78 ? -30.653 -10.971 -22.436 1.00 15.49 78 CYS D O 1
ATOM 5858 N N . TYR D 1 79 ? -32.730 -11.016 -23.301 1.00 14.68 79 TYR D N 1
ATOM 5859 C CA . TYR D 1 79 ? -33.356 -11.091 -21.986 1.00 14.04 79 TYR D CA 1
ATOM 5860 C C . TYR D 1 79 ? -32.931 -12.356 -21.253 1.00 15.98 79 TYR D C 1
ATOM 5861 O O . TYR D 1 79 ? -32.553 -12.309 -20.077 1.00 18.74 79 TYR D O 1
ATOM 5870 N N . TYR D 1 80 ? -32.983 -13.500 -21.931 1.00 11.94 80 TYR D N 1
ATOM 5871 C CA . TYR D 1 80 ? -32.586 -14.741 -21.283 1.00 13.75 80 TYR D CA 1
ATOM 5872 C C . TYR D 1 80 ? -31.075 -14.857 -21.128 1.00 16.24 80 TYR D C 1
ATOM 5873 O O . TYR D 1 80 ? -30.606 -15.609 -20.267 1.00 14.74 80 TYR D O 1
ATOM 5882 N N . PHE D 1 81 ? -30.311 -14.125 -21.935 1.00 13.63 81 PHE D N 1
ATOM 5883 C CA . PHE D 1 81 ? -28.880 -13.990 -21.693 1.00 14.68 81 PHE D CA 1
ATOM 5884 C C . PHE D 1 81 ? -28.632 -13.215 -20.402 1.00 14.05 81 PHE D C 1
ATOM 5885 O O . PHE D 1 81 ? -27.893 -13.674 -19.525 1.00 15.65 81 PHE D O 1
ATOM 5893 N N . PHE D 1 82 ? -29.290 -12.068 -20.245 1.00 13.90 82 PHE D N 1
ATOM 5894 C CA . PHE D 1 82 ? -29.003 -11.157 -19.142 1.00 13.83 82 PHE D CA 1
ATOM 5895 C C . PHE D 1 82 ? -29.592 -11.600 -17.809 1.00 17.24 82 PHE D C 1
ATOM 5896 O O . PHE D 1 82 ? -29.150 -11.106 -16.767 1.00 19.08 82 PHE D O 1
ATOM 5904 N N . ARG D 1 83 ? -30.574 -12.500 -17.813 1.00 15.95 83 ARG D N 1
ATOM 5905 C CA . ARG D 1 83 ? -31.373 -12.743 -16.616 1.00 16.64 83 ARG D CA 1
ATOM 5906 C C . ARG D 1 83 ? -30.541 -13.316 -15.472 1.00 15.78 83 ARG D C 1
ATOM 5907 O O . ARG D 1 83 ? -29.840 -14.319 -15.635 1.00 17.62 83 ARG D O 1
ATOM 5915 N N . TYR D 1 84 ? -30.626 -12.657 -14.312 1.00 19.32 84 TYR D N 1
ATOM 5916 C CA . TYR D 1 84 ? -30.067 -13.115 -13.040 1.00 14.75 84 TYR D CA 1
ATOM 5917 C C . TYR D 1 84 ? -28.547 -13.111 -13.014 1.00 16.77 84 TYR D C 1
ATOM 5918 O O . TYR D 1 84 ? -27.946 -13.715 -12.122 1.00 17.84 84 TYR D O 1
ATOM 5927 N N . LEU D 1 85 ? -27.903 -12.441 -13.965 1.00 16.57 85 LEU D N 1
ATOM 5928 C CA . LEU D 1 85 ? -26.446 -12.360 -13.936 1.00 16.86 85 LEU D CA 1
ATOM 5929 C C . LEU D 1 85 ? -25.901 -11.690 -12.676 1.00 16.22 85 LEU D C 1
ATOM 5930 O O . LEU D 1 85 ? -24.855 -12.146 -12.184 1.00 18.61 85 LEU D O 1
ATOM 5935 N N . PRO D 1 86 ? -26.511 -10.634 -12.117 1.00 17.03 86 PRO D N 1
ATOM 5936 C CA . PRO D 1 86 ? -25.983 -10.092 -10.853 1.00 18.20 86 PRO D CA 1
ATOM 5937 C C . PRO D 1 86 ? -25.892 -11.119 -9.738 1.00 16.17 86 PRO D C 1
ATOM 5938 O O . PRO D 1 86 ? -24.987 -11.029 -8.901 1.00 18.43 86 PRO D O 1
ATOM 5942 N N . PHE D 1 87 ? -26.806 -12.090 -9.693 1.00 17.82 87 PHE D N 1
ATOM 5943 C CA . PHE D 1 87 ? -26.750 -13.093 -8.637 1.00 16.88 87 PHE D CA 1
ATOM 5944 C C . PHE D 1 87 ? -25.614 -14.079 -8.862 1.00 17.91 87 PHE D C 1
ATOM 5945 O O . PHE D 1 87 ? -25.091 -14.646 -7.897 1.00 20.38 87 PHE D O 1
ATOM 5953 N N . TYR D 1 88 ? -25.226 -14.301 -10.120 1.00 14.89 88 TYR D N 1
ATOM 5954 C CA . TYR D 1 88 ? -24.194 -15.290 -10.414 1.00 13.73 88 TYR D CA 1
ATOM 5955 C C . TYR D 1 88 ? -22.822 -14.807 -9.965 1.00 14.78 88 TYR D C 1
ATOM 5956 O O . TYR D 1 88 ? -22.022 -15.591 -9.445 1.00 17.50 88 TYR D O 1
ATOM 5965 N N . ILE D 1 89 ? -22.523 -13.527 -10.181 1.00 16.05 89 ILE D N 1
ATOM 5966 C CA . ILE D 1 89 ? -21.196 -13.025 -9.854 1.00 17.05 89 ILE D CA 1
ATOM 5967 C C . ILE D 1 89 ? -20.998 -12.991 -8.345 1.00 19.27 89 ILE D C 1
ATOM 5968 O O . ILE D 1 89 ? -19.873 -13.142 -7.856 1.00 19.41 89 ILE D O 1
ATOM 5973 N N . THR D 1 90 ? -22.084 -12.842 -7.583 1.00 20.84 90 THR D N 1
ATOM 5974 C CA . THR D 1 90 ? -21.974 -12.835 -6.128 1.00 21.09 90 THR D CA 1
ATOM 5975 C C . THR D 1 90 ? -21.529 -14.189 -5.589 1.00 20.25 90 THR D C 1
ATOM 5976 O O . THR D 1 90 ? -20.928 -14.257 -4.511 1.00 21.49 90 THR D O 1
ATOM 5980 N N . GLY D 1 91 ? -21.791 -15.269 -6.325 1.00 19.99 91 GLY D N 1
ATOM 5981 C CA . GLY D 1 91 ? -21.339 -16.587 -5.915 1.00 20.22 91 GLY D CA 1
ATOM 5982 C C . GLY D 1 91 ? -19.838 -16.777 -5.957 1.00 18.35 91 GLY D C 1
ATOM 5983 O O . GLY D 1 91 ? -19.349 -17.821 -5.513 1.00 22.15 91 GLY D O 1
ATOM 5992 N N . ALA D 1 93 ? -17.801 -14.855 -4.294 1.00 22.52 93 ALA D N 1
ATOM 5993 C CA . ALA D 1 93 ? -17.251 -14.348 -3.039 1.00 19.16 93 ALA D CA 1
ATOM 5994 C C . ALA D 1 93 ? -16.919 -15.460 -2.052 1.00 21.59 93 ALA D C 1
ATOM 5995 O O . ALA D 1 93 ? -16.007 -15.300 -1.234 1.00 26.78 93 ALA D O 1
ATOM 5997 N N . VAL D 1 94 ? -17.624 -16.591 -2.111 1.00 23.19 94 VAL D N 1
ATOM 5998 C CA . VAL D 1 94 ? -17.330 -17.682 -1.190 1.00 23.33 94 VAL D CA 1
ATOM 5999 C C . VAL D 1 94 ? -16.013 -18.367 -1.520 1.00 24.44 94 VAL D C 1
ATOM 6000 O O . VAL D 1 94 ? -15.476 -19.101 -0.683 1.00 28.71 94 VAL D O 1
ATOM 6004 N N . LYS D 1 95 ? -15.476 -18.151 -2.718 1.00 27.29 95 LYS D N 1
ATOM 6005 C CA . LYS D 1 95 ? -14.264 -18.825 -3.161 1.00 24.25 95 LYS D CA 1
ATOM 6006 C C . LYS D 1 95 ? -12.994 -18.051 -2.837 1.00 23.78 95 LYS D C 1
ATOM 6007 O O . LYS D 1 95 ? -11.900 -18.522 -3.159 1.00 31.08 95 LYS D O 1
ATOM 6013 N N . THR D 1 96 ? -13.106 -16.900 -2.183 1.00 22.75 96 THR D N 1
ATOM 6014 C CA . THR D 1 96 ? -11.957 -16.050 -1.928 1.00 21.02 96 THR D CA 1
ATOM 6015 C C . THR D 1 96 ? -12.104 -15.406 -0.561 1.00 17.31 96 THR D C 1
ATOM 6016 O O . THR D 1 96 ? -13.204 -15.295 -0.017 1.00 19.54 96 THR D O 1
ATOM 6020 N N . ARG D 1 97 ? -10.966 -14.990 -0.009 1.00 17.07 97 ARG D N 1
ATOM 6021 C CA . ARG D 1 97 ? -10.932 -14.153 1.183 1.00 16.32 97 ARG D CA 1
ATOM 6022 C C . ARG D 1 97 ? -10.220 -12.838 0.908 1.00 17.42 97 ARG D C 1
ATOM 6023 O O . ARG D 1 97 ? -9.787 -12.158 1.842 1.00 16.36 97 ARG D O 1
ATOM 6031 N N . ASP D 1 98 ? -10.113 -12.467 -0.366 1.00 17.88 98 ASP D N 1
ATOM 6032 C CA . ASP D 1 98 ? -9.439 -11.252 -0.802 1.00 16.42 98 ASP D CA 1
ATOM 6033 C C . ASP D 1 98 ? -10.452 -10.115 -0.861 1.00 16.05 98 ASP D C 1
ATOM 6034 O O . ASP D 1 98 ? -11.430 -10.190 -1.613 1.00 18.22 98 ASP D O 1
ATOM 6039 N N . GLU D 1 99 ? -10.219 -9.065 -0.071 1.00 15.16 99 GLU D N 1
ATOM 6040 C CA . GLU D 1 99 ? -11.170 -7.962 0.005 1.00 16.28 99 GLU D CA 1
ATOM 6041 C C . GLU D 1 99 ? -11.192 -7.116 -1.260 1.00 16.93 99 GLU D C 1
ATOM 6042 O O . GLU D 1 99 ? -12.205 -6.468 -1.536 1.00 15.52 99 GLU D O 1
ATOM 6056 N N . ILE D 1 101 ? -10.960 -8.402 -4.250 1.00 17.78 101 ILE D N 1
ATOM 6057 C CA . ILE D 1 101 ? -11.814 -9.184 -5.139 1.00 16.29 101 ILE D CA 1
ATOM 6058 C C . ILE D 1 101 ? -13.279 -8.980 -4.776 1.00 21.43 101 ILE D C 1
ATOM 6059 O O . ILE D 1 101 ? -14.129 -8.756 -5.645 1.00 18.95 101 ILE D O 1
ATOM 6064 N N . LEU D 1 102 ? -13.593 -9.059 -3.481 1.00 16.39 102 LEU D N 1
ATOM 6065 C CA . LEU D 1 102 ? -14.957 -8.814 -3.026 1.00 16.82 102 LEU D CA 1
ATOM 6066 C C . LEU D 1 102 ? -15.427 -7.415 -3.403 1.00 15.63 102 LEU D C 1
ATOM 6067 O O . LEU D 1 102 ? -16.583 -7.227 -3.794 1.00 18.03 102 LEU D O 1
ATOM 6072 N N . ARG D 1 103 ? -14.539 -6.423 -3.312 1.00 15.21 103 ARG D N 1
ATOM 6073 C CA . ARG D 1 103 ? -14.919 -5.059 -3.663 1.00 14.64 103 ARG D CA 1
ATOM 6074 C C . ARG D 1 103 ? -15.332 -4.953 -5.126 1.00 18.73 103 ARG D C 1
ATOM 6075 O O . ARG D 1 103 ? -16.322 -4.289 -5.451 1.00 18.23 103 ARG D O 1
ATOM 6083 N N . GLU D 1 104 ? -14.579 -5.593 -6.024 1.00 21.80 104 GLU D N 1
ATOM 6084 C CA . GLU D 1 104 ? -14.930 -5.556 -7.441 1.00 18.29 104 GLU D CA 1
ATOM 6085 C C . GLU D 1 104 ? -16.264 -6.244 -7.696 1.00 17.25 104 GLU D C 1
ATOM 6086 O O . GLU D 1 104 ? -17.103 -5.730 -8.444 1.00 19.05 104 GLU D O 1
ATOM 6092 N N . ILE D 1 105 ? -16.480 -7.405 -7.073 1.00 19.16 105 ILE D N 1
ATOM 6093 C CA . ILE D 1 105 ? -17.750 -8.113 -7.214 1.00 18.39 105 ILE D CA 1
ATOM 6094 C C . ILE D 1 105 ? -18.896 -7.245 -6.718 1.00 19.98 105 ILE D C 1
ATOM 6095 O O . ILE D 1 105 ? -19.890 -7.029 -7.421 1.00 18.50 105 ILE D O 1
ATOM 6100 N N . ILE D 1 106 ? -18.764 -6.723 -5.497 1.00 19.98 106 ILE D N 1
ATOM 6101 C CA . ILE D 1 106 ? -19.831 -5.935 -4.887 1.00 19.43 106 ILE D CA 1
ATOM 6102 C C . ILE D 1 106 ? -20.093 -4.672 -5.693 1.00 17.00 106 ILE D C 1
ATOM 6103 O O . ILE D 1 106 ? -21.245 -4.274 -5.894 1.00 20.30 106 ILE D O 1
ATOM 6108 N N . LEU D 1 107 ? -19.030 -4.025 -6.171 1.00 19.90 107 LEU D N 1
ATOM 6109 C CA . LEU D 1 107 ? -19.199 -2.798 -6.939 1.00 19.05 107 LEU D CA 1
ATOM 6110 C C . LEU D 1 107 ? -20.005 -3.049 -8.203 1.00 19.64 107 LEU D C 1
ATOM 6111 O O . LEU D 1 107 ? -20.853 -2.232 -8.579 1.00 22.39 107 LEU D O 1
ATOM 6116 N N . ASN D 1 108 ? -19.762 -4.181 -8.866 1.00 21.49 108 ASN D N 1
ATOM 6117 C CA . ASN D 1 108 ? -20.503 -4.505 -10.080 1.00 20.67 108 ASN D CA 1
ATOM 6118 C C . ASN D 1 108 ? -21.974 -4.756 -9.776 1.00 20.13 108 ASN D C 1
ATOM 6119 O O . ASN D 1 108 ? -22.853 -4.284 -10.507 1.00 22.95 108 ASN D O 1
ATOM 6124 N N . VAL D 1 109 ? -22.265 -5.500 -8.706 1.00 19.50 109 VAL D N 1
ATOM 6125 C CA . VAL D 1 109 ? -23.655 -5.790 -8.368 1.00 16.06 109 VAL D CA 1
ATOM 6126 C C . VAL D 1 109 ? -24.351 -4.536 -7.867 1.00 17.44 109 VAL D C 1
ATOM 6127 O O . VAL D 1 109 ? -25.533 -4.312 -8.151 1.00 20.27 109 VAL D O 1
ATOM 6131 N N . ALA D 1 110 ? -23.638 -3.705 -7.105 1.00 17.14 110 ALA D N 1
ATOM 6132 C CA . ALA D 1 110 ? -24.231 -2.466 -6.619 1.00 17.77 110 ALA D CA 1
ATOM 6133 C C . ALA D 1 110 ? -24.615 -1.555 -7.773 1.00 21.39 110 ALA D C 1
ATOM 6134 O O . ALA D 1 110 ? -25.606 -0.823 -7.687 1.00 21.48 110 ALA D O 1
ATOM 6136 N N . ASP D 1 111 ? -23.857 -1.605 -8.868 1.00 23.41 111 ASP D N 1
ATOM 6137 C CA . ASP D 1 111 ? -24.215 -0.829 -10.046 1.00 24.81 111 ASP D CA 1
ATOM 6138 C C . ASP D 1 111 ? -25.534 -1.300 -10.641 1.00 22.26 111 ASP D C 1
ATOM 6139 O O . ASP D 1 111 ? -26.307 -0.487 -11.155 1.00 27.46 111 ASP D O 1
ATOM 6144 N N . GLU D 1 112 ? -25.820 -2.598 -10.553 1.00 20.93 112 GLU D N 1
ATOM 6145 C CA . GLU D 1 112 ? -27.000 -3.164 -11.191 1.00 20.45 112 GLU D CA 1
ATOM 6146 C C . GLU D 1 112 ? -28.252 -3.067 -10.326 1.00 20.61 112 GLU D C 1
ATOM 6147 O O . GLU D 1 112 ? -29.332 -2.778 -10.850 1.00 23.74 112 GLU D O 1
ATOM 6153 N N . VAL D 1 113 ? -28.141 -3.298 -9.021 1.00 19.93 113 VAL D N 1
ATOM 6154 C CA . VAL D 1 113 ? -29.307 -3.364 -8.139 1.00 20.96 113 VAL D CA 1
ATOM 6155 C C . VAL D 1 113 ? -29.217 -2.394 -6.970 1.00 21.02 113 VAL D C 1
ATOM 6156 O O . VAL D 1 113 ? -30.146 -2.352 -6.158 1.00 22.74 113 VAL D O 1
ATOM 6160 N N . GLY D 1 114 ? -28.143 -1.621 -6.856 1.00 21.25 114 GLY D N 1
ATOM 6161 C CA . GLY D 1 114 ? -27.973 -0.786 -5.680 1.00 21.51 114 GLY D CA 1
ATOM 6162 C C . GLY D 1 114 ? -29.027 0.291 -5.536 1.00 24.21 114 GLY D C 1
ATOM 6163 O O . GLY D 1 114 ? -29.415 0.633 -4.417 1.00 29.35 114 GLY D O 1
ATOM 6164 N N . SER D 1 115 ? -29.504 0.840 -6.648 1.00 25.64 115 SER D N 1
ATOM 6165 C CA . SER D 1 115 ? -30.465 1.932 -6.617 1.00 24.25 115 SER D CA 1
ATOM 6166 C C . SER D 1 115 ? -31.632 1.632 -7.549 1.00 23.44 115 SER D C 1
ATOM 6167 O O . SER D 1 115 ? -31.635 0.648 -8.292 1.00 23.97 115 SER D O 1
ATOM 6170 N N . ASP D 1 116 ? -32.640 2.490 -7.485 1.00 26.15 116 ASP D N 1
ATOM 6171 C CA . ASP D 1 116 ? -33.811 2.380 -8.333 1.00 24.64 116 ASP D CA 1
ATOM 6172 C C . ASP D 1 116 ? -33.804 3.491 -9.376 1.00 27.33 116 ASP D C 1
ATOM 6173 O O . ASP 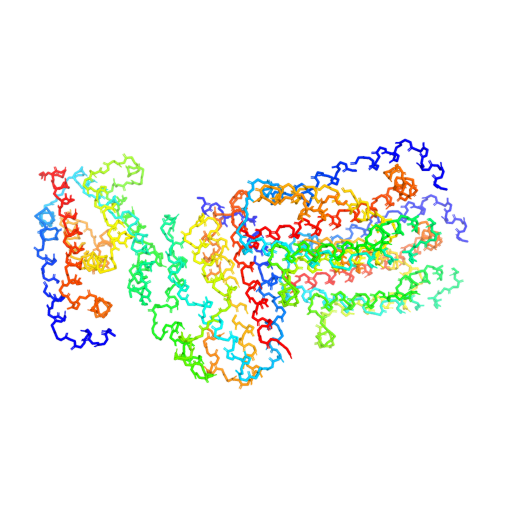D 1 116 ? -33.500 4.643 -9.047 1.00 25.55 116 ASP D O 1
ATOM 6178 N N . PRO D 1 117 ? -34.130 3.180 -10.642 1.00 28.21 117 PRO D N 1
ATOM 6179 C CA . PRO D 1 117 ? -34.477 1.831 -11.103 1.00 25.25 117 PRO D CA 1
ATOM 6180 C C . PRO D 1 117 ? -33.264 0.920 -11.248 1.00 20.41 117 PRO D C 1
ATOM 6181 O O . PRO D 1 117 ? -32.191 1.391 -11.618 1.00 25.31 117 PRO D O 1
ATOM 6185 N N . THR D 1 118 ? -33.435 -0.363 -10.949 1.00 19.91 118 THR D N 1
ATOM 6186 C CA . THR D 1 118 ? -32.362 -1.312 -11.180 1.00 19.12 118 THR D CA 1
ATOM 6187 C C . THR D 1 118 ? -32.173 -1.518 -12.678 1.00 21.32 118 THR D C 1
ATOM 6188 O O . THR D 1 118 ? -33.020 -1.145 -13.495 1.00 21.35 118 THR D O 1
ATOM 6192 N N . HIS D 1 119 ? -31.034 -2.112 -13.038 1.00 20.27 119 HIS D N 1
ATOM 6193 C CA . HIS D 1 119 ? -30.740 -2.335 -14.451 1.00 20.44 119 HIS D CA 1
ATOM 6194 C C . HIS D 1 119 ? -31.764 -3.259 -15.097 1.00 19.03 119 HIS D C 1
ATOM 6195 O O . HIS D 1 119 ? -32.225 -2.999 -16.214 1.00 19.88 119 HIS D O 1
ATOM 6202 N N . SER D 1 120 ? -32.142 -4.337 -14.406 1.00 18.71 120 SER D N 1
ATOM 6203 C CA . SER D 1 120 ? -33.145 -5.249 -14.945 1.00 19.70 120 SER D CA 1
ATOM 6204 C C . SER D 1 120 ? -34.492 -4.559 -15.119 1.00 17.75 120 SER D C 1
ATOM 6205 O O . SER D 1 120 ? -35.250 -4.899 -16.034 1.00 20.70 120 SER D O 1
ATOM 6208 N N . THR D 1 121 ? -34.810 -3.597 -14.252 1.00 16.68 121 THR D N 1
ATOM 6209 C CA . THR D 1 121 ? -36.041 -2.835 -14.419 1.00 20.81 121 THR D CA 1
ATOM 6210 C C . THR D 1 121 ? -35.949 -1.915 -15.631 1.00 19.16 121 THR D C 1
ATOM 6211 O O . THR D 1 121 ? -36.921 -1.763 -16.381 1.00 20.13 121 THR D O 1
ATOM 6215 N N . LEU D 1 122 ? -34.785 -1.298 -15.840 1.00 18.68 122 LEU D N 1
ATOM 6216 C CA . LEU D 1 122 ? -34.581 -0.476 -17.028 1.00 19.20 122 LEU D CA 1
ATOM 6217 C C . LEU D 1 122 ? -34.646 -1.313 -18.300 1.00 19.20 122 LEU D C 1
ATOM 6218 O O . LEU D 1 122 ? -35.145 -0.850 -19.332 1.00 21.30 122 LEU D O 1
ATOM 6223 N N . PHE D 1 123 ? -34.142 -2.547 -18.249 1.00 18.02 123 PHE D N 1
ATOM 6224 C CA . PHE D 1 123 ? -34.174 -3.410 -19.426 1.00 16.66 123 PHE D CA 1
ATOM 6225 C C . PHE D 1 123 ? -35.599 -3.825 -19.777 1.00 18.97 123 PHE D C 1
ATOM 6226 O O . PHE D 1 123 ? -35.990 -3.786 -20.948 1.00 18.60 123 PHE D O 1
ATOM 6234 N N . ALA D 1 124 ? -36.391 -4.223 -18.777 1.00 18.46 124 ALA D N 1
ATOM 6235 C CA . ALA D 1 124 ? -37.774 -4.606 -19.037 1.00 19.05 124 ALA D CA 1
ATOM 6236 C C . ALA D 1 124 ? -38.585 -3.443 -19.586 1.00 15.48 124 ALA D C 1
ATOM 6237 O O . ALA D 1 124 ? -39.515 -3.649 -20.375 1.00 19.17 124 ALA D O 1
ATOM 6239 N N . ASP D 1 125 ? -38.244 -2.219 -19.189 1.00 17.69 125 ASP D N 1
ATOM 6240 C CA . ASP D 1 125 ? -38.924 -1.044 -19.718 1.00 16.93 125 ASP D CA 1
ATOM 6241 C C . ASP D 1 125 ? -38.566 -0.810 -21.181 1.00 20.72 125 ASP D C 1
ATOM 6242 O O . ASP D 1 125 ? -39.434 -0.469 -21.993 1.00 18.46 125 ASP D O 1
ATOM 6247 N N . PHE D 1 126 ? -37.289 -0.976 -21.531 1.00 19.24 126 PHE D N 1
ATOM 6248 C CA . PHE D 1 126 ? -36.874 -0.867 -22.926 1.00 18.33 126 PHE D CA 1
ATOM 6249 C C . PHE D 1 126 ? -37.582 -1.902 -23.793 1.00 15.84 126 PHE D C 1
ATOM 6250 O O . PHE D 1 126 ? -38.085 -1.583 -24.874 1.00 16.87 126 PHE D O 1
ATOM 6258 N N . LEU D 1 127 ? -37.632 -3.150 -23.326 1.00 15.99 127 LEU D N 1
ATOM 6259 C CA . LEU D 1 127 ? -38.303 -4.201 -24.081 1.00 15.77 127 LEU D CA 1
ATOM 6260 C C . LEU D 1 127 ? -39.763 -3.856 -24.315 1.00 18.89 127 LEU D C 1
ATOM 6261 O O . LEU D 1 127 ? -40.287 -4.057 -25.416 1.00 18.88 127 LEU D O 1
ATOM 6266 N N . ALA D 1 128 ? -40.441 -3.345 -23.284 1.00 21.14 128 ALA D N 1
ATOM 6267 C CA . ALA D 1 128 ? -41.844 -2.975 -23.435 1.00 19.84 128 ALA D CA 1
ATOM 6268 C C . ALA D 1 128 ? -42.000 -1.848 -24.443 1.00 16.80 128 ALA D C 1
ATOM 6269 O O . ALA D 1 128 ? -42.955 -1.833 -25.226 1.00 22.00 128 ALA D O 1
ATOM 6271 N N . ARG D 1 129 ? -41.056 -0.909 -24.458 1.00 17.07 129 ARG D N 1
ATOM 6272 C CA . ARG D 1 129 ? -41.136 0.217 -25.374 1.00 18.63 129 ARG D CA 1
ATOM 6273 C C . ARG D 1 129 ? -40.810 -0.164 -26.812 1.00 18.24 129 ARG D C 1
ATOM 6274 O O . ARG D 1 129 ? -41.048 0.647 -27.711 1.00 22.46 129 ARG D O 1
ATOM 6282 N N . ILE D 1 130 ? -40.269 -1.353 -27.056 1.00 17.23 130 ILE D N 1
ATOM 6283 C CA . ILE D 1 130 ? -40.093 -1.839 -28.417 1.00 17.13 130 ILE D CA 1
ATOM 6284 C C . ILE D 1 130 ? -41.015 -3.026 -28.700 1.00 16.92 130 ILE D C 1
ATOM 6285 O O . ILE D 1 130 ? -40.760 -3.809 -29.608 1.00 17.68 130 ILE D O 1
ATOM 6290 N N . GLY D 1 131 ? -42.093 -3.161 -27.931 1.00 19.92 131 GLY D N 1
ATOM 6291 C CA . GLY D 1 131 ? -43.116 -4.150 -28.209 1.00 17.78 131 GLY D CA 1
ATOM 6292 C C . GLY D 1 131 ? -42.880 -5.541 -27.670 1.00 15.72 131 GLY D C 1
ATOM 6293 O O . GLY D 1 131 ? -43.480 -6.493 -28.175 1.00 21.14 131 GLY D O 1
ATOM 6294 N N . ILE D 1 132 ? -42.041 -5.696 -26.652 1.00 18.76 132 ILE D N 1
ATOM 6295 C CA . ILE D 1 132 ? -41.761 -6.996 -26.051 1.00 20.83 132 ILE D CA 1
ATOM 6296 C C . ILE D 1 132 ? -42.129 -6.890 -24.577 1.00 20.12 132 ILE D C 1
ATOM 6297 O O . ILE D 1 132 ? -41.354 -6.360 -23.773 1.00 22.27 132 ILE D O 1
ATOM 6302 N N . ASP D 1 133 ? -43.308 -7.385 -24.216 1.00 26.06 133 ASP D N 1
ATOM 6303 C CA . ASP D 1 133 ? -43.822 -7.280 -22.857 1.00 26.96 133 ASP D CA 1
ATOM 6304 C C . ASP D 1 133 ? -43.509 -8.539 -22.052 1.00 22.08 133 ASP D C 1
ATOM 6305 O O . ASP D 1 133 ? -43.038 -9.550 -22.578 1.00 21.44 133 ASP D O 1
ATOM 6310 N N . LYS D 1 134 ? -43.794 -8.461 -20.747 1.00 24.22 134 LYS D N 1
ATOM 6311 C CA . LYS D 1 134 ? -43.510 -9.579 -19.852 1.00 25.50 134 LYS D CA 1
ATOM 6312 C C . LYS D 1 134 ? -44.259 -10.832 -20.277 1.00 22.84 134 LYS D C 1
ATOM 6313 O O . LYS D 1 134 ? -43.718 -11.942 -20.205 1.00 27.33 134 LYS D O 1
ATOM 6319 N N . GLU D 1 135 ? -45.499 -10.672 -20.741 1.00 26.80 135 GLU D N 1
ATOM 6320 C CA . GLU D 1 135 ? -46.307 -11.827 -21.116 1.00 26.24 135 GLU D CA 1
ATOM 6321 C C . GLU D 1 135 ? -45.661 -12.605 -22.255 1.00 24.27 135 GLU D C 1
ATOM 6322 O O . GLU D 1 135 ? -45.642 -13.841 -22.238 1.00 25.68 135 GLU D O 1
ATOM 6328 N N . HIS D 1 136 ? -45.114 -11.897 -23.249 1.00 26.04 136 HIS D N 1
ATOM 6329 C CA . HIS D 1 136 ? -44.449 -12.574 -24.358 1.00 24.07 136 HIS D CA 1
ATOM 6330 C C . HIS D 1 136 ? -43.151 -13.232 -23.908 1.00 21.15 136 HIS D C 1
ATOM 6331 O O . HIS D 1 136 ? -42.821 -14.335 -24.358 1.00 23.95 136 HIS D O 1
ATOM 6338 N N . LEU D 1 137 ? -42.402 -12.574 -23.021 1.00 23.80 137 LEU D N 1
ATOM 6339 C CA . LEU D 1 137 ? -41.135 -13.140 -22.569 1.00 21.22 137 LEU D CA 1
ATOM 6340 C C . LEU D 1 137 ? -41.352 -14.436 -21.802 1.00 24.17 137 LEU D C 1
ATOM 6341 O O . LEU D 1 137 ? -40.582 -15.391 -21.958 1.00 24.51 137 LEU D O 1
ATOM 6346 N N . ASP D 1 138 ? -42.400 -14.492 -20.972 1.00 25.36 138 ASP D N 1
ATOM 6347 C CA . ASP D 1 138 ? -42.665 -15.693 -20.184 1.00 23.28 138 ASP D CA 1
ATOM 6348 C C . ASP D 1 138 ? -42.929 -16.897 -21.078 1.00 24.96 138 ASP D C 1
ATOM 6349 O O . ASP D 1 138 ? -42.543 -18.024 -20.747 1.00 27.05 138 ASP D O 1
ATOM 6354 N N . GLY D 1 139 ? -43.588 -16.683 -22.211 1.00 23.72 139 GLY D N 1
ATOM 6355 C CA . GLY D 1 139 ? -43.850 -17.765 -23.132 1.00 24.36 139 GLY D CA 1
ATOM 6356 C C . GLY D 1 139 ? -42.795 -17.981 -24.187 1.00 20.85 139 GLY D C 1
ATOM 6357 O O . GLY D 1 139 ? -42.948 -18.872 -25.027 1.00 23.09 139 GLY D O 1
ATOM 6358 N N . TYR D 1 140 ? -41.720 -17.200 -24.160 1.00 20.34 140 TYR D N 1
ATOM 6359 C CA . TYR D 1 140 ? -40.666 -17.308 -25.156 1.00 20.46 140 TYR D CA 1
ATOM 6360 C C . TYR D 1 140 ? -39.676 -18.405 -24.777 1.00 21.84 140 TYR D C 1
ATOM 6361 O O . TYR D 1 140 ? -39.204 -18.462 -23.638 1.00 25.80 140 TYR D O 1
ATOM 6370 N N . GLN D 1 141 ? -39.354 -19.273 -25.739 1.00 20.87 141 GLN D N 1
ATOM 6371 C CA . GLN D 1 141 ? -38.370 -20.326 -25.531 1.00 22.51 141 GLN D CA 1
ATOM 6372 C C . GLN D 1 141 ? -37.048 -19.900 -26.157 1.00 22.32 141 GLN D C 1
ATOM 6373 O O . GLN D 1 141 ? -36.908 -19.948 -27.388 1.00 21.18 141 GLN D O 1
ATOM 6379 N N . PRO D 1 142 ? -36.058 -19.478 -25.372 1.00 25.18 142 PRO D N 1
ATOM 6380 C CA . PRO D 1 142 ? -34.791 -19.025 -25.953 1.00 18.98 142 PRO D CA 1
ATOM 6381 C C . PRO D 1 142 ? -33.997 -20.179 -26.542 1.00 16.53 142 PRO D C 1
ATOM 6382 O O . PRO D 1 142 ? -34.243 -21.354 -26.261 1.00 17.23 142 PRO D O 1
ATOM 6386 N N . LEU D 1 143 ? -33.009 -19.816 -27.356 1.00 17.48 143 LEU D N 1
ATOM 6387 C CA . LEU D 1 143 ? -32.124 -20.803 -27.955 1.00 18.08 143 LEU D CA 1
ATOM 6388 C C . LEU D 1 143 ? -31.347 -21.551 -26.882 1.00 17.77 143 LEU D C 1
ATOM 6389 O O . LEU D 1 143 ? -31.115 -21.044 -25.782 1.00 18.66 143 LEU D O 1
ATOM 6394 N N . GLU D 1 144 ? -30.932 -22.772 -27.216 1.00 18.01 144 GLU D N 1
ATOM 6395 C CA . GLU D 1 144 ? -30.120 -23.539 -26.281 1.00 19.06 144 GLU D CA 1
ATOM 6396 C C . GLU D 1 144 ? -28.766 -22.881 -26.046 1.00 19.40 144 GLU D C 1
ATOM 6397 O O . GLU D 1 144 ? -28.226 -22.963 -24.938 1.00 20.36 144 GLU D O 1
ATOM 6403 N N . VAL D 1 145 ? -28.207 -22.215 -27.060 1.00 17.35 145 VAL D N 1
ATOM 6404 C CA . VAL D 1 145 ? -26.950 -21.504 -26.854 1.00 17.52 145 VAL D CA 1
ATOM 6405 C C . VAL D 1 145 ? -27.153 -20.332 -25.904 1.00 15.93 145 VAL D C 1
ATOM 6406 O O . VAL D 1 145 ? -26.206 -19.895 -25.237 1.00 15.33 145 VAL D O 1
ATOM 6410 N N . THR D 1 146 ? -28.373 -19.793 -25.833 1.00 14.62 146 THR D N 1
ATOM 6411 C CA . THR D 1 146 ? -28.658 -18.749 -24.853 1.00 16.65 146 THR D CA 1
ATOM 6412 C C . THR D 1 146 ? -28.724 -19.332 -23.448 1.00 16.92 146 THR D C 1
ATOM 6413 O O . THR D 1 146 ? -28.178 -18.751 -22.503 1.00 17.82 146 THR D O 1
ATOM 6417 N N . ARG D 1 147 ? -29.382 -20.484 -23.294 1.00 16.09 147 ARG D N 1
ATOM 6418 C CA . ARG D 1 147 ? -29.386 -21.161 -22.003 1.00 16.76 147 ARG D CA 1
ATOM 6419 C C . ARG D 1 147 ? -27.978 -21.578 -21.605 1.00 17.20 147 ARG D C 1
ATOM 6420 O O . ARG D 1 147 ? -27.594 -21.458 -20.437 1.00 17.53 147 ARG D O 1
ATOM 6428 N N . GLN D 1 148 ? -27.192 -22.072 -22.565 1.00 17.35 148 GLN D N 1
ATOM 6429 C CA . GLN D 1 148 ? -25.818 -22.464 -22.270 1.00 15.93 148 GLN D CA 1
ATOM 6430 C C . GLN D 1 148 ? -24.959 -21.266 -21.896 1.00 16.87 148 GLN D C 1
ATOM 6431 O O . GLN D 1 148 ? -24.044 -21.392 -21.074 1.00 16.40 148 GLN D O 1
ATOM 6437 N N . LEU D 1 149 ? -25.225 -20.104 -22.490 1.00 15.30 149 LEU D N 1
ATOM 6438 C CA . LEU D 1 149 ? -24.481 -18.907 -22.123 1.00 16.38 149 LEU D CA 1
ATOM 6439 C C . LEU D 1 149 ? -24.823 -18.463 -20.707 1.00 14.92 149 LEU D C 1
ATOM 6440 O O . LEU D 1 149 ? -23.930 -18.197 -19.898 1.00 15.23 149 LEU D O 1
ATOM 6445 N N . ASN D 1 150 ? -26.116 -18.384 -20.387 1.00 13.84 150 ASN D N 1
ATOM 6446 C CA . ASN D 1 150 ? -26.519 -17.941 -19.057 1.00 14.88 150 ASN D CA 1
ATOM 6447 C C . ASN D 1 150 ? -26.041 -18.917 -17.990 1.00 14.57 150 ASN D C 1
ATOM 6448 O O . ASN D 1 150 ? -25.450 -18.515 -16.983 1.00 17.51 150 ASN D O 1
ATOM 6453 N N . ASP D 1 151 ? -26.283 -20.209 -18.198 1.00 15.34 151 ASP D N 1
ATOM 6454 C CA . ASP D 1 151 ? -25.787 -21.207 -17.261 1.00 16.41 151 ASP D CA 1
ATOM 6455 C C . ASP D 1 151 ? -24.268 -21.272 -17.263 1.00 17.78 151 ASP D C 1
ATOM 6456 O O . ASP D 1 151 ? -23.661 -21.538 -16.220 1.00 17.33 151 ASP D O 1
ATOM 6461 N N . GLY D 1 152 ? -23.642 -21.052 -18.422 1.00 16.89 152 GLY D N 1
ATOM 6462 C CA . GLY D 1 152 ? -22.191 -21.092 -18.487 1.00 15.75 152 GLY D CA 1
ATOM 6463 C C . GLY D 1 152 ? -21.544 -19.986 -17.676 1.00 13.82 152 GLY D C 1
ATOM 6464 O O . GLY D 1 152 ? -20.503 -20.194 -17.051 1.00 16.32 152 GLY D O 1
ATOM 6465 N N . ILE D 1 153 ? -22.148 -18.797 -17.682 1.00 15.43 153 ILE D N 1
ATOM 6466 C CA . ILE D 1 153 ? -21.636 -17.699 -16.869 1.00 15.32 153 ILE D CA 1
ATOM 6467 C C . ILE D 1 153 ? -21.775 -18.023 -15.387 1.00 17.75 153 ILE D C 1
ATOM 6468 O O . ILE D 1 153 ? -20.856 -17.780 -14.596 1.00 16.40 153 ILE D O 1
ATOM 6473 N N . ARG D 1 154 ? -22.916 -18.587 -14.987 1.00 17.59 154 ARG D N 1
ATOM 6474 C CA . ARG D 1 154 ? -23.092 -18.969 -13.591 1.00 16.72 154 ARG D CA 1
ATOM 6475 C C . ARG D 1 154 ? -22.052 -19.998 -13.170 1.00 18.33 154 ARG D C 1
ATOM 6476 O O . ARG D 1 154 ? -21.460 -19.888 -12.090 1.00 18.63 154 ARG D O 1
ATOM 6484 N N . HIS D 1 155 ? -21.793 -20.987 -14.025 1.00 16.88 155 HIS D N 1
ATOM 6485 C CA . HIS D 1 155 ? -20.784 -21.990 -13.710 1.00 17.71 155 HIS D CA 1
ATOM 6486 C C . HIS D 1 155 ? -19.401 -21.367 -13.564 1.00 19.13 155 HIS D C 1
ATOM 6487 O O . HIS D 1 155 ? -18.641 -21.732 -12.660 1.00 20.38 155 HIS D O 1
ATOM 6494 N N . LEU D 1 156 ? -19.053 -20.429 -14.449 1.00 17.68 156 LEU D N 1
ATOM 6495 C CA . LEU D 1 156 ? -17.719 -19.837 -14.419 1.00 17.25 156 LEU D CA 1
ATOM 6496 C C . LEU D 1 156 ? -17.489 -18.998 -13.170 1.00 17.24 156 LEU D C 1
ATOM 6497 O O . LEU D 1 156 ? -16.360 -18.935 -12.672 1.00 18.83 156 LEU D O 1
ATOM 6502 N N . TYR D 1 157 ? -18.527 -18.347 -12.654 1.00 18.67 157 TYR D N 1
ATOM 6503 C CA . TYR D 1 157 ? -18.356 -17.476 -11.499 1.00 19.17 157 TYR D CA 1
ATOM 6504 C C . TYR D 1 157 ? -18.428 -18.216 -10.176 1.00 20.17 157 TYR D C 1
ATOM 6505 O O . TYR D 1 157 ? -17.821 -17.770 -9.197 1.00 24.81 157 TYR D O 1
ATOM 6514 N N . THR D 1 158 ? -19.123 -19.352 -10.125 1.00 19.15 158 THR D N 1
ATOM 6515 C CA . THR D 1 158 ? -19.425 -19.997 -8.859 1.00 21.04 158 THR D CA 1
ATOM 6516 C C . THR D 1 158 ? -18.840 -21.389 -8.692 1.00 24.88 158 THR D C 1
ATOM 6517 O O . THR D 1 158 ? -18.791 -21.878 -7.558 1.00 27.08 158 THR D O 1
ATOM 6521 N N . GLU D 1 159 ? -18.395 -22.044 -9.766 1.00 21.98 159 GLU D N 1
ATOM 6522 C CA . GLU D 1 159 ? -17.965 -23.433 -9.664 1.00 20.73 159 GLU D CA 1
ATOM 6523 C C . GLU D 1 159 ? -16.581 -23.660 -10.263 1.00 19.48 159 GLU D C 1
ATOM 6524 O O . GLU D 1 159 ? -16.219 -24.805 -10.548 1.00 25.02 159 GLU D O 1
ATOM 6530 N N . THR D 1 160 ? -15.795 -22.603 -10.447 1.00 19.35 160 THR D N 1
ATOM 6531 C CA . THR D 1 160 ? -14.446 -22.714 -10.981 1.00 21.11 160 THR D CA 1
ATOM 6532 C C . THR D 1 160 ? -13.475 -22.049 -10.016 1.00 18.90 160 THR D C 1
ATOM 6533 O O . THR D 1 160 ? -13.874 -21.326 -9.100 1.00 25.17 160 THR D O 1
ATOM 6537 N N . SER D 1 161 ? -12.186 -22.284 -10.247 1.00 19.63 161 SER D N 1
ATOM 6538 C CA . SER D 1 161 ? -11.148 -21.689 -9.420 1.00 19.05 161 SER D CA 1
ATOM 6539 C C . SER D 1 161 ? -11.201 -20.166 -9.492 1.00 19.19 161 SER D C 1
ATOM 6540 O O . SER D 1 161 ? -11.707 -19.577 -10.449 1.00 20.13 161 SER D O 1
ATOM 6543 N N . ILE D 1 162 ? -10.659 -19.528 -8.452 1.00 15.57 162 ILE D N 1
ATOM 6544 C CA . ILE D 1 162 ? -10.716 -18.074 -8.359 1.00 16.16 162 ILE D CA 1
ATOM 6545 C C . ILE D 1 162 ? -9.954 -17.423 -9.506 1.00 16.10 162 ILE D C 1
ATOM 6546 O O . ILE D 1 162 ? -10.344 -16.356 -9.992 1.00 15.17 162 ILE D O 1
ATOM 6551 N N . ASN D 1 163 ? -8.863 -18.044 -9.957 1.00 18.28 163 ASN D N 1
ATOM 6552 C CA . ASN D 1 163 ? -8.136 -17.503 -11.101 1.00 18.67 163 ASN D CA 1
ATOM 6553 C C . ASN D 1 163 ? -8.951 -17.643 -12.379 1.00 13.69 163 ASN D C 1
ATOM 6554 O O . ASN D 1 163 ? -8.998 -16.718 -13.198 1.00 15.90 163 ASN D O 1
ATOM 6559 N N . LYS D 1 164 ? -9.603 -18.790 -12.561 1.00 14.65 164 LYS D N 1
ATOM 6560 C CA . LYS D 1 164 ? -10.456 -18.981 -13.725 1.00 14.68 164 LYS D CA 1
ATOM 6561 C C . LYS D 1 164 ? -11.668 -18.060 -13.677 1.00 19.97 164 LYS D C 1
ATOM 6562 O O . LYS D 1 164 ? -12.018 -17.430 -14.682 1.00 17.28 164 LYS D O 1
ATOM 6568 N N . ALA D 1 165 ? -12.319 -17.964 -12.515 1.00 15.11 165 ALA D N 1
ATOM 6569 C CA . ALA D 1 165 ? -13.463 -17.071 -12.388 1.00 13.59 165 ALA D CA 1
ATOM 6570 C C . ALA D 1 165 ? -13.073 -15.621 -12.624 1.00 13.41 165 ALA D C 1
ATOM 6571 O O . ALA D 1 165 ? -13.861 -14.853 -13.185 1.00 15.32 165 ALA D O 1
ATOM 6573 N N . LEU D 1 166 ? -11.864 -15.230 -12.214 1.00 12.67 166 LEU D N 1
ATOM 6574 C CA . LEU D 1 166 ? -11.405 -13.868 -12.457 1.00 13.04 166 LEU D CA 1
ATOM 6575 C C . LEU D 1 166 ? -11.145 -13.624 -13.936 1.00 11.76 166 LEU D C 1
ATOM 6576 O O . LEU D 1 166 ? -11.320 -12.500 -14.416 1.00 13.65 166 LEU D O 1
ATOM 6581 N N . GLY D 1 167 ? -10.725 -14.657 -14.665 1.00 14.15 167 GLY D N 1
ATOM 6582 C CA . GLY D 1 167 ? -10.592 -14.514 -16.104 1.00 14.67 167 GLY D CA 1
ATOM 6583 C C . GLY D 1 167 ? -11.929 -14.253 -16.766 1.00 12.81 167 GLY D C 1
ATOM 6584 O O . GLY D 1 167 ? -12.062 -13.351 -17.594 1.00 15.11 167 GLY D O 1
ATOM 6585 N N . ALA D 1 168 ? -12.946 -15.030 -16.389 1.00 14.43 168 ALA D N 1
ATOM 6586 C CA . ALA D 1 168 ? -14.292 -14.783 -16.892 1.00 14.63 168 ALA D CA 1
ATOM 6587 C C . ALA D 1 168 ? -14.773 -13.386 -16.520 1.00 14.54 168 ALA D C 1
ATOM 6588 O O . ALA D 1 168 ? -15.376 -12.691 -17.345 1.00 15.65 168 ALA D O 1
ATOM 6590 N N . LEU D 1 169 ? -14.505 -12.954 -15.284 1.00 14.35 169 LEU D N 1
ATOM 6591 C CA . LEU D 1 169 ? -14.911 -11.620 -14.854 1.00 14.20 169 LEU D CA 1
ATOM 6592 C C . LEU D 1 169 ? -14.182 -10.536 -15.635 1.00 13.57 169 LEU D C 1
ATOM 6593 O O . LEU D 1 169 ? -14.773 -9.504 -15.975 1.00 15.95 169 LEU D O 1
ATOM 6598 N N . TYR D 1 170 ? -12.894 -10.745 -15.914 1.00 16.09 170 TYR D N 1
ATOM 6599 C CA . TYR D 1 170 ? -12.134 -9.784 -16.708 1.00 14.24 170 TYR D CA 1
ATOM 6600 C C . TYR D 1 170 ? -12.678 -9.693 -18.127 1.00 12.97 170 TYR D C 1
ATOM 6601 O O . TYR D 1 170 ? -12.776 -8.600 -18.693 1.00 15.90 170 TYR D O 1
ATOM 6610 N N . ALA D 1 171 ? -13.039 -10.835 -18.714 1.00 14.20 171 ALA D N 1
ATOM 6611 C CA . ALA D 1 171 ? -13.644 -10.829 -20.040 1.00 14.65 171 ALA D CA 1
ATOM 6612 C C . ALA D 1 171 ? -14.999 -10.139 -20.018 1.00 14.46 171 ALA D C 1
ATOM 6613 O O . ALA D 1 171 ? -15.295 -9.308 -20.883 1.00 15.43 171 ALA D O 1
ATOM 6615 N N . ASP D 1 172 ? -15.821 -10.456 -19.016 1.00 17.51 172 ASP D N 1
ATOM 6616 C CA . ASP D 1 172 ? -17.140 -9.847 -18.886 1.00 15.55 172 ASP D CA 1
ATOM 6617 C C . ASP D 1 172 ? -17.035 -8.332 -18.783 1.00 16.61 172 ASP D C 1
ATOM 6618 O O . ASP D 1 172 ? -17.754 -7.600 -19.472 1.00 19.25 172 ASP D O 1
ATOM 6623 N N . GLU D 1 173 ? -16.136 -7.842 -17.928 1.00 15.68 173 GLU D N 1
ATOM 6624 C CA . GLU D 1 173 ? -16.026 -6.404 -17.721 1.00 16.93 173 GLU D CA 1
ATOM 6625 C C . GLU D 1 173 ? -15.515 -5.701 -18.972 1.00 16.72 173 GLU D C 1
ATOM 6626 O O . GLU D 1 173 ? -15.989 -4.613 -19.316 1.00 18.70 173 GLU D O 1
ATOM 6632 N N . THR D 1 174 ? -14.562 -6.314 -19.675 1.00 17.06 174 THR D N 1
ATOM 6633 C CA . THR D 1 174 ? -14.003 -5.680 -20.865 1.00 17.87 174 THR D CA 1
ATOM 6634 C C . THR D 1 174 ? -14.999 -5.689 -22.017 1.00 15.02 174 THR D C 1
ATOM 6635 O O . THR D 1 174 ? -15.154 -4.682 -22.717 1.00 16.22 174 THR D O 1
ATOM 6647 N N . SER D 1 176 ? -18.473 -6.102 -22.026 1.00 18.09 176 SER D N 1
ATOM 6648 C CA . SER D 1 176 ? -19.821 -5.564 -21.842 1.00 19.02 176 SER D CA 1
ATOM 6649 C C . SER D 1 176 ? -19.971 -4.169 -22.435 1.00 16.78 176 SER D C 1
ATOM 6650 O O . SER D 1 176 ? -20.948 -3.882 -23.134 1.00 17.79 176 SER D O 1
ATOM 6653 N N . SER D 1 177 ? -19.011 -3.283 -22.160 1.00 14.62 177 SER D N 1
ATOM 6654 C CA . SER D 1 177 ? -19.112 -1.912 -22.645 1.00 16.34 177 SER D CA 1
ATOM 6655 C C . SER D 1 177 ? -19.064 -1.853 -24.168 1.00 16.04 177 SER D C 1
ATOM 6656 O O . SER D 1 177 ? -19.757 -1.038 -24.787 1.00 17.83 177 SER D O 1
ATOM 6659 N N . ILE D 1 178 ? -18.254 -2.709 -24.789 1.00 17.90 178 ILE D N 1
ATOM 6660 C CA . ILE D 1 178 ? -18.166 -2.717 -26.245 1.00 15.33 178 ILE D CA 1
ATOM 6661 C C . ILE D 1 178 ? -19.474 -3.204 -26.842 1.00 14.99 178 ILE D C 1
ATOM 6662 O O . ILE D 1 178 ? -20.036 -2.582 -27.749 1.00 17.03 178 ILE D O 1
ATOM 6683 N N . VAL D 1 180 ? -22.589 -3.365 -25.624 1.00 15.17 180 VAL D N 1
ATOM 6684 C CA . VAL D 1 180 ? -23.741 -2.482 -25.478 1.00 16.12 180 VAL D CA 1
ATOM 6685 C C . VAL D 1 180 ? -23.611 -1.278 -26.399 1.00 14.69 180 VAL D C 1
ATOM 6686 O O . VAL D 1 180 ? -24.621 -0.732 -26.854 1.00 15.84 180 VAL D O 1
ATOM 6690 N N . SER D 1 181 ? -22.383 -0.841 -26.689 1.00 14.36 181 SER D N 1
ATOM 6691 C CA . SER D 1 181 ? -22.204 0.245 -27.647 1.00 17.35 181 SER D CA 1
ATOM 6692 C C . SER D 1 181 ? -22.613 -0.191 -29.051 1.00 14.95 181 SER D C 1
ATOM 6693 O O . SER D 1 181 ? -23.197 0.596 -29.803 1.00 15.28 181 SER D O 1
ATOM 6696 N N . LYS D 1 182 ? -22.316 -1.439 -29.422 1.00 15.05 182 LYS D N 1
ATOM 6697 C CA . LYS D 1 182 ? -22.713 -1.927 -30.740 1.00 15.38 182 LYS D CA 1
ATOM 6698 C C . LYS D 1 182 ? -24.229 -2.047 -30.850 1.00 16.44 182 LYS D C 1
ATOM 6699 O O . LYS D 1 182 ? -24.816 -1.665 -31.869 1.00 14.64 182 LYS D O 1
ATOM 6705 N N . ILE D 1 183 ? -24.879 -2.576 -29.811 1.00 14.61 183 ILE D N 1
ATOM 6706 C CA . ILE D 1 183 ? -26.337 -2.654 -29.805 1.00 14.08 183 ILE D CA 1
ATOM 6707 C C . ILE D 1 183 ? -26.940 -1.257 -29.774 1.00 13.01 183 ILE D C 1
ATOM 6708 O O . ILE D 1 183 ? -27.960 -0.992 -30.421 1.00 15.87 183 ILE D O 1
ATOM 6713 N N . ASN D 1 184 ? -26.326 -0.345 -29.019 1.00 12.57 184 ASN D N 1
ATOM 6714 C CA . ASN D 1 184 ? -26.757 1.047 -29.040 1.00 13.55 184 ASN D CA 1
ATOM 6715 C C . ASN D 1 184 ? -26.663 1.629 -30.447 1.00 16.54 184 ASN D C 1
ATOM 6716 O O . ASN D 1 184 ? -27.556 2.363 -30.885 1.00 17.25 184 ASN D O 1
ATOM 6721 N N . ASP D 1 185 ? -25.590 1.300 -31.172 1.00 16.92 185 ASP D N 1
ATOM 6722 C CA . ASP D 1 185 ? -25.443 1.751 -32.553 1.00 14.96 185 ASP D CA 1
ATOM 6723 C C . ASP D 1 185 ? -26.569 1.216 -33.427 1.00 14.46 185 ASP D C 1
ATOM 6724 O O . ASP D 1 185 ? -27.157 1.954 -34.225 1.00 16.96 185 ASP D O 1
ATOM 6729 N N . GLY D 1 186 ? -26.867 -0.078 -33.302 1.00 14.97 186 GLY D N 1
ATOM 6730 C CA . GLY D 1 186 ? -27.919 -0.666 -34.113 1.00 16.07 186 GLY D CA 1
ATOM 6731 C C . GLY D 1 186 ? -29.282 -0.082 -33.806 1.00 18.79 186 GLY D C 1
ATOM 6732 O O . GLY D 1 186 ? -30.077 0.178 -34.712 1.00 17.51 186 GLY D O 1
ATOM 6733 N N . LEU D 1 187 ? -29.575 0.129 -32.522 1.00 16.55 187 LEU D N 1
ATOM 6734 C CA . LEU D 1 187 ? -30.844 0.739 -32.150 1.00 16.76 187 LEU D CA 1
ATOM 6735 C C . LEU D 1 187 ? -30.921 2.183 -32.623 1.00 16.80 187 LEU D C 1
ATOM 6736 O O . LEU D 1 187 ? -32.001 2.661 -32.982 1.00 17.00 187 LEU D O 1
ATOM 6741 N N . ARG D 1 188 ? -29.795 2.894 -32.616 1.00 15.00 188 ARG D N 1
ATOM 6742 C CA . ARG D 1 188 ? -29.783 4.244 -33.165 1.00 16.91 188 ARG D CA 1
ATOM 6743 C C . ARG D 1 188 ? -29.994 4.217 -34.674 1.00 15.49 188 ARG D C 1
ATOM 6744 O O . ARG D 1 188 ? -30.698 5.071 -35.224 1.00 19.52 188 ARG D O 1
ATOM 6752 N N . ASN D 1 189 ? -29.401 3.238 -35.357 1.00 17.73 189 ASN D N 1
ATOM 6753 C CA . ASN D 1 189 ? -29.629 3.093 -36.791 1.00 18.28 189 ASN D CA 1
ATOM 6754 C C . ASN D 1 189 ? -31.081 2.725 -37.077 1.00 17.22 189 ASN D C 1
ATOM 6755 O O . ASN D 1 189 ? -31.658 3.183 -38.068 1.00 22.07 189 ASN D O 1
ATOM 6760 N N . GLN D 1 190 ? -31.693 1.920 -36.206 1.00 16.42 190 GLN D N 1
ATOM 6761 C CA . GLN D 1 190 ? -33.103 1.587 -36.366 1.00 14.64 190 GLN D CA 1
ATOM 6762 C C . GLN D 1 190 ? -33.982 2.824 -36.269 1.00 17.66 190 GLN D C 1
ATOM 6763 O O . GLN D 1 190 ? -35.087 2.846 -36.822 1.00 20.80 190 GLN D O 1
ATOM 6769 N N . GLY D 1 191 ? -33.522 3.852 -35.566 1.00 17.34 191 GLY D N 1
ATOM 6770 C CA . GLY D 1 191 ? -34.244 5.105 -35.518 1.00 17.59 191 GLY D CA 1
ATOM 6771 C C . GLY D 1 191 ? -34.694 5.510 -34.131 1.00 16.66 191 GLY D C 1
ATOM 6772 O O . GLY D 1 191 ? -35.388 6.517 -33.977 1.00 19.66 191 GLY D O 1
ATOM 6773 N N . TYR D 1 192 ? -34.299 4.748 -33.116 1.00 17.36 192 TYR D N 1
ATOM 6774 C CA . TYR D 1 192 ? -34.693 5.049 -31.746 1.00 18.26 192 TYR D CA 1
ATOM 6775 C C . TYR D 1 192 ? -33.879 6.215 -31.198 1.00 19.26 192 TYR D C 1
ATOM 6776 O O . TYR D 1 192 ? -32.703 6.393 -31.531 1.00 20.34 192 TYR D O 1
ATOM 6785 N N . ASP D 1 193 ? -34.514 7.016 -30.349 1.00 18.84 193 ASP D N 1
ATOM 6786 C CA . ASP D 1 193 ? -33.851 8.191 -29.808 1.00 20.17 193 ASP D CA 1
ATOM 6787 C C . ASP D 1 193 ? -33.035 7.818 -28.574 1.00 19.46 193 ASP D C 1
ATOM 6788 O O . ASP D 1 193 ? -33.067 6.684 -28.095 1.00 20.06 193 ASP D O 1
ATOM 6793 N N . ASP D 1 194 ? -32.291 8.800 -28.060 1.00 24.17 194 ASP D N 1
ATOM 6794 C CA . ASP D 1 194 ? -31.359 8.526 -26.970 1.00 25.84 194 ASP D CA 1
ATOM 6795 C C . ASP D 1 194 ? -32.085 8.086 -25.707 1.00 23.31 194 ASP D C 1
ATOM 6796 O O . ASP D 1 194 ? -31.565 7.257 -24.950 1.00 21.65 194 ASP D O 1
ATOM 6801 N N . ASP D 1 195 ? -33.281 8.628 -25.466 1.00 25.11 195 ASP D N 1
ATOM 6802 C CA . ASP D 1 195 ? -34.063 8.240 -24.295 1.00 22.85 195 ASP D CA 1
ATOM 6803 C C . ASP D 1 195 ? -34.415 6.759 -24.326 1.00 24.16 195 ASP D C 1
ATOM 6804 O O . ASP D 1 195 ? -34.259 6.052 -23.324 1.00 26.39 195 ASP D O 1
ATOM 6809 N N . LEU D 1 196 ? -34.913 6.274 -25.465 1.00 21.82 196 LEU D N 1
ATOM 6810 C CA . LEU D 1 196 ? -35.259 4.861 -25.563 1.00 19.93 196 LEU D CA 1
ATOM 6811 C C . LEU D 1 196 ? -34.027 3.983 -25.412 1.00 16.36 196 LEU D C 1
ATOM 6812 O O . LEU D 1 196 ? -34.105 2.894 -24.833 1.00 17.65 196 LEU D O 1
ATOM 6817 N N . ARG D 1 197 ? -32.884 4.444 -25.911 1.00 19.28 197 ARG D N 1
ATOM 6818 C CA . ARG D 1 197 ? -31.636 3.702 -25.850 1.00 18.65 197 ARG D CA 1
ATOM 6819 C C . ARG D 1 197 ? -30.885 3.919 -24.542 1.00 20.54 197 ARG D C 1
ATOM 6820 O O . ARG D 1 197 ? -29.732 3.493 -24.428 1.00 20.46 197 ARG D O 1
ATOM 6828 N N . HIS D 1 198 ? -31.521 4.559 -23.555 1.00 22.93 198 HIS D N 1
ATOM 6829 C CA . HIS D 1 198 ? -30.830 4.943 -22.325 1.00 21.62 198 HIS D CA 1
ATOM 6830 C C . HIS D 1 198 ? -30.173 3.750 -21.638 1.00 18.82 198 HIS D C 1
ATOM 6831 O O . HIS D 1 198 ? -29.054 3.866 -21.125 1.00 21.65 198 HIS D O 1
ATOM 6838 N N . PHE D 1 199 ? -30.858 2.605 -21.602 1.00 18.89 199 PHE D N 1
ATOM 6839 C CA . PHE D 1 199 ? -30.308 1.427 -20.938 1.00 17.75 199 PHE D CA 1
ATOM 6840 C C . PHE D 1 199 ? -28.967 1.027 -21.540 1.00 20.33 199 PHE D C 1
ATOM 6841 O O . PHE D 1 199 ? -28.072 0.561 -20.827 1.00 21.02 199 PHE D O 1
ATOM 6849 N N . TRP D 1 200 ? -28.814 1.178 -22.851 1.00 19.09 200 TRP D N 1
ATOM 6850 C CA . TRP D 1 200 ? -27.576 0.806 -23.519 1.00 19.67 200 TRP D CA 1
ATOM 6851 C C . TRP D 1 200 ? -26.543 1.925 -23.534 1.00 21.53 200 TRP D C 1
ATOM 6852 O O . TRP D 1 200 ? -25.472 1.748 -24.124 1.00 24.90 200 TRP D O 1
ATOM 6863 N N . GLN D 1 201 ? -26.827 3.060 -22.905 1.00 22.52 201 GLN D N 1
ATOM 6864 C CA . GLN D 1 201 ? -25.893 4.175 -22.813 1.00 21.94 201 GLN D CA 1
ATOM 6865 C C . GLN D 1 201 ? -25.611 4.526 -21.359 1.00 22.90 201 GLN D C 1
ATOM 6866 O O . GLN D 1 201 ? -25.598 5.696 -20.975 1.00 28.45 201 GLN D O 1
ATOM 6872 N N . LEU D 1 202 ? -25.393 3.512 -20.531 1.00 24.64 202 LEU D N 1
ATOM 6873 C CA . LEU D 1 202 ? -25.119 3.741 -19.118 1.00 28.48 202 LEU D CA 1
ATOM 6874 C C . LEU D 1 202 ? -23.619 3.756 -18.850 1.00 25.47 202 LEU D C 1
ATOM 6875 O O . LEU D 1 202 ? -22.924 2.775 -19.110 1.00 28.15 202 LEU D O 1
ATOM 6880 N N . HIS D 1 210 ? -11.900 2.758 -12.292 1.00 28.38 210 HIS D N 1
ATOM 6881 C CA . HIS D 1 210 ? -12.248 1.353 -12.113 1.00 24.80 210 HIS D CA 1
ATOM 6882 C C . HIS D 1 210 ? -11.300 0.440 -12.881 1.00 28.09 210 HIS D C 1
ATOM 6883 O O . HIS D 1 210 ? -11.072 -0.702 -12.485 1.00 28.03 210 HIS D O 1
ATOM 6890 N N . SER D 1 211 ? -10.759 0.942 -13.994 1.00 30.77 211 SER D N 1
ATOM 6891 C CA . SER D 1 211 ? -9.737 0.190 -14.714 1.00 29.66 211 SER D CA 1
ATOM 6892 C C . SER D 1 211 ? -8.519 -0.050 -13.833 1.00 28.37 211 SER D C 1
ATOM 6893 O O . SER D 1 211 ? -7.962 -1.154 -13.813 1.00 25.55 211 SER D O 1
ATOM 6896 N N . ASN D 1 212 ? -8.097 0.977 -13.091 1.00 32.43 212 ASN D N 1
ATOM 6897 C CA . ASN D 1 212 ? -7.007 0.806 -12.137 1.00 30.35 212 ASN D CA 1
ATOM 6898 C C . ASN D 1 212 ? -7.432 -0.076 -10.972 1.00 23.59 212 ASN D C 1
ATOM 6899 O O . ASN D 1 212 ? -6.625 -0.851 -10.448 1.00 23.44 212 ASN D O 1
ATOM 6904 N N . SER D 1 213 ? -8.694 0.027 -10.554 1.00 24.41 213 SER D N 1
ATOM 6905 C CA . SER D 1 213 ? -9.178 -0.825 -9.475 1.00 22.99 213 SER D CA 1
ATOM 6906 C C . SER D 1 213 ? -9.246 -2.279 -9.920 1.00 23.47 213 SER D C 1
ATOM 6907 O O . SER D 1 213 ? -8.913 -3.186 -9.150 1.00 22.91 213 SER D O 1
ATOM 6910 N N . VAL D 1 214 ? -9.681 -2.521 -11.160 1.00 21.86 214 VAL D N 1
ATOM 6911 C CA . VAL D 1 214 ? -9.748 -3.885 -11.670 1.00 20.87 214 VAL D CA 1
ATOM 6912 C C . VAL D 1 214 ? -8.344 -4.435 -11.886 1.00 21.69 214 VAL D C 1
ATOM 6913 O O . VAL D 1 214 ? -8.075 -5.617 -11.634 1.00 19.64 214 VAL D O 1
ATOM 6917 N N . PHE D 1 215 ? -7.424 -3.585 -12.345 1.00 24.89 215 PHE D N 1
ATOM 6918 C CA . PHE D 1 215 ? -6.039 -4.012 -12.500 1.00 22.45 215 PHE D CA 1
ATOM 6919 C C . PHE D 1 215 ? -5.409 -4.311 -11.147 1.00 19.57 215 PHE D C 1
ATOM 6920 O O . PHE D 1 215 ? -4.726 -5.328 -10.983 1.00 18.42 215 PHE D O 1
ATOM 6928 N N . ASN D 1 216 ? -5.644 -3.435 -10.167 1.00 22.71 216 ASN D N 1
ATOM 6929 C CA . ASN D 1 216 ? -5.120 -3.643 -8.822 1.00 22.58 216 ASN D CA 1
ATOM 6930 C C . ASN D 1 216 ? -5.581 -4.975 -8.245 1.00 18.53 216 ASN D C 1
ATOM 6931 O O . ASN D 1 216 ? -4.784 -5.715 -7.659 1.00 19.09 216 ASN D O 1
ATOM 6936 N N . ALA D 1 217 ? -6.854 -5.318 -8.442 1.00 19.40 217 ALA D N 1
ATOM 6937 C CA . ALA D 1 217 ? -7.392 -6.547 -7.869 1.00 17.35 217 ALA D CA 1
ATOM 6938 C C . ALA D 1 217 ? -6.832 -7.789 -8.556 1.00 17.57 217 ALA D C 1
ATOM 6939 O O . ALA D 1 217 ? -6.512 -8.778 -7.889 1.00 17.69 217 ALA D O 1
ATOM 6941 N N . ILE D 1 218 ? -6.709 -7.762 -9.885 1.00 17.16 218 ILE D N 1
ATOM 6942 C CA . ILE D 1 218 ? -6.401 -8.985 -10.624 1.00 16.08 218 ILE D CA 1
ATOM 6943 C C . ILE D 1 218 ? -4.898 -9.272 -10.670 1.00 13.54 218 ILE D C 1
ATOM 6944 O O . ILE D 1 218 ? -4.496 -10.437 -10.770 1.00 15.40 218 ILE D O 1
ATOM 6949 N N . ALA D 1 219 ? -4.057 -8.239 -10.583 1.00 17.86 219 ALA D N 1
ATOM 6950 C CA . ALA D 1 219 ? -2.611 -8.396 -10.764 1.00 16.20 219 ALA D CA 1
ATOM 6951 C C . ALA D 1 219 ? -2.000 -9.567 -9.998 1.00 17.22 219 ALA D C 1
ATOM 6952 O O . ALA D 1 219 ? -1.282 -10.366 -10.621 1.00 18.35 219 ALA D O 1
ATOM 6954 N N . PRO D 1 220 ? -2.241 -9.754 -8.693 1.00 19.96 220 PRO D N 1
ATOM 6955 C CA . PRO D 1 220 ? -1.633 -10.903 -7.995 1.00 17.63 220 PRO D CA 1
ATOM 6956 C C . PRO D 1 220 ? -2.073 -12.258 -8.515 1.00 15.22 220 PRO D C 1
ATOM 6957 O O . PRO D 1 220 ? -1.456 -13.266 -8.150 1.00 18.03 220 PRO D O 1
ATOM 6961 N N . TYR D 1 221 ? -3.119 -12.327 -9.329 1.00 17.52 221 TYR D N 1
ATOM 6962 C CA . TYR D 1 221 ? -3.665 -13.603 -9.763 1.00 15.94 221 TYR D CA 1
ATOM 6963 C C . TYR D 1 221 ? -3.198 -14.021 -11.151 1.00 17.93 221 TYR D C 1
ATOM 6964 O O . TYR D 1 221 ? -3.634 -15.065 -11.643 1.00 21.80 221 TYR D O 1
ATOM 6973 N N . VAL D 1 222 ? -2.310 -13.252 -11.784 1.00 21.01 222 VAL D N 1
ATOM 6974 C CA . VAL D 1 222 ? -1.794 -13.605 -13.103 1.00 19.48 222 VAL D CA 1
ATOM 6975 C C . VAL D 1 222 ? -0.272 -13.568 -13.084 1.00 22.73 222 VAL D C 1
ATOM 6976 O O . VAL D 1 222 ? 0.361 -13.121 -14.047 1.00 24.87 222 VAL D O 1
ATOM 6980 N N . GLY D 1 223 ? 0.324 -14.040 -11.994 1.00 23.17 223 GLY D N 1
ATOM 6981 C CA . GLY D 1 223 ? 1.768 -14.014 -11.865 1.00 22.35 223 GLY D CA 1
ATOM 6982 C C . GLY D 1 223 ? 2.456 -15.226 -12.457 1.00 22.43 223 GLY D C 1
ATOM 6983 O O . GLY D 1 223 ? 3.305 -15.094 -13.342 1.00 31.59 223 GLY D O 1
ATOM 6984 N N . SER D 1 224 ? 2.099 -16.414 -11.985 1.00 20.83 224 SER D N 1
ATOM 6985 C CA . SER D 1 224 ? 2.721 -17.620 -12.499 1.00 23.77 224 SER D CA 1
ATOM 6986 C C . SER D 1 224 ? 2.020 -18.071 -13.776 1.00 26.16 224 SER D C 1
ATOM 6987 O O . SER D 1 224 ? 0.892 -17.669 -14.073 1.00 26.89 224 SER D O 1
ATOM 6990 N N . LYS D 1 225 ? 2.707 -18.922 -14.538 1.00 29.42 225 LYS D N 1
ATOM 6991 C CA . LYS D 1 225 ? 2.118 -19.423 -15.774 1.00 27.03 225 LYS D CA 1
ATOM 6992 C C . LYS D 1 225 ? 0.941 -20.346 -15.502 1.00 25.52 225 LYS D C 1
ATOM 6993 O O . LYS D 1 225 ? 0.022 -20.430 -16.323 1.00 26.27 225 LYS D O 1
ATOM 6999 N N . ALA D 1 226 ? 0.931 -21.025 -14.354 1.00 23.25 226 ALA D N 1
ATOM 7000 C CA . ALA D 1 226 ? -0.217 -21.858 -14.019 1.00 21.76 226 ALA D CA 1
ATOM 7001 C C . ALA D 1 226 ? -1.432 -21.003 -13.692 1.00 22.15 226 ALA D C 1
ATOM 7002 O O . ALA D 1 226 ? -2.557 -21.342 -14.075 1.00 22.23 226 ALA D O 1
ATOM 7004 N N . ALA D 1 227 ? -1.223 -19.882 -12.998 1.00 21.66 227 ALA D N 1
ATOM 7005 C CA . ALA D 1 227 ? -2.331 -18.977 -12.718 1.00 18.19 227 ALA D CA 1
ATOM 7006 C C . ALA D 1 227 ? -2.828 -18.318 -13.995 1.00 20.55 227 ALA D C 1
ATOM 7007 O O . ALA D 1 227 ? -4.036 -18.132 -14.173 1.00 20.01 227 ALA D O 1
ATOM 7009 N N . ARG D 1 228 ? -1.909 -17.969 -14.898 1.00 20.51 228 ARG D N 1
ATOM 7010 C CA . ARG D 1 228 ? -2.305 -17.378 -16.169 1.00 20.24 228 ARG D CA 1
ATOM 7011 C C . ARG D 1 228 ? -3.052 -18.375 -17.042 1.00 18.56 228 ARG D C 1
ATOM 7012 O O . ARG D 1 228 ? -3.975 -17.990 -17.767 1.00 20.73 228 ARG D O 1
ATOM 7020 N N . ALA D 1 229 ? -2.686 -19.655 -16.975 1.00 18.45 229 ALA D N 1
ATOM 7021 C CA . ALA D 1 229 ? -3.402 -20.664 -17.744 1.00 18.84 229 ALA D CA 1
ATOM 7022 C C . ALA D 1 229 ? -4.845 -20.779 -17.278 1.00 20.87 229 ALA D C 1
ATOM 7023 O O . ALA D 1 229 ? -5.759 -20.929 -18.096 1.00 21.08 229 ALA D O 1
ATOM 7025 N N . GLU D 1 230 ? -5.066 -20.725 -15.964 1.00 20.27 230 GLU D N 1
ATOM 7026 C CA . GLU D 1 230 ? -6.428 -20.717 -15.443 1.00 17.80 230 GLU D CA 1
ATOM 7027 C C . GLU D 1 230 ? -7.126 -19.408 -15.779 1.00 16.38 230 GLU D C 1
ATOM 7028 O O . GLU D 1 230 ? -8.315 -19.399 -16.114 1.00 19.16 230 GLU D O 1
ATOM 7034 N N . PHE D 1 231 ? -6.397 -18.293 -15.687 1.00 17.12 231 PHE D N 1
ATOM 7035 C CA . PHE D 1 231 ? -6.954 -16.993 -16.041 1.00 14.40 231 PHE D CA 1
ATOM 7036 C C . PHE D 1 231 ? -7.428 -16.979 -17.488 1.00 17.75 231 PHE D C 1
ATOM 7037 O O . PHE D 1 231 ? -8.561 -16.578 -17.779 1.00 15.32 231 PHE D O 1
ATOM 7045 N N . GLU D 1 232 ? -6.568 -17.425 -18.410 1.00 19.69 232 GLU D N 1
ATOM 7046 C CA . GLU D 1 232 ? -6.913 -17.422 -19.829 1.00 18.31 232 GLU D CA 1
ATOM 7047 C C . GLU D 1 232 ? -7.997 -18.441 -20.147 1.00 18.05 232 GLU D C 1
ATOM 7048 O O . GLU D 1 232 ? -8.823 -18.207 -21.037 1.00 18.13 232 GLU D O 1
ATOM 7054 N N . GLU D 1 233 ? -8.013 -19.569 -19.436 1.00 17.17 233 GLU D N 1
ATOM 7055 C CA . GLU D 1 233 ? -9.091 -20.535 -19.613 1.00 16.13 233 GLU D CA 1
ATOM 7056 C C . GLU D 1 233 ? -10.443 -19.901 -19.315 1.00 18.72 233 GLU D C 1
ATOM 7057 O O . GLU D 1 233 ? -11.413 -20.120 -20.048 1.00 20.13 233 GLU D O 1
ATOM 7063 N N . GLY D 1 234 ? -10.518 -19.085 -18.261 1.00 17.55 234 GLY D N 1
ATOM 7064 C CA . GLY D 1 234 ? -11.769 -18.416 -17.940 1.00 15.10 234 GLY D CA 1
ATOM 7065 C C . GLY D 1 234 ? -12.135 -17.345 -18.947 1.00 14.29 234 GLY D C 1
ATOM 7066 O O . GLY D 1 234 ? -13.313 -17.151 -19.260 1.00 15.23 234 GLY D O 1
ATOM 7067 N N . VAL D 1 235 ? -11.137 -16.622 -19.461 1.00 16.25 235 VAL D N 1
ATOM 7068 C CA . VAL D 1 235 ? -11.399 -15.575 -20.444 1.00 16.73 235 VAL D CA 1
ATOM 7069 C C . VAL D 1 235 ? -11.995 -16.178 -21.710 1.00 14.32 235 VAL D C 1
ATOM 7070 O O . VAL D 1 235 ? -13.010 -15.702 -22.227 1.00 14.11 235 VAL D O 1
ATOM 7074 N N . PHE D 1 236 ? -11.380 -17.244 -22.217 1.00 15.68 236 PHE D N 1
ATOM 7075 C CA . PHE D 1 236 ? -11.789 -17.781 -23.508 1.00 17.38 236 PHE D CA 1
ATOM 7076 C C . PHE D 1 236 ? -12.965 -18.740 -23.406 1.00 18.28 236 PHE D C 1
ATOM 7077 O O . PHE D 1 236 ? -13.700 -18.896 -24.385 1.00 16.51 236 PHE D O 1
ATOM 7085 N N . GLU D 1 237 ? -13.177 -19.371 -22.249 1.00 17.38 237 GLU D N 1
ATOM 7086 C CA . GLU D 1 237 ? -14.413 -20.122 -22.064 1.00 16.05 237 GLU D CA 1
ATOM 7087 C C . GLU D 1 237 ? -15.606 -19.182 -21.998 1.00 16.43 237 GLU D C 1
ATOM 7088 O O . GLU D 1 237 ? -16.670 -19.480 -22.552 1.00 19.11 237 GLU D O 1
ATOM 7094 N N . PHE D 1 238 ? -15.439 -18.035 -21.338 1.00 14.90 238 PHE D N 1
ATOM 7095 C CA . PHE D 1 238 ? -16.499 -17.035 -21.309 1.00 14.68 238 PHE D CA 1
ATOM 7096 C C . PHE D 1 238 ? -16.793 -16.514 -22.708 1.00 13.95 238 PHE D C 1
ATOM 7097 O O . PHE D 1 238 ? -17.945 -16.511 -23.154 1.00 14.62 238 PHE D O 1
ATOM 7105 N N . LEU D 1 239 ? -15.755 -16.072 -23.420 1.00 14.82 239 LEU D N 1
ATOM 7106 C CA . LEU D 1 239 ? -15.954 -15.495 -24.744 1.00 14.99 239 LEU D CA 1
ATOM 7107 C C . LEU D 1 239 ? -16.424 -16.533 -25.756 1.00 13.96 239 LEU D C 1
ATOM 7108 O O . LEU D 1 239 ? -17.166 -16.196 -26.685 1.00 15.39 239 LEU D O 1
ATOM 7113 N N . GLY D 1 240 ? -16.021 -17.792 -25.593 1.00 13.81 240 GLY D N 1
ATOM 7114 C CA . GLY D 1 240 ? -16.514 -18.833 -26.482 1.00 16.60 240 GLY D CA 1
ATOM 7115 C C . GLY D 1 240 ? -18.013 -19.030 -26.371 1.00 17.68 240 GLY D C 1
ATOM 7116 O O . GLY D 1 240 ? -18.693 -19.286 -27.368 1.00 16.96 240 GLY D O 1
ATOM 7117 N N . LEU D 1 241 ? -18.547 -18.928 -25.151 1.00 17.95 241 LEU D N 1
ATOM 7118 C CA . LEU D 1 241 ? -19.993 -19.005 -24.963 1.00 15.60 241 LEU D CA 1
ATOM 7119 C C . LEU D 1 241 ? -20.698 -17.844 -25.648 1.00 12.05 241 LEU D C 1
ATOM 7120 O O . LEU D 1 241 ? -21.755 -18.026 -26.263 1.00 15.14 241 LEU D O 1
ATOM 7125 N N . VAL D 1 242 ? -20.135 -16.641 -25.540 1.00 11.65 242 VAL D N 1
ATOM 7126 C CA . VAL D 1 242 ? -20.740 -15.469 -26.162 1.00 13.63 242 VAL D CA 1
ATOM 7127 C C . VAL D 1 242 ? -20.697 -15.589 -27.679 1.00 14.25 242 VAL D C 1
ATOM 7128 O O . VAL D 1 242 ? -21.661 -15.239 -28.370 1.00 16.81 242 VAL D O 1
ATOM 7132 N N . GLU D 1 243 ? -19.587 -16.091 -28.221 1.00 15.59 243 GLU D N 1
ATOM 7133 C CA . GLU D 1 243 ? -19.463 -16.225 -29.669 1.00 15.43 243 GLU D CA 1
ATOM 7134 C C . GLU D 1 243 ? -20.488 -17.204 -30.223 1.00 15.05 243 GLU D C 1
ATOM 7135 O O . GLU D 1 243 ? -21.175 -16.910 -31.205 1.00 16.73 243 GLU D O 1
ATOM 7141 N N . ARG D 1 244 ? -20.603 -18.380 -29.604 1.00 14.74 244 ARG D N 1
ATOM 7142 C CA . ARG D 1 244 ? -21.596 -19.349 -30.051 1.00 15.32 244 ARG D CA 1
ATOM 7143 C C . ARG D 1 244 ? -23.008 -18.827 -29.845 1.00 15.37 244 ARG D C 1
ATOM 7144 O O . ARG D 1 244 ? -23.926 -19.207 -30.578 1.00 16.42 244 ARG D O 1
ATOM 7152 N N . TYR D 1 245 ? -23.199 -17.958 -28.854 1.00 14.91 245 TYR D N 1
ATOM 7153 C CA . TYR D 1 245 ? -24.497 -17.332 -28.649 1.00 13.86 245 TYR D CA 1
ATOM 7154 C C . TYR D 1 245 ? -24.845 -16.411 -29.809 1.00 15.61 245 TYR D C 1
ATOM 7155 O O . TYR D 1 245 ? -25.930 -16.511 -30.393 1.00 16.46 245 TYR D O 1
ATOM 7164 N N . TRP D 1 246 ? -23.931 -15.505 -30.159 1.00 15.60 246 TRP D N 1
ATOM 7165 C CA . TRP D 1 246 ? -24.192 -14.593 -31.263 1.00 15.35 246 TRP D CA 1
ATOM 7166 C C . TRP D 1 246 ? -24.285 -15.334 -32.592 1.00 15.79 246 TRP D C 1
ATOM 7167 O O . TRP D 1 246 ? -24.980 -14.876 -33.503 1.00 18.59 246 TRP D O 1
ATOM 7178 N N . ASP D 1 247 ? -23.605 -16.475 -32.720 1.00 16.17 247 ASP D N 1
ATOM 7179 C CA . ASP D 1 247 ? -23.770 -17.295 -33.916 1.00 18.73 247 ASP D CA 1
ATOM 7180 C C . ASP D 1 247 ? -25.205 -17.795 -34.038 1.00 20.25 247 ASP D C 1
ATOM 7181 O O . ASP D 1 247 ? -25.809 -17.733 -35.116 1.00 19.51 247 ASP D O 1
ATOM 7186 N N . GLY D 1 248 ? -25.769 -18.292 -32.935 1.00 16.91 248 GLY D N 1
ATOM 7187 C CA . GLY D 1 248 ? -27.142 -18.770 -32.965 1.00 16.68 248 GLY D CA 1
ATOM 7188 C C . GLY D 1 248 ? -28.155 -17.659 -33.166 1.00 16.26 248 GLY D C 1
ATOM 7189 O O . GLY D 1 248 ? -29.156 -17.840 -33.865 1.00 18.78 248 GLY D O 1
ATOM 7190 N N . VAL D 1 249 ? -27.922 -16.501 -32.546 1.00 13.63 249 VAL D N 1
ATOM 7191 C CA . VAL D 1 249 ? -28.816 -15.363 -32.733 1.00 14.75 249 VAL D CA 1
ATOM 7192 C C . VAL D 1 249 ? -28.768 -14.887 -34.178 1.00 18.31 249 VAL D C 1
ATOM 7193 O O . VAL D 1 249 ? -29.796 -14.527 -34.763 1.00 16.99 249 VAL D O 1
ATOM 7197 N N . ARG D 1 250 ? -27.579 -14.891 -34.781 1.00 18.54 250 ARG D N 1
ATOM 7198 C CA . ARG D 1 250 ? -27.451 -14.437 -36.161 1.00 19.54 250 ARG D CA 1
ATOM 7199 C C . ARG D 1 250 ? -28.300 -15.279 -37.102 1.00 18.57 250 ARG D C 1
ATOM 7200 O O . ARG D 1 250 ? -28.963 -14.745 -37.998 1.00 20.48 250 ARG D O 1
ATOM 7208 N N . GLU D 1 251 ? -28.302 -16.598 -36.909 1.00 18.25 251 GLU D N 1
ATOM 7209 C CA . GLU D 1 251 ? -29.132 -17.461 -37.739 1.00 20.69 251 GLU D CA 1
ATOM 7210 C C . GLU D 1 251 ? -30.613 -17.253 -37.454 1.00 21.87 251 GLU D C 1
ATOM 7211 O O . GLU D 1 251 ? -31.443 -17.380 -38.360 1.00 24.43 251 GLU D O 1
ATOM 7217 N N . LEU D 1 252 ? -30.968 -16.941 -36.210 1.00 19.49 252 LEU D N 1
ATOM 7218 C CA . LEU D 1 252 ? -32.376 -16.769 -35.884 1.00 17.90 252 LEU D CA 1
ATOM 7219 C C . LEU D 1 252 ? -32.945 -15.506 -36.519 1.00 16.08 252 LEU D C 1
ATOM 7220 O O . LEU D 1 252 ? -34.052 -15.534 -37.066 1.00 20.43 252 LEU D O 1
ATOM 7225 N N . VAL D 1 253 ? -32.217 -14.390 -36.463 1.00 16.40 253 VAL D N 1
ATOM 7226 C CA . VAL D 1 253 ? -32.724 -13.168 -37.085 1.00 17.90 253 VAL D CA 1
ATOM 7227 C C . VAL D 1 253 ? -32.406 -13.152 -38.580 1.00 21.83 253 VAL D C 1
ATOM 7228 O O . VAL D 1 253 ? -33.186 -12.629 -39.381 1.00 22.92 253 VAL D O 1
ATOM 7232 N N . GLY D 1 254 ? -31.254 -13.699 -38.977 1.00 21.33 254 GLY D N 1
ATOM 7233 C CA . GLY D 1 254 ? -30.910 -13.802 -40.387 1.00 21.98 254 GLY D CA 1
ATOM 7234 C C . GLY D 1 254 ? -30.437 -12.495 -41.006 1.00 25.93 254 GLY D C 1
ATOM 7235 O O . GLY D 1 254 ? -29.816 -11.653 -40.356 1.00 27.06 254 GLY D O 1
ATOM 7236 N N . ILE D 1 255 ? -30.717 -12.342 -42.297 1.00 29.15 255 ILE D N 1
ATOM 7237 C CA . ILE D 1 255 ? -30.287 -11.159 -43.033 1.00 27.86 255 ILE D CA 1
ATOM 7238 C C . ILE D 1 255 ? -31.146 -10.940 -44.272 1.00 28.75 255 ILE D C 1
ATOM 7239 O O . ILE D 1 255 ? -31.262 -9.817 -44.763 1.00 28.54 255 ILE D O 1
#

Secondary structure (DSSP, 8-state):
-HHHHHH-HHHHHHHH--HHHHTSTTTS-HHHHHHTT----HHHHHHHHHHHHHHHTTHHHHHH--TT-----HHHHHHHHHHHHSSSS-HHHHHHHHHHHTT--HHHHHT----HHHHHHHHHHHHHHHSS-HHHHHHHHHHHH-----HHHHHHHHHHT--TTGGGGGG---HHHHHHGGGSSSHHHHHHHHHHHHHHHHHHHHHHHHHHHHH--/-HHHHTT-HHHHHHHH--HHHHTSTTTS-HHHHHHTT----HHHHHHHHHHHHHHHTTHHHHHT--TT-----HHHHHHHHHHHHSSSS-HHHHHHHHHHHTT--HHHHHT----HHHHHHHHHHHHHHHSS-HHHHHHHHHHHH-----HHHHHHHHHHT--TTTTGGGG--HHHHHHHHHGGGSSSHHHHHHHHHHHHHHHHHHHHHHHHHHHHH-/-HHHHTT-HHHHHHHH--HHHHTSTTTS-HHHHHHTT----HHHHHHHHHHHHHHHTTHHHHHH--TT-----HHHHHHHHHHHHSSSS-HHHHHHHHHHHTT--HHHHHT----HHHHHHHHHHHHHHHSS-HHHHHHHHHHHH-----HHHHHHHHHHT--TTGGGGG--HHHHHHHHGGGSSSHHHHHHHHHHHHHHHHHHHHHHHHHHHHH-/-HHHHTT-HHHHHHHH--HHHHTSTTTS-HHHHHHTT----HHHHHHHHHHHHHHHTTHHHHHH--TT-----HHHHHHHHHHHHSSSS-HHHHHHHHHHHTT--HHHHHT----HHHHHHHHHHHHHHHSS-HHHHHHHHHHHH-----HHHHHHHHHHT--TTTTGGGG--HHHHHHHHGGGSSSHHHHHHHHHHHHHHHHHHHHHHHHHHHHH--